Protein AF-A0A444YVS7-F1 (afdb_monomer_lite)

Radius of gyration: 37.08 Å; chains: 1; bounding box: 118×80×107 Å

Sequence (799 aa):
MESLLRITLLFFAFTTFVASASGRRDIVGGTLRLPSEAISRFFHEPENEGTKWAVLLAGSNGYWNYRHQADICHAYQLLRSGGVKEENIIVFMYDDIAYSEENPRPGVIINKPDGGDVYKGVPKDYTGKDVNVNNFFAALLGNKSALTGGSGKVVDSGPNDHIFVFYSDHGGPGILGMPVGPYLYANDLNEVLKKKHASGGYKSLVFYLEACESGSIFEGLLPEDINIYATTASNAVESSWGTYCPGEDPSPPPEYSTCLGDLYSISWMEDSDTHNLRTETLHQQYKLVKDRTLNGNAYYGSHVMQYGDVGISENLLFQYLGTNPANDNYTFVDENSLRTPSKAVNQRDADLIHFWEKFRKAPEGSSSKITAQKQVVEVMSHRMHIDNSVKLIGNLLFGTEKGPELLSAVRPAGKPLVDDWDCLKNMVRTFETHCGSLSQYGMKHMRTFANICNAGIHKDQMDEATAQACARFKYNLDLDIYSSLLNKVFKYRTGRKSITQLSSDAAILMRGHPDLIDQFNKWIPRTRQDSCTLLSHHLAATHLENRDLQDEGDDEVSTDTDTDIDTDSDAEDWDWLKRSTKLGGCTGPYKVWKIWKKIKDRFKCDMEICESLKDKVDKYKDGRNSDSDTIRSNQTPLKPQRQKSKTLITRPAPILLLPLLSEMASAASPRIPTETVKNAVEALLKWRDSNSESHKPKLFDADEEFVYLVVTLKTIPHKSRVNPYKVPLPHSLLSPFNETCLIIYDRSKSKLTKQEAQKKIKADNVAVSKVLRLSKLASDYRPFEAKRKLCDSYDLFFR

Secondary structure (DSSP, 8-state):
-HHHHHHHHHHHHHHSSSSS-----------PPPHHHHHTTT-PPPTTPPPEEEEEEE---SGGGHHHHHHHHHHHHHHHHTT--GGGEEEE----STT-TT-SSTT---SSTT---S-TT---SB-GGG-SHHHHHHHHTT-GGG--SSS-------TT-EEEEEEES-EETTEE--SSSSPEEHHHHHHHHHHHHHTT--SEEEEEEESTTGGGGTTTTS-SSSSEEEEESS-SSS--EEES-TTSSSPPPTT--S--EEHHHHHHHHHHHHS-TTS-BHHHHHHHHHHHHTTTSTTS----EEEE-GGGGGSBTHHHH---GGGTT----TT------S--EEGGGHHHHHHHHHHHHSPTT-HHHHHHHHHHHHHHHHHHHHHHHHHHHHHHHHHHHHHHHHHH--PPTTS-S-S-HHHHHHHHHHHHHHH---HHHHGGGHHHHHHHHHTT--HHHHHHHHHHHHHHHHSS-SSHHHHHHHHHHHHHHTTSS-HHHHHHHHHHHTTT-HHHHHHHHHHSPPPTTGGGTHHHHHHHHHHHTTTTTS----------------------S-HHHHHTT-S-SS---SSHHHHHHHHHHHH---THHHHHHHHHHHTTS-------------------------------------------------SS-HHHHHHHHHHHHHHHHHHHTT----SS-------------SS--SS--SSPP----SS-SS-TT--EEEEE--STT----HHHHHHHHHHTT---SEEEEHHHHHHHT-SHHHHHHHHTT-SEEE-

Structure (mmCIF, N/CA/C/O backbone):
data_AF-A0A444YVS7-F1
#
_entry.id   AF-A0A444YVS7-F1
#
loop_
_atom_site.group_PDB
_atom_site.id
_atom_site.type_symbol
_atom_site.label_atom_id
_atom_site.label_alt_id
_atom_site.label_comp_id
_atom_site.label_asym_id
_atom_site.label_entity_id
_atom_site.label_seq_id
_atom_site.pdbx_PDB_ins_code
_atom_site.Cartn_x
_atom_site.Cartn_y
_atom_site.Cartn_z
_atom_site.occupancy
_atom_site.B_iso_or_equiv
_atom_site.auth_seq_id
_atom_site.auth_comp_id
_atom_site.auth_asym_id
_atom_site.auth_atom_id
_atom_site.pdbx_PDB_model_num
ATOM 1 N N . MET A 1 1 ? 86.625 -1.438 -34.662 1.00 54.31 1 MET A N 1
ATOM 2 C CA . MET A 1 1 ? 85.624 -1.117 -35.706 1.00 54.31 1 MET A CA 1
ATOM 3 C C . MET A 1 1 ? 84.313 -1.889 -35.547 1.00 54.31 1 MET A C 1
ATOM 5 O O . MET A 1 1 ? 83.289 -1.339 -35.914 1.00 54.31 1 MET A O 1
ATOM 9 N N . GLU A 1 2 ? 84.278 -3.066 -34.910 1.00 52.06 2 GLU A N 1
ATOM 10 C CA . GLU A 1 2 ? 83.003 -3.761 -34.619 1.00 52.06 2 GLU A CA 1
ATOM 11 C C . GLU A 1 2 ? 82.191 -3.171 -33.448 1.00 52.06 2 GLU A C 1
ATOM 13 O O . GLU A 1 2 ? 80.967 -3.286 -33.430 1.00 52.06 2 GLU A O 1
ATOM 18 N N . SER A 1 3 ? 82.822 -2.460 -32.506 1.00 52.72 3 SER A N 1
ATOM 19 C CA . SER A 1 3 ? 82.102 -1.833 -31.382 1.00 52.72 3 SER A CA 1
ATOM 20 C C . SER A 1 3 ? 81.383 -0.527 -31.745 1.00 52.72 3 SER A C 1
ATOM 22 O O . SER A 1 3 ? 80.460 -0.134 -31.041 1.00 52.72 3 SER A O 1
ATOM 24 N N . LEU A 1 4 ? 81.755 0.132 -32.852 1.00 53.22 4 LEU A N 1
ATOM 25 C CA . LEU A 1 4 ? 81.064 1.339 -33.329 1.00 53.22 4 LEU A CA 1
ATOM 26 C C . LEU A 1 4 ? 79.823 0.971 -34.164 1.00 53.22 4 LEU A C 1
ATOM 28 O O . LEU A 1 4 ? 78.792 1.621 -34.049 1.00 53.22 4 LEU A O 1
ATOM 32 N N . LEU A 1 5 ? 79.879 -0.139 -34.912 1.00 54.16 5 LEU A N 1
ATOM 33 C CA . LEU A 1 5 ? 78.789 -0.606 -35.776 1.00 54.16 5 LEU A CA 1
ATOM 34 C C . LEU A 1 5 ? 77.572 -1.131 -34.983 1.00 54.16 5 LEU A C 1
ATOM 36 O O . LEU A 1 5 ? 76.434 -0.976 -35.423 1.00 54.16 5 LEU A O 1
ATOM 40 N N . ARG A 1 6 ? 77.782 -1.690 -33.779 1.00 55.78 6 ARG A N 1
ATOM 41 C CA . ARG A 1 6 ? 76.684 -2.134 -32.894 1.00 55.78 6 ARG A CA 1
ATOM 42 C C . ARG A 1 6 ? 75.959 -0.979 -32.195 1.00 55.78 6 ARG A C 1
ATOM 44 O O . ARG A 1 6 ? 74.770 -1.097 -31.922 1.00 55.78 6 ARG A O 1
ATOM 51 N N . ILE A 1 7 ? 76.636 0.147 -31.958 1.00 59.84 7 ILE A N 1
ATOM 52 C CA . ILE A 1 7 ? 76.029 1.330 -31.325 1.00 59.84 7 ILE A CA 1
ATOM 53 C C . ILE A 1 7 ? 75.200 2.126 -32.348 1.00 59.84 7 ILE A C 1
ATOM 55 O O . ILE A 1 7 ? 74.126 2.621 -32.011 1.00 59.84 7 ILE A O 1
ATOM 59 N N . THR A 1 8 ? 75.619 2.173 -33.619 1.00 56.78 8 THR A N 1
ATOM 60 C CA . THR A 1 8 ? 74.870 2.865 -34.685 1.00 56.78 8 THR A CA 1
ATOM 61 C C . THR A 1 8 ? 73.594 2.119 -35.107 1.00 56.78 8 THR A C 1
ATOM 63 O O . THR A 1 8 ? 72.586 2.764 -35.389 1.00 56.78 8 THR A O 1
ATOM 66 N N . LEU A 1 9 ? 73.582 0.778 -35.077 1.00 53.12 9 LEU A N 1
ATOM 67 C CA . LEU A 1 9 ? 72.382 -0.026 -35.370 1.00 53.12 9 LEU A CA 1
ATOM 68 C C . LEU A 1 9 ? 71.325 0.027 -34.250 1.00 53.12 9 LEU A C 1
ATOM 70 O O . LEU A 1 9 ? 70.131 0.029 -34.541 1.00 53.12 9 LEU A O 1
ATOM 74 N N . LEU A 1 10 ? 71.741 0.150 -32.983 1.00 53.78 10 LEU A N 1
ATOM 75 C CA . LEU A 1 10 ? 70.816 0.328 -31.853 1.00 53.78 10 LEU A CA 1
ATOM 76 C C . LEU A 1 10 ? 70.191 1.734 -31.813 1.00 53.78 10 LEU A C 1
ATOM 78 O O . LEU A 1 10 ? 69.037 1.871 -31.414 1.00 53.78 10 LEU A O 1
ATOM 82 N N . PHE A 1 11 ? 70.897 2.766 -32.290 1.00 50.38 11 PHE A N 1
ATOM 83 C CA . PHE A 1 11 ? 70.351 4.128 -32.377 1.00 50.38 11 PHE A CA 1
ATOM 84 C C . PHE A 1 11 ? 69.353 4.311 -33.536 1.00 50.38 11 PHE A C 1
ATOM 86 O O . PHE A 1 11 ? 68.369 5.030 -33.377 1.00 50.38 11 PHE A O 1
ATOM 93 N N . PHE A 1 12 ? 69.546 3.630 -34.673 1.00 47.53 12 PHE A N 1
ATOM 94 C CA . PHE A 1 12 ? 68.638 3.722 -35.831 1.00 47.53 12 PHE A CA 1
ATOM 95 C C . PHE A 1 12 ? 67.319 2.945 -35.650 1.00 47.53 12 PHE A C 1
ATOM 97 O O . PHE A 1 12 ? 66.287 3.343 -36.196 1.00 47.53 12 PHE A O 1
ATOM 104 N N . ALA A 1 13 ? 67.318 1.880 -34.840 1.00 48.03 13 ALA A N 1
ATOM 105 C CA . ALA A 1 13 ? 66.090 1.180 -34.448 1.00 48.03 13 ALA A CA 1
ATOM 106 C C . ALA A 1 13 ? 65.261 1.974 -33.418 1.00 48.03 13 ALA A C 1
ATOM 108 O O . ALA A 1 13 ? 64.047 1.804 -33.337 1.00 48.03 13 ALA A O 1
ATOM 109 N N . PHE A 1 14 ? 65.894 2.876 -32.656 1.00 47.12 14 PHE A N 1
ATOM 110 C CA . PHE A 1 14 ? 65.206 3.687 -31.647 1.00 47.12 14 PHE A CA 1
ATOM 111 C C . PHE A 1 14 ? 64.587 4.972 -32.228 1.00 47.12 14 PHE A C 1
ATOM 113 O O . PHE A 1 14 ? 63.562 5.437 -31.734 1.00 47.12 14 PHE A O 1
ATOM 120 N N . THR A 1 15 ? 65.137 5.532 -33.313 1.00 41.06 15 THR A N 1
ATOM 121 C CA . THR A 1 15 ? 64.592 6.750 -33.949 1.00 41.06 15 THR A CA 1
ATOM 122 C C . THR A 1 15 ? 63.454 6.491 -34.939 1.00 41.06 15 THR A C 1
ATOM 124 O O . THR A 1 15 ? 62.703 7.415 -35.245 1.00 41.06 15 THR A O 1
ATOM 127 N N . THR A 1 16 ? 63.245 5.251 -35.387 1.00 40.09 16 THR A N 1
ATOM 128 C CA . THR A 1 16 ? 62.123 4.893 -36.277 1.00 40.09 16 THR A CA 1
ATOM 129 C C . THR A 1 16 ? 60.839 4.491 -35.545 1.00 40.09 16 THR A C 1
ATOM 131 O O . THR A 1 16 ? 59.784 4.473 -36.171 1.00 40.09 16 THR A O 1
ATOM 134 N N . PHE A 1 17 ? 60.861 4.284 -34.222 1.00 36.56 17 PHE A N 1
ATOM 135 C CA . PHE A 1 17 ? 59.635 4.027 -33.443 1.00 36.56 17 PHE A CA 1
ATOM 136 C C . PHE A 1 17 ? 59.028 5.284 -32.786 1.00 36.56 17 PHE A C 1
ATOM 138 O O . PHE A 1 17 ? 57.975 5.205 -32.159 1.00 36.56 17 PHE A O 1
ATOM 145 N N . VAL A 1 18 ? 59.657 6.460 -32.939 1.00 42.06 18 VAL A N 1
ATOM 146 C CA . VAL A 1 18 ? 59.214 7.720 -32.294 1.00 42.06 18 VAL A CA 1
ATOM 147 C C . VAL A 1 18 ? 58.665 8.765 -33.288 1.00 42.06 18 VAL A C 1
ATOM 149 O O . VAL A 1 18 ? 58.206 9.825 -32.877 1.00 42.06 18 VAL A O 1
ATOM 152 N N . ALA A 1 19 ? 58.594 8.479 -34.592 1.00 37.16 19 ALA A N 1
ATOM 153 C CA . ALA A 1 19 ? 58.076 9.433 -35.581 1.00 37.16 19 ALA A CA 1
ATOM 154 C C . ALA A 1 19 ? 57.002 8.829 -36.501 1.00 37.16 19 ALA A C 1
ATOM 156 O O . ALA A 1 19 ? 57.224 8.678 -37.696 1.00 37.16 19 ALA A O 1
ATOM 157 N N . SER A 1 20 ? 55.830 8.490 -35.949 1.00 34.72 20 SER A N 1
ATOM 158 C CA . SER A 1 20 ? 54.556 8.348 -36.685 1.00 34.72 20 SER A CA 1
ATOM 159 C C . SER A 1 20 ? 53.368 8.300 -35.713 1.00 34.72 20 SER A C 1
ATOM 161 O O . SER A 1 20 ? 52.885 7.223 -35.391 1.00 34.72 20 SER A O 1
ATOM 163 N N . ALA A 1 21 ? 52.929 9.461 -35.214 1.00 31.14 21 ALA A N 1
ATOM 164 C CA . ALA A 1 21 ? 51.538 9.745 -34.813 1.00 31.14 21 ALA A CA 1
ATOM 165 C C . ALA A 1 21 ? 51.446 11.182 -34.266 1.00 31.14 21 ALA A C 1
ATOM 167 O O . ALA A 1 21 ? 51.370 11.424 -33.061 1.00 31.14 21 ALA A O 1
ATOM 168 N N . SER A 1 22 ? 51.492 12.164 -35.161 1.00 34.09 22 SER A N 1
ATOM 169 C CA . SER A 1 22 ? 51.111 13.543 -34.863 1.00 34.09 22 SER A CA 1
ATOM 170 C C . SER A 1 22 ? 49.583 13.664 -34.842 1.00 34.09 22 SER A C 1
ATOM 172 O O . SER A 1 22 ? 48.917 13.480 -35.855 1.00 34.09 22 SER A O 1
ATOM 174 N N . GLY A 1 23 ? 49.034 14.012 -33.675 1.00 29.09 23 GLY A N 1
ATOM 175 C CA . GLY A 1 23 ? 47.619 14.336 -33.483 1.00 29.09 23 GLY A CA 1
ATOM 176 C C . GLY A 1 23 ? 47.313 14.775 -32.048 1.00 29.09 23 GLY A C 1
ATOM 177 O O . GLY A 1 23 ? 46.759 13.996 -31.286 1.00 29.09 23 GLY A O 1
ATOM 178 N N . ARG A 1 24 ? 47.756 15.993 -31.689 1.00 27.02 24 ARG A N 1
ATOM 179 C CA . ARG A 1 24 ? 47.404 16.839 -30.517 1.00 27.02 24 ARG A CA 1
ATOM 180 C C . ARG A 1 24 ? 46.939 16.131 -29.222 1.00 27.02 24 ARG A C 1
ATOM 182 O O . ARG A 1 24 ? 45.787 15.736 -29.092 1.00 27.02 24 ARG A O 1
ATOM 189 N N . ARG A 1 25 ? 47.812 16.123 -28.204 1.00 27.81 25 ARG A N 1
ATOM 190 C CA . ARG A 1 25 ? 47.456 15.928 -26.786 1.00 27.81 25 ARG A CA 1
ATOM 191 C C . ARG A 1 25 ? 47.705 17.225 -26.018 1.00 27.81 25 ARG A C 1
ATOM 193 O O . ARG A 1 25 ? 48.859 17.623 -25.881 1.00 27.81 25 ARG A O 1
ATOM 200 N N . ASP A 1 26 ? 46.638 17.828 -25.504 1.00 28.64 26 ASP A N 1
ATOM 201 C CA . ASP A 1 26 ? 46.718 18.731 -24.357 1.00 28.64 26 ASP A CA 1
ATOM 202 C C . ASP A 1 26 ? 46.856 17.895 -23.077 1.00 28.64 26 ASP A C 1
ATOM 204 O O . ASP A 1 26 ? 46.229 16.847 -22.908 1.00 28.64 26 ASP A O 1
ATOM 208 N N . ILE A 1 27 ? 47.754 18.341 -22.205 1.00 36.81 27 ILE A N 1
ATOM 209 C CA . ILE A 1 27 ? 48.179 17.673 -20.976 1.00 36.81 27 ILE A CA 1
ATOM 210 C C . ILE A 1 27 ? 47.151 17.958 -19.873 1.00 36.81 27 ILE A C 1
ATOM 212 O O . ILE A 1 27 ? 46.992 19.105 -19.465 1.00 36.81 27 ILE A O 1
ATOM 216 N N . VAL A 1 28 ? 46.513 16.914 -19.333 1.00 30.44 28 VAL A N 1
ATOM 217 C CA . VAL A 1 28 ? 45.831 16.956 -18.028 1.00 30.44 28 VAL A CA 1
ATOM 218 C C . VAL A 1 28 ? 46.400 15.846 -17.147 1.00 30.44 28 VAL A C 1
ATOM 220 O O . VAL A 1 28 ? 46.588 14.714 -17.591 1.00 30.44 28 VAL A O 1
ATOM 223 N N . GLY A 1 29 ? 46.745 16.230 -15.917 1.00 30.59 29 GLY A N 1
ATOM 224 C CA . GLY A 1 29 ? 47.514 15.465 -14.943 1.00 30.59 29 GLY A CA 1
ATOM 225 C C . GLY A 1 29 ? 46.940 14.097 -14.575 1.00 30.59 29 GLY A C 1
ATOM 226 O O . GLY A 1 29 ? 45.735 13.857 -14.598 1.00 30.59 29 GLY A O 1
ATOM 227 N N . GLY A 1 30 ? 47.861 13.203 -14.218 1.00 33.16 30 GLY A N 1
ATOM 228 C CA . GLY A 1 30 ? 47.579 11.840 -13.801 1.00 33.16 30 GLY A CA 1
ATOM 229 C C . GLY A 1 30 ? 46.850 11.772 -12.463 1.00 33.16 30 GLY A C 1
ATOM 230 O O . GLY A 1 30 ? 47.299 12.307 -11.451 1.00 33.16 30 GLY A O 1
ATOM 231 N N . THR A 1 31 ? 45.751 11.032 -12.464 1.00 30.66 31 THR A N 1
ATOM 232 C CA . THR A 1 31 ? 45.128 10.454 -11.275 1.00 30.66 31 THR A CA 1
ATOM 233 C C . THR A 1 31 ? 44.951 8.969 -11.573 1.00 30.66 31 THR A C 1
ATOM 235 O O . THR A 1 31 ? 44.488 8.611 -12.655 1.00 30.66 31 THR A O 1
ATOM 238 N N . LEU A 1 32 ? 45.380 8.098 -10.658 1.00 32.31 32 LEU A N 1
ATOM 239 C CA . LEU A 1 32 ? 45.047 6.673 -10.701 1.00 32.31 32 LEU A CA 1
ATOM 240 C C . LEU A 1 32 ? 43.523 6.547 -10.596 1.00 32.31 32 LEU A C 1
ATOM 242 O O . LEU A 1 32 ? 42.943 6.971 -9.599 1.00 32.31 32 LEU A O 1
ATOM 246 N N . ARG A 1 33 ? 42.895 6.017 -11.646 1.00 30.69 33 ARG A N 1
ATOM 247 C CA . ARG A 1 33 ? 41.441 5.853 -11.759 1.00 30.69 33 ARG A CA 1
ATOM 248 C C . ARG A 1 33 ? 41.013 4.468 -11.285 1.00 30.69 33 ARG A C 1
ATOM 250 O O . ARG A 1 33 ? 41.725 3.490 -11.514 1.00 30.69 33 ARG A O 1
ATOM 257 N N . LEU A 1 34 ? 39.858 4.397 -10.627 1.00 32.91 34 LEU A N 1
ATOM 258 C CA . LEU A 1 34 ? 39.243 3.150 -10.169 1.00 32.91 34 LEU A CA 1
ATOM 259 C C . LEU A 1 34 ? 38.561 2.406 -11.339 1.00 32.91 34 LEU A C 1
ATOM 261 O O . LEU A 1 34 ? 38.158 3.047 -12.312 1.00 32.91 34 LEU A O 1
ATOM 265 N N . PRO A 1 35 ? 38.377 1.072 -11.250 1.00 36.28 35 PRO A N 1
ATOM 266 C CA . PRO A 1 35 ? 37.723 0.266 -12.291 1.00 36.28 35 PRO A CA 1
ATOM 267 C C . PRO A 1 35 ? 36.313 0.743 -12.687 1.00 36.28 35 PRO A C 1
ATOM 269 O O . PRO A 1 35 ? 35.885 0.502 -13.812 1.00 36.28 35 PRO A O 1
ATOM 272 N N . SER A 1 36 ? 35.613 1.463 -11.803 1.00 40.84 36 SER A N 1
ATOM 273 C CA . SER A 1 36 ? 34.280 2.030 -12.049 1.00 40.84 36 SER A CA 1
ATOM 274 C C . SER A 1 36 ? 34.260 3.124 -13.125 1.00 40.84 36 SER A C 1
ATOM 276 O O . SER A 1 36 ? 33.274 3.254 -13.845 1.00 40.84 36 SER A O 1
ATOM 278 N N . GLU A 1 37 ? 35.355 3.867 -13.317 1.00 39.31 37 GLU A N 1
ATOM 279 C CA . GLU A 1 37 ? 35.433 4.922 -14.342 1.00 39.31 37 GLU A CA 1
ATOM 280 C C . GLU A 1 37 ? 35.718 4.376 -15.749 1.00 39.31 37 GLU A C 1
ATOM 282 O O . GLU A 1 37 ? 35.483 5.065 -16.743 1.00 39.31 37 GLU A O 1
ATOM 287 N N . ALA A 1 38 ? 36.214 3.139 -15.859 1.00 38.88 38 ALA A N 1
ATOM 288 C CA . ALA A 1 38 ? 36.363 2.470 -17.149 1.00 38.88 38 ALA A CA 1
ATOM 289 C C . ALA A 1 38 ? 35.004 2.005 -17.696 1.00 38.88 38 ALA A C 1
ATOM 291 O O . ALA A 1 38 ? 34.811 1.998 -18.906 1.00 38.88 38 ALA A O 1
ATOM 292 N N . ILE A 1 39 ? 34.051 1.681 -16.818 1.00 44.34 39 ILE A N 1
ATOM 293 C CA . ILE A 1 39 ? 32.750 1.101 -17.172 1.00 44.34 39 ILE A CA 1
ATOM 294 C C . ILE A 1 39 ? 31.800 2.139 -17.806 1.00 44.34 39 ILE A C 1
ATOM 296 O O . ILE A 1 39 ? 31.052 1.793 -18.719 1.00 44.34 39 ILE A O 1
ATOM 300 N N . SER A 1 40 ? 31.872 3.425 -17.431 1.00 41.47 40 SER A N 1
ATOM 301 C CA . SER A 1 40 ? 30.911 4.432 -17.927 1.00 41.47 40 SER A CA 1
ATOM 302 C C . SER A 1 40 ? 31.036 4.771 -19.419 1.00 41.47 40 SER A C 1
ATOM 304 O O . SER A 1 40 ? 30.095 5.300 -20.002 1.00 41.47 40 SER A O 1
ATOM 306 N N . ARG A 1 41 ? 32.164 4.442 -20.069 1.00 37.09 41 ARG A N 1
ATOM 307 C CA . ARG A 1 41 ? 32.370 4.689 -21.511 1.00 37.09 41 ARG A CA 1
ATOM 308 C C . ARG A 1 41 ? 32.115 3.477 -22.410 1.00 37.09 41 ARG A C 1
ATOM 310 O O . ARG A 1 41 ? 32.129 3.644 -23.624 1.00 37.09 41 ARG A O 1
ATOM 317 N N . PHE A 1 42 ? 31.889 2.285 -21.850 1.00 41.16 42 PHE A N 1
ATOM 318 C CA . PHE A 1 42 ? 31.601 1.076 -22.639 1.00 41.16 42 PHE A CA 1
ATOM 319 C C . PHE A 1 42 ? 30.105 0.835 -22.884 1.00 41.16 42 PHE A C 1
ATOM 321 O O . PHE A 1 42 ? 29.767 -0.000 -23.717 1.00 41.16 42 PHE A O 1
ATOM 328 N N . PHE A 1 43 ? 29.212 1.593 -22.244 1.00 47.16 43 PHE A N 1
ATOM 329 C CA . PHE A 1 43 ? 27.777 1.549 -22.526 1.00 47.16 43 PHE A CA 1
ATOM 330 C C . PHE A 1 43 ? 27.403 2.533 -23.641 1.00 47.16 43 PHE A C 1
ATOM 332 O O . PHE A 1 43 ? 26.709 3.521 -23.419 1.00 47.16 43 PHE A O 1
ATOM 339 N N . HIS A 1 44 ? 27.868 2.257 -24.861 1.00 37.28 44 HIS A N 1
ATOM 340 C CA . HIS A 1 44 ? 27.040 2.595 -26.016 1.00 37.28 44 HIS A CA 1
ATOM 341 C C . HIS A 1 44 ? 25.864 1.615 -26.000 1.00 37.28 44 HIS A C 1
ATOM 343 O O . HIS A 1 44 ? 26.086 0.405 -25.995 1.00 37.28 44 HIS A O 1
ATOM 349 N N . GLU A 1 45 ? 24.643 2.146 -25.900 1.00 42.91 45 GLU A N 1
ATOM 350 C CA . GLU A 1 45 ? 23.401 1.373 -25.837 1.00 42.91 45 GLU A CA 1
ATOM 351 C C . GLU A 1 45 ? 23.350 0.349 -26.981 1.00 42.91 45 GLU A C 1
ATOM 353 O O . GLU A 1 45 ? 23.380 0.746 -28.149 1.00 42.91 45 GLU A O 1
ATOM 358 N N . PRO A 1 46 ? 23.279 -0.963 -26.696 1.00 38.88 46 PRO A N 1
ATOM 359 C CA . PRO A 1 46 ? 22.830 -1.888 -27.714 1.00 38.88 46 PRO A CA 1
ATOM 360 C C . PRO A 1 46 ? 21.362 -1.558 -28.007 1.00 38.88 46 PRO A C 1
ATOM 362 O O . PRO A 1 46 ? 20.531 -1.548 -27.104 1.00 38.88 46 PRO A O 1
ATOM 365 N N . GLU A 1 47 ? 21.058 -1.308 -29.280 1.00 41.62 47 GLU A N 1
ATOM 366 C CA . GLU A 1 47 ? 19.745 -1.015 -29.891 1.00 41.62 47 GLU A CA 1
ATOM 367 C C . GLU A 1 47 ? 18.649 -2.092 -29.655 1.00 41.62 47 GLU A C 1
ATOM 369 O O . GLU A 1 47 ? 17.677 -2.164 -30.400 1.00 41.62 47 GLU A O 1
ATOM 374 N N . ASN A 1 48 ? 18.786 -2.964 -28.649 1.00 49.03 48 ASN A N 1
ATOM 375 C CA . ASN A 1 48 ? 17.962 -4.161 -28.470 1.00 49.03 48 ASN A CA 1
ATOM 376 C C . ASN A 1 48 ? 17.678 -4.530 -26.992 1.00 49.03 48 ASN A C 1
ATOM 378 O O . ASN A 1 48 ? 17.572 -5.710 -26.656 1.00 49.03 48 ASN A O 1
ATOM 382 N N . GLU A 1 49 ? 17.559 -3.551 -26.088 1.00 72.50 49 GLU A N 1
ATOM 383 C CA . GLU A 1 49 ? 16.941 -3.773 -24.768 1.00 72.50 49 GLU A CA 1
ATOM 384 C C . GLU A 1 49 ? 15.432 -3.502 -24.867 1.00 72.50 49 GLU A C 1
ATOM 386 O O . GLU A 1 49 ? 15.020 -2.492 -25.437 1.00 72.50 49 GLU A O 1
ATOM 391 N N . GLY A 1 50 ? 14.597 -4.430 -24.384 1.00 88.38 50 GLY A N 1
ATOM 392 C CA . GLY A 1 50 ? 13.141 -4.301 -24.462 1.00 88.38 50 GLY A CA 1
ATOM 393 C C . GLY A 1 50 ? 12.594 -3.076 -23.725 1.00 88.38 50 GLY A C 1
ATOM 394 O O . GLY A 1 50 ? 13.293 -2.362 -23.003 1.00 88.38 50 GLY A O 1
ATOM 395 N N . THR A 1 51 ? 11.308 -2.819 -23.916 1.00 97.25 51 THR A N 1
ATOM 396 C CA . THR A 1 51 ? 10.630 -1.638 -23.384 1.00 97.25 51 THR A CA 1
ATOM 397 C C . THR A 1 51 ? 10.445 -1.744 -21.871 1.00 97.25 51 THR A C 1
ATOM 399 O O . THR A 1 51 ? 10.122 -2.807 -21.342 1.00 97.25 51 THR A O 1
ATOM 402 N N . LYS A 1 52 ? 10.615 -0.621 -21.167 1.00 98.50 52 LYS A N 1
ATOM 403 C CA . LYS A 1 52 ? 10.312 -0.494 -19.735 1.00 98.50 52 LYS A CA 1
ATOM 404 C C . LYS A 1 52 ? 8.871 -0.041 -19.568 1.00 98.50 52 LYS A C 1
ATOM 406 O O . LYS A 1 52 ? 8.498 1.014 -20.085 1.00 98.50 52 LYS A O 1
ATOM 411 N N . TRP A 1 53 ? 8.094 -0.834 -18.848 1.00 98.81 53 TRP A N 1
ATOM 412 C CA . TRP A 1 53 ? 6.700 -0.575 -18.515 1.00 98.81 53 TRP A CA 1
ATOM 413 C C . TRP A 1 53 ? 6.544 -0.397 -17.015 1.00 98.81 53 TRP A C 1
ATOM 415 O O . TRP A 1 53 ? 7.249 -1.040 -16.238 1.00 98.81 53 TRP A O 1
ATOM 425 N N . ALA A 1 54 ? 5.584 0.427 -16.606 1.00 98.94 54 ALA A N 1
ATOM 426 C CA . ALA A 1 54 ? 5.241 0.583 -15.205 1.00 98.94 54 ALA A CA 1
ATOM 427 C C . ALA A 1 54 ? 3.729 0.605 -14.964 1.00 98.94 54 ALA A C 1
ATOM 429 O O . ALA A 1 54 ? 2.979 1.190 -15.743 1.00 98.94 54 ALA A O 1
ATOM 430 N N . VAL A 1 55 ? 3.290 0.012 -13.855 1.00 98.94 55 VAL A N 1
ATOM 431 C CA . VAL A 1 55 ? 1.925 0.143 -13.329 1.00 98.94 55 VAL A CA 1
ATOM 432 C C . VAL A 1 55 ? 2.011 0.669 -11.904 1.00 98.94 55 VAL A C 1
ATOM 434 O O . VAL A 1 55 ? 2.580 0.012 -11.036 1.00 98.94 55 VAL A O 1
ATOM 437 N N . LEU A 1 56 ? 1.456 1.853 -11.668 1.00 98.94 56 LEU A N 1
ATOM 438 C CA . LEU A 1 56 ? 1.477 2.534 -10.376 1.00 98.94 56 LEU A CA 1
ATOM 439 C C . LEU A 1 56 ? 0.050 2.610 -9.825 1.00 98.94 56 LEU A C 1
ATOM 441 O O . LEU A 1 56 ? -0.827 3.127 -10.517 1.00 98.94 56 LEU A O 1
ATOM 445 N N . LEU A 1 57 ? -0.200 2.102 -8.616 1.00 98.88 57 LEU A N 1
ATOM 446 C CA . LEU A 1 57 ? -1.544 2.001 -8.038 1.00 98.88 57 LEU A CA 1
ATOM 447 C C . LEU A 1 57 ? -1.612 2.488 -6.587 1.00 98.88 57 LEU A C 1
ATOM 449 O O . LEU A 1 57 ? -1.026 1.885 -5.692 1.00 98.88 57 LEU A O 1
ATOM 453 N N . ALA A 1 58 ? -2.406 3.536 -6.358 1.00 98.88 58 ALA A N 1
ATOM 454 C CA . ALA A 1 58 ? -2.840 3.951 -5.030 1.00 98.88 58 ALA A CA 1
ATOM 455 C C . ALA A 1 58 ? -4.193 3.296 -4.716 1.00 98.88 58 ALA A C 1
ATOM 457 O O . ALA A 1 58 ? -5.203 3.617 -5.349 1.00 98.88 58 ALA A O 1
ATOM 458 N N . GLY A 1 59 ? -4.220 2.392 -3.736 1.00 98.25 59 GLY A N 1
ATOM 459 C CA . GLY A 1 59 ? -5.410 1.601 -3.377 1.00 98.25 59 GLY A CA 1
ATOM 460 C C . GLY A 1 59 ? -6.450 2.334 -2.513 1.00 98.25 59 GLY A C 1
ATOM 461 O O . GLY A 1 59 ? -7.515 1.789 -2.237 1.00 98.25 59 GLY A O 1
ATOM 462 N N . SER A 1 60 ? -6.201 3.586 -2.116 1.00 98.19 60 SER A N 1
ATOM 463 C CA . SER A 1 60 ? -7.123 4.385 -1.283 1.00 98.19 60 SER A CA 1
ATOM 464 C C . SER A 1 60 ? -7.622 5.672 -1.927 1.00 98.19 60 SER A C 1
ATOM 466 O O . SER A 1 60 ? -6.991 6.242 -2.816 1.00 98.19 60 SER A O 1
ATOM 468 N N . ASN A 1 61 ? -8.691 6.199 -1.333 1.00 97.50 61 ASN A N 1
ATOM 469 C CA . ASN A 1 61 ? -9.179 7.566 -1.475 1.00 97.50 61 ASN A CA 1
ATOM 470 C C . ASN A 1 61 ? -9.264 8.276 -0.109 1.00 97.50 61 ASN A C 1
ATOM 472 O O . ASN A 1 61 ? -8.949 7.697 0.936 1.00 97.50 61 ASN A O 1
ATOM 476 N N . GLY A 1 62 ? -9.726 9.522 -0.126 1.00 97.25 62 GLY A N 1
ATOM 477 C CA . GLY A 1 62 ? -9.917 10.374 1.036 1.00 97.25 62 GLY A CA 1
ATOM 478 C C . GLY A 1 62 ? -8.647 11.133 1.401 1.00 97.25 62 GLY A C 1
ATOM 479 O O . GLY A 1 62 ? -7.540 10.600 1.358 1.00 97.25 62 GLY A O 1
ATOM 480 N N . TYR A 1 63 ? -8.803 12.389 1.822 1.00 98.12 63 TYR A N 1
ATOM 481 C CA . TYR A 1 63 ? -7.656 13.246 2.129 1.00 98.12 63 TYR A CA 1
ATOM 482 C C . TYR A 1 63 ? -6.794 12.706 3.279 1.00 98.12 63 TYR A C 1
ATOM 484 O O . TYR A 1 63 ? -5.577 12.844 3.239 1.00 98.12 63 TYR A O 1
ATOM 492 N N . TRP A 1 64 ? -7.382 12.006 4.259 1.00 95.94 64 TRP A N 1
ATOM 493 C CA . TRP A 1 64 ? -6.625 11.323 5.320 1.00 95.94 64 TRP A CA 1
ATOM 494 C C . TRP A 1 64 ? -5.634 10.286 4.782 1.00 95.94 64 TRP A C 1
ATOM 496 O O . TRP A 1 64 ? -4.639 10.001 5.446 1.00 95.94 64 TRP A O 1
ATOM 506 N N . ASN A 1 65 ? -5.870 9.778 3.568 1.00 98.38 65 ASN A N 1
ATOM 507 C CA . ASN A 1 65 ? -4.994 8.841 2.890 1.00 98.38 65 ASN A CA 1
ATOM 508 C C . ASN A 1 65 ? -3.979 9.489 1.926 1.00 98.38 65 ASN A C 1
ATOM 510 O O . ASN A 1 65 ? -3.391 8.790 1.102 1.00 98.38 65 ASN A O 1
ATOM 514 N N . TYR A 1 66 ? -3.735 10.800 2.052 1.00 98.81 66 TYR A N 1
ATOM 515 C CA . TYR A 1 66 ? -2.820 11.604 1.226 1.00 98.81 66 TYR A CA 1
ATOM 516 C C . TYR A 1 66 ? -1.556 10.858 0.762 1.00 98.81 66 TYR A C 1
ATOM 518 O O . TYR A 1 66 ? -1.239 10.862 -0.430 1.00 98.81 66 TYR A O 1
ATOM 526 N N . ARG A 1 67 ? -0.864 10.205 1.708 1.00 98.62 67 ARG A N 1
ATOM 527 C CA . ARG A 1 67 ? 0.424 9.532 1.499 1.00 98.62 67 ARG A CA 1
ATOM 528 C C . ARG A 1 67 ? 0.448 8.547 0.327 1.00 98.62 67 ARG A C 1
ATOM 530 O O . ARG A 1 67 ? 1.371 8.607 -0.471 1.00 98.62 67 ARG A O 1
ATOM 537 N N . HIS A 1 68 ? -0.612 7.769 0.113 1.00 98.88 68 HIS A N 1
ATOM 538 C CA . HIS A 1 68 ? -0.611 6.725 -0.915 1.00 98.88 68 HIS A CA 1
ATOM 539 C C . HIS A 1 68 ? -0.614 7.308 -2.337 1.00 98.88 68 HIS A C 1
ATOM 541 O O . HIS A 1 68 ? 0.124 6.866 -3.212 1.00 98.88 68 HIS A O 1
ATOM 547 N N . GLN A 1 69 ? -1.411 8.354 -2.588 1.00 98.94 69 GLN A N 1
ATOM 548 C CA . GLN A 1 69 ? -1.397 9.031 -3.892 1.00 98.94 69 GLN A CA 1
ATOM 549 C C . GLN A 1 69 ? -0.139 9.891 -4.066 1.00 98.94 69 GLN A C 1
ATOM 551 O O . GLN A 1 69 ? 0.350 10.026 -5.187 1.00 98.94 69 GLN A O 1
ATOM 556 N N . ALA A 1 70 ? 0.413 10.437 -2.977 1.00 98.94 70 ALA A N 1
ATOM 557 C CA . ALA A 1 70 ? 1.700 11.125 -3.001 1.00 98.94 70 ALA A CA 1
ATOM 558 C C . ALA A 1 70 ? 2.852 10.178 -3.370 1.00 98.94 70 ALA A C 1
ATOM 560 O O . ALA A 1 70 ? 3.683 10.558 -4.196 1.00 98.94 70 ALA A O 1
ATOM 561 N N . ASP A 1 71 ? 2.852 8.948 -2.849 1.00 98.94 71 ASP A N 1
ATOM 562 C CA . ASP A 1 71 ? 3.828 7.916 -3.197 1.00 98.94 71 ASP A CA 1
ATOM 563 C C . ASP A 1 71 ? 3.773 7.580 -4.691 1.00 98.94 71 ASP A C 1
ATOM 565 O O . ASP A 1 71 ? 4.792 7.587 -5.378 1.00 98.94 71 ASP A O 1
ATOM 569 N N . ILE A 1 72 ? 2.571 7.352 -5.229 1.00 98.94 72 ILE A N 1
ATOM 570 C CA . ILE A 1 72 ? 2.376 7.070 -6.658 1.00 98.94 72 ILE A CA 1
ATOM 571 C C . ILE A 1 72 ? 2.809 8.242 -7.540 1.00 98.94 72 ILE A C 1
ATOM 573 O O . ILE A 1 72 ? 3.464 8.042 -8.566 1.00 98.94 72 ILE A O 1
ATOM 577 N N . CYS A 1 73 ? 2.486 9.472 -7.139 1.00 98.94 73 CYS A N 1
ATOM 578 C CA . CYS A 1 73 ? 2.931 10.667 -7.848 1.00 98.94 73 CYS A CA 1
ATOM 579 C C . CYS A 1 73 ? 4.462 10.779 -7.852 1.00 98.94 73 CYS A C 1
ATOM 581 O O . CYS A 1 73 ? 5.051 11.086 -8.886 1.00 98.94 73 CYS A O 1
ATOM 583 N N . HIS A 1 74 ? 5.118 10.501 -6.724 1.00 98.88 74 HIS A N 1
ATOM 584 C CA . HIS A 1 74 ? 6.572 10.546 -6.613 1.00 98.88 74 HIS A CA 1
ATOM 585 C C . HIS A 1 74 ? 7.242 9.456 -7.465 1.00 98.88 74 HIS A C 1
ATOM 587 O O . HIS A 1 74 ? 8.119 9.773 -8.272 1.00 98.88 74 HIS A O 1
ATOM 593 N N . ALA A 1 75 ? 6.747 8.216 -7.407 1.00 98.88 75 ALA A N 1
ATOM 594 C CA . ALA A 1 75 ? 7.214 7.122 -8.255 1.00 98.88 75 ALA A CA 1
ATOM 595 C C . ALA A 1 75 ? 7.086 7.457 -9.753 1.00 98.88 75 ALA A C 1
ATOM 597 O O . ALA A 1 75 ? 7.995 7.177 -10.535 1.00 98.88 75 ALA A O 1
ATOM 598 N N . TYR A 1 76 ? 5.998 8.122 -10.164 1.00 98.88 76 TYR A N 1
ATOM 599 C CA . TYR A 1 76 ? 5.854 8.607 -11.538 1.00 98.88 76 TYR A CA 1
ATOM 600 C C . TYR A 1 76 ? 6.946 9.617 -11.920 1.00 98.88 76 TYR A C 1
ATOM 602 O O . TYR A 1 76 ? 7.531 9.498 -12.999 1.00 98.88 76 TYR A O 1
ATOM 610 N N . GLN A 1 77 ? 7.244 10.603 -11.064 1.00 98.75 77 GLN A N 1
ATOM 611 C CA . GLN A 1 77 ? 8.293 11.587 -11.363 1.00 98.75 77 GLN A CA 1
ATOM 612 C C . GLN A 1 77 ? 9.669 10.925 -11.487 1.00 98.75 77 GLN A C 1
ATOM 614 O O . GLN A 1 77 ? 10.427 11.272 -12.396 1.00 98.75 77 GLN A O 1
ATOM 619 N N . LEU A 1 78 ? 9.960 9.941 -10.633 1.00 98.25 78 LEU A N 1
ATOM 620 C CA . LEU A 1 78 ? 11.185 9.148 -10.680 1.00 98.25 78 LEU A CA 1
ATOM 621 C C . LEU A 1 78 ? 11.311 8.434 -12.031 1.00 98.25 78 LEU A C 1
ATOM 623 O O . LEU A 1 78 ? 12.276 8.678 -12.754 1.00 98.25 78 LEU A O 1
ATOM 627 N N . LEU A 1 79 ? 10.301 7.656 -12.436 1.00 98.69 79 LEU A N 1
ATOM 628 C CA . LEU A 1 79 ? 10.285 6.939 -13.720 1.00 98.69 79 LEU A CA 1
ATOM 629 C C . LEU A 1 79 ? 10.407 7.882 -14.923 1.00 98.69 79 LEU A C 1
ATOM 631 O O . LEU A 1 79 ? 11.185 7.634 -15.848 1.00 98.69 79 LEU A O 1
ATOM 635 N N . ARG A 1 80 ? 9.670 8.997 -14.895 1.00 98.00 80 ARG A N 1
ATOM 636 C CA . ARG A 1 80 ? 9.713 10.018 -15.944 1.00 98.00 80 ARG A CA 1
ATOM 637 C C . ARG A 1 80 ? 11.104 10.640 -16.059 1.00 98.00 80 ARG A C 1
ATOM 639 O O . ARG A 1 80 ? 11.609 10.801 -17.168 1.00 98.00 80 ARG A O 1
ATOM 646 N N . SER A 1 81 ? 11.731 10.983 -14.934 1.00 97.06 81 SER A N 1
ATOM 647 C CA . SER A 1 81 ? 13.099 11.515 -14.912 1.00 97.06 81 SER A CA 1
ATOM 648 C C . SER A 1 81 ? 14.136 10.469 -15.335 1.00 97.06 81 SER A C 1
ATOM 650 O O . SER A 1 81 ? 15.146 10.820 -15.941 1.00 97.06 81 SER A O 1
ATOM 652 N N . GLY A 1 82 ? 13.841 9.187 -15.097 1.00 96.62 82 GLY A N 1
ATOM 653 C CA . GLY A 1 82 ? 14.624 8.036 -15.533 1.00 96.62 82 GLY A CA 1
ATOM 654 C C . GLY A 1 82 ? 14.548 7.733 -17.033 1.00 96.62 82 GLY A C 1
ATOM 655 O O . GLY A 1 82 ? 15.279 6.864 -17.515 1.00 96.62 82 GLY A O 1
ATOM 656 N N . GLY A 1 83 ? 13.685 8.434 -17.776 1.00 97.00 83 GLY A N 1
ATOM 657 C CA . GLY A 1 83 ? 13.490 8.252 -19.215 1.00 97.00 83 GLY A CA 1
ATOM 658 C C . GLY A 1 83 ? 12.464 7.177 -19.588 1.00 97.00 83 GLY A C 1
ATOM 659 O O . GLY A 1 83 ? 12.370 6.818 -20.763 1.00 97.00 83 GLY A O 1
ATOM 660 N N . VAL A 1 84 ? 11.685 6.661 -18.630 1.00 97.69 84 VAL A N 1
ATOM 661 C CA . VAL A 1 84 ? 10.543 5.788 -18.936 1.00 97.69 84 VAL A CA 1
ATOM 662 C C . VAL A 1 84 ? 9.443 6.639 -19.571 1.00 97.69 84 VAL A C 1
ATOM 664 O O . VAL A 1 84 ? 9.070 7.693 -19.055 1.00 97.69 84 VAL A O 1
ATOM 667 N N . LYS A 1 85 ? 8.953 6.206 -20.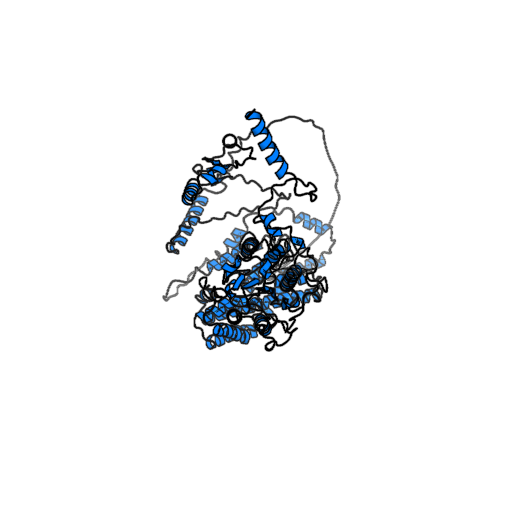734 1.00 97.69 85 LYS A N 1
ATOM 668 C CA . LYS A 1 85 ? 8.004 6.991 -21.527 1.00 97.69 85 LYS A CA 1
ATOM 669 C C . LYS A 1 85 ? 6.606 6.970 -20.906 1.00 97.69 85 LYS A C 1
ATOM 671 O O . LYS A 1 85 ? 6.165 5.933 -20.419 1.00 97.69 85 LYS A O 1
ATOM 676 N N . GLU A 1 86 ? 5.895 8.096 -20.964 1.00 98.00 86 GLU A N 1
ATOM 677 C CA . GLU A 1 86 ? 4.564 8.261 -20.357 1.00 98.00 86 GLU A CA 1
ATOM 678 C C . GLU A 1 86 ? 3.534 7.258 -20.904 1.00 98.00 86 GLU A C 1
ATOM 680 O O . GLU A 1 86 ? 2.690 6.758 -20.155 1.00 98.00 86 GLU A O 1
ATOM 685 N N . GLU A 1 87 ? 3.620 6.911 -22.194 1.00 97.94 87 GLU A N 1
ATOM 686 C CA . GLU A 1 87 ? 2.761 5.900 -22.819 1.00 97.94 87 GLU A CA 1
ATOM 687 C C . GLU A 1 87 ? 2.921 4.498 -22.211 1.00 97.94 87 GLU A C 1
ATOM 689 O O . GLU A 1 87 ? 1.995 3.694 -22.304 1.00 97.94 87 GLU A O 1
ATOM 694 N N . ASN A 1 88 ? 4.045 4.237 -21.536 1.00 98.69 88 ASN A N 1
ATOM 695 C CA . ASN A 1 88 ? 4.361 2.957 -20.908 1.00 98.69 88 ASN A CA 1
ATOM 696 C C . ASN A 1 88 ? 4.184 2.974 -19.381 1.00 98.69 88 ASN A C 1
ATOM 698 O O . ASN A 1 88 ? 4.438 1.960 -18.731 1.00 98.69 88 ASN A O 1
ATOM 702 N N . ILE A 1 89 ? 3.759 4.102 -18.799 1.00 98.88 89 ILE A N 1
ATOM 703 C CA . ILE A 1 89 ? 3.458 4.228 -17.368 1.00 98.88 89 ILE A CA 1
ATOM 704 C C . ILE A 1 89 ? 1.944 4.339 -17.203 1.00 98.88 89 ILE A C 1
ATOM 706 O O . ILE A 1 89 ? 1.336 5.326 -17.622 1.00 98.88 89 ILE A O 1
ATOM 710 N N . ILE A 1 90 ? 1.337 3.322 -16.598 1.00 98.94 90 ILE A N 1
ATOM 711 C CA . ILE A 1 90 ? -0.091 3.257 -16.305 1.00 98.94 90 ILE A CA 1
ATOM 712 C C . ILE A 1 90 ? -0.309 3.714 -14.862 1.00 98.94 90 ILE A C 1
ATOM 714 O O . ILE A 1 90 ? 0.224 3.095 -13.941 1.00 98.94 90 ILE A O 1
ATOM 718 N N . VAL A 1 91 ? -1.109 4.765 -14.657 1.00 98.94 91 VAL A N 1
ATOM 719 C CA . VAL A 1 91 ? -1.368 5.319 -13.316 1.00 98.94 91 VAL A CA 1
ATOM 720 C C . VAL A 1 91 ? -2.813 5.110 -12.868 1.00 98.94 91 VAL A C 1
ATOM 722 O O . VAL A 1 91 ? -3.760 5.597 -13.487 1.00 98.94 91 VAL A O 1
ATOM 725 N N . PHE A 1 92 ? -2.961 4.444 -11.728 1.00 98.88 92 PHE A N 1
ATOM 726 C CA . PHE A 1 92 ? -4.195 4.314 -10.973 1.00 98.88 92 PHE A CA 1
ATOM 727 C C . PHE A 1 92 ? -4.098 5.144 -9.692 1.00 98.88 92 PHE A C 1
ATOM 729 O O . PHE A 1 92 ? -3.348 4.814 -8.774 1.00 98.88 92 PHE A O 1
ATOM 736 N N . MET A 1 93 ? -4.880 6.213 -9.603 1.00 98.75 93 MET A N 1
ATOM 737 C CA . MET A 1 93 ? -5.027 6.978 -8.366 1.00 98.75 93 MET A CA 1
ATOM 738 C C . MET A 1 93 ? -6.392 7.638 -8.332 1.00 98.75 93 MET A C 1
ATOM 740 O O . MET A 1 93 ? -6.874 8.107 -9.358 1.00 98.75 93 MET A O 1
ATOM 744 N N . TYR A 1 94 ? -7.033 7.672 -7.167 1.00 98.81 94 TYR A N 1
ATOM 745 C CA . TYR A 1 94 ? -8.417 8.135 -7.089 1.00 98.81 94 TYR A CA 1
ATOM 746 C C . TYR A 1 94 ? -8.589 9.607 -7.509 1.00 98.81 94 TYR A C 1
ATOM 748 O O . TYR A 1 94 ? -9.638 9.959 -8.046 1.00 98.81 94 TYR A O 1
ATOM 756 N N . ASP A 1 95 ? -7.530 10.412 -7.367 1.00 98.69 95 ASP A N 1
ATOM 757 C CA . ASP A 1 95 ? -7.416 11.809 -7.801 1.00 98.69 95 ASP A CA 1
ATOM 758 C C . ASP A 1 95 ? -8.271 12.805 -7.002 1.00 98.69 95 ASP A C 1
ATOM 760 O O . ASP A 1 95 ? -8.800 13.787 -7.519 1.00 98.69 95 ASP A O 1
ATOM 764 N N . ASP A 1 96 ? -8.395 12.565 -5.697 1.00 98.69 96 ASP A N 1
ATOM 765 C CA . ASP A 1 96 ? -9.149 13.396 -4.752 1.00 98.69 96 ASP A CA 1
ATOM 766 C C . ASP A 1 96 ? -8.264 14.148 -3.744 1.00 98.69 96 ASP A C 1
ATOM 768 O O . ASP A 1 96 ? -8.767 14.691 -2.763 1.00 98.69 96 ASP A O 1
ATOM 772 N N . ILE A 1 97 ? -6.949 14.217 -3.982 1.00 98.81 97 ILE A N 1
ATOM 773 C CA . ILE A 1 97 ? -5.995 14.888 -3.084 1.00 98.81 97 ILE A CA 1
ATOM 774 C C . ILE A 1 97 ? -5.653 16.300 -3.558 1.00 98.81 97 ILE A C 1
ATOM 776 O O . ILE A 1 97 ? -5.786 17.262 -2.798 1.00 98.81 97 ILE A O 1
ATOM 780 N N . ALA A 1 98 ? -5.225 16.454 -4.815 1.00 98.56 98 ALA A N 1
ATOM 781 C CA . ALA A 1 98 ? -4.682 17.716 -5.319 1.00 98.56 98 ALA A CA 1
ATOM 782 C C . ALA A 1 98 ? -5.676 18.882 -5.188 1.00 98.56 98 ALA A C 1
ATOM 784 O O . ALA A 1 98 ? -5.279 19.979 -4.808 1.00 98.56 98 ALA A O 1
ATOM 785 N N . TYR A 1 99 ? -6.963 18.644 -5.445 1.00 98.50 99 TYR A N 1
ATOM 786 C CA . TYR A 1 99 ? -8.020 19.662 -5.385 1.00 98.50 99 TYR A CA 1
ATOM 787 C C . TYR A 1 99 ? -9.024 19.440 -4.246 1.00 98.50 99 TYR A C 1
ATOM 789 O O . TYR A 1 99 ? -10.124 19.987 -4.287 1.00 98.50 99 TYR A O 1
ATOM 797 N N . SER A 1 100 ? -8.658 18.656 -3.227 1.00 98.31 100 SER A N 1
ATOM 798 C CA . SER A 1 100 ? -9.453 18.557 -2.001 1.00 98.31 100 SER A CA 1
ATOM 799 C C . SER A 1 100 ? -9.603 19.931 -1.345 1.00 98.31 100 SER A C 1
ATOM 801 O O . SER A 1 100 ? -8.637 20.692 -1.274 1.00 98.31 100 SER A O 1
ATOM 803 N N . GLU A 1 101 ? -10.778 20.221 -0.783 1.00 96.75 101 GLU A N 1
ATOM 804 C CA . GLU A 1 101 ? -10.991 21.411 0.057 1.00 96.75 101 GLU A CA 1
ATOM 805 C C . GLU A 1 101 ? -10.081 21.417 1.298 1.00 96.75 101 GLU A C 1
ATOM 807 O O . GLU A 1 101 ? -9.815 22.467 1.880 1.00 96.75 101 GLU A O 1
ATOM 812 N N . GLU A 1 102 ? -9.588 20.242 1.698 1.00 95.44 102 GLU A N 1
ATOM 813 C CA . GLU A 1 102 ? -8.676 20.073 2.829 1.00 95.44 102 GLU A CA 1
ATOM 814 C C . GLU A 1 102 ? -7.200 20.248 2.437 1.00 95.44 102 GLU A C 1
ATOM 816 O O . GLU A 1 102 ? -6.339 20.311 3.319 1.00 95.44 102 GLU A O 1
ATOM 821 N N . ASN A 1 103 ? -6.891 20.353 1.136 1.00 98.06 103 ASN A N 1
ATOM 822 C CA . ASN A 1 103 ? -5.530 20.570 0.664 1.00 98.06 103 ASN A CA 1
ATOM 823 C C . ASN A 1 103 ? -5.134 22.048 0.812 1.00 98.06 103 ASN A C 1
ATOM 825 O O . ASN A 1 103 ? -5.693 22.908 0.126 1.00 98.06 103 ASN A O 1
ATOM 829 N N . PRO A 1 104 ? -4.131 22.379 1.648 1.00 96.81 104 PRO A N 1
ATOM 830 C CA . PRO A 1 104 ? -3.700 23.761 1.822 1.00 96.81 104 PRO A CA 1
ATOM 831 C C . PRO A 1 104 ? -2.989 24.334 0.587 1.00 96.81 104 PRO A C 1
ATOM 833 O O . PRO A 1 104 ? -2.766 25.544 0.520 1.00 96.81 104 PRO A O 1
ATOM 836 N N . ARG A 1 105 ? -2.613 23.491 -0.385 1.00 97.69 105 ARG A N 1
ATOM 837 C CA . ARG A 1 105 ? -1.964 23.883 -1.640 1.00 97.69 105 ARG A CA 1
ATOM 838 C C . ARG A 1 105 ? -2.708 23.252 -2.829 1.00 97.69 105 ARG A C 1
ATOM 840 O O . ARG A 1 105 ? -2.248 22.247 -3.368 1.00 97.69 105 ARG A O 1
ATOM 847 N N . PRO A 1 106 ? -3.852 23.821 -3.252 1.00 98.38 106 PRO A N 1
ATOM 848 C CA . PRO A 1 106 ? -4.634 23.266 -4.353 1.00 98.38 106 PRO A CA 1
ATOM 849 C C . PRO A 1 106 ? -3.806 23.084 -5.633 1.00 98.38 106 PRO A C 1
ATOM 851 O O . PRO A 1 106 ? -3.074 23.984 -6.046 1.00 98.38 106 PRO A O 1
ATOM 854 N N . GLY A 1 107 ? -3.939 21.921 -6.267 1.00 98.19 107 GLY A N 1
ATOM 855 C CA . GLY A 1 107 ? -3.184 21.516 -7.452 1.00 98.19 107 GLY A CA 1
ATOM 856 C C . GLY A 1 107 ? -1.766 21.006 -7.176 1.00 98.19 107 GLY A C 1
ATOM 857 O O . GLY A 1 107 ? -1.056 20.730 -8.138 1.00 98.19 107 GLY A O 1
ATOM 858 N N . VAL A 1 108 ? -1.352 20.881 -5.910 1.00 98.69 108 VAL A N 1
ATOM 859 C CA . VAL A 1 108 ? -0.014 20.419 -5.508 1.00 98.69 108 VAL A CA 1
ATOM 860 C C . VAL A 1 108 ? -0.117 19.202 -4.590 1.00 98.69 108 VAL A C 1
ATOM 862 O O . VAL A 1 108 ? -0.940 19.176 -3.670 1.00 98.69 108 VAL A O 1
ATOM 865 N N . ILE A 1 109 ? 0.765 18.221 -4.805 1.00 98.88 109 ILE A N 1
ATOM 866 C CA . ILE A 1 109 ? 1.005 17.106 -3.876 1.00 98.88 109 ILE A CA 1
ATOM 867 C C . ILE A 1 109 ? 2.504 17.034 -3.571 1.00 98.88 109 ILE A C 1
ATOM 869 O O . ILE A 1 109 ? 3.312 17.131 -4.486 1.00 98.88 109 ILE A O 1
ATOM 873 N N . ILE A 1 110 ? 2.896 16.866 -2.308 1.00 98.69 110 ILE A N 1
ATOM 874 C CA . ILE A 1 110 ? 4.297 16.718 -1.879 1.00 98.69 110 ILE A CA 1
ATOM 875 C C . ILE A 1 110 ? 4.478 15.385 -1.148 1.00 98.69 110 ILE A C 1
ATOM 877 O O . ILE A 1 110 ? 3.656 15.039 -0.314 1.00 98.69 110 ILE A O 1
ATOM 881 N N . ASN A 1 111 ? 5.557 14.645 -1.409 1.00 98.44 111 ASN A N 1
ATOM 882 C CA . ASN A 1 111 ? 5.816 13.349 -0.752 1.00 98.44 111 ASN A CA 1
ATOM 883 C C . ASN A 1 111 ? 6.961 13.403 0.283 1.00 98.44 111 ASN A C 1
ATOM 885 O O . ASN A 1 111 ? 7.296 12.404 0.906 1.00 98.44 111 ASN A O 1
ATOM 889 N N . LYS A 1 112 ? 7.534 14.592 0.518 1.00 95.19 112 LYS A N 1
ATOM 890 C CA . LYS A 1 112 ? 8.486 14.856 1.609 1.00 95.19 112 LYS A CA 1
ATOM 891 C C . LYS A 1 112 ? 8.364 16.300 2.121 1.00 95.19 112 LYS A C 1
ATOM 893 O O . LYS A 1 112 ? 7.922 17.163 1.355 1.00 95.19 112 LYS A O 1
ATOM 898 N N . PRO A 1 113 ? 8.739 16.597 3.381 1.00 94.88 113 PRO A N 1
ATOM 899 C CA . PRO A 1 113 ? 8.484 17.895 4.016 1.00 94.88 113 PRO A CA 1
ATOM 900 C C . PRO A 1 113 ? 9.029 19.125 3.282 1.00 94.88 113 PRO A C 1
ATOM 902 O O . PRO A 1 113 ? 8.374 20.167 3.251 1.00 94.88 113 PRO A O 1
ATOM 905 N N . ASP A 1 114 ? 10.215 19.006 2.691 1.00 90.62 114 ASP A N 1
ATOM 906 C CA . ASP A 1 114 ? 10.912 20.035 1.913 1.00 90.62 114 ASP A CA 1
ATOM 907 C C . ASP A 1 114 ? 10.883 19.753 0.397 1.00 90.62 114 ASP A C 1
ATOM 909 O O . ASP A 1 114 ? 11.621 20.362 -0.378 1.00 90.62 114 ASP A O 1
ATOM 913 N N . GLY A 1 115 ? 10.017 18.832 -0.033 1.00 92.88 115 GLY A N 1
ATOM 914 C CA . GLY A 1 115 ? 9.886 18.393 -1.416 1.00 92.88 115 GLY A CA 1
ATOM 915 C C . GLY A 1 115 ? 9.121 19.362 -2.310 1.00 92.88 115 GLY A C 1
ATOM 916 O O . GLY A 1 115 ? 8.296 20.160 -1.859 1.00 92.88 115 GLY A O 1
ATOM 917 N N . GLY A 1 116 ? 9.389 19.254 -3.612 1.00 95.88 116 GLY A N 1
ATOM 918 C CA . GLY A 1 116 ? 8.598 19.904 -4.653 1.00 95.88 116 GLY A CA 1
ATOM 919 C C . GLY A 1 116 ? 7.281 19.179 -4.936 1.00 95.88 116 GLY A C 1
ATOM 920 O O . GLY A 1 116 ? 6.998 18.120 -4.378 1.00 95.88 116 GLY A O 1
ATOM 921 N N . ASP A 1 117 ? 6.486 19.767 -5.830 1.00 98.56 117 ASP A N 1
ATOM 922 C CA . ASP A 1 117 ? 5.247 19.164 -6.320 1.00 98.56 117 ASP A CA 1
ATOM 923 C C . ASP A 1 117 ? 5.530 17.900 -7.146 1.00 98.56 117 ASP A C 1
ATOM 925 O O . ASP A 1 117 ? 6.219 17.966 -8.166 1.00 98.56 117 ASP A O 1
ATOM 929 N N . VAL A 1 118 ? 4.966 16.769 -6.724 1.00 98.75 118 VAL A N 1
ATOM 930 C CA . VAL A 1 118 ? 5.039 15.483 -7.426 1.00 98.75 118 VAL A CA 1
ATOM 931 C C . VAL A 1 118 ? 3.801 15.200 -8.283 1.00 98.75 118 VAL A C 1
ATOM 933 O O . VAL A 1 118 ? 3.828 14.284 -9.098 1.00 98.75 118 VAL A O 1
ATOM 936 N N . TYR A 1 119 ? 2.725 15.986 -8.169 1.00 98.88 119 TYR A N 1
ATOM 937 C CA . TYR A 1 119 ? 1.471 15.754 -8.901 1.00 98.88 119 TYR A CA 1
ATOM 938 C C . TYR A 1 119 ? 1.518 16.212 -10.364 1.00 98.88 119 TYR A C 1
ATOM 940 O O . TYR A 1 119 ? 0.843 15.658 -11.241 1.00 98.88 119 TYR A O 1
ATOM 948 N N . LYS A 1 120 ? 2.311 17.247 -10.653 1.00 98.50 120 LYS A N 1
ATOM 949 C CA . LYS A 1 120 ? 2.359 17.871 -11.975 1.00 98.50 120 LYS A CA 1
ATOM 950 C C . LYS A 1 120 ? 2.720 16.879 -13.083 1.00 98.50 120 LYS A C 1
ATOM 952 O O . LYS A 1 120 ? 3.822 16.334 -13.139 1.00 98.50 120 LYS A O 1
ATOM 957 N N . GLY A 1 121 ? 1.815 16.748 -14.050 1.00 98.00 121 GLY A N 1
ATOM 958 C CA . GLY A 1 121 ? 2.021 15.924 -15.242 1.00 98.00 121 GLY A CA 1
ATOM 959 C C . GLY A 1 121 ? 1.865 14.422 -15.011 1.00 98.00 121 GLY A C 1
ATOM 960 O O . GLY A 1 121 ? 2.182 13.671 -15.923 1.00 98.00 121 GLY A O 1
ATOM 961 N N . VAL A 1 122 ? 1.391 13.987 -13.837 1.00 98.81 122 VAL A N 1
ATOM 962 C CA . VAL A 1 122 ? 1.013 12.588 -13.593 1.00 98.81 122 VAL A CA 1
ATOM 963 C C . VAL A 1 122 ? -0.225 12.250 -14.445 1.00 98.81 122 VAL A C 1
ATOM 965 O O . VAL A 1 122 ? -1.245 12.945 -14.302 1.00 98.81 122 VAL A O 1
ATOM 968 N N . PRO A 1 123 ? -0.176 11.212 -15.305 1.00 98.50 123 PRO A N 1
ATOM 969 C CA . PRO A 1 123 ? -1.310 10.759 -16.100 1.00 98.50 123 PRO A CA 1
ATOM 970 C C . PRO A 1 123 ? -2.504 10.376 -15.232 1.00 98.50 123 PRO A C 1
ATOM 972 O O . PRO A 1 123 ? -2.364 9.928 -14.096 1.00 98.50 123 PRO A O 1
ATOM 975 N N . LYS A 1 124 ? -3.698 10.553 -15.787 1.00 98.50 124 LYS A N 1
ATOM 976 C CA . LYS A 1 124 ? -4.972 10.209 -15.149 1.00 98.50 124 LYS A CA 1
ATOM 977 C C . LYS A 1 124 ? -5.585 9.019 -15.878 1.00 98.50 124 LYS A C 1
ATOM 979 O O . LYS A 1 124 ? -6.665 9.137 -16.447 1.00 98.50 124 LYS A O 1
ATOM 984 N N . ASP A 1 125 ? -4.840 7.911 -15.949 1.00 98.81 125 ASP A N 1
ATOM 985 C CA . ASP A 1 125 ? -5.268 6.746 -16.731 1.00 98.81 125 ASP A CA 1
ATOM 986 C C . ASP A 1 125 ? -6.516 6.110 -16.126 1.00 98.81 125 ASP A C 1
ATOM 988 O O . ASP A 1 125 ? -7.495 5.886 -16.833 1.00 98.81 125 ASP A O 1
ATOM 992 N N . TYR A 1 126 ? -6.515 5.892 -14.814 1.00 98.88 126 TYR A N 1
ATOM 993 C CA . TYR A 1 126 ? -7.671 5.385 -14.088 1.00 98.88 126 TYR A CA 1
ATOM 994 C C . TYR A 1 126 ? -7.835 6.182 -12.797 1.00 98.88 126 TYR A C 1
ATOM 996 O O . TYR A 1 126 ? -6.963 6.149 -11.927 1.00 98.88 126 TYR A O 1
ATOM 1004 N N . THR A 1 127 ? -8.945 6.913 -12.682 1.00 98.81 127 THR A N 1
ATOM 1005 C CA . THR A 1 127 ? -9.256 7.760 -11.522 1.00 98.81 127 THR A CA 1
ATOM 1006 C C . THR A 1 127 ? -10.673 7.532 -11.014 1.00 98.81 127 THR A C 1
ATOM 1008 O O . THR A 1 127 ? -11.501 6.900 -11.679 1.00 98.81 127 THR A O 1
ATOM 1011 N N . GLY A 1 128 ? -10.964 7.997 -9.797 1.00 98.19 128 GLY A N 1
ATOM 1012 C CA . GLY A 1 128 ? -12.251 7.777 -9.148 1.00 98.19 128 GLY A CA 1
ATOM 1013 C C . GLY A 1 128 ? -12.668 6.301 -9.167 1.00 98.19 128 GLY A C 1
ATOM 1014 O O . GLY A 1 128 ? -11.928 5.412 -8.747 1.00 98.19 128 GLY A O 1
ATOM 1015 N N . LYS A 1 129 ? -13.857 6.028 -9.714 1.00 97.69 129 LYS A N 1
ATOM 1016 C CA . LYS A 1 129 ? -14.427 4.673 -9.802 1.00 97.69 129 LYS A CA 1
ATOM 1017 C C . LYS A 1 129 ? -13.686 3.709 -10.731 1.00 97.69 129 LYS A C 1
ATOM 1019 O O . LYS A 1 129 ? -13.893 2.497 -10.645 1.00 97.69 129 LYS A O 1
ATOM 1024 N N . ASP A 1 130 ? -12.846 4.233 -11.619 1.00 98.50 130 ASP A N 1
ATOM 1025 C CA . ASP A 1 130 ? -12.081 3.410 -12.549 1.00 98.50 130 ASP A CA 1
ATOM 1026 C C . ASP A 1 130 ? -10.851 2.784 -11.870 1.00 98.50 130 ASP A C 1
ATOM 1028 O O . ASP A 1 130 ? -10.255 1.861 -12.426 1.00 98.50 130 ASP A O 1
ATOM 1032 N N . VAL A 1 131 ? -10.532 3.202 -10.635 1.00 98.56 131 VAL A N 1
ATOM 1033 C CA . VAL A 1 131 ? -9.587 2.517 -9.745 1.00 98.56 131 VAL A CA 1
ATOM 1034 C C . VAL A 1 131 ? -10.283 1.336 -9.067 1.00 98.56 131 VAL A C 1
ATOM 1036 O O . VAL A 1 131 ? -10.745 1.414 -7.930 1.00 98.56 131 VAL A O 1
ATOM 1039 N N . ASN A 1 132 ? -10.389 0.233 -9.801 1.00 98.12 132 ASN A N 1
ATOM 1040 C CA . ASN A 1 132 ? -11.010 -1.008 -9.345 1.00 98.12 132 ASN A CA 1
ATOM 1041 C C . ASN A 1 132 ? -10.195 -2.233 -9.792 1.00 98.12 132 ASN A C 1
ATOM 1043 O O . ASN A 1 132 ? -9.371 -2.153 -10.707 1.00 98.12 132 ASN A O 1
ATOM 1047 N N . VAL A 1 133 ? -10.427 -3.374 -9.133 1.00 98.19 133 VAL A N 1
ATOM 1048 C CA . VAL A 1 133 ? -9.661 -4.619 -9.340 1.00 98.19 133 VAL A CA 1
ATOM 1049 C C . VAL A 1 133 ? -9.699 -5.079 -10.795 1.00 98.19 133 VAL A C 1
ATOM 1051 O O . VAL A 1 133 ? -8.679 -5.488 -11.344 1.00 98.19 133 VAL A O 1
ATOM 1054 N N . ASN A 1 134 ? -10.868 -4.987 -11.433 1.00 98.06 134 ASN A N 1
ATOM 1055 C CA . ASN A 1 134 ? -11.045 -5.435 -12.808 1.00 98.06 134 ASN A CA 1
ATOM 1056 C C . ASN A 1 134 ? -10.162 -4.637 -13.777 1.00 98.06 134 ASN A C 1
ATOM 1058 O O . ASN A 1 134 ? -9.432 -5.234 -14.564 1.00 98.06 134 ASN A O 1
ATOM 1062 N N . ASN A 1 135 ? -10.174 -3.304 -13.683 1.00 98.69 135 ASN A N 1
ATOM 1063 C CA . ASN A 1 135 ? -9.329 -2.457 -14.523 1.00 98.69 135 ASN A CA 1
ATOM 1064 C C . ASN A 1 135 ? -7.840 -2.676 -14.243 1.00 98.69 135 ASN A C 1
ATOM 1066 O O . ASN A 1 135 ? -7.061 -2.744 -15.189 1.00 98.69 135 ASN A O 1
ATOM 1070 N N . PHE A 1 136 ? -7.443 -2.841 -12.977 1.00 98.75 136 PHE A N 1
ATOM 1071 C CA . PHE A 1 136 ? -6.052 -3.135 -12.626 1.00 98.75 136 PHE A CA 1
ATOM 1072 C C . PHE A 1 136 ? -5.567 -4.447 -13.261 1.00 98.75 136 PHE A C 1
ATOM 1074 O O . PHE A 1 136 ? -4.538 -4.471 -13.938 1.00 98.75 136 PHE A O 1
ATOM 1081 N N . PHE A 1 137 ? -6.340 -5.529 -13.125 1.00 98.75 137 PHE A N 1
ATOM 1082 C CA . PHE A 1 137 ? -6.004 -6.819 -13.729 1.00 98.75 137 PHE A CA 1
ATOM 1083 C C . PHE A 1 137 ? -6.016 -6.772 -15.257 1.00 98.75 137 PHE A C 1
ATOM 1085 O O . PHE A 1 137 ? -5.104 -7.298 -15.895 1.00 98.75 137 PHE A O 1
ATOM 1092 N N . ALA A 1 138 ? -7.011 -6.119 -15.855 1.00 98.75 138 ALA A N 1
ATOM 1093 C CA . ALA A 1 138 ? -7.093 -5.939 -17.298 1.00 98.75 138 ALA A CA 1
ATOM 1094 C C . ALA A 1 138 ? -5.897 -5.140 -17.839 1.00 98.75 138 ALA A C 1
ATOM 109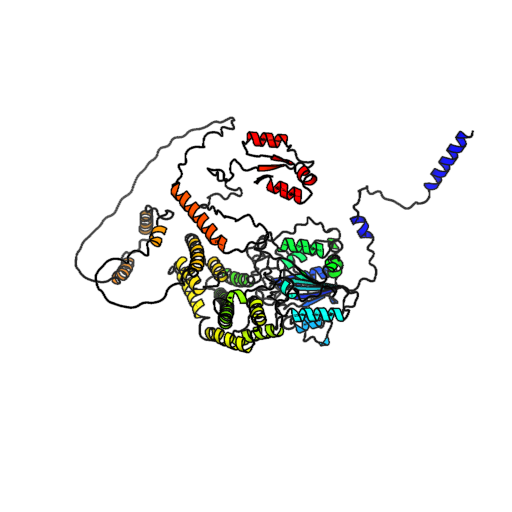6 O O . ALA A 1 138 ? -5.298 -5.543 -18.837 1.00 98.75 138 ALA A O 1
ATOM 1097 N N . ALA A 1 139 ? -5.498 -4.064 -17.156 1.00 98.81 139 ALA A N 1
ATOM 1098 C CA . ALA A 1 139 ? -4.335 -3.271 -17.530 1.00 98.81 139 ALA A CA 1
ATOM 1099 C C . ALA A 1 139 ? -3.034 -4.073 -17.435 1.00 98.81 139 ALA A C 1
ATOM 1101 O O . ALA A 1 139 ? -2.253 -4.058 -18.385 1.00 98.81 139 ALA A O 1
ATOM 1102 N N . LEU A 1 140 ? -2.824 -4.826 -16.350 1.00 98.69 140 LEU A N 1
ATOM 1103 C CA . LEU A 1 140 ? -1.629 -5.655 -16.174 1.00 98.69 140 LEU A CA 1
ATOM 1104 C C . LEU A 1 140 ? -1.531 -6.770 -17.232 1.00 98.69 140 LEU A C 1
ATOM 1106 O O . LEU A 1 140 ? -0.449 -7.057 -17.746 1.00 98.69 140 LEU A O 1
ATOM 1110 N N . LEU A 1 141 ? -2.670 -7.363 -17.605 1.00 98.75 141 LEU A N 1
ATOM 1111 C CA . LEU A 1 141 ? -2.761 -8.396 -18.642 1.00 98.75 141 LEU A CA 1
ATOM 1112 C C . LEU A 1 141 ? -2.702 -7.852 -20.079 1.00 98.75 141 LEU A C 1
ATOM 1114 O O . LEU A 1 141 ? -2.675 -8.652 -21.009 1.00 98.75 141 LEU A O 1
ATOM 1118 N N . GLY A 1 142 ? -2.704 -6.533 -20.289 1.00 98.31 142 GLY A N 1
ATOM 1119 C CA . GLY A 1 142 ? -2.772 -5.954 -21.636 1.00 98.31 142 GLY A CA 1
ATOM 1120 C C . GLY A 1 142 ? -4.159 -6.071 -22.294 1.00 98.31 142 GLY A C 1
ATOM 1121 O O . GLY A 1 142 ? -4.301 -5.888 -23.501 1.00 98.31 142 GLY A O 1
ATOM 1122 N N . ASN A 1 143 ? -5.211 -6.380 -21.530 1.00 98.12 143 ASN A N 1
ATOM 1123 C CA . ASN A 1 143 ? -6.544 -6.657 -22.060 1.00 98.12 143 ASN A CA 1
ATOM 1124 C C . ASN A 1 143 ? -7.434 -5.404 -22.094 1.00 98.12 143 ASN A C 1
ATOM 1126 O O . ASN A 1 143 ? -8.268 -5.189 -21.214 1.00 98.12 143 ASN A O 1
ATOM 1130 N N . LYS A 1 144 ? -7.322 -4.614 -23.168 1.00 97.75 144 LYS A N 1
ATOM 1131 C CA . LYS A 1 144 ? -8.143 -3.402 -23.376 1.00 97.75 144 LYS A CA 1
ATOM 1132 C C . LYS A 1 144 ? -9.652 -3.673 -23.378 1.00 97.75 144 LYS A C 1
ATOM 1134 O O . LYS A 1 144 ? -10.422 -2.822 -22.952 1.00 97.75 144 LYS A O 1
ATOM 1139 N N . SER A 1 145 ? -10.081 -4.848 -23.846 1.00 97.88 145 SER A N 1
ATOM 1140 C CA . SER A 1 145 ? -11.508 -5.186 -23.973 1.00 97.88 145 SER A CA 1
ATOM 1141 C C . SER A 1 145 ? -12.205 -5.466 -22.638 1.00 97.88 145 SER A C 1
ATOM 1143 O O . SER A 1 145 ? -13.428 -5.398 -22.569 1.00 97.88 145 SER A O 1
ATOM 1145 N N . ALA A 1 146 ? -11.438 -5.764 -21.584 1.00 97.62 146 ALA A N 1
ATOM 1146 C CA . ALA A 1 146 ? -11.960 -6.023 -20.243 1.00 97.62 146 ALA A CA 1
ATOM 1147 C C . ALA A 1 146 ? -12.061 -4.759 -19.371 1.00 97.62 146 ALA A C 1
ATOM 1149 O O . ALA A 1 146 ? -12.567 -4.835 -18.253 1.00 97.62 146 ALA A O 1
ATOM 1150 N N . LEU A 1 147 ? -11.587 -3.608 -19.858 1.00 97.94 147 LEU A N 1
ATOM 1151 C CA . LEU A 1 147 ? -11.665 -2.344 -19.133 1.00 97.94 147 LEU A CA 1
ATOM 1152 C C . LEU A 1 147 ? -13.104 -1.825 -19.078 1.00 97.94 147 LEU A C 1
ATOM 1154 O O . LEU A 1 147 ? -13.851 -1.904 -20.052 1.00 97.94 147 LEU A O 1
ATOM 1158 N N . THR A 1 148 ? -13.479 -1.233 -17.947 1.00 95.19 148 THR A N 1
ATOM 1159 C CA . THR A 1 148 ? -14.811 -0.645 -17.725 1.00 95.19 148 THR A CA 1
ATOM 1160 C C . THR A 1 148 ? -14.814 0.886 -17.759 1.00 95.19 148 THR A C 1
ATOM 1162 O O . THR A 1 148 ? -15.865 1.492 -17.552 1.00 95.19 148 THR A O 1
ATOM 1165 N N . GLY A 1 149 ? -13.657 1.514 -17.985 1.00 96.00 149 GLY A N 1
ATOM 1166 C CA . GLY A 1 149 ? -13.454 2.965 -17.958 1.00 96.00 149 GLY A CA 1
ATOM 1167 C C . GLY A 1 149 ? -11.971 3.337 -18.059 1.00 96.00 149 GLY A C 1
ATOM 1168 O O . GLY A 1 149 ? -11.145 2.484 -18.385 1.00 96.00 149 GLY A O 1
ATOM 1169 N N . GLY A 1 150 ? -11.634 4.593 -17.763 1.00 97.81 150 GLY A N 1
ATOM 1170 C CA . GLY A 1 150 ? -10.270 5.123 -17.859 1.00 97.81 150 GLY A CA 1
ATOM 1171 C C . GLY A 1 150 ? -9.783 5.441 -19.280 1.00 97.81 150 GLY A C 1
ATOM 1172 O O . GLY A 1 150 ? -10.548 5.466 -20.244 1.00 97.81 150 GLY A O 1
ATOM 1173 N N . SER A 1 151 ? -8.481 5.703 -19.411 1.00 98.06 151 SER A N 1
ATOM 1174 C CA . SER A 1 151 ? -7.819 6.116 -20.659 1.00 98.06 151 SER A CA 1
ATOM 1175 C C . SER A 1 151 ? -7.693 4.998 -21.697 1.00 98.06 151 SER A C 1
ATOM 1177 O O . SER A 1 151 ? -7.425 5.272 -22.867 1.00 98.06 151 SER A O 1
ATOM 1179 N N . GLY A 1 152 ? -7.849 3.736 -21.285 1.00 98.19 152 GLY A N 1
ATOM 1180 C CA . GLY A 1 152 ? -7.597 2.568 -22.131 1.00 98.19 152 GLY A CA 1
ATOM 1181 C C . GLY A 1 152 ? -6.128 2.131 -22.187 1.00 98.19 152 GLY A C 1
ATOM 1182 O O . GLY A 1 152 ? -5.802 1.190 -22.919 1.00 98.19 152 GLY A O 1
ATOM 1183 N N . LYS A 1 153 ? -5.229 2.799 -21.448 1.00 98.62 153 LYS A N 1
ATOM 1184 C CA . LYS A 1 153 ? -3.806 2.441 -21.387 1.00 98.62 153 LYS A CA 1
ATOM 1185 C C . LYS A 1 153 ? -3.617 1.134 -20.610 1.00 98.62 153 LYS A C 1
ATOM 1187 O O . LYS A 1 153 ? -4.121 0.982 -19.500 1.00 98.62 153 LYS A O 1
ATOM 1192 N N . VAL A 1 154 ? -2.886 0.190 -21.192 1.00 98.75 154 VAL A N 1
ATOM 1193 C CA . VAL A 1 154 ? -2.609 -1.138 -20.622 1.00 98.75 154 VAL A CA 1
ATOM 1194 C C . VAL A 1 154 ? -1.156 -1.519 -20.891 1.00 98.75 154 VAL A C 1
ATOM 1196 O O . VAL A 1 154 ? -0.513 -0.915 -21.748 1.00 98.75 154 VAL A O 1
ATOM 1199 N N . VAL A 1 155 ? -0.656 -2.540 -20.198 1.00 98.50 155 VAL A N 1
ATOM 1200 C CA . VAL A 1 155 ? 0.695 -3.078 -20.385 1.00 98.50 155 VAL A CA 1
ATOM 1201 C C . VAL A 1 155 ? 0.729 -3.997 -21.612 1.00 98.50 155 VAL A C 1
ATOM 1203 O O . VAL A 1 155 ? 0.569 -5.217 -21.504 1.00 98.50 155 VAL A O 1
ATOM 1206 N N . ASP A 1 156 ? 0.922 -3.397 -22.785 1.00 97.44 156 ASP A N 1
ATOM 1207 C CA . ASP A 1 156 ? 1.043 -4.076 -24.085 1.00 97.44 156 ASP A CA 1
ATOM 1208 C C . ASP A 1 156 ? 2.504 -4.478 -24.358 1.00 97.44 156 ASP A C 1
ATOM 1210 O O . ASP A 1 156 ? 3.158 -4.002 -25.284 1.00 97.44 156 ASP A O 1
ATOM 1214 N N . SER A 1 157 ? 3.043 -5.286 -23.446 1.00 97.88 157 SER A N 1
ATOM 1215 C CA . SER A 1 157 ? 4.463 -5.628 -23.365 1.00 97.88 157 SER A CA 1
ATOM 1216 C C . SER A 1 157 ? 4.806 -6.955 -24.050 1.00 97.88 157 SER A C 1
ATOM 1218 O O . SER A 1 157 ? 4.026 -7.910 -24.022 1.00 97.88 157 SER A O 1
ATOM 1220 N N . GLY A 1 158 ? 6.007 -7.024 -24.629 1.00 96.94 158 GLY A N 1
ATOM 1221 C CA . GLY A 1 158 ? 6.562 -8.214 -25.278 1.00 96.94 158 GLY A CA 1
ATOM 1222 C C . GLY A 1 158 ? 7.529 -9.031 -24.402 1.00 96.94 158 GLY A C 1
ATOM 1223 O O . GLY A 1 158 ? 7.880 -8.626 -23.296 1.00 96.94 158 GLY A O 1
ATOM 1224 N N . PRO A 1 159 ? 8.044 -10.167 -24.905 1.00 97.44 159 PRO A N 1
ATOM 1225 C CA . PRO A 1 159 ? 8.888 -11.096 -24.138 1.00 97.44 159 PRO A CA 1
ATOM 1226 C C . PRO A 1 159 ? 10.266 -10.548 -23.740 1.00 97.44 159 PRO A C 1
ATOM 1228 O O . PRO A 1 159 ? 10.933 -11.140 -22.898 1.00 97.44 159 PRO A O 1
ATOM 1231 N N . ASN A 1 160 ? 10.715 -9.442 -24.339 1.00 97.25 160 ASN A N 1
ATOM 1232 C CA . ASN A 1 160 ? 11.985 -8.794 -23.996 1.00 97.25 160 ASN A CA 1
ATOM 1233 C C . ASN A 1 160 ? 11.811 -7.621 -23.019 1.00 97.25 160 ASN A C 1
ATOM 1235 O O . ASN A 1 160 ? 12.811 -7.060 -22.575 1.00 97.25 160 ASN A O 1
ATOM 1239 N N . ASP A 1 161 ? 10.568 -7.249 -22.710 1.00 98.44 161 ASP A N 1
ATOM 1240 C CA . ASP A 1 161 ? 10.236 -6.053 -21.944 1.00 98.44 161 ASP A CA 1
ATOM 1241 C C . ASP A 1 161 ? 10.373 -6.279 -20.435 1.00 98.44 161 ASP A C 1
ATOM 1243 O O . ASP A 1 161 ? 10.213 -7.393 -19.930 1.00 98.44 161 ASP A O 1
ATOM 1247 N N . HIS A 1 162 ? 10.626 -5.198 -19.704 1.00 98.62 162 HIS A N 1
ATOM 1248 C CA . HIS A 1 162 ? 10.707 -5.189 -18.247 1.00 98.62 162 HIS A CA 1
ATOM 1249 C C . HIS A 1 162 ? 9.492 -4.465 -17.669 1.00 98.62 162 HIS A C 1
ATOM 1251 O O . HIS A 1 162 ? 9.154 -3.370 -18.118 1.00 98.62 162 HIS A O 1
ATOM 1257 N N . ILE A 1 163 ? 8.836 -5.062 -16.671 1.00 98.88 163 ILE A N 1
ATOM 1258 C CA . ILE A 1 163 ? 7.654 -4.475 -16.025 1.00 98.88 163 ILE A CA 1
ATOM 1259 C C . ILE A 1 163 ? 7.987 -4.133 -14.572 1.00 98.88 163 ILE A C 1
ATOM 1261 O O . ILE A 1 163 ? 8.463 -4.984 -13.826 1.00 98.88 163 ILE A O 1
ATOM 1265 N N . PHE A 1 164 ? 7.690 -2.906 -14.159 1.00 98.94 164 PHE A N 1
ATOM 1266 C CA . PHE A 1 164 ? 7.703 -2.476 -12.765 1.00 98.94 164 PHE A CA 1
ATOM 1267 C C . PHE A 1 164 ? 6.272 -2.251 -12.270 1.00 98.94 164 PHE A C 1
ATOM 1269 O O . PHE A 1 164 ? 5.506 -1.506 -12.871 1.00 98.94 164 PHE A O 1
ATOM 1276 N N . VAL A 1 165 ? 5.884 -2.882 -11.171 1.00 98.94 165 VAL A N 1
ATOM 1277 C CA . VAL A 1 165 ? 4.592 -2.648 -10.522 1.00 98.94 165 VAL A CA 1
ATOM 1278 C C . VAL A 1 165 ? 4.855 -2.060 -9.149 1.00 98.94 165 VAL A C 1
ATOM 1280 O O . VAL A 1 165 ? 5.614 -2.637 -8.377 1.00 98.94 165 VAL A O 1
ATOM 1283 N N . PHE A 1 166 ? 4.218 -0.935 -8.837 1.00 98.94 166 PHE A N 1
ATOM 1284 C CA . PHE A 1 166 ? 4.255 -0.348 -7.505 1.00 98.94 166 PHE A CA 1
ATOM 1285 C C . PHE A 1 166 ? 2.840 -0.096 -7.000 1.00 98.94 166 PHE A C 1
ATOM 1287 O O . PHE A 1 166 ? 2.053 0.615 -7.627 1.00 98.94 166 PHE A O 1
ATOM 1294 N N . TYR A 1 167 ? 2.535 -0.693 -5.856 1.00 98.94 167 TYR A N 1
ATOM 1295 C CA . TYR A 1 167 ? 1.290 -0.503 -5.132 1.00 98.94 167 TYR A CA 1
ATOM 1296 C C . TYR A 1 167 ? 1.583 0.189 -3.800 1.00 98.94 167 TYR A C 1
ATOM 1298 O O . TYR A 1 167 ? 2.482 -0.250 -3.083 1.00 98.94 167 TYR A O 1
ATOM 1306 N N . SER A 1 168 ? 0.798 1.215 -3.460 1.00 98.88 168 SER A N 1
ATOM 1307 C CA . SER A 1 168 ? 0.801 1.850 -2.136 1.00 98.88 168 SER A CA 1
ATOM 1308 C C . SER A 1 168 ? -0.627 2.002 -1.618 1.00 98.88 168 SER A C 1
ATOM 1310 O O . SER A 1 168 ? -1.449 2.694 -2.227 1.00 98.88 168 SER A O 1
ATOM 1312 N N . ASP A 1 169 ? -0.944 1.306 -0.522 1.00 98.00 169 ASP A N 1
ATOM 1313 C CA . ASP A 1 169 ? -2.176 1.501 0.240 1.00 98.00 169 ASP A CA 1
ATOM 1314 C C . ASP A 1 169 ? -2.141 0.821 1.627 1.00 98.00 169 ASP A C 1
ATOM 1316 O O . ASP A 1 169 ? -1.128 0.300 2.071 1.00 98.00 169 ASP A O 1
ATOM 1320 N N . HIS A 1 170 ? -3.303 0.743 2.275 1.00 97.94 170 HIS A N 1
ATOM 1321 C CA . HIS A 1 170 ? -3.648 -0.229 3.295 1.00 97.94 170 HIS A CA 1
ATOM 1322 C C . HIS A 1 170 ? -3.633 -1.675 2.785 1.00 97.94 170 HIS A C 1
ATOM 1324 O O . HIS A 1 170 ? -3.981 -1.985 1.639 1.00 97.94 170 HIS A O 1
ATOM 1330 N N . GLY A 1 171 ? -3.359 -2.579 3.721 1.00 98.06 171 GLY A N 1
ATOM 1331 C CA . GLY A 1 171 ? -3.520 -4.016 3.546 1.00 98.06 171 GLY A CA 1
ATOM 1332 C C . GLY A 1 171 ? -4.144 -4.687 4.762 1.00 98.06 171 GLY A C 1
ATOM 1333 O O . GLY A 1 171 ? -4.407 -4.078 5.807 1.00 98.06 171 GLY A O 1
ATOM 1334 N N . GLY A 1 172 ? -4.412 -5.968 4.593 1.00 97.81 172 GLY A N 1
ATOM 1335 C CA . GLY A 1 172 ? -4.742 -6.918 5.639 1.00 97.81 172 GLY A CA 1
ATOM 1336 C C . GLY A 1 172 ? -4.134 -8.271 5.282 1.00 97.81 172 GLY A C 1
ATOM 1337 O O . GLY A 1 172 ? -3.670 -8.456 4.153 1.00 97.81 172 GLY A O 1
ATOM 1338 N N . PRO A 1 173 ? -4.193 -9.263 6.181 1.00 98.56 173 PRO A N 1
ATOM 1339 C CA . PRO A 1 173 ? -3.794 -10.620 5.839 1.00 98.56 173 PRO A CA 1
ATOM 1340 C C . PRO A 1 173 ? -4.492 -11.100 4.548 1.00 98.56 173 PRO A C 1
ATOM 1342 O O . PRO A 1 173 ? -5.707 -11.271 4.521 1.00 98.56 173 PRO A O 1
ATOM 1345 N N . GLY A 1 174 ? -3.733 -11.330 3.475 1.00 98.56 174 GLY A N 1
ATOM 1346 C CA . GLY A 1 174 ? -4.215 -11.863 2.197 1.00 98.56 174 GLY A CA 1
ATOM 1347 C C . GLY A 1 174 ? -5.066 -10.902 1.357 1.00 98.56 174 GLY A C 1
ATOM 1348 O O . GLY A 1 174 ? -5.673 -11.347 0.378 1.00 98.56 174 GLY A O 1
ATOM 1349 N N . ILE A 1 175 ? -5.138 -9.613 1.711 1.00 98.56 175 ILE A N 1
ATOM 1350 C CA . ILE A 1 175 ? -5.982 -8.631 1.022 1.00 98.56 175 ILE A CA 1
ATOM 1351 C C . ILE A 1 175 ? -5.302 -7.262 0.896 1.00 98.56 175 ILE A C 1
ATOM 1353 O O . ILE A 1 175 ? -4.620 -6.800 1.809 1.00 98.56 175 ILE A O 1
ATOM 1357 N N . LEU A 1 176 ? -5.531 -6.593 -0.229 1.00 98.69 176 LEU A N 1
ATOM 1358 C CA . LEU A 1 176 ? -5.093 -5.230 -0.512 1.00 98.69 176 LEU A CA 1
ATOM 1359 C C . LEU A 1 176 ? -6.308 -4.327 -0.739 1.00 98.69 176 LEU A C 1
ATOM 1361 O O . LEU A 1 176 ? -7.297 -4.738 -1.359 1.00 98.69 176 LEU A O 1
ATOM 1365 N N . GLY A 1 177 ? -6.238 -3.104 -0.218 1.00 97.62 177 GLY A N 1
ATOM 1366 C CA . GLY A 1 177 ? -7.281 -2.103 -0.397 1.00 97.62 177 GLY A CA 1
ATOM 1367 C C . GLY A 1 177 ? -7.523 -1.722 -1.863 1.00 97.62 177 GLY A C 1
ATOM 1368 O O . GLY A 1 177 ? -6.692 -1.884 -2.748 1.00 97.62 177 GLY A O 1
ATOM 1369 N N . MET A 1 178 ? -8.732 -1.250 -2.140 1.00 97.19 178 MET A N 1
ATOM 1370 C CA . MET A 1 178 ? -9.093 -0.611 -3.402 1.00 97.19 178 MET A CA 1
ATOM 1371 C C . MET A 1 178 ? -10.081 0.510 -3.083 1.00 97.19 178 MET A C 1
ATOM 1373 O O . MET A 1 178 ? -10.949 0.309 -2.222 1.00 97.19 178 MET A O 1
ATOM 1377 N N . PRO A 1 179 ? -10.025 1.669 -3.767 1.00 93.31 179 PRO A N 1
ATOM 1378 C CA . PRO A 1 179 ? -10.910 2.785 -3.448 1.00 93.31 179 PRO A CA 1
ATOM 1379 C C . PRO A 1 179 ? -12.369 2.462 -3.768 1.00 93.31 179 PRO A C 1
ATOM 1381 O O . PRO A 1 179 ? -13.285 2.983 -3.132 1.00 93.31 179 PRO A O 1
ATOM 1384 N N . VAL A 1 180 ? -12.576 1.607 -4.774 1.00 90.12 180 VAL A N 1
ATOM 1385 C CA . VAL A 1 180 ? -13.879 1.096 -5.183 1.00 90.12 180 VAL A CA 1
ATOM 1386 C C . VAL A 1 180 ? -13.864 -0.421 -5.117 1.00 90.12 180 VAL A C 1
ATOM 1388 O O . VAL A 1 180 ? -13.042 -1.078 -5.756 1.00 90.12 180 VAL A O 1
ATOM 1391 N N . GLY A 1 181 ? -14.787 -0.954 -4.313 1.00 80.75 181 GLY A N 1
ATOM 1392 C CA . GLY A 1 181 ? -14.879 -2.378 -4.024 1.00 80.75 181 GLY A CA 1
ATOM 1393 C C . GLY A 1 181 ? -15.182 -3.247 -5.257 1.00 80.75 181 GLY A C 1
ATOM 1394 O O . GLY A 1 181 ? -15.740 -2.755 -6.243 1.00 80.75 181 GLY A O 1
ATOM 1395 N N . PRO A 1 182 ? -14.876 -4.556 -5.190 1.00 92.12 182 PRO A N 1
ATOM 1396 C CA . PRO A 1 182 ? -14.303 -5.259 -4.035 1.00 92.12 182 PRO A CA 1
ATOM 1397 C C . PRO A 1 182 ? -12.811 -4.952 -3.822 1.00 92.12 182 PRO A C 1
ATOM 1399 O O . PRO A 1 182 ? -12.146 -4.428 -4.711 1.00 92.12 182 PRO A O 1
ATOM 1402 N N . TYR A 1 183 ? -12.289 -5.296 -2.644 1.00 95.69 183 TYR A N 1
ATOM 1403 C CA . TYR A 1 183 ? -10.847 -5.322 -2.382 1.00 95.69 183 TYR A CA 1
ATOM 1404 C C . TYR A 1 183 ? -10.132 -6.410 -3.198 1.00 95.69 183 TYR A C 1
ATOM 1406 O O . TYR A 1 183 ? -10.759 -7.344 -3.709 1.00 95.69 183 TYR A O 1
ATOM 1414 N N . LEU A 1 184 ? -8.812 -6.286 -3.317 1.00 98.25 184 LEU A N 1
ATOM 1415 C CA . LEU A 1 184 ? -7.965 -7.171 -4.109 1.00 98.25 184 LEU A CA 1
ATOM 1416 C C . LEU A 1 184 ? -7.452 -8.325 -3.235 1.00 98.25 184 LEU A C 1
ATOM 1418 O O . LEU A 1 184 ? -6.708 -8.110 -2.284 1.00 98.25 184 LEU A O 1
ATOM 1422 N N . TYR A 1 185 ? -7.845 -9.558 -3.555 1.00 98.75 185 TYR A N 1
ATOM 1423 C CA . TYR A 1 185 ? -7.418 -10.753 -2.819 1.00 98.75 185 TYR A CA 1
ATOM 1424 C C . TYR A 1 185 ? -6.117 -11.326 -3.385 1.00 98.75 185 TYR A C 1
ATOM 1426 O O . TYR A 1 185 ? -5.916 -11.366 -4.603 1.00 98.75 185 TYR A O 1
ATOM 1434 N N . ALA A 1 186 ? -5.249 -11.818 -2.500 1.00 98.81 186 ALA A N 1
ATOM 1435 C CA . ALA A 1 186 ? -3.924 -12.312 -2.863 1.00 98.81 186 ALA A CA 1
ATOM 1436 C C . ALA A 1 186 ? -3.957 -13.448 -3.896 1.00 98.81 186 ALA A C 1
ATOM 1438 O O . ALA A 1 186 ? -3.165 -13.438 -4.840 1.00 98.81 186 ALA A O 1
ATOM 1439 N N . ASN A 1 187 ? -4.884 -14.405 -3.769 1.00 98.62 187 ASN A N 1
ATOM 1440 C CA . ASN A 1 187 ? -5.006 -15.495 -4.740 1.00 98.62 187 ASN A CA 1
ATOM 1441 C C . ASN A 1 187 ? -5.302 -14.968 -6.151 1.00 98.62 187 ASN A C 1
ATOM 1443 O O . ASN A 1 187 ? -4.669 -15.404 -7.107 1.00 98.62 187 ASN A O 1
ATOM 1447 N N . ASP A 1 188 ? -6.211 -13.999 -6.282 1.00 98.69 188 ASP A N 1
ATOM 1448 C CA . ASP A 1 188 ? -6.611 -13.466 -7.584 1.00 98.69 188 ASP A CA 1
ATOM 1449 C C . ASP A 1 188 ? -5.444 -12.719 -8.245 1.00 98.69 188 ASP A C 1
ATOM 1451 O O . ASP A 1 188 ? -5.194 -12.899 -9.438 1.00 98.69 188 ASP A O 1
ATOM 1455 N N . LEU A 1 189 ? -4.677 -11.944 -7.466 1.00 98.88 189 LEU A N 1
ATOM 1456 C CA . LEU A 1 189 ? -3.470 -11.277 -7.957 1.00 98.88 189 LEU A CA 1
ATOM 1457 C C . LEU A 1 189 ? -2.422 -12.280 -8.443 1.00 98.88 189 LEU A C 1
ATOM 1459 O O . LEU A 1 189 ? -1.914 -12.139 -9.555 1.00 98.88 189 LEU A O 1
ATOM 1463 N N . ASN A 1 190 ? -2.106 -13.300 -7.644 1.00 98.81 190 ASN A N 1
ATOM 1464 C CA . ASN A 1 190 ? -1.101 -14.294 -8.023 1.00 98.81 190 ASN A CA 1
ATOM 1465 C C . ASN A 1 190 ? -1.532 -15.092 -9.262 1.00 98.81 190 ASN A C 1
ATOM 1467 O O . ASN A 1 190 ? -0.701 -15.381 -10.120 1.00 98.81 190 ASN A O 1
ATOM 1471 N N . GLU A 1 191 ? -2.824 -15.384 -9.422 1.00 98.81 191 GLU A N 1
ATOM 1472 C CA . GLU A 1 191 ? -3.341 -15.996 -10.650 1.00 98.81 191 GLU A CA 1
ATOM 1473 C C . GLU A 1 191 ? -3.222 -15.068 -11.869 1.00 98.81 191 GLU A C 1
ATOM 1475 O O . GLU A 1 191 ? -2.902 -15.523 -12.968 1.00 98.81 191 GLU A O 1
ATOM 1480 N N . VAL A 1 192 ? -3.421 -13.759 -11.704 1.00 98.81 192 VAL A N 1
ATOM 1481 C CA . VAL A 1 192 ? -3.196 -12.776 -12.777 1.00 98.81 192 VAL A CA 1
ATOM 1482 C C . VAL A 1 192 ? -1.715 -12.687 -13.153 1.00 98.81 192 VAL A C 1
ATOM 1484 O O . VAL A 1 192 ? -1.395 -12.663 -14.343 1.00 98.81 192 VAL A O 1
ATOM 1487 N N . LEU A 1 193 ? -0.808 -12.711 -12.175 1.00 98.88 193 LEU A N 1
ATOM 1488 C CA . LEU A 1 193 ? 0.638 -12.728 -12.414 1.00 98.88 193 LEU A CA 1
ATOM 1489 C C . LEU A 1 193 ? 1.071 -13.995 -13.170 1.00 98.88 193 LEU A C 1
ATOM 1491 O O . LEU A 1 193 ? 1.769 -13.898 -14.180 1.00 98.88 193 LEU A O 1
ATOM 1495 N N . LYS A 1 194 ? 0.573 -15.173 -12.770 1.00 98.81 194 LYS A N 1
ATOM 1496 C CA . LYS A 1 194 ? 0.797 -16.437 -13.496 1.00 98.81 194 LYS A CA 1
ATOM 1497 C C . LYS A 1 194 ? 0.255 -16.383 -14.926 1.00 98.81 194 LYS A C 1
ATOM 1499 O O . LYS A 1 194 ? 0.921 -16.840 -15.851 1.00 98.81 194 LYS A O 1
ATOM 1504 N N . LYS A 1 195 ? -0.925 -15.791 -15.143 1.00 98.69 195 LYS A N 1
ATOM 1505 C CA . LYS A 1 195 ? -1.487 -15.592 -16.492 1.00 98.69 195 LYS A CA 1
ATOM 1506 C C . LYS A 1 195 ? -0.620 -14.667 -17.343 1.00 98.69 195 LYS A C 1
ATOM 1508 O O . LYS A 1 195 ? -0.379 -14.972 -18.511 1.00 98.69 195 LYS A O 1
ATOM 1513 N N . LYS A 1 196 ? -0.118 -13.567 -16.772 1.00 98.56 196 LYS A N 1
ATOM 1514 C CA . LYS A 1 196 ? 0.805 -12.664 -17.471 1.00 98.56 196 LYS A CA 1
ATOM 1515 C C . LYS A 1 196 ? 2.096 -13.396 -17.848 1.00 98.56 196 LYS A C 1
ATOM 1517 O O . LYS A 1 196 ? 2.523 -13.280 -18.995 1.00 98.56 196 LYS A O 1
ATOM 1522 N N . HIS A 1 197 ? 2.652 -14.211 -16.951 1.00 98.56 197 HIS A N 1
ATOM 1523 C CA . HIS A 1 197 ? 3.808 -15.061 -17.249 1.00 98.56 197 HIS A CA 1
ATOM 1524 C C . HIS A 1 197 ? 3.530 -16.041 -18.397 1.00 98.56 197 HIS A C 1
ATOM 1526 O O . HIS A 1 197 ? 4.264 -16.071 -19.380 1.00 98.56 197 HIS A O 1
ATOM 1532 N N . ALA A 1 198 ? 2.427 -16.793 -18.311 1.00 98.56 198 ALA A N 1
ATOM 1533 C CA . ALA A 1 198 ? 2.046 -17.794 -19.308 1.00 98.56 198 ALA A CA 1
ATOM 1534 C C . ALA A 1 198 ? 1.834 -17.200 -20.712 1.00 98.56 198 ALA A C 1
ATOM 1536 O O . ALA A 1 198 ? 1.997 -17.899 -21.709 1.00 98.56 198 ALA A O 1
ATOM 1537 N N . SER A 1 199 ? 1.497 -15.909 -20.801 1.00 97.75 199 SER A N 1
ATOM 1538 C CA . SER A 1 199 ? 1.393 -15.187 -22.075 1.00 97.75 199 SER A CA 1
ATOM 1539 C C . SER A 1 199 ? 2.743 -14.801 -22.700 1.00 97.75 199 SER A C 1
ATOM 1541 O O . SER A 1 199 ? 2.764 -14.305 -23.823 1.00 97.75 199 SER A O 1
ATOM 1543 N N . GLY A 1 200 ? 3.865 -15.003 -21.997 1.00 97.44 200 GLY A N 1
ATOM 1544 C CA . GLY A 1 200 ? 5.195 -14.582 -22.449 1.00 97.44 200 GLY A CA 1
ATOM 1545 C C . GLY A 1 200 ? 5.344 -13.060 -22.543 1.00 97.44 200 GLY A C 1
ATOM 1546 O O . GLY A 1 200 ? 6.119 -12.565 -23.355 1.00 97.44 200 GLY A O 1
ATOM 1547 N N . GLY A 1 201 ? 4.567 -12.311 -21.756 1.00 96.25 201 GLY A N 1
ATOM 1548 C CA . GLY A 1 201 ? 4.430 -10.861 -21.894 1.00 96.25 201 GLY A CA 1
ATOM 1549 C C . GLY A 1 201 ? 5.539 -10.029 -21.248 1.00 96.25 201 GLY A C 1
ATOM 1550 O O . GLY A 1 201 ? 5.340 -8.831 -21.092 1.00 96.25 201 GLY A O 1
ATOM 1551 N N . TYR A 1 202 ? 6.637 -10.623 -20.781 1.00 98.38 202 TYR A N 1
ATOM 1552 C CA . TYR A 1 202 ? 7.781 -9.906 -20.208 1.00 98.38 202 TYR A CA 1
ATOM 1553 C C . TYR A 1 202 ? 9.016 -10.806 -20.120 1.00 98.38 202 TYR A C 1
ATOM 1555 O O . TYR A 1 202 ? 8.904 -12.031 -20.064 1.00 98.38 202 TYR A O 1
ATOM 1563 N N . LYS A 1 203 ? 10.186 -10.173 -20.029 1.00 98.25 203 LYS A N 1
ATOM 1564 C CA . LYS A 1 203 ? 11.461 -10.810 -19.687 1.00 98.25 203 LYS A CA 1
ATOM 1565 C C . LYS A 1 203 ? 11.592 -11.012 -18.183 1.00 98.25 203 LYS A C 1
ATOM 1567 O O . LYS A 1 203 ? 11.902 -12.107 -17.728 1.00 98.25 203 LYS A O 1
ATOM 1572 N N . SER A 1 204 ? 11.327 -9.955 -17.418 1.00 98.56 204 SER A N 1
ATOM 1573 C CA . SER A 1 204 ? 11.231 -9.994 -15.956 1.00 98.56 204 SER A CA 1
ATOM 1574 C C . SER A 1 204 ? 10.280 -8.916 -15.425 1.00 98.56 204 SER A C 1
ATOM 1576 O O . SER A 1 204 ? 10.129 -7.853 -16.035 1.00 98.56 204 SER A O 1
ATOM 1578 N N . LEU A 1 205 ? 9.642 -9.189 -14.283 1.00 98.88 205 LEU A N 1
ATOM 1579 C CA . LEU A 1 205 ? 8.742 -8.262 -13.593 1.00 98.88 205 LEU A CA 1
ATOM 1580 C C . LEU A 1 205 ? 9.214 -8.025 -12.155 1.00 98.88 205 LEU A C 1
ATOM 1582 O O . LEU A 1 205 ? 9.544 -8.971 -11.443 1.00 98.88 205 LEU A O 1
ATOM 1586 N N . VAL A 1 206 ? 9.207 -6.766 -11.722 1.00 98.94 206 VAL A N 1
ATOM 1587 C CA . VAL A 1 206 ? 9.481 -6.359 -10.338 1.00 98.94 206 VAL A CA 1
ATOM 1588 C C . VAL A 1 206 ? 8.215 -5.785 -9.719 1.00 98.94 206 VAL A C 1
ATOM 1590 O O . VAL A 1 206 ? 7.587 -4.917 -10.319 1.00 98.94 206 VAL A O 1
ATOM 1593 N N . PHE A 1 207 ? 7.845 -6.250 -8.526 1.00 98.94 207 PHE A N 1
ATOM 1594 C CA . PHE A 1 207 ? 6.658 -5.804 -7.796 1.00 98.94 207 PHE A CA 1
ATOM 1595 C C . PHE A 1 207 ? 7.052 -5.226 -6.433 1.00 98.94 207 PHE A C 1
ATOM 1597 O O . PHE A 1 207 ? 7.524 -5.950 -5.561 1.00 98.94 207 PHE A O 1
ATOM 1604 N N . TYR A 1 208 ? 6.845 -3.929 -6.225 1.00 98.94 208 TYR A N 1
ATOM 1605 C CA . TYR A 1 208 ? 7.011 -3.262 -4.932 1.00 98.94 208 TYR A CA 1
ATOM 1606 C C . TYR A 1 208 ? 5.642 -3.052 -4.287 1.00 98.94 208 TYR A C 1
ATOM 1608 O O . TYR A 1 208 ? 4.719 -2.538 -4.926 1.00 98.94 208 TYR A O 1
ATOM 1616 N N . LEU A 1 209 ? 5.497 -3.482 -3.035 1.00 98.94 209 LEU A N 1
ATOM 1617 C CA . LEU A 1 209 ? 4.211 -3.510 -2.346 1.00 98.94 209 LEU A CA 1
ATOM 1618 C C . LEU A 1 209 ? 4.286 -2.820 -0.979 1.00 98.94 209 LEU A C 1
ATOM 1620 O O . LEU A 1 209 ? 4.723 -3.418 0.005 1.00 98.94 209 LEU A O 1
ATOM 1624 N N . GLU A 1 210 ? 3.810 -1.577 -0.922 1.00 98.88 210 GLU A N 1
ATOM 1625 C CA . GLU A 1 210 ? 3.549 -0.839 0.315 1.00 98.88 210 GLU A CA 1
ATOM 1626 C C . GLU A 1 210 ? 2.137 -1.149 0.819 1.00 98.88 210 GLU A C 1
ATOM 1628 O O . GLU A 1 210 ? 1.151 -0.724 0.216 1.00 98.88 210 GLU A O 1
ATOM 1633 N N . ALA A 1 211 ? 2.065 -1.933 1.897 1.00 98.75 211 ALA A N 1
ATOM 1634 C CA . ALA A 1 211 ? 0.848 -2.203 2.653 1.00 98.75 211 ALA A CA 1
ATOM 1635 C C . ALA A 1 211 ? 1.138 -2.937 3.971 1.00 98.75 211 ALA A C 1
ATOM 1637 O O . ALA A 1 211 ? 2.157 -3.630 4.122 1.00 98.75 211 ALA A O 1
ATOM 1638 N N . CYS A 1 212 ? 0.181 -2.843 4.900 1.00 98.25 212 CYS A N 1
ATOM 1639 C CA . CYS A 1 212 ? 0.102 -3.700 6.084 1.00 98.25 212 CYS A CA 1
ATOM 1640 C C . CYS A 1 212 ? -0.005 -5.178 5.690 1.00 98.25 212 CYS A C 1
ATOM 1642 O O . CYS A 1 212 ? -0.736 -5.522 4.762 1.00 98.25 212 CYS A O 1
ATOM 1644 N N . GLU A 1 213 ? 0.712 -6.041 6.409 1.00 98.56 213 GLU A N 1
ATOM 1645 C CA . GLU A 1 213 ? 0.778 -7.488 6.197 1.00 98.56 213 GLU A CA 1
ATOM 1646 C C . GLU A 1 213 ? 1.069 -7.898 4.740 1.00 98.56 213 GLU A C 1
ATOM 1648 O O . GLU A 1 213 ? 0.656 -8.969 4.286 1.00 98.56 213 GLU A O 1
ATOM 1653 N N . SER A 1 214 ? 1.792 -7.063 3.988 1.00 98.81 214 SER A N 1
ATOM 1654 C CA . SER A 1 214 ? 1.996 -7.217 2.540 1.00 98.81 214 SER A CA 1
ATOM 1655 C C . SER A 1 214 ? 2.718 -8.512 2.167 1.00 98.81 214 SER A C 1
ATOM 1657 O O . SER A 1 214 ? 2.477 -9.059 1.091 1.00 98.81 214 SER A O 1
ATOM 1659 N N . GLY A 1 215 ? 3.524 -9.079 3.068 1.00 98.69 215 GLY A N 1
ATOM 1660 C CA . GLY A 1 215 ? 4.116 -10.403 2.876 1.00 98.69 215 GLY A CA 1
ATOM 1661 C C . GLY A 1 215 ? 3.083 -11.511 2.633 1.00 98.69 215 GLY A C 1
ATOM 1662 O O . GLY A 1 215 ? 3.306 -12.398 1.812 1.00 98.69 215 GLY A O 1
ATOM 1663 N N . SER A 1 216 ? 1.905 -11.408 3.257 1.00 98.81 216 SER A N 1
ATOM 1664 C CA . SER A 1 216 ? 0.822 -12.396 3.126 1.00 98.81 216 SER A CA 1
ATOM 1665 C C . SER A 1 216 ? 0.179 -12.432 1.734 1.00 98.81 216 SER A C 1
ATOM 1667 O O . SER A 1 216 ? -0.596 -13.341 1.437 1.00 98.81 216 SER A O 1
ATOM 1669 N N . ILE A 1 217 ? 0.495 -11.456 0.877 1.00 98.88 217 ILE A N 1
ATOM 1670 C CA . ILE A 1 217 ? 0.031 -11.412 -0.510 1.00 98.88 217 ILE A CA 1
ATOM 1671 C C . ILE A 1 217 ? 0.802 -12.395 -1.394 1.00 98.88 217 ILE A C 1
ATOM 1673 O O . ILE A 1 217 ? 0.244 -12.908 -2.360 1.00 98.88 217 ILE A O 1
ATOM 1677 N N . PHE A 1 218 ? 2.062 -12.690 -1.071 1.00 98.81 218 PHE A N 1
ATOM 1678 C CA . PHE A 1 218 ? 2.921 -13.551 -1.890 1.00 98.81 218 PHE A CA 1
ATOM 1679 C C . PHE A 1 218 ? 3.332 -14.844 -1.180 1.00 98.81 218 PHE A C 1
ATOM 1681 O O . PHE A 1 218 ? 3.577 -15.851 -1.846 1.00 98.81 218 PHE A O 1
ATOM 1688 N N . GLU A 1 219 ? 3.387 -14.843 0.154 1.00 98.44 219 GLU A N 1
ATOM 1689 C CA . GLU A 1 219 ? 3.820 -15.989 0.951 1.00 98.44 219 GLU A CA 1
ATOM 1690 C C . GLU A 1 219 ? 2.968 -17.241 0.673 1.00 98.44 219 GLU A C 1
ATOM 1692 O O . GLU A 1 219 ? 1.749 -17.252 0.842 1.00 98.44 219 GLU A O 1
ATOM 1697 N N . GLY A 1 220 ? 3.623 -18.309 0.204 1.00 98.06 220 GLY A N 1
ATOM 1698 C CA . GLY A 1 220 ? 2.969 -19.565 -0.171 1.00 98.06 220 GLY A CA 1
ATOM 1699 C C . GLY A 1 220 ? 2.109 -19.508 -1.443 1.00 98.06 220 GLY A C 1
ATOM 1700 O O . GLY A 1 220 ? 1.406 -20.479 -1.722 1.00 98.06 220 GLY A O 1
ATOM 1701 N N . LEU A 1 221 ? 2.145 -18.406 -2.206 1.00 98.69 221 LEU A N 1
ATOM 1702 C CA . LEU A 1 221 ? 1.329 -18.198 -3.411 1.00 98.69 221 LEU A CA 1
ATOM 1703 C C . LEU A 1 221 ? 2.145 -17.879 -4.669 1.00 98.69 221 LEU A C 1
ATOM 1705 O O . LEU A 1 221 ? 1.805 -18.389 -5.741 1.00 98.69 221 LEU A O 1
ATOM 1709 N N . LEU A 1 222 ? 3.174 -17.030 -4.551 1.00 98.62 222 LEU A N 1
ATOM 1710 C CA . LEU A 1 222 ? 3.982 -16.573 -5.682 1.00 98.62 222 LEU A CA 1
ATOM 1711 C C . LEU A 1 222 ? 5.052 -17.623 -6.032 1.00 98.62 222 LEU A C 1
ATOM 1713 O O . LEU A 1 222 ? 5.917 -17.885 -5.196 1.00 98.62 222 LEU A O 1
ATOM 1717 N N . PRO A 1 223 ? 5.026 -18.221 -7.238 1.00 98.06 223 PRO A N 1
ATOM 1718 C CA . PRO A 1 223 ? 6.055 -19.167 -7.666 1.00 98.06 223 PRO A CA 1
ATOM 1719 C C . PRO A 1 223 ? 7.420 -18.498 -7.869 1.00 98.06 223 PRO A C 1
ATOM 1721 O O . PRO A 1 223 ? 7.502 -17.325 -8.235 1.00 98.06 223 PRO A O 1
ATOM 1724 N N . GLU A 1 224 ? 8.491 -19.266 -7.690 1.00 97.81 224 GLU A N 1
ATOM 1725 C CA . GLU A 1 224 ? 9.877 -18.798 -7.853 1.00 97.81 224 GLU A CA 1
ATOM 1726 C C . GLU A 1 224 ? 10.389 -18.900 -9.302 1.00 97.81 224 GLU A C 1
ATOM 1728 O O . GLU A 1 224 ? 11.458 -18.393 -9.609 1.00 97.81 224 GLU A O 1
ATOM 1733 N N . ASP A 1 225 ? 9.640 -19.534 -10.210 1.00 97.06 225 ASP A N 1
ATOM 1734 C CA . ASP A 1 225 ? 10.069 -19.888 -11.572 1.00 97.06 225 ASP A CA 1
ATOM 1735 C C . ASP A 1 225 ? 9.340 -19.112 -12.684 1.00 97.06 225 ASP A C 1
ATOM 1737 O O . ASP A 1 225 ? 9.372 -19.500 -13.851 1.00 97.06 225 ASP A O 1
ATOM 1741 N N . ILE A 1 226 ? 8.697 -17.991 -12.338 1.00 98.38 226 ILE A N 1
ATOM 1742 C CA . ILE A 1 226 ? 7.904 -17.179 -13.280 1.00 98.38 226 ILE A CA 1
ATOM 1743 C C . ILE A 1 226 ? 8.531 -15.816 -13.617 1.00 98.38 226 ILE A C 1
ATOM 1745 O O . ILE A 1 226 ? 7.858 -14.926 -14.141 1.00 98.38 226 ILE A O 1
ATOM 1749 N N . ASN A 1 227 ? 9.825 -15.636 -13.346 1.00 98.62 227 ASN A N 1
ATOM 1750 C CA . ASN A 1 227 ? 10.575 -14.397 -13.585 1.00 98.62 227 ASN A CA 1
ATOM 1751 C C . ASN A 1 227 ? 9.938 -13.144 -12.936 1.00 98.62 227 ASN A C 1
ATOM 1753 O O . ASN A 1 227 ? 9.932 -12.057 -13.526 1.00 98.62 227 ASN A O 1
ATOM 1757 N N . ILE A 1 228 ? 9.367 -13.300 -11.738 1.00 98.88 228 ILE A N 1
ATOM 1758 C CA . ILE A 1 228 ? 8.795 -12.203 -10.948 1.00 98.88 228 ILE A CA 1
ATOM 1759 C C . ILE A 1 228 ? 9.559 -12.082 -9.640 1.00 98.88 228 ILE A C 1
ATOM 1761 O O . ILE A 1 228 ? 9.613 -13.045 -8.885 1.00 98.88 228 ILE A O 1
ATOM 1765 N N . TYR A 1 229 ? 10.063 -10.890 -9.345 1.00 98.94 229 TYR A N 1
ATOM 1766 C CA . TYR A 1 229 ? 10.643 -10.542 -8.053 1.00 98.94 229 TYR A CA 1
ATOM 1767 C C . TYR A 1 229 ? 9.737 -9.558 -7.326 1.00 98.94 229 TYR A C 1
ATOM 1769 O O . TYR A 1 229 ? 9.422 -8.495 -7.860 1.00 98.94 229 TYR A O 1
ATOM 1777 N N . ALA A 1 230 ? 9.327 -9.889 -6.106 1.00 98.88 230 ALA A N 1
ATOM 1778 C CA . ALA A 1 230 ? 8.503 -9.012 -5.288 1.00 98.88 230 ALA A CA 1
ATOM 1779 C C . ALA A 1 230 ? 9.239 -8.586 -4.017 1.00 98.88 230 ALA A C 1
ATOM 1781 O O . ALA A 1 230 ? 9.892 -9.409 -3.377 1.00 98.88 230 ALA A O 1
ATOM 1782 N N . THR A 1 231 ? 9.085 -7.320 -3.623 1.00 98.88 231 THR A N 1
ATOM 1783 C CA . THR A 1 231 ? 9.459 -6.835 -2.289 1.00 98.88 231 THR A CA 1
ATOM 1784 C C . THR A 1 231 ? 8.263 -6.203 -1.600 1.00 98.88 231 THR A C 1
ATOM 1786 O O . THR A 1 231 ? 7.414 -5.587 -2.246 1.00 98.88 231 THR A O 1
ATOM 1789 N N . THR A 1 232 ? 8.175 -6.383 -0.287 1.00 98.88 232 THR A N 1
ATOM 1790 C CA . THR A 1 232 ? 7.029 -5.931 0.508 1.00 98.88 232 THR A CA 1
ATOM 1791 C C . THR A 1 232 ? 7.483 -5.042 1.652 1.00 98.88 232 THR A C 1
ATOM 1793 O O . THR A 1 232 ? 8.541 -5.282 2.230 1.00 98.88 232 THR A O 1
ATOM 1796 N N . ALA A 1 233 ? 6.679 -4.040 2.005 1.00 98.62 233 ALA A N 1
ATOM 1797 C CA . ALA A 1 233 ? 6.957 -3.130 3.117 1.00 98.62 233 ALA A CA 1
ATOM 1798 C C . ALA A 1 233 ? 6.972 -3.831 4.480 1.00 98.62 233 ALA A C 1
ATOM 1800 O O . ALA A 1 233 ? 7.634 -3.372 5.410 1.00 98.62 233 ALA A O 1
ATOM 1801 N N . SER A 1 234 ? 6.235 -4.933 4.601 1.00 98.06 234 SER A N 1
ATOM 1802 C CA . SER A 1 234 ? 6.101 -5.720 5.820 1.00 98.06 234 SER A CA 1
ATOM 1803 C C . SER A 1 234 ? 6.078 -7.221 5.528 1.00 98.06 234 SER A C 1
ATOM 1805 O O . SER A 1 234 ? 5.799 -7.664 4.407 1.00 98.06 234 SER A O 1
ATOM 1807 N N . ASN A 1 235 ? 6.359 -8.030 6.545 1.00 97.56 235 ASN A N 1
ATOM 1808 C CA . ASN A 1 235 ? 6.099 -9.465 6.537 1.00 97.56 235 ASN A CA 1
ATOM 1809 C C . ASN A 1 235 ? 4.586 -9.766 6.597 1.00 97.56 235 ASN A C 1
ATOM 1811 O O . ASN A 1 235 ? 3.746 -8.875 6.544 1.00 97.56 235 ASN A O 1
ATOM 1815 N N . ALA A 1 236 ? 4.207 -11.041 6.681 1.00 97.38 236 ALA A N 1
ATOM 1816 C CA . ALA A 1 236 ? 2.802 -11.448 6.650 1.00 97.38 236 ALA A CA 1
ATOM 1817 C C . ALA A 1 236 ? 2.000 -11.141 7.930 1.00 97.38 236 ALA A C 1
ATOM 1819 O O . ALA A 1 236 ? 0.804 -11.433 7.975 1.00 97.38 236 ALA A O 1
ATOM 1820 N N . VAL A 1 237 ? 2.623 -10.626 8.997 1.00 95.75 237 VAL A N 1
ATOM 1821 C CA . VAL A 1 237 ? 2.014 -10.512 10.336 1.00 95.75 237 VAL A CA 1
ATOM 1822 C C . VAL A 1 237 ? 2.126 -9.134 10.976 1.00 95.75 237 VAL A C 1
ATOM 1824 O O . VAL A 1 237 ? 1.563 -8.935 12.049 1.00 95.75 237 VAL A O 1
ATOM 1827 N N . GLU A 1 238 ? 2.842 -8.209 10.352 1.00 94.38 238 GLU A N 1
ATOM 1828 C CA . GLU A 1 238 ? 3.071 -6.868 10.875 1.00 94.38 238 GLU A CA 1
ATOM 1829 C C . GLU A 1 238 ? 2.456 -5.798 9.969 1.00 94.38 238 GLU A C 1
ATOM 1831 O O . GLU A 1 238 ? 2.257 -5.988 8.771 1.00 94.38 238 GLU A O 1
ATOM 1836 N N . SER A 1 239 ? 2.205 -4.634 10.554 1.00 95.38 239 SER A N 1
ATOM 1837 C CA . SER A 1 239 ? 1.778 -3.457 9.807 1.00 95.38 239 SER A CA 1
ATOM 1838 C C . SER A 1 239 ? 2.955 -2.827 9.064 1.00 95.38 239 SER A C 1
ATOM 1840 O O . SER A 1 239 ? 4.102 -2.937 9.499 1.00 95.38 239 SER A O 1
ATOM 1842 N N . SER A 1 240 ? 2.660 -2.075 8.004 1.00 96.38 240 SER A N 1
ATOM 1843 C CA . SER A 1 240 ? 3.573 -1.049 7.505 1.00 96.38 240 SER A CA 1
ATOM 1844 C C . SER A 1 240 ? 3.300 0.298 8.187 1.00 96.38 240 SER A C 1
ATOM 1846 O O . SER A 1 240 ? 2.434 0.409 9.072 1.00 96.38 240 SER A O 1
ATOM 1848 N N . TRP A 1 241 ? 4.085 1.315 7.836 1.00 96.00 241 TRP A N 1
ATOM 1849 C CA . TRP A 1 241 ? 4.196 2.543 8.615 1.00 96.00 241 TRP A CA 1
ATOM 1850 C C . TRP A 1 241 ? 4.166 3.780 7.723 1.00 96.00 241 TRP A C 1
ATOM 1852 O O . TRP A 1 241 ? 4.952 3.885 6.792 1.00 96.00 241 TRP A O 1
ATOM 1862 N N . GLY A 1 242 ? 3.312 4.744 8.056 1.00 95.44 242 GLY A N 1
ATOM 1863 C CA . GLY A 1 242 ? 3.349 6.097 7.513 1.00 95.44 242 GLY A CA 1
ATOM 1864 C C . GLY A 1 242 ? 4.469 6.921 8.153 1.00 95.44 242 GLY A C 1
ATOM 1865 O O . GLY A 1 242 ? 4.844 6.697 9.303 1.00 95.44 242 GLY A O 1
ATOM 1866 N N . THR A 1 243 ? 4.992 7.902 7.428 1.00 94.75 243 THR A N 1
ATOM 1867 C CA . THR A 1 243 ? 6.023 8.822 7.922 1.00 94.75 243 THR A CA 1
ATOM 1868 C C . THR A 1 243 ? 5.782 10.237 7.408 1.00 94.75 243 THR A C 1
ATOM 1870 O O . THR A 1 243 ? 4.853 10.503 6.638 1.00 94.75 243 THR A O 1
ATOM 1873 N N . TYR A 1 244 ? 6.603 11.180 7.866 1.00 95.25 244 TYR A N 1
ATOM 1874 C CA . TYR A 1 244 ? 6.405 12.603 7.617 1.00 95.25 244 TYR A CA 1
ATOM 1875 C C . TYR A 1 244 ? 5.007 13.029 8.074 1.00 95.25 244 TYR A C 1
ATOM 1877 O O . TYR A 1 244 ? 4.268 13.705 7.352 1.00 95.25 244 TYR A O 1
ATOM 1885 N N . CYS A 1 245 ? 4.638 12.604 9.283 1.00 94.38 245 CYS A N 1
ATOM 1886 C CA . CYS A 1 245 ? 3.361 12.898 9.914 1.00 94.38 245 CYS A CA 1
ATOM 1887 C C . CYS A 1 245 ? 3.440 14.141 10.820 1.00 94.38 245 CYS A C 1
ATOM 1889 O O . CYS A 1 245 ? 4.507 14.473 11.353 1.00 94.38 245 CYS A O 1
ATOM 1891 N N . PRO A 1 246 ? 2.318 14.853 11.048 1.00 91.88 246 PRO A N 1
ATOM 1892 C CA . PRO A 1 246 ? 2.274 15.967 11.988 1.00 91.88 246 PRO A CA 1
ATOM 1893 C C . PRO A 1 246 ? 2.811 15.577 13.374 1.00 91.88 246 PRO A C 1
ATOM 1895 O O . PRO A 1 246 ? 2.302 14.662 14.017 1.00 91.88 246 PRO A O 1
ATOM 1898 N N . GLY A 1 247 ? 3.823 16.304 13.852 1.00 84.81 247 GLY A N 1
ATOM 1899 C CA . GLY A 1 247 ? 4.453 16.051 15.155 1.00 84.81 247 GLY A CA 1
ATOM 1900 C C . GLY A 1 247 ? 5.672 15.119 15.131 1.00 84.81 247 GLY A C 1
ATOM 1901 O O . GLY A 1 247 ? 6.252 14.882 16.194 1.00 84.81 247 GLY A O 1
ATOM 1902 N N . GLU A 1 248 ? 6.085 14.628 13.961 1.00 87.50 248 GLU A N 1
ATOM 1903 C CA . GLU A 1 248 ? 7.336 13.878 13.770 1.00 87.50 248 GLU A CA 1
ATOM 1904 C C . GLU A 1 248 ? 8.540 14.792 13.469 1.00 87.50 248 GLU A C 1
ATOM 1906 O O . GLU A 1 248 ? 8.401 16.003 13.316 1.00 87.50 248 GLU A O 1
ATOM 1911 N N . ASP A 1 249 ? 9.748 14.225 13.405 1.00 81.75 249 ASP A N 1
ATOM 1912 C CA . ASP A 1 249 ? 10.929 14.897 12.842 1.00 81.75 249 ASP A CA 1
ATOM 1913 C C . ASP A 1 249 ? 11.558 14.000 11.757 1.00 81.75 249 ASP A C 1
ATOM 1915 O O . ASP A 1 249 ? 12.058 12.917 12.103 1.00 81.75 249 ASP A O 1
ATOM 1919 N N . PRO A 1 250 ? 11.544 14.428 10.479 1.00 89.69 250 PRO A N 1
ATOM 1920 C CA . PRO A 1 250 ? 11.000 15.706 9.997 1.00 89.69 250 PRO A CA 1
ATOM 1921 C C . PRO A 1 250 ? 9.455 15.707 9.896 1.00 89.69 250 PRO A C 1
ATOM 1923 O O . PRO A 1 250 ? 8.852 14.761 9.402 1.00 89.69 250 PRO A O 1
ATOM 1926 N N . SER A 1 251 ? 8.818 16.793 10.354 1.00 91.44 251 SER A N 1
ATOM 1927 C CA . SER A 1 251 ? 7.360 17.021 10.266 1.00 91.44 251 SER A CA 1
ATOM 1928 C C . SER A 1 251 ? 6.993 17.622 8.907 1.00 91.44 251 SER A C 1
ATOM 1930 O O . SER A 1 251 ? 7.770 18.426 8.387 1.00 91.44 251 SER A O 1
ATOM 1932 N N . PRO A 1 252 ? 5.781 17.370 8.381 1.00 95.31 252 PRO A N 1
ATOM 1933 C CA . PRO A 1 252 ? 5.261 18.106 7.238 1.00 95.31 252 PRO A CA 1
ATOM 1934 C C . PRO A 1 252 ? 5.069 19.594 7.576 1.00 95.31 252 PRO A C 1
ATOM 1936 O O . PRO A 1 252 ? 5.017 19.952 8.765 1.00 95.31 252 PRO A O 1
ATOM 1939 N N . PRO A 1 253 ? 4.919 20.468 6.559 1.00 95.81 253 PRO A N 1
ATOM 1940 C CA . PRO A 1 253 ? 4.557 21.863 6.778 1.00 95.81 253 PRO A CA 1
ATOM 1941 C C . PRO A 1 253 ? 3.291 21.983 7.654 1.00 95.81 253 PRO A C 1
ATOM 1943 O O . PRO A 1 253 ? 2.359 21.194 7.468 1.00 95.81 253 PRO A O 1
ATOM 1946 N N . PRO A 1 254 ? 3.222 22.932 8.613 1.00 93.44 254 PRO A N 1
ATOM 1947 C CA . PRO A 1 254 ? 2.169 22.973 9.637 1.00 93.44 254 PRO A CA 1
ATOM 1948 C C . PRO A 1 254 ? 0.730 23.061 9.113 1.00 93.44 254 PRO A C 1
ATOM 1950 O O . PRO A 1 254 ? -0.215 22.757 9.850 1.00 93.44 254 PRO A O 1
ATOM 1953 N N . GLU A 1 255 ? 0.546 23.506 7.872 1.00 94.62 255 GLU A N 1
ATOM 1954 C CA . GLU A 1 255 ? -0.739 23.547 7.182 1.00 94.62 255 GLU A CA 1
ATOM 1955 C C . GLU A 1 255 ? -1.298 22.154 6.851 1.00 94.62 255 GLU A C 1
ATOM 1957 O O . GLU A 1 255 ? -2.515 21.994 6.797 1.00 94.62 255 GLU A O 1
ATOM 1962 N N . TYR A 1 256 ? -0.451 21.129 6.717 1.00 96.19 256 TYR A N 1
ATOM 1963 C CA . TYR A 1 256 ? -0.898 19.756 6.500 1.00 96.19 256 TYR A CA 1
ATOM 1964 C C . TYR A 1 256 ? -1.366 19.109 7.808 1.00 96.19 256 TYR A C 1
ATOM 1966 O O . TYR A 1 256 ? -0.859 19.364 8.906 1.00 96.19 256 TYR A O 1
ATOM 1974 N N . SER A 1 257 ? -2.391 18.271 7.691 1.00 94.25 257 SER A N 1
ATOM 1975 C CA . SER A 1 257 ? -2.965 17.483 8.791 1.00 94.25 257 SER A CA 1
ATOM 1976 C C . SER A 1 257 ? -2.749 15.980 8.621 1.00 94.25 257 SER A C 1
ATOM 1978 O O . SER A 1 257 ? -3.280 15.208 9.399 1.00 94.25 257 SER A O 1
ATOM 1980 N N . THR A 1 258 ? -2.020 15.557 7.597 1.00 96.69 258 THR A N 1
ATOM 1981 C CA . THR A 1 258 ? -1.867 14.158 7.179 1.00 96.69 258 THR A CA 1
ATOM 1982 C C . THR A 1 258 ? -0.385 13.820 7.079 1.00 96.69 258 THR A C 1
ATOM 1984 O O . THR A 1 258 ? 0.446 14.723 6.962 1.00 96.69 258 THR A O 1
ATOM 1987 N N . CYS A 1 259 ? -0.050 12.532 7.113 1.00 97.00 259 CYS A N 1
ATOM 1988 C CA . CYS A 1 259 ? 1.275 12.062 6.707 1.00 97.00 259 CYS A CA 1
ATOM 1989 C C . CYS A 1 259 ? 1.485 12.297 5.201 1.00 97.00 259 CYS A C 1
ATOM 1991 O O . CYS A 1 259 ? 0.512 12.262 4.439 1.00 97.00 259 CYS A O 1
ATOM 1993 N N . LEU A 1 260 ? 2.728 12.552 4.777 1.00 98.19 260 LEU A N 1
ATOM 1994 C CA . LEU A 1 260 ? 3.049 12.849 3.369 1.00 98.19 260 LEU A CA 1
ATOM 1995 C C . LEU A 1 260 ? 3.487 11.629 2.555 1.00 98.19 260 LEU A C 1
ATOM 1997 O O . LEU A 1 260 ? 3.364 11.668 1.333 1.00 98.19 260 LEU A O 1
ATOM 2001 N N . GLY A 1 261 ? 3.987 10.580 3.205 1.00 97.62 261 GLY A N 1
ATOM 2002 C CA . GLY A 1 261 ? 4.469 9.372 2.538 1.00 97.62 261 GLY A CA 1
ATOM 2003 C C . GLY A 1 261 ? 4.496 8.173 3.479 1.00 97.62 261 GLY A C 1
ATOM 2004 O O . GLY A 1 261 ? 4.287 8.318 4.688 1.00 97.62 261 GLY A O 1
ATOM 2005 N N . ASP A 1 262 ? 4.768 7.001 2.924 1.00 98.12 262 ASP A N 1
ATOM 2006 C CA . ASP A 1 262 ? 4.922 5.758 3.678 1.00 98.12 262 ASP A CA 1
ATOM 2007 C C . ASP A 1 262 ? 6.396 5.357 3.802 1.00 98.12 262 ASP A C 1
ATOM 2009 O O . ASP A 1 262 ? 7.213 5.637 2.929 1.00 98.12 262 ASP A O 1
ATOM 2013 N N . LEU A 1 263 ? 6.779 4.766 4.935 1.00 96.38 263 LEU A N 1
ATOM 2014 C CA . LEU A 1 263 ? 8.172 4.581 5.338 1.00 96.38 263 LEU A CA 1
ATOM 2015 C C . LEU A 1 263 ? 8.952 3.694 4.366 1.00 96.38 263 LEU A C 1
ATOM 2017 O O . LEU A 1 263 ? 10.099 4.020 4.063 1.00 96.38 263 LEU A O 1
ATOM 2021 N N . TYR A 1 264 ? 8.371 2.602 3.870 1.00 98.12 264 TYR A N 1
ATOM 2022 C CA . TYR A 1 264 ? 9.043 1.781 2.863 1.00 98.12 264 TYR A CA 1
ATOM 2023 C C . TYR A 1 264 ? 9.066 2.512 1.516 1.00 98.12 264 TYR A C 1
ATOM 2025 O O . TYR A 1 264 ? 10.129 2.606 0.896 1.00 98.12 264 TYR A O 1
ATOM 2033 N N . SER A 1 265 ? 7.942 3.115 1.118 1.00 98.62 265 SER A N 1
ATOM 2034 C CA . SER A 1 265 ? 7.813 3.907 -0.111 1.00 98.62 265 SER A CA 1
ATOM 2035 C C . SER A 1 265 ? 8.866 5.010 -0.238 1.00 98.62 265 SER A C 1
ATOM 2037 O O . SER A 1 265 ? 9.654 5.033 -1.184 1.00 98.62 265 SER A O 1
ATOM 2039 N N . ILE A 1 266 ? 8.937 5.912 0.741 1.00 96.56 266 ILE A N 1
ATOM 2040 C CA . ILE A 1 266 ? 9.925 6.997 0.759 1.00 96.56 266 ILE A CA 1
ATOM 2041 C C . ILE A 1 266 ? 11.352 6.459 0.883 1.00 96.56 266 ILE A C 1
ATOM 2043 O O . ILE A 1 266 ? 12.280 7.092 0.387 1.00 96.56 266 ILE A O 1
ATOM 2047 N N . SER A 1 267 ? 11.552 5.291 1.506 1.00 96.12 267 SER A N 1
ATOM 2048 C CA . SER A 1 267 ? 12.882 4.697 1.636 1.00 96.12 267 SER A CA 1
ATOM 2049 C C . SER A 1 267 ? 13.465 4.317 0.282 1.00 96.12 267 SER A C 1
ATOM 2051 O O . SER A 1 267 ? 14.611 4.676 0.026 1.00 96.12 267 SER A O 1
ATOM 2053 N N . TRP A 1 268 ? 12.699 3.639 -0.581 1.00 98.19 268 TRP A N 1
ATOM 2054 C CA . TRP A 1 268 ? 13.192 3.224 -1.900 1.00 98.19 268 TRP A CA 1
ATOM 2055 C C . TRP A 1 268 ? 13.178 4.371 -2.919 1.00 98.19 268 TRP A C 1
ATOM 2057 O O . TRP A 1 268 ? 14.067 4.450 -3.769 1.00 98.19 268 TRP A O 1
ATOM 2067 N N . MET A 1 269 ? 12.203 5.285 -2.833 1.00 98.25 269 MET A N 1
ATOM 2068 C CA . MET A 1 269 ? 12.122 6.420 -3.758 1.00 98.25 269 MET A CA 1
ATOM 2069 C C . MET A 1 269 ? 13.215 7.450 -3.501 1.00 98.25 269 MET A C 1
ATOM 2071 O O . MET A 1 269 ? 13.868 7.874 -4.446 1.00 98.25 269 MET A O 1
ATOM 2075 N N . GLU A 1 270 ? 13.461 7.835 -2.243 1.00 95.94 270 GLU A N 1
ATOM 2076 C CA . GLU A 1 270 ? 14.517 8.809 -1.934 1.00 95.94 270 GLU A CA 1
ATOM 2077 C C . GLU A 1 270 ? 15.919 8.249 -2.185 1.00 95.94 270 GLU A C 1
ATOM 2079 O O . GLU A 1 270 ? 16.830 9.002 -2.513 1.00 95.94 270 GLU A O 1
ATOM 2084 N N . ASP A 1 271 ? 16.093 6.936 -2.045 1.00 95.38 271 ASP A N 1
ATOM 2085 C CA . ASP A 1 271 ? 17.296 6.242 -2.491 1.00 95.38 271 ASP A CA 1
ATOM 2086 C C . ASP A 1 271 ? 17.481 6.410 -4.007 1.00 95.38 271 ASP A C 1
ATOM 2088 O O . ASP A 1 271 ? 18.460 7.003 -4.475 1.00 95.38 271 ASP A O 1
ATOM 2092 N N . SER A 1 272 ? 16.460 6.017 -4.767 1.00 96.50 272 SER A N 1
ATOM 2093 C CA . SER A 1 272 ? 16.471 6.069 -6.229 1.00 96.50 272 SER A CA 1
ATOM 2094 C C . SER A 1 272 ? 16.590 7.491 -6.802 1.00 96.50 272 SER A C 1
ATOM 2096 O O . SER A 1 272 ? 17.166 7.688 -7.871 1.00 96.50 272 SER A O 1
ATOM 2098 N N . ASP A 1 273 ? 16.071 8.494 -6.091 1.00 94.38 273 ASP A N 1
ATOM 2099 C CA . ASP A 1 273 ? 16.180 9.922 -6.418 1.00 94.38 273 ASP A CA 1
ATOM 2100 C C . ASP A 1 273 ? 17.630 10.415 -6.419 1.00 94.38 273 ASP A C 1
ATOM 2102 O O . ASP A 1 273 ? 17.950 11.403 -7.084 1.00 94.38 273 ASP A O 1
ATOM 2106 N N . THR A 1 274 ? 18.500 9.774 -5.636 1.00 91.00 274 THR A N 1
ATOM 2107 C CA . THR A 1 274 ? 19.856 10.266 -5.367 1.00 91.00 274 THR A CA 1
ATOM 2108 C C . THR A 1 274 ? 20.934 9.547 -6.162 1.00 91.00 274 THR A C 1
ATOM 2110 O O . THR A 1 274 ? 21.963 10.155 -6.463 1.00 91.00 274 THR A O 1
ATOM 2113 N N . HIS A 1 275 ? 20.714 8.285 -6.529 1.00 90.50 275 HIS A N 1
ATOM 2114 C CA . HIS A 1 275 ? 21.748 7.444 -7.122 1.00 90.50 275 HIS A CA 1
ATOM 2115 C C . HIS A 1 275 ? 21.658 7.334 -8.645 1.00 90.50 275 HIS A C 1
ATOM 2117 O O . HIS A 1 275 ? 20.609 7.489 -9.273 1.00 90.50 275 HIS A O 1
ATOM 2123 N N . ASN A 1 276 ? 22.801 7.020 -9.254 1.00 92.81 276 ASN A N 1
ATOM 2124 C CA . ASN A 1 276 ? 22.863 6.496 -10.607 1.00 92.81 276 ASN A CA 1
ATOM 2125 C C . ASN A 1 276 ? 22.402 5.033 -10.601 1.00 92.81 276 ASN A C 1
ATOM 2127 O O . ASN A 1 276 ? 23.160 4.128 -10.234 1.00 92.81 276 ASN A O 1
ATOM 2131 N N . LEU A 1 277 ? 21.192 4.788 -11.097 1.00 95.31 277 LEU A N 1
ATOM 2132 C CA . LEU A 1 277 ? 20.541 3.473 -11.066 1.00 95.31 277 LEU A CA 1
ATOM 2133 C C . LEU A 1 277 ? 21.186 2.440 -12.006 1.00 95.31 277 LEU A C 1
ATOM 2135 O O . LEU A 1 277 ? 20.809 1.269 -12.006 1.00 95.31 277 LEU A O 1
ATOM 2139 N N . ARG A 1 278 ? 22.191 2.841 -12.801 1.00 95.06 278 ARG A N 1
ATOM 2140 C CA . ARG A 1 278 ? 23.071 1.919 -13.546 1.00 95.06 278 ARG A CA 1
ATOM 2141 C C . ARG A 1 278 ? 24.163 1.297 -12.671 1.00 95.06 278 ARG A C 1
ATOM 2143 O O . ARG A 1 278 ? 24.898 0.438 -13.147 1.00 95.06 278 ARG A O 1
ATOM 2150 N N . THR A 1 279 ? 24.305 1.757 -11.431 1.00 94.19 279 THR A N 1
ATOM 2151 C CA . THR A 1 279 ? 25.348 1.310 -10.492 1.00 94.19 279 THR A CA 1
ATOM 2152 C C . THR A 1 279 ? 24.795 0.593 -9.266 1.00 94.19 279 THR A C 1
ATOM 2154 O O . THR A 1 279 ? 25.574 0.062 -8.481 1.00 94.19 279 THR A O 1
ATOM 2157 N N . GLU A 1 280 ? 23.471 0.551 -9.134 1.00 95.19 280 GLU A N 1
ATOM 2158 C CA . GLU A 1 280 ? 22.762 -0.051 -8.014 1.00 95.19 280 GLU A CA 1
ATOM 2159 C C . GLU A 1 280 ? 21.846 -1.179 -8.495 1.00 95.19 280 GLU A C 1
ATOM 2161 O O . GLU A 1 280 ? 21.107 -1.044 -9.477 1.00 95.19 280 GLU A O 1
ATOM 2166 N N . THR A 1 281 ? 21.918 -2.309 -7.803 1.00 97.62 281 THR A N 1
ATOM 2167 C CA . THR A 1 281 ? 21.060 -3.479 -8.015 1.00 97.62 281 THR A CA 1
ATOM 2168 C C . THR A 1 281 ? 19.795 -3.400 -7.166 1.00 97.62 281 THR A C 1
ATOM 2170 O O . THR A 1 281 ? 19.771 -2.763 -6.113 1.00 97.62 281 THR A O 1
ATOM 2173 N N . LEU A 1 282 ? 18.750 -4.118 -7.579 1.00 98.50 282 LEU A N 1
ATOM 2174 C CA . LEU A 1 282 ? 17.535 -4.297 -6.775 1.00 98.50 282 LEU A CA 1
ATOM 2175 C C . LEU A 1 282 ? 17.842 -4.864 -5.376 1.00 98.50 282 LEU A C 1
ATOM 2177 O O . LEU A 1 282 ? 17.179 -4.508 -4.406 1.00 98.50 282 LEU A O 1
ATOM 2181 N N . HIS A 1 283 ? 18.845 -5.740 -5.254 1.00 98.19 283 HIS A N 1
ATOM 2182 C CA . HIS A 1 283 ? 19.271 -6.325 -3.982 1.00 98.19 283 HIS A CA 1
ATOM 2183 C C . HIS A 1 283 ? 19.941 -5.311 -3.054 1.00 98.19 283 HIS A C 1
ATOM 2185 O O . HIS A 1 283 ? 19.695 -5.315 -1.847 1.00 98.19 283 HIS A O 1
ATOM 2191 N N . GLN A 1 284 ? 20.794 -4.441 -3.602 1.00 96.31 284 GLN A N 1
ATOM 2192 C CA . GLN A 1 284 ? 21.430 -3.365 -2.837 1.00 96.31 284 GLN A CA 1
ATOM 2193 C C . GLN A 1 284 ? 20.382 -2.406 -2.276 1.00 96.31 284 GLN A C 1
ATOM 2195 O O . GLN A 1 284 ? 20.359 -2.192 -1.060 1.00 96.31 284 GLN A O 1
ATOM 2200 N N . GLN A 1 285 ? 19.448 -1.962 -3.120 1.00 97.44 285 GLN A N 1
ATOM 2201 C CA . GLN A 1 285 ? 18.324 -1.150 -2.673 1.00 97.44 285 GLN A CA 1
ATOM 2202 C C . GLN A 1 285 ? 17.475 -1.889 -1.639 1.00 97.44 285 GLN A C 1
ATOM 2204 O O . GLN A 1 285 ? 17.151 -1.322 -0.601 1.00 97.44 285 GLN A O 1
ATOM 2209 N N . TYR A 1 286 ? 17.149 -3.169 -1.857 1.00 97.75 286 TYR A N 1
ATOM 2210 C CA . TYR A 1 286 ? 16.395 -3.958 -0.880 1.00 97.75 286 TYR A CA 1
ATOM 2211 C C . TYR A 1 286 ? 17.061 -3.952 0.501 1.00 97.75 286 TYR A C 1
ATOM 2213 O O . TYR A 1 286 ? 16.371 -3.749 1.496 1.00 97.75 286 TYR A O 1
ATOM 2221 N N . LYS A 1 287 ? 18.386 -4.129 0.590 1.00 95.88 287 LYS A N 1
ATOM 2222 C CA . LYS A 1 287 ? 19.099 -4.076 1.878 1.00 95.88 287 LYS A CA 1
ATOM 2223 C C . LYS A 1 287 ? 19.009 -2.699 2.525 1.00 95.88 287 LYS A C 1
ATOM 2225 O O . LYS A 1 287 ? 18.693 -2.614 3.709 1.00 95.88 287 LYS A O 1
ATOM 2230 N N . LEU A 1 288 ? 19.238 -1.639 1.752 1.00 93.56 288 LEU A N 1
ATOM 2231 C CA . LEU A 1 288 ? 19.169 -0.265 2.246 1.00 93.56 288 LEU A CA 1
ATOM 2232 C C . LEU A 1 288 ? 17.762 0.066 2.758 1.00 93.56 288 LEU A C 1
ATOM 2234 O O . LEU A 1 288 ? 17.589 0.567 3.870 1.00 93.56 288 LEU A O 1
ATOM 2238 N N . VAL A 1 289 ? 16.747 -0.272 1.967 1.00 95.50 289 VAL A N 1
ATOM 2239 C CA . VAL A 1 289 ? 15.335 -0.060 2.290 1.00 95.50 289 VAL A CA 1
ATOM 2240 C C . VAL A 1 289 ? 14.925 -0.900 3.492 1.00 95.50 289 VAL A C 1
ATOM 2242 O O . VAL A 1 289 ? 14.226 -0.393 4.365 1.00 95.50 289 VAL A O 1
ATOM 2245 N N . LYS A 1 290 ? 15.394 -2.146 3.594 1.00 94.69 290 LYS A N 1
ATOM 2246 C CA . LYS A 1 290 ? 15.163 -3.012 4.754 1.00 94.69 290 LYS A CA 1
ATOM 2247 C C . LYS A 1 290 ? 15.717 -2.405 6.036 1.00 94.69 290 LYS A C 1
ATOM 2249 O O . LYS A 1 290 ? 14.988 -2.320 7.022 1.00 94.69 290 LYS A O 1
ATOM 2254 N N . ASP A 1 291 ? 16.960 -1.939 6.014 1.00 91.69 291 ASP A N 1
ATOM 2255 C CA . ASP A 1 291 ? 17.598 -1.339 7.185 1.00 91.69 291 ASP A CA 1
ATOM 2256 C C . ASP A 1 291 ? 16.925 -0.014 7.581 1.00 91.69 291 ASP A C 1
ATOM 2258 O O . ASP A 1 291 ? 16.703 0.247 8.768 1.00 91.69 291 ASP A O 1
ATOM 2262 N N . ARG A 1 292 ? 16.534 0.810 6.598 1.00 91.00 292 ARG A N 1
ATOM 2263 C CA . ARG A 1 292 ? 15.834 2.082 6.840 1.00 91.00 292 ARG A CA 1
ATOM 2264 C C . ARG A 1 292 ? 14.411 1.876 7.361 1.00 91.00 292 ARG A C 1
ATOM 2266 O O . ARG A 1 292 ? 14.018 2.549 8.313 1.00 91.00 292 ARG A O 1
ATOM 2273 N N . THR A 1 293 ? 13.669 0.930 6.789 1.00 92.94 293 THR A N 1
ATOM 2274 C CA . THR A 1 293 ? 12.278 0.616 7.166 1.00 92.94 293 THR A CA 1
ATOM 2275 C C . THR A 1 293 ? 12.196 -0.061 8.532 1.00 92.94 293 THR A C 1
ATOM 2277 O O . THR A 1 293 ? 11.231 0.151 9.263 1.00 92.94 293 THR A O 1
ATOM 2280 N N . LEU A 1 294 ? 13.240 -0.791 8.942 1.00 90.00 294 LEU A N 1
ATOM 2281 C CA . LEU A 1 294 ? 13.347 -1.326 10.301 1.00 90.00 294 LEU A CA 1
ATOM 2282 C C . LEU A 1 294 ? 13.445 -0.215 11.366 1.00 90.00 294 LEU A C 1
ATOM 2284 O O . LEU A 1 294 ? 13.201 -0.479 12.537 1.00 90.00 294 LEU A O 1
ATOM 2288 N N . ASN A 1 295 ? 13.801 1.019 10.981 1.00 79.12 295 ASN A N 1
ATOM 2289 C CA . ASN A 1 295 ? 13.771 2.221 11.822 1.00 79.12 295 ASN A CA 1
ATOM 2290 C C . ASN A 1 295 ? 14.521 2.105 13.171 1.00 79.12 295 ASN A C 1
ATOM 2292 O O . ASN A 1 295 ? 14.070 2.573 14.216 1.00 79.12 295 ASN A O 1
ATOM 2296 N N . GLY A 1 296 ? 15.676 1.432 13.183 1.00 65.00 296 GLY A N 1
ATOM 2297 C CA . GLY A 1 296 ? 16.513 1.260 14.381 1.00 65.00 296 GLY A CA 1
ATOM 2298 C C . GLY A 1 296 ? 15.977 0.276 15.437 1.00 65.00 296 GLY A C 1
ATOM 2299 O O . GLY A 1 296 ? 16.750 -0.133 16.305 1.00 65.00 296 GLY A O 1
ATOM 2300 N N . ASN A 1 297 ? 14.702 -0.128 15.365 1.00 63.25 297 ASN A N 1
ATOM 2301 C CA . ASN A 1 297 ? 14.115 -1.342 15.944 1.00 63.25 297 ASN A CA 1
ATOM 2302 C C . ASN A 1 297 ? 12.693 -1.573 15.384 1.00 63.25 297 ASN A C 1
ATOM 2304 O O . ASN A 1 297 ? 11.983 -0.627 15.057 1.00 63.25 297 ASN A O 1
ATOM 2308 N N . ALA A 1 298 ? 12.233 -2.829 15.363 1.00 59.66 298 ALA A N 1
ATOM 2309 C CA . ALA A 1 298 ? 10.912 -3.210 14.842 1.00 59.66 298 ALA A CA 1
ATOM 2310 C C . ALA A 1 298 ? 9.701 -2.619 15.609 1.00 59.66 298 ALA A C 1
ATOM 2312 O O . ALA A 1 298 ? 8.564 -2.962 15.311 1.00 59.66 298 ALA A O 1
ATOM 2313 N N . TYR A 1 299 ? 9.906 -1.754 16.612 1.00 68.06 299 TYR A N 1
ATOM 2314 C CA . TYR A 1 299 ? 8.802 -1.133 17.349 1.00 68.06 299 TYR A CA 1
ATOM 2315 C C . TYR A 1 299 ? 8.133 0.004 16.555 1.00 68.06 299 TYR A C 1
ATOM 2317 O O . TYR A 1 299 ? 6.943 0.243 16.729 1.00 68.06 299 TYR A O 1
ATOM 2325 N N . TYR A 1 300 ? 8.882 0.703 15.692 1.00 77.25 300 TYR A N 1
ATOM 2326 C CA . TYR A 1 300 ? 8.382 1.799 14.841 1.00 77.25 300 TYR A CA 1
ATOM 2327 C C . TYR A 1 300 ? 8.745 1.588 13.362 1.00 77.25 300 TYR A C 1
ATOM 2329 O O . TYR A 1 300 ? 9.049 2.546 12.648 1.00 77.25 300 TYR A O 1
ATOM 2337 N N . GLY A 1 301 ? 8.784 0.331 12.931 1.00 89.06 301 GLY A N 1
ATOM 2338 C CA . GLY A 1 301 ? 9.221 -0.081 11.604 1.00 89.06 301 GLY A CA 1
ATOM 2339 C C . GLY A 1 301 ? 8.766 -1.501 11.285 1.00 89.06 301 GLY A C 1
ATOM 2340 O O . GLY A 1 301 ? 8.080 -2.138 12.087 1.00 89.06 301 GLY A O 1
ATOM 2341 N N . SER A 1 302 ? 9.138 -1.995 10.111 1.00 95.06 302 SER A N 1
ATOM 2342 C CA . SER A 1 302 ? 8.722 -3.311 9.617 1.00 95.06 302 SER A CA 1
ATOM 2343 C C . SER A 1 302 ? 9.853 -4.035 8.889 1.00 95.06 302 SER A C 1
ATOM 2345 O O . SER A 1 302 ? 10.852 -3.443 8.472 1.00 95.06 302 SER A O 1
ATOM 2347 N N . HIS A 1 303 ? 9.712 -5.350 8.770 1.00 96.94 303 HIS A N 1
ATOM 2348 C CA . HIS A 1 303 ? 10.606 -6.227 8.039 1.00 96.94 303 HIS A CA 1
ATOM 2349 C C . HIS A 1 303 ? 10.238 -6.227 6.559 1.00 96.94 303 HIS A C 1
ATOM 2351 O O . HIS A 1 303 ? 9.263 -6.841 6.130 1.00 96.94 303 HIS A O 1
ATOM 2357 N N . VAL A 1 304 ? 11.090 -5.592 5.762 1.00 98.19 304 VAL A N 1
ATOM 2358 C CA . VAL A 1 304 ? 11.005 -5.694 4.305 1.00 98.19 304 VAL A CA 1
ATOM 2359 C C . VAL A 1 304 ? 11.366 -7.118 3.887 1.00 98.19 304 VAL A C 1
ATOM 2361 O O . VAL A 1 304 ? 12.404 -7.652 4.304 1.00 98.19 304 VAL A O 1
ATOM 2364 N N . MET A 1 305 ? 10.512 -7.728 3.065 1.00 98.31 305 MET A N 1
ATOM 2365 C CA . MET A 1 305 ? 10.648 -9.120 2.617 1.00 98.31 305 MET A CA 1
ATOM 2366 C C . MET A 1 305 ? 10.835 -9.210 1.099 1.00 98.31 305 MET A C 1
ATOM 2368 O O . MET A 1 305 ? 10.572 -8.247 0.381 1.00 98.31 305 MET A O 1
ATOM 2372 N N . GLN A 1 306 ? 11.285 -10.375 0.623 1.00 98.62 306 GLN A N 1
ATOM 2373 C CA . GLN A 1 306 ? 11.438 -10.715 -0.796 1.00 98.62 306 GLN A CA 1
ATOM 2374 C C . GLN A 1 306 ? 10.681 -12.012 -1.104 1.00 98.62 306 GLN A C 1
ATOM 2376 O O . GLN A 1 306 ? 10.699 -12.929 -0.283 1.00 98.62 306 GLN A O 1
ATOM 2381 N N . TYR A 1 307 ? 10.065 -12.102 -2.285 1.00 98.75 307 TYR A N 1
ATOM 2382 C CA . TYR A 1 307 ? 9.350 -13.290 -2.769 1.00 98.75 307 TYR A CA 1
ATOM 2383 C C . TYR A 1 307 ? 9.545 -13.486 -4.279 1.00 98.75 307 TYR A C 1
ATOM 2385 O O . TYR A 1 307 ? 9.918 -12.550 -4.992 1.00 98.75 307 TYR A O 1
ATOM 2393 N N . GLY A 1 308 ? 9.226 -14.688 -4.765 1.00 98.50 308 GLY A N 1
ATOM 2394 C CA . GLY A 1 308 ? 9.343 -15.060 -6.175 1.00 98.50 308 GLY A CA 1
ATOM 2395 C C . GLY A 1 308 ? 10.782 -15.392 -6.570 1.00 98.50 308 GLY A C 1
ATOM 2396 O O . GLY A 1 308 ? 11.552 -15.912 -5.764 1.00 98.50 308 GLY A O 1
ATOM 2397 N N . ASP A 1 309 ? 11.153 -15.091 -7.809 1.00 98.19 309 ASP A N 1
ATOM 2398 C CA . ASP A 1 309 ? 12.504 -15.300 -8.328 1.00 98.19 309 ASP A CA 1
ATOM 2399 C C . ASP A 1 309 ? 13.471 -14.245 -7.763 1.00 98.19 309 ASP A C 1
ATOM 2401 O O . ASP A 1 309 ? 13.717 -13.188 -8.351 1.00 98.19 309 ASP A O 1
ATOM 2405 N N . VAL A 1 310 ? 14.032 -14.525 -6.586 1.00 97.62 310 VAL A N 1
ATOM 2406 C CA . VAL A 1 310 ? 14.995 -13.639 -5.908 1.00 97.62 310 VAL A CA 1
ATOM 2407 C C . VAL A 1 310 ? 16.283 -13.455 -6.723 1.00 97.62 310 VAL A C 1
ATOM 2409 O O . VAL A 1 310 ? 16.979 -12.454 -6.540 1.00 97.62 310 VAL A O 1
ATOM 2412 N N . GLY A 1 311 ? 16.587 -14.351 -7.671 1.00 97.62 311 GLY A N 1
ATOM 2413 C CA . GLY A 1 311 ? 17.730 -14.220 -8.578 1.00 97.62 311 GLY A CA 1
ATOM 2414 C C . GLY A 1 311 ? 17.679 -12.942 -9.421 1.00 97.62 311 GLY A C 1
ATOM 2415 O O . GLY A 1 311 ? 18.718 -12.348 -9.708 1.00 97.62 311 GLY A O 1
ATOM 2416 N N . ILE A 1 312 ? 16.475 -12.448 -9.730 1.00 98.19 312 ILE A N 1
ATOM 2417 C CA . ILE A 1 312 ? 16.268 -11.177 -10.442 1.00 98.19 312 ILE A CA 1
ATOM 2418 C C . ILE A 1 312 ? 16.781 -9.972 -9.649 1.00 98.19 312 ILE A C 1
ATOM 2420 O O . ILE A 1 312 ? 17.097 -8.945 -10.249 1.00 98.19 312 ILE A O 1
ATOM 2424 N N . SER A 1 313 ? 16.904 -10.069 -8.322 1.00 97.75 313 SER A N 1
ATOM 2425 C CA . SER A 1 313 ? 17.375 -8.958 -7.490 1.00 97.75 313 SER A CA 1
ATOM 2426 C C . SER A 1 313 ? 18.821 -8.523 -7.801 1.00 97.75 313 SER A C 1
ATOM 2428 O O . SER A 1 313 ? 19.219 -7.406 -7.478 1.00 97.75 313 SER A O 1
ATOM 2430 N N . GLU A 1 314 ? 19.598 -9.353 -8.499 1.00 97.81 314 GLU A N 1
ATOM 2431 C CA . GLU A 1 314 ? 20.940 -9.001 -8.982 1.00 97.81 314 GLU A CA 1
ATOM 2432 C C . GLU A 1 314 ? 20.908 -8.068 -10.210 1.00 97.81 314 GLU A C 1
ATOM 2434 O O . GLU A 1 314 ? 21.930 -7.496 -10.597 1.00 97.81 314 GLU A O 1
ATOM 2439 N N . ASN A 1 315 ? 19.739 -7.872 -10.831 1.00 97.62 315 ASN A N 1
ATOM 2440 C CA . ASN A 1 315 ? 19.580 -6.923 -11.926 1.00 97.62 315 ASN A CA 1
ATOM 2441 C C . ASN A 1 315 ? 19.699 -5.476 -11.428 1.00 97.62 315 ASN A C 1
ATOM 2443 O O . ASN A 1 315 ? 19.285 -5.122 -10.321 1.00 97.62 315 ASN A O 1
ATOM 2447 N N . LEU A 1 316 ? 20.222 -4.613 -12.300 1.00 97.50 316 LEU A N 1
ATOM 2448 C CA . LEU A 1 316 ? 20.320 -3.175 -12.052 1.00 97.50 316 LEU A CA 1
ATOM 2449 C C . LEU A 1 316 ? 18.934 -2.525 -12.023 1.00 97.50 316 LEU A C 1
ATOM 2451 O O . LEU A 1 316 ? 18.106 -2.797 -12.899 1.00 97.50 316 LEU A O 1
ATOM 2455 N N . LEU A 1 317 ? 18.725 -1.586 -11.096 1.00 98.00 317 LEU A N 1
ATOM 2456 C CA . LEU A 1 317 ? 17.501 -0.777 -11.011 1.00 98.00 317 LEU A CA 1
ATOM 2457 C C . LEU A 1 317 ? 17.179 -0.087 -12.341 1.00 98.00 317 LEU A C 1
ATOM 2459 O O . LEU A 1 317 ? 16.014 -0.011 -12.736 1.00 98.00 317 LEU A O 1
ATOM 2463 N N . PHE A 1 318 ? 18.212 0.329 -13.084 1.00 97.56 318 PHE A N 1
ATOM 2464 C CA . PHE A 1 318 ? 18.089 0.938 -14.409 1.00 97.56 318 PHE A CA 1
ATOM 2465 C C . PHE A 1 318 ? 17.201 0.155 -15.386 1.00 97.56 318 PHE A C 1
ATOM 2467 O O . PHE A 1 318 ? 16.523 0.775 -16.213 1.00 97.56 318 PHE A O 1
ATOM 2474 N N . GLN A 1 319 ? 17.198 -1.181 -15.317 1.00 97.56 319 GLN A N 1
ATOM 2475 C CA . GLN A 1 319 ? 16.408 -2.025 -16.220 1.00 97.56 319 GLN A CA 1
ATOM 2476 C C . GLN A 1 319 ? 14.900 -1.815 -16.046 1.00 97.56 319 GLN A C 1
ATOM 2478 O O . GLN A 1 319 ? 14.159 -2.002 -17.003 1.00 97.56 319 GLN A O 1
ATOM 2483 N N . TYR A 1 320 ? 14.462 -1.369 -14.868 1.00 98.38 320 TYR A N 1
ATOM 2484 C CA . TYR A 1 320 ? 13.050 -1.191 -14.526 1.00 98.38 320 TYR A CA 1
ATOM 2485 C C . TYR A 1 320 ? 12.681 0.285 -14.382 1.00 98.38 320 TYR A C 1
ATOM 2487 O O . TYR A 1 320 ? 11.663 0.720 -14.912 1.00 98.38 320 TYR A O 1
ATOM 2495 N N . LEU A 1 321 ? 13.532 1.068 -13.712 1.00 98.00 321 LEU A N 1
ATOM 2496 C CA . LEU A 1 321 ? 13.230 2.451 -13.334 1.00 98.00 321 LEU A CA 1
ATOM 2497 C C . LEU A 1 321 ? 13.822 3.500 -14.289 1.00 98.00 321 LEU A C 1
ATOM 2499 O O . LEU A 1 321 ? 13.445 4.669 -14.242 1.00 98.00 321 LEU A O 1
ATOM 2503 N N . GLY A 1 322 ? 14.753 3.100 -15.163 1.00 96.69 322 GLY A N 1
ATOM 2504 C CA . GLY A 1 322 ? 15.592 4.052 -15.893 1.00 96.69 322 GLY A CA 1
ATOM 2505 C C . GLY A 1 322 ? 16.658 4.682 -14.991 1.00 96.69 322 GLY A C 1
ATOM 2506 O O . GLY A 1 322 ? 16.989 4.129 -13.951 1.00 96.69 322 GLY A O 1
ATOM 2507 N N . THR A 1 323 ? 17.271 5.791 -15.401 1.00 95.00 323 THR A N 1
ATOM 2508 C CA . THR A 1 323 ? 18.181 6.557 -14.526 1.00 95.00 323 THR A CA 1
ATOM 2509 C C . THR A 1 323 ? 18.122 8.028 -14.894 1.00 95.00 323 THR A C 1
ATOM 2511 O O . THR A 1 323 ? 18.100 8.360 -16.081 1.00 95.00 323 THR A O 1
ATOM 2514 N N . ASN A 1 324 ? 18.066 8.908 -13.897 1.00 94.62 324 ASN A N 1
ATOM 2515 C CA . ASN A 1 324 ? 18.079 10.342 -14.138 1.00 94.62 324 ASN A CA 1
ATOM 2516 C C . ASN A 1 324 ? 19.500 10.769 -14.552 1.00 94.62 324 ASN A C 1
ATOM 2518 O O . ASN A 1 324 ? 20.418 10.615 -13.743 1.00 94.62 324 ASN A O 1
ATOM 2522 N N . PRO A 1 325 ? 19.713 11.351 -15.749 1.00 92.88 325 PRO A N 1
ATOM 2523 C CA . PRO A 1 325 ? 21.044 11.784 -16.185 1.00 92.88 325 PRO A CA 1
ATOM 2524 C C . PRO A 1 325 ? 21.699 12.816 -15.253 1.00 92.88 325 PRO A C 1
ATOM 2526 O O . PRO A 1 325 ? 22.922 12.936 -15.209 1.00 92.88 325 PRO A O 1
ATOM 2529 N N . ALA A 1 326 ? 20.908 13.560 -14.468 1.00 92.88 326 ALA A N 1
ATOM 2530 C CA . ALA A 1 326 ? 21.440 14.468 -13.450 1.00 92.88 326 ALA A CA 1
ATOM 2531 C C . ALA A 1 326 ? 22.222 13.732 -12.343 1.00 92.88 326 ALA A C 1
ATOM 2533 O O . ALA A 1 326 ? 23.101 14.328 -11.715 1.00 92.88 326 ALA A O 1
ATOM 2534 N N . ASN A 1 327 ? 21.945 12.440 -12.146 1.00 91.06 327 ASN A N 1
ATOM 2535 C CA . ASN A 1 327 ? 22.552 11.609 -11.115 1.00 91.06 327 ASN A CA 1
ATOM 2536 C C . ASN A 1 327 ? 23.775 10.826 -11.612 1.00 91.06 327 ASN A C 1
ATOM 2538 O O . ASN A 1 327 ? 24.342 10.063 -10.838 1.00 91.06 327 ASN A O 1
ATOM 2542 N N . ASP A 1 328 ? 24.236 11.010 -12.856 1.00 88.69 328 ASP A N 1
ATOM 2543 C CA . ASP A 1 328 ? 25.304 10.190 -13.457 1.00 88.69 328 ASP A CA 1
ATOM 2544 C C . ASP A 1 328 ? 26.590 10.113 -12.609 1.00 88.69 328 ASP A C 1
ATOM 2546 O O . ASP A 1 328 ? 27.267 9.082 -12.598 1.00 88.69 328 ASP A O 1
ATOM 2550 N N . ASN A 1 329 ? 26.898 11.177 -11.857 1.00 86.56 329 ASN A N 1
ATOM 2551 C CA . ASN A 1 329 ? 28.067 11.272 -10.975 1.00 86.56 329 ASN A CA 1
ATOM 2552 C C . ASN A 1 329 ? 27.852 10.699 -9.559 1.00 86.56 329 ASN A C 1
ATOM 2554 O O . ASN A 1 329 ? 28.805 10.634 -8.783 1.00 86.56 329 ASN A O 1
ATOM 2558 N N . TYR A 1 330 ? 26.629 10.310 -9.200 1.00 84.81 330 TYR A N 1
ATOM 2559 C CA . TYR A 1 330 ? 26.257 9.826 -7.870 1.00 84.81 330 TYR A CA 1
ATOM 2560 C C . TYR A 1 330 ? 26.192 8.297 -7.866 1.00 84.81 330 TYR A C 1
ATOM 2562 O O . TYR A 1 330 ? 25.127 7.689 -7.819 1.00 84.81 330 TYR A O 1
ATOM 2570 N N . THR A 1 331 ? 27.356 7.656 -7.970 1.00 82.69 331 THR A N 1
ATOM 2571 C CA . THR A 1 331 ? 27.455 6.192 -7.906 1.00 82.69 331 THR A CA 1
ATOM 2572 C C . THR A 1 331 ? 27.025 5.684 -6.535 1.00 82.69 331 THR A C 1
ATOM 2574 O O . THR A 1 331 ? 27.410 6.273 -5.523 1.00 82.69 331 THR A O 1
ATOM 2577 N N . PHE A 1 332 ? 26.300 4.570 -6.498 1.00 80.56 332 PHE A N 1
ATOM 2578 C CA . PHE A 1 332 ? 25.912 3.928 -5.248 1.00 80.56 332 PHE A CA 1
ATOM 2579 C C . PHE A 1 332 ? 27.134 3.517 -4.405 1.00 80.56 332 PHE A C 1
ATOM 2581 O O . PHE A 1 332 ? 28.143 3.038 -4.935 1.00 80.56 332 PHE A O 1
ATOM 2588 N N . VAL A 1 333 ? 27.046 3.711 -3.084 1.00 74.19 333 VAL A N 1
ATOM 2589 C CA . VAL A 1 333 ? 28.063 3.312 -2.100 1.00 74.19 333 VAL A CA 1
ATOM 2590 C C . VAL A 1 333 ? 27.357 2.700 -0.888 1.00 74.19 333 VAL A C 1
ATOM 2592 O O . VAL A 1 333 ? 26.479 3.328 -0.310 1.00 74.19 333 VAL A O 1
ATOM 2595 N N . ASP A 1 334 ? 27.783 1.509 -0.453 1.00 61.66 334 ASP A N 1
ATOM 2596 C CA . ASP A 1 334 ? 27.136 0.751 0.640 1.00 61.66 334 ASP A CA 1
ATOM 2597 C C . ASP A 1 334 ? 27.028 1.518 1.985 1.00 61.66 334 ASP A C 1
ATOM 2599 O O . ASP A 1 334 ? 26.204 1.172 2.825 1.00 61.66 334 ASP A O 1
ATOM 2603 N N . GLU A 1 335 ? 27.847 2.554 2.227 1.00 55.84 335 GLU A N 1
ATOM 2604 C CA . GLU A 1 335 ? 27.818 3.374 3.459 1.00 55.84 335 GLU A CA 1
ATOM 2605 C C . GLU A 1 335 ? 26.814 4.552 3.405 1.00 55.84 335 GLU A C 1
ATOM 2607 O O . GLU A 1 335 ? 26.900 5.491 4.206 1.00 55.84 335 GLU A O 1
ATOM 2612 N N . ASN A 1 336 ? 25.856 4.534 2.476 1.00 55.97 336 ASN A N 1
ATOM 2613 C CA . ASN A 1 336 ? 24.872 5.604 2.339 1.00 55.97 336 ASN A CA 1
ATOM 2614 C C . ASN A 1 336 ? 23.824 5.552 3.458 1.00 55.97 336 ASN A C 1
ATOM 2616 O O . ASN A 1 336 ? 23.055 4.607 3.595 1.00 55.97 336 ASN A O 1
ATOM 2620 N N . SER A 1 337 ? 23.783 6.609 4.271 1.00 55.97 337 SER A N 1
ATOM 2621 C CA . SER A 1 337 ? 22.773 6.781 5.317 1.00 55.97 337 SER A CA 1
ATOM 2622 C C . SER A 1 337 ? 21.776 7.850 4.892 1.00 55.97 337 SER A C 1
ATOM 2624 O O . SER A 1 337 ? 21.929 9.034 5.200 1.00 55.97 337 SER A O 1
ATOM 2626 N N . LEU A 1 338 ? 20.725 7.429 4.186 1.00 67.38 338 LEU A N 1
ATOM 2627 C CA . LEU A 1 338 ? 19.513 8.239 4.124 1.00 67.38 338 LEU A CA 1
ATOM 2628 C C . LEU A 1 338 ? 19.023 8.474 5.553 1.00 67.38 338 LEU A C 1
ATOM 2630 O O . LEU A 1 338 ? 19.072 7.583 6.405 1.00 67.38 338 LEU A O 1
ATOM 2634 N N . ARG A 1 339 ? 18.576 9.699 5.840 1.00 68.06 339 ARG A N 1
ATOM 2635 C CA . ARG A 1 339 ? 18.144 10.061 7.190 1.00 68.06 339 ARG A CA 1
ATOM 2636 C C . ARG A 1 339 ? 16.916 9.230 7.561 1.00 68.06 339 ARG A C 1
ATOM 2638 O O . ARG A 1 339 ? 15.849 9.379 6.964 1.00 68.06 339 ARG A O 1
ATOM 2645 N N . THR A 1 340 ? 17.061 8.379 8.569 1.00 69.75 340 THR A N 1
ATOM 2646 C CA . THR A 1 340 ? 15.934 7.654 9.150 1.00 69.75 340 THR A CA 1
ATOM 2647 C C . THR A 1 340 ? 15.016 8.646 9.876 1.00 69.75 340 THR A C 1
ATOM 2649 O O . THR A 1 340 ? 15.516 9.466 10.660 1.00 69.75 340 THR A O 1
ATOM 2652 N N . PRO A 1 341 ? 13.697 8.626 9.618 1.00 67.75 341 PRO A N 1
ATOM 2653 C CA . PRO A 1 341 ? 12.737 9.399 10.397 1.00 67.75 341 PRO A CA 1
ATOM 2654 C C . PRO A 1 341 ? 12.850 9.062 11.886 1.00 67.75 341 PRO A C 1
ATOM 2656 O O . PRO A 1 341 ? 13.098 7.923 12.259 1.00 67.75 341 PRO A O 1
ATOM 2659 N N . SER A 1 342 ? 12.672 10.050 12.762 1.00 66.56 342 SER A N 1
ATOM 2660 C CA . SER A 1 342 ? 12.783 9.819 14.213 1.00 66.56 342 SER A CA 1
ATOM 2661 C C . SER A 1 342 ? 11.643 8.972 14.793 1.00 66.56 342 SER A C 1
ATOM 2663 O O . SER A 1 342 ? 11.790 8.412 15.882 1.00 66.56 342 SER A O 1
ATOM 2665 N N . LYS A 1 343 ? 10.501 8.933 14.096 1.00 76.81 343 LYS A N 1
ATOM 2666 C CA . LYS A 1 343 ? 9.273 8.197 14.414 1.00 76.81 343 LYS A CA 1
ATOM 2667 C C . LYS A 1 343 ? 8.539 7.877 13.113 1.00 76.81 343 LYS A C 1
ATOM 2669 O O . LYS A 1 343 ? 8.766 8.560 12.118 1.00 76.81 343 LYS A O 1
ATOM 2674 N N . ALA A 1 344 ? 7.706 6.846 13.165 1.00 86.12 344 ALA A N 1
ATOM 2675 C CA . ALA A 1 344 ? 6.744 6.509 12.130 1.00 86.12 344 ALA A CA 1
ATOM 2676 C C . ALA A 1 344 ? 5.398 6.176 12.798 1.00 86.12 344 ALA A C 1
ATOM 2678 O O . ALA A 1 344 ? 5.357 5.770 13.969 1.00 86.12 344 ALA A O 1
ATOM 2679 N N . VAL A 1 345 ? 4.300 6.333 12.063 1.00 90.44 345 VAL A N 1
ATOM 2680 C CA . VAL A 1 345 ? 2.933 6.053 12.521 1.00 90.44 345 VAL A CA 1
ATOM 2681 C C . VAL A 1 345 ? 2.446 4.760 11.887 1.00 90.44 345 VAL A C 1
ATOM 2683 O O . VAL A 1 345 ? 2.554 4.582 10.681 1.00 90.44 345 VAL A O 1
ATOM 2686 N N . ASN A 1 346 ? 1.885 3.853 12.684 1.00 91.81 346 ASN A N 1
ATOM 2687 C CA . ASN A 1 346 ? 1.277 2.634 12.157 1.00 91.81 346 ASN A CA 1
ATOM 2688 C C . ASN A 1 346 ? 0.200 3.006 11.121 1.00 91.81 346 ASN A C 1
ATOM 2690 O O . ASN A 1 346 ? -0.647 3.858 11.403 1.00 91.81 346 ASN A O 1
ATOM 2694 N N . GLN A 1 347 ? 0.217 2.394 9.934 1.00 90.81 347 GLN A N 1
ATOM 2695 C CA . GLN A 1 347 ? -0.716 2.751 8.857 1.00 90.81 347 GLN A CA 1
ATOM 2696 C C . GLN A 1 347 ? -2.192 2.700 9.288 1.00 90.81 347 GLN A C 1
ATOM 2698 O O . GLN A 1 347 ? -2.982 3.541 8.847 1.00 90.81 347 GLN A O 1
ATOM 2703 N N . ARG A 1 348 ? -2.553 1.781 10.196 1.00 90.00 348 ARG A N 1
ATOM 2704 C CA . ARG A 1 348 ? -3.917 1.632 10.729 1.00 90.00 348 ARG A CA 1
ATOM 2705 C C . ARG A 1 348 ? -4.348 2.783 11.637 1.00 90.00 348 ARG A C 1
ATOM 2707 O O . ARG A 1 348 ? -5.532 2.888 11.927 1.00 90.00 348 ARG A O 1
ATOM 2714 N N . ASP A 1 349 ? -3.429 3.635 12.079 1.00 89.56 349 ASP A N 1
ATOM 2715 C CA . ASP A 1 349 ? -3.705 4.808 12.919 1.00 89.56 349 ASP A CA 1
ATOM 2716 C C . ASP A 1 349 ? -3.440 6.142 12.200 1.00 89.56 349 ASP A C 1
ATOM 2718 O O . ASP A 1 349 ? -3.701 7.215 12.751 1.00 89.56 349 ASP A O 1
ATOM 2722 N N . ALA A 1 350 ? -2.928 6.110 10.966 1.00 90.94 350 ALA A N 1
ATOM 2723 C CA . ALA A 1 350 ? -2.577 7.314 10.213 1.00 90.94 350 ALA A CA 1
ATOM 2724 C C . ALA A 1 350 ? -3.798 8.201 9.889 1.00 90.94 350 ALA A C 1
ATOM 2726 O O . ALA A 1 350 ? -3.698 9.429 9.885 1.00 90.94 350 ALA A O 1
ATOM 2727 N N . ASP A 1 351 ? -4.967 7.599 9.675 1.00 89.25 351 ASP A N 1
ATOM 2728 C CA . ASP A 1 351 ? -6.245 8.300 9.503 1.00 89.25 351 ASP A CA 1
ATOM 2729 C C . ASP A 1 351 ? -6.667 9.057 10.775 1.00 89.25 351 ASP A C 1
ATOM 2731 O O . ASP A 1 351 ? -7.120 10.203 10.709 1.00 89.25 351 ASP A O 1
ATOM 2735 N N . LEU A 1 352 ? -6.458 8.461 11.954 1.00 87.50 352 LEU A N 1
ATOM 2736 C CA . LEU A 1 352 ? -6.768 9.087 13.237 1.00 87.50 352 LEU A CA 1
ATOM 2737 C C . LEU A 1 352 ? -5.926 10.337 13.476 1.00 87.50 352 LEU A C 1
ATOM 2739 O O . LEU A 1 352 ? -6.445 11.302 14.039 1.00 87.50 352 LEU A O 1
ATOM 2743 N N . ILE A 1 353 ? -4.675 10.369 13.002 1.00 88.88 353 ILE A N 1
ATOM 2744 C CA . ILE A 1 353 ? -3.847 11.585 13.037 1.00 88.88 353 ILE A CA 1
ATOM 2745 C C . ILE A 1 353 ? -4.548 12.729 12.303 1.00 88.88 353 ILE A C 1
ATOM 2747 O O . ILE A 1 353 ? -4.638 13.832 12.843 1.00 88.88 353 ILE A O 1
ATOM 2751 N N . HIS A 1 354 ? -5.112 12.465 11.123 1.00 91.81 354 HIS A N 1
ATOM 2752 C CA . HIS A 1 354 ? -5.829 13.474 10.351 1.00 91.81 354 HIS A CA 1
ATOM 2753 C C . HIS A 1 354 ? -7.066 14.008 11.069 1.00 91.81 354 HIS A C 1
ATOM 2755 O O . HIS A 1 354 ? -7.183 15.220 11.289 1.00 91.81 354 HIS A O 1
ATOM 2761 N N . PHE A 1 355 ? -7.974 13.118 11.474 1.00 86.00 355 PHE A N 1
ATOM 2762 C CA . PHE A 1 355 ? -9.206 13.535 12.144 1.00 86.00 355 PHE A CA 1
ATOM 2763 C C . PHE A 1 355 ? -8.913 14.249 13.467 1.00 86.00 355 PHE A C 1
ATOM 2765 O O . PHE A 1 355 ? -9.569 15.239 13.814 1.00 86.00 355 PHE A O 1
ATOM 2772 N N . TRP A 1 356 ? -7.882 13.802 14.186 1.00 84.06 356 TRP A N 1
ATOM 2773 C CA . TRP A 1 356 ? -7.457 14.430 15.426 1.00 84.06 356 TRP A CA 1
ATOM 2774 C C . TRP A 1 356 ? -6.854 15.813 15.211 1.00 84.06 356 TRP A C 1
ATOM 2776 O O . TRP A 1 356 ? -7.243 16.762 15.896 1.00 84.06 356 TRP A O 1
ATOM 2786 N N . GLU A 1 357 ? -5.950 15.969 14.246 1.00 87.44 357 GLU A N 1
ATOM 2787 C CA . GLU A 1 357 ? -5.362 17.266 13.921 1.00 87.44 357 GLU A CA 1
ATOM 2788 C C . GLU A 1 357 ? -6.429 18.262 13.463 1.00 87.44 357 GLU A C 1
ATOM 2790 O O . GLU A 1 357 ? -6.416 19.417 13.899 1.00 87.44 357 GLU A O 1
ATOM 2795 N N . LYS A 1 358 ? -7.415 17.811 12.680 1.00 87.06 358 LYS A N 1
ATOM 2796 C CA . LYS A 1 358 ? -8.569 18.623 12.273 1.00 87.06 358 LYS A CA 1
ATOM 2797 C C . LYS A 1 358 ? -9.367 19.119 13.480 1.00 87.06 358 LYS A C 1
ATOM 2799 O O . LYS A 1 358 ? -9.630 20.316 13.599 1.00 87.06 358 LYS A O 1
ATOM 2804 N N . PHE A 1 359 ? -9.686 18.238 14.429 1.00 84.88 359 PHE A N 1
ATOM 2805 C CA . PHE A 1 359 ? -10.372 18.621 15.668 1.00 84.88 359 PHE A CA 1
ATOM 2806 C C . PHE A 1 359 ? -9.530 19.557 16.549 1.00 84.88 359 PHE A C 1
ATOM 2808 O O . PHE A 1 359 ? -10.041 20.540 17.099 1.00 84.88 359 PHE A O 1
ATOM 2815 N N . ARG A 1 360 ? -8.234 19.266 16.694 1.00 86.19 360 ARG A N 1
ATOM 2816 C CA . ARG A 1 360 ? -7.311 20.013 17.553 1.00 86.19 360 ARG A CA 1
ATOM 2817 C C . ARG A 1 360 ? -7.083 21.430 17.035 1.00 86.19 360 ARG A C 1
ATOM 2819 O O . ARG A 1 360 ? -7.082 22.364 17.838 1.00 86.19 360 ARG A O 1
ATOM 2826 N N . LYS A 1 361 ? -6.898 21.590 15.720 1.00 86.12 361 LYS A N 1
ATOM 2827 C CA . LYS A 1 361 ? -6.675 22.885 15.059 1.00 86.12 361 LYS A CA 1
ATOM 2828 C C . LYS A 1 361 ? -7.960 23.718 14.943 1.00 86.12 361 LYS A C 1
ATOM 2830 O O . LYS A 1 361 ? -7.871 24.941 14.862 1.00 86.12 361 LYS A O 1
ATOM 2835 N N . ALA A 1 362 ? -9.142 23.097 14.973 1.00 86.44 362 ALA A N 1
ATOM 2836 C CA . ALA A 1 362 ? -10.408 23.819 14.871 1.00 86.44 362 ALA A CA 1
ATOM 2837 C C . ALA A 1 362 ? -10.671 24.746 16.090 1.00 86.44 362 ALA A C 1
ATOM 2839 O O . ALA A 1 362 ? -10.482 24.324 17.245 1.00 86.44 362 ALA A O 1
ATOM 2840 N N . PRO A 1 363 ? -11.150 25.993 15.874 1.00 88.25 363 PRO A N 1
ATOM 2841 C CA . PRO A 1 363 ? -11.433 26.945 16.952 1.00 88.25 363 PRO A CA 1
ATOM 2842 C C . PRO A 1 363 ? -12.491 26.435 17.937 1.00 88.25 363 PRO A C 1
ATOM 2844 O O . PRO A 1 363 ? -13.496 25.848 17.532 1.00 88.25 363 PRO A O 1
ATOM 2847 N N . GLU A 1 364 ? -12.301 26.679 19.236 1.00 84.44 364 GLU A N 1
ATOM 2848 C CA . GLU A 1 364 ? -13.282 26.291 20.261 1.00 84.44 364 GLU A CA 1
ATOM 2849 C C . GLU A 1 364 ? -14.657 26.928 20.010 1.00 84.44 364 GLU A C 1
ATOM 2851 O O . GLU A 1 364 ? -14.758 28.109 19.684 1.00 84.44 364 GLU A O 1
ATOM 2856 N N . GLY A 1 365 ? -15.721 26.131 20.152 1.00 79.69 365 GLY A N 1
ATOM 2857 C CA . GLY A 1 365 ? -17.106 26.559 19.918 1.00 79.69 365 GLY A CA 1
ATOM 2858 C C . GLY A 1 365 ? -17.520 26.710 18.446 1.00 79.69 365 GLY A C 1
ATOM 2859 O O . GLY A 1 365 ? -18.678 27.024 18.185 1.00 79.69 365 GLY A O 1
ATOM 2860 N N . SER A 1 366 ? -16.620 26.479 17.483 1.00 87.06 366 SER A N 1
ATOM 2861 C CA . SER A 1 366 ? -16.945 26.557 16.051 1.00 87.06 366 SER A CA 1
ATOM 2862 C C . SER A 1 366 ? -17.713 25.331 15.539 1.00 87.06 366 SER A C 1
ATOM 2864 O O . SER A 1 366 ? -17.562 24.218 16.049 1.00 87.06 366 SER A O 1
ATOM 2866 N N . SER A 1 367 ? -18.494 25.517 14.469 1.00 88.94 367 SER A N 1
ATOM 2867 C CA . SER A 1 367 ? -19.169 24.419 13.761 1.00 88.94 367 SER A CA 1
ATOM 2868 C C . SER A 1 367 ? -18.180 23.399 13.186 1.00 88.94 367 SER A C 1
ATOM 2870 O O . SER A 1 367 ? -18.454 22.198 13.209 1.00 88.94 367 SER A O 1
ATOM 2872 N N . SER A 1 368 ? -17.005 23.848 12.732 1.00 86.75 368 SER A N 1
ATOM 2873 C CA . SER A 1 368 ? -15.946 22.967 12.232 1.00 86.75 368 SER A CA 1
ATOM 2874 C C . SER A 1 368 ? -15.369 22.083 13.335 1.00 86.75 368 SER A C 1
ATOM 2876 O O . SER A 1 368 ? -15.141 20.901 13.093 1.00 86.75 368 SER A O 1
ATOM 2878 N N . LYS A 1 369 ? -15.219 22.593 14.566 1.00 85.38 369 LYS A N 1
ATOM 2879 C CA . LYS A 1 369 ? -14.779 21.772 15.704 1.00 85.38 369 LYS A CA 1
ATOM 2880 C C . LYS A 1 369 ? -15.806 20.714 16.089 1.00 85.38 369 LYS A C 1
ATOM 2882 O O . LYS A 1 369 ? -15.423 19.579 16.347 1.00 85.38 369 LYS A O 1
ATOM 2887 N N . ILE A 1 370 ? -17.095 21.061 16.084 1.00 76.25 370 ILE A N 1
ATOM 2888 C CA . ILE A 1 370 ? -18.187 20.105 16.338 1.00 76.25 370 ILE A CA 1
ATOM 2889 C C . ILE A 1 370 ? -18.206 19.018 15.255 1.00 76.25 370 ILE A C 1
ATOM 2891 O O . ILE A 1 370 ? -18.321 17.836 15.567 1.00 76.25 370 ILE A O 1
ATOM 2895 N N . THR A 1 371 ? -18.036 19.408 13.991 1.00 82.88 371 THR A N 1
ATOM 2896 C CA . THR A 1 371 ? -17.987 18.474 12.856 1.00 82.88 371 THR A CA 1
ATOM 2897 C C . THR A 1 371 ? -16.778 17.544 12.951 1.00 82.88 371 THR A C 1
ATOM 2899 O O . THR A 1 371 ? -16.934 16.331 12.868 1.00 82.88 371 THR A O 1
ATOM 2902 N N . ALA A 1 372 ? -15.583 18.080 13.209 1.00 79.94 372 ALA A N 1
ATOM 2903 C CA . ALA A 1 372 ? -14.371 17.280 13.376 1.00 79.94 372 ALA A CA 1
ATOM 2904 C C . ALA A 1 372 ? -14.455 16.350 14.597 1.00 79.94 372 ALA A C 1
ATOM 2906 O O . ALA A 1 372 ? -14.020 15.204 14.539 1.00 79.94 372 ALA A O 1
ATOM 2907 N N . GLN A 1 373 ? -15.070 16.813 15.692 1.00 79.00 373 GLN A N 1
ATOM 2908 C CA . GLN A 1 373 ? -15.345 15.975 16.855 1.00 79.00 373 GLN A CA 1
ATOM 2909 C C . GLN A 1 373 ? -16.238 14.796 16.471 1.00 79.00 373 GLN A C 1
ATOM 2911 O O . GLN A 1 373 ? -15.902 13.667 16.806 1.00 79.00 373 GLN A O 1
ATOM 2916 N N . LYS A 1 374 ? -17.336 15.056 15.745 1.00 77.19 374 LYS A N 1
ATOM 2917 C CA . LYS A 1 374 ? -18.246 14.028 15.226 1.00 77.19 374 LYS A CA 1
ATOM 2918 C C . LYS A 1 374 ? -17.513 13.001 14.353 1.00 77.19 374 LYS A C 1
ATOM 2920 O O . LYS A 1 374 ? -17.705 11.814 14.561 1.00 77.19 374 LYS A O 1
ATOM 2925 N N . GLN A 1 375 ? -16.621 13.433 13.463 1.00 79.12 375 GLN A N 1
ATOM 2926 C CA . GLN A 1 375 ? -15.836 12.513 12.627 1.00 79.12 375 GLN A CA 1
ATOM 2927 C C . GLN A 1 375 ? -14.941 11.584 13.464 1.00 79.12 375 GLN A C 1
ATOM 2929 O O . GLN A 1 375 ? -14.934 10.377 13.243 1.00 79.12 375 GLN A O 1
ATOM 2934 N N . VAL A 1 376 ? -14.244 12.116 14.478 1.00 78.56 376 VAL A N 1
ATOM 2935 C CA . VAL A 1 376 ? -13.451 11.290 15.410 1.00 78.56 376 VAL A CA 1
ATOM 2936 C C . VAL A 1 376 ? -14.342 10.284 16.150 1.00 78.56 376 VAL A C 1
ATOM 2938 O O . VAL A 1 376 ? -13.945 9.135 16.332 1.00 78.56 376 VAL A O 1
ATOM 2941 N N . VAL A 1 377 ? -15.547 10.696 16.566 1.00 73.69 377 VAL A N 1
ATOM 2942 C CA . VAL A 1 377 ? -16.529 9.803 17.206 1.00 73.69 377 VAL A CA 1
ATOM 2943 C C . VAL A 1 377 ? -16.887 8.632 16.305 1.00 73.69 377 VAL A C 1
ATOM 2945 O O . VAL A 1 377 ? -16.837 7.485 16.741 1.00 73.69 377 VAL A O 1
ATOM 2948 N N . GLU A 1 378 ? -17.276 8.932 15.070 1.00 76.50 378 GLU A N 1
ATOM 2949 C CA . GLU A 1 378 ? -17.791 7.951 14.120 1.00 76.50 378 GLU A CA 1
ATOM 2950 C C . GLU A 1 378 ? -16.720 6.917 13.770 1.00 76.50 378 GLU A C 1
ATOM 2952 O O . GLU A 1 378 ? -16.986 5.720 13.851 1.00 76.50 378 GLU A O 1
ATOM 2957 N N . VAL A 1 379 ? -15.487 7.361 13.495 1.00 78.50 379 VAL A N 1
ATOM 2958 C CA . VAL A 1 379 ? -14.368 6.452 13.199 1.00 78.50 379 VAL A CA 1
ATOM 2959 C C . VAL A 1 379 ? -14.072 5.542 14.392 1.00 78.50 379 VAL A C 1
ATOM 2961 O O . VAL A 1 379 ? -13.978 4.329 14.231 1.00 78.50 379 VAL A O 1
ATOM 2964 N N . MET A 1 380 ? -13.976 6.091 15.605 1.00 79.56 380 MET A N 1
ATOM 2965 C CA . MET A 1 380 ? -13.676 5.294 16.802 1.00 79.56 380 MET A CA 1
ATOM 2966 C C . MET A 1 380 ? -14.796 4.306 17.150 1.00 79.56 380 MET A C 1
ATOM 2968 O O . MET A 1 380 ? -14.516 3.180 17.560 1.00 79.56 380 MET A O 1
ATOM 2972 N N . SER A 1 381 ? -16.056 4.709 16.976 1.00 75.81 381 SER A N 1
ATOM 2973 C CA . SER A 1 381 ? -17.213 3.849 17.264 1.00 75.81 381 SER A CA 1
ATOM 2974 C C . SER A 1 381 ? -17.295 2.702 16.259 1.00 75.81 381 SER A C 1
ATOM 2976 O O . SER A 1 381 ? -17.428 1.550 16.663 1.00 75.81 381 SER A O 1
ATOM 2978 N N . HIS A 1 382 ? -17.056 2.980 14.973 1.00 81.25 382 HIS A N 1
ATOM 2979 C CA . HIS A 1 382 ? -16.946 1.941 13.951 1.00 81.25 382 HIS A CA 1
ATOM 2980 C C . HIS A 1 382 ? -15.817 0.947 14.265 1.00 81.25 382 HIS A C 1
ATOM 2982 O O . HIS A 1 382 ? -16.012 -0.261 14.139 1.00 81.25 382 HIS A O 1
ATOM 2988 N N . ARG A 1 383 ? -14.632 1.416 14.681 1.00 85.88 383 ARG A N 1
ATOM 2989 C CA . ARG A 1 383 ? -13.518 0.528 15.070 1.00 85.88 383 ARG A CA 1
ATOM 2990 C C . ARG A 1 383 ? -13.921 -0.419 16.199 1.00 85.88 383 ARG A C 1
ATOM 2992 O O . ARG A 1 383 ? -13.750 -1.631 16.085 1.00 85.88 383 ARG A O 1
ATOM 2999 N N . MET A 1 384 ? -14.533 0.138 17.244 1.00 81.25 384 MET A N 1
ATOM 3000 C CA . MET A 1 384 ? -15.025 -0.619 18.393 1.00 81.25 384 MET A CA 1
ATOM 3001 C C . MET A 1 384 ? -16.110 -1.632 17.995 1.00 81.25 384 MET A C 1
ATOM 3003 O O . MET A 1 384 ? -16.081 -2.769 18.465 1.00 81.25 384 MET A O 1
ATOM 3007 N N . HIS A 1 385 ? -17.049 -1.244 17.127 1.00 82.88 385 HIS A N 1
ATOM 3008 C CA . HIS A 1 385 ? -18.092 -2.126 16.596 1.00 82.88 385 HIS A CA 1
ATOM 3009 C C . HIS A 1 385 ? -17.497 -3.339 15.878 1.00 82.88 385 HIS A C 1
ATOM 3011 O O . HIS A 1 385 ? -17.855 -4.474 16.195 1.00 82.88 385 HIS A O 1
ATOM 3017 N N . ILE A 1 386 ? -16.552 -3.116 14.960 1.00 87.81 386 ILE A N 1
ATOM 3018 C CA . ILE A 1 386 ? -15.913 -4.195 14.200 1.00 87.81 386 ILE A CA 1
ATOM 3019 C C . ILE A 1 386 ? -15.158 -5.143 15.130 1.00 87.81 386 ILE A C 1
ATOM 3021 O O . ILE A 1 386 ? -15.390 -6.350 15.085 1.00 87.81 386 ILE A O 1
ATOM 3025 N N . ASP A 1 387 ? -14.308 -4.616 16.009 1.00 86.94 387 ASP A N 1
ATOM 3026 C CA . ASP A 1 387 ? -13.500 -5.452 16.897 1.00 86.94 387 ASP A CA 1
ATOM 3027 C C . ASP A 1 387 ? -14.364 -6.258 17.877 1.00 86.94 387 ASP A C 1
ATOM 3029 O O . ASP A 1 387 ? -14.138 -7.455 18.068 1.00 86.94 387 ASP A O 1
ATOM 3033 N N . ASN A 1 388 ? -15.393 -5.636 18.462 1.00 85.19 388 ASN A N 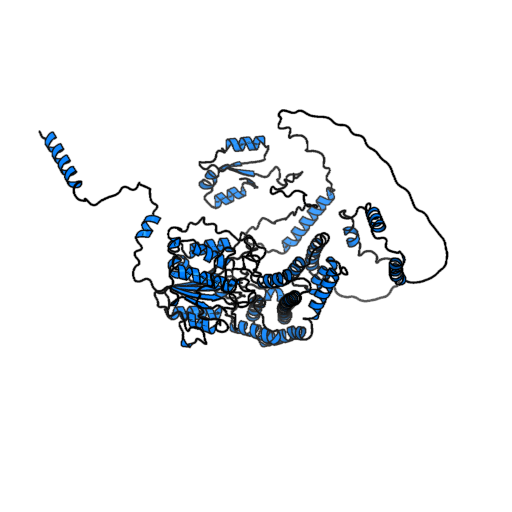1
ATOM 3034 C CA . ASN A 1 388 ? -16.312 -6.335 19.359 1.00 85.19 388 ASN A CA 1
ATOM 3035 C C . ASN A 1 388 ? -17.134 -7.398 18.626 1.00 85.19 388 ASN A C 1
ATOM 3037 O O . ASN A 1 388 ? -17.338 -8.485 19.167 1.00 85.19 388 ASN A O 1
ATOM 3041 N N . SER A 1 389 ? -17.597 -7.096 17.411 1.00 88.69 389 SER A N 1
ATOM 3042 C CA . SER A 1 389 ? -18.364 -8.034 16.591 1.00 88.69 389 SER A CA 1
ATOM 3043 C C . SER A 1 389 ? -17.523 -9.257 16.243 1.00 88.69 389 SER A C 1
ATOM 3045 O O . SER A 1 389 ? -17.948 -10.382 16.491 1.00 88.69 389 SER A O 1
ATOM 3047 N N . VAL A 1 390 ? -16.298 -9.052 15.749 1.00 92.88 390 VAL A N 1
ATOM 3048 C CA . VAL A 1 390 ? -15.380 -10.143 15.391 1.00 92.88 390 VAL A CA 1
ATOM 3049 C C . VAL A 1 390 ? -15.013 -10.989 16.613 1.00 92.88 390 VAL A C 1
ATOM 3051 O O . VAL A 1 390 ? -15.059 -12.218 16.545 1.00 92.88 390 VAL A O 1
ATOM 3054 N N . LYS A 1 391 ? -14.728 -10.354 17.757 1.00 88.75 391 LYS A N 1
ATOM 3055 C CA . LYS A 1 391 ? -14.467 -11.063 19.018 1.00 88.75 391 LYS A CA 1
ATOM 3056 C C . LYS A 1 391 ? -15.664 -11.913 19.453 1.00 88.75 391 LYS A C 1
ATOM 3058 O O . LYS A 1 391 ? -15.491 -13.066 19.842 1.00 88.75 391 LYS A O 1
ATOM 3063 N N . LEU A 1 392 ? -16.877 -11.362 19.383 1.00 89.12 392 LEU A N 1
ATOM 3064 C CA . LEU A 1 392 ? -18.092 -12.077 19.767 1.00 89.12 392 LEU A CA 1
ATOM 3065 C C . LEU A 1 392 ? -18.379 -13.255 18.829 1.00 89.12 392 LEU A C 1
ATOM 3067 O O . LEU A 1 392 ? -18.716 -14.327 19.317 1.00 89.12 392 LEU A O 1
ATOM 3071 N N . ILE A 1 393 ? -18.190 -13.089 17.518 1.00 93.19 393 ILE A N 1
ATOM 3072 C CA . ILE A 1 393 ? -18.307 -14.181 16.540 1.00 93.19 393 ILE A CA 1
ATOM 3073 C C . ILE A 1 393 ? -17.333 -15.310 16.884 1.00 93.19 393 ILE A C 1
ATOM 3075 O O . ILE A 1 393 ? -17.734 -16.468 16.937 1.00 93.19 393 ILE A O 1
ATOM 3079 N N . GLY A 1 394 ? -16.080 -14.975 17.198 1.00 92.00 394 GLY A N 1
ATOM 3080 C CA . GLY A 1 394 ? -15.093 -15.944 17.672 1.00 92.00 394 GLY A CA 1
ATOM 3081 C C . GLY A 1 394 ? -15.558 -16.753 18.874 1.00 92.00 394 GLY A C 1
ATOM 3082 O O . GLY A 1 394 ? -15.483 -17.979 18.867 1.00 92.00 394 GLY A O 1
ATOM 3083 N N . ASN A 1 395 ? -16.086 -16.061 19.882 1.00 89.88 395 ASN A N 1
ATOM 3084 C CA . ASN A 1 395 ? -16.602 -16.697 21.091 1.00 89.88 395 ASN A CA 1
ATOM 3085 C C . ASN A 1 395 ? -17.825 -17.582 20.809 1.00 89.88 395 ASN A C 1
ATOM 3087 O O . ASN A 1 395 ? -17.965 -18.628 21.434 1.00 89.88 395 ASN A O 1
ATOM 3091 N N . LEU A 1 396 ? -18.705 -17.178 19.887 1.00 92.88 396 LEU A N 1
ATOM 3092 C CA . LEU A 1 396 ? -19.877 -17.967 19.495 1.00 92.88 396 LEU A CA 1
ATOM 3093 C C . LEU A 1 396 ? -19.483 -19.235 18.726 1.00 92.88 396 LEU A C 1
ATOM 3095 O O . LEU A 1 396 ? -20.098 -20.276 18.927 1.00 92.88 396 LEU A O 1
ATOM 3099 N N . LEU A 1 397 ? -18.456 -19.159 17.876 1.00 94.38 397 LEU A N 1
ATOM 3100 C CA . LEU A 1 397 ? -18.011 -20.288 17.056 1.00 94.38 397 LEU A CA 1
ATOM 3101 C C . LEU A 1 397 ? -17.129 -21.283 17.823 1.00 94.38 397 LEU A C 1
ATOM 3103 O O . LEU A 1 397 ? -17.219 -22.484 17.582 1.00 94.38 397 LEU A O 1
ATOM 3107 N N . PHE A 1 398 ? -16.271 -20.803 18.728 1.00 93.62 398 PHE A N 1
ATOM 3108 C CA . PHE A 1 398 ? -15.203 -21.618 19.327 1.00 93.62 398 PHE A CA 1
ATOM 3109 C C . PHE A 1 398 ? -15.168 -21.605 20.862 1.00 93.62 398 PHE A C 1
ATOM 3111 O O . PHE A 1 398 ? -14.309 -22.258 21.459 1.00 93.62 398 PHE A O 1
ATOM 3118 N N . GLY A 1 399 ? -16.079 -20.880 21.515 1.00 90.56 399 GLY A N 1
ATOM 3119 C CA . GLY A 1 399 ? -16.055 -20.662 22.962 1.00 90.56 399 GLY A CA 1
ATOM 3120 C C . GLY A 1 399 ? -15.036 -19.602 23.398 1.00 90.56 399 GLY A C 1
ATOM 3121 O O . GLY A 1 399 ? -14.173 -19.172 22.632 1.00 90.56 399 GLY A O 1
ATOM 3122 N N . THR A 1 400 ? -15.140 -19.156 24.651 1.00 85.38 400 THR A N 1
ATOM 3123 C CA . THR A 1 400 ? -14.331 -18.055 25.208 1.00 85.38 400 THR A CA 1
ATOM 3124 C C . THR A 1 400 ? -12.880 -18.427 25.493 1.00 85.38 400 THR A C 1
ATOM 3126 O O . THR A 1 400 ? -12.023 -17.551 25.443 1.00 85.38 400 THR A O 1
ATOM 3129 N N . GLU A 1 401 ? -12.596 -19.701 25.771 1.00 83.38 401 GLU A N 1
ATOM 3130 C CA . GLU A 1 401 ? -11.240 -20.170 26.084 1.00 83.38 401 GLU A CA 1
ATOM 3131 C C . GLU A 1 401 ? -10.389 -20.344 24.821 1.00 83.38 401 GLU A C 1
ATOM 3133 O O . GLU A 1 401 ? -9.308 -19.774 24.709 1.00 83.38 401 GLU A O 1
ATOM 3138 N N . LYS A 1 402 ? -10.891 -21.103 23.838 1.00 80.75 402 LYS A N 1
ATOM 3139 C CA . LYS A 1 402 ? -10.140 -21.449 22.617 1.00 80.75 402 LYS A CA 1
ATOM 3140 C C . LYS A 1 402 ? -10.275 -20.422 21.498 1.00 80.75 402 LYS A C 1
ATOM 3142 O O . LYS A 1 402 ? -9.420 -20.372 20.615 1.00 80.75 402 LYS A O 1
ATOM 3147 N N . GLY A 1 403 ? -11.333 -19.610 21.517 1.00 82.31 403 GLY A N 1
ATOM 3148 C CA . GLY A 1 403 ? -11.607 -18.614 20.482 1.00 82.31 403 GLY A CA 1
ATOM 3149 C C . GLY A 1 403 ? -10.442 -17.650 20.243 1.00 82.31 403 GLY A C 1
ATOM 3150 O O . GLY A 1 403 ? -9.960 -17.585 19.113 1.00 82.31 403 GLY A O 1
ATOM 3151 N N . PRO A 1 404 ? -9.934 -16.931 21.261 1.00 83.75 404 PRO A N 1
ATOM 3152 C CA . PRO A 1 404 ? -8.858 -15.955 21.071 1.00 83.75 404 PRO A CA 1
ATOM 3153 C C . PRO A 1 404 ? -7.576 -16.548 20.468 1.00 83.75 404 PRO A C 1
ATOM 3155 O O . PRO A 1 404 ? -6.995 -15.955 19.555 1.00 83.75 404 PRO A O 1
ATOM 3158 N N . GLU A 1 405 ? -7.154 -17.723 20.939 1.00 86.75 405 GLU A N 1
ATOM 3159 C CA . GLU A 1 405 ? -5.962 -18.417 20.438 1.00 86.75 405 GLU A CA 1
ATOM 3160 C C . GLU A 1 405 ? -6.143 -18.839 18.974 1.00 86.75 405 GLU A C 1
ATOM 3162 O O . GLU A 1 405 ? -5.319 -18.508 18.122 1.00 86.75 405 GLU A O 1
ATOM 3167 N N . LEU A 1 406 ? -7.261 -19.498 18.654 1.00 88.25 406 LEU A N 1
ATOM 3168 C CA . LEU A 1 406 ? -7.536 -19.990 17.304 1.00 88.25 406 LEU A CA 1
ATOM 3169 C C . LEU A 1 406 ? -7.671 -18.839 16.302 1.00 88.25 406 LEU A C 1
ATOM 3171 O O . LEU A 1 406 ? -7.135 -18.902 15.198 1.00 88.25 406 LEU A O 1
ATOM 3175 N N . LEU A 1 407 ? -8.355 -17.761 16.686 1.00 88.94 407 LEU A N 1
ATOM 3176 C CA . LEU A 1 407 ? -8.586 -16.621 15.807 1.00 88.94 407 LEU A CA 1
ATOM 3177 C C . LEU A 1 407 ? -7.315 -15.820 15.508 1.00 88.94 407 LEU A C 1
ATOM 3179 O O . LEU A 1 407 ? -7.168 -15.312 14.396 1.00 88.94 407 LEU A O 1
ATOM 3183 N N . SER A 1 408 ? -6.393 -15.729 16.465 1.00 89.88 408 SER A N 1
ATOM 3184 C CA . SER A 1 408 ? -5.126 -15.002 16.305 1.00 89.88 408 SER A CA 1
ATOM 3185 C C . SER A 1 408 ? -3.985 -15.860 15.748 1.00 89.88 408 SER A C 1
ATOM 3187 O O . SER A 1 408 ? -2.935 -15.314 15.394 1.00 89.88 408 SER A O 1
ATOM 3189 N N . ALA A 1 409 ? -4.195 -17.175 15.617 1.00 93.81 409 ALA A N 1
ATOM 3190 C CA . ALA A 1 409 ? -3.192 -18.129 15.168 1.00 93.81 409 ALA A CA 1
ATOM 3191 C C . ALA A 1 409 ? -2.533 -17.713 13.845 1.00 93.81 409 ALA A C 1
ATOM 3193 O O . ALA A 1 409 ? -3.188 -17.308 12.879 1.00 93.81 409 ALA A O 1
ATOM 3194 N N . VAL A 1 410 ? -1.209 -17.840 13.805 1.00 96.06 410 VAL A N 1
ATOM 3195 C CA . VAL A 1 410 ? -0.382 -17.513 12.645 1.00 96.06 410 VAL A CA 1
ATOM 3196 C C . VAL A 1 410 ? 0.102 -18.809 12.018 1.00 96.06 410 VAL A C 1
ATOM 3198 O O . VAL A 1 410 ? 0.663 -19.665 12.704 1.00 96.06 410 VAL A O 1
ATOM 3201 N N . ARG A 1 411 ? -0.103 -18.963 10.709 1.00 94.69 411 ARG A N 1
ATOM 3202 C CA . ARG A 1 411 ? 0.434 -20.111 9.975 1.00 94.69 411 ARG A CA 1
ATOM 3203 C C . ARG A 1 411 ? 1.969 -20.054 9.913 1.00 94.69 411 ARG A C 1
ATOM 3205 O O . ARG A 1 411 ? 2.535 -18.962 9.934 1.00 94.69 411 ARG A O 1
ATOM 3212 N N . PRO A 1 412 ? 2.657 -21.207 9.821 1.00 95.19 412 PRO A N 1
ATOM 3213 C CA . PRO A 1 412 ? 4.102 -21.234 9.610 1.00 95.19 412 PRO A CA 1
ATOM 3214 C C . PRO A 1 412 ? 4.517 -20.469 8.347 1.00 95.19 412 PRO A C 1
ATOM 3216 O O . PRO A 1 412 ? 3.786 -20.480 7.355 1.00 95.19 412 PRO A O 1
ATOM 3219 N N . ALA A 1 413 ? 5.712 -19.872 8.372 1.00 92.62 413 ALA A N 1
ATOM 3220 C CA . ALA A 1 413 ? 6.270 -19.151 7.230 1.00 92.62 413 ALA A CA 1
ATOM 3221 C C . ALA A 1 413 ? 6.307 -20.022 5.960 1.00 92.62 413 ALA A C 1
ATOM 3223 O O . ALA A 1 413 ? 6.536 -21.235 6.019 1.00 92.62 413 ALA A O 1
ATOM 3224 N N . GLY A 1 414 ? 6.074 -19.395 4.809 1.00 93.31 414 GLY A N 1
ATOM 3225 C CA . GLY A 1 414 ? 5.984 -20.052 3.502 1.00 93.31 414 GLY A CA 1
ATOM 3226 C C . GLY A 1 414 ? 4.655 -20.764 3.215 1.00 93.31 414 GLY A C 1
ATOM 3227 O O . GLY A 1 414 ? 4.514 -21.374 2.154 1.00 93.31 414 GLY A O 1
ATOM 3228 N N . LYS A 1 415 ? 3.669 -20.717 4.121 1.00 97.00 415 LYS A N 1
ATOM 3229 C CA . LYS A 1 415 ? 2.311 -21.226 3.870 1.00 97.00 415 LYS A CA 1
ATOM 3230 C C . LYS A 1 415 ? 1.359 -20.091 3.485 1.00 97.00 415 LYS A C 1
ATOM 3232 O O . LYS A 1 415 ? 1.452 -19.016 4.069 1.00 97.00 415 LYS A O 1
ATOM 3237 N N . PRO A 1 416 ? 0.395 -20.340 2.577 1.00 97.75 416 PRO A N 1
ATOM 3238 C CA . PRO A 1 416 ? -0.645 -19.362 2.295 1.00 97.75 416 PRO A CA 1
ATOM 3239 C C . PRO A 1 416 ? -1.515 -19.143 3.538 1.00 97.75 416 PRO A C 1
ATOM 3241 O O . PRO A 1 416 ? -1.727 -20.066 4.333 1.00 97.75 416 PRO A O 1
ATOM 3244 N N . LEU A 1 417 ? -2.060 -17.932 3.677 1.00 98.19 417 LEU A N 1
ATOM 3245 C CA . LEU A 1 417 ? -2.923 -17.532 4.796 1.00 98.19 417 LEU A CA 1
ATOM 3246 C C . LEU A 1 417 ? -4.126 -18.468 5.004 1.00 98.19 417 LEU A C 1
ATOM 3248 O O . LEU A 1 417 ? -4.495 -18.788 6.135 1.00 98.19 417 LEU A O 1
ATOM 3252 N N . VAL A 1 418 ? -4.751 -18.880 3.905 1.00 98.44 418 VAL A N 1
ATOM 3253 C CA . VAL A 1 418 ? -5.944 -19.725 3.878 1.00 98.44 418 VAL A CA 1
ATOM 3254 C C . VAL A 1 418 ? -5.790 -20.754 2.765 1.00 98.44 418 VAL A C 1
ATOM 3256 O O . VAL A 1 418 ? -5.181 -20.462 1.733 1.00 98.44 418 VAL A O 1
ATOM 3259 N N . ASP A 1 419 ? -6.323 -21.955 2.979 1.00 97.75 419 ASP A N 1
ATOM 3260 C CA . ASP A 1 419 ? -6.327 -22.993 1.940 1.00 97.75 419 ASP A CA 1
ATOM 3261 C C . ASP A 1 419 ? -7.471 -22.779 0.936 1.00 97.75 419 ASP A C 1
ATOM 3263 O O . ASP A 1 419 ? -7.285 -22.956 -0.267 1.00 97.75 419 ASP A O 1
ATOM 3267 N N . ASP A 1 420 ? -8.636 -22.338 1.421 1.00 98.19 420 ASP A N 1
ATOM 3268 C CA . ASP A 1 420 ? -9.820 -22.031 0.616 1.00 98.19 420 ASP A CA 1
ATOM 3269 C C . ASP A 1 420 ? -10.100 -20.516 0.591 1.00 98.19 420 ASP A C 1
ATOM 3271 O O . ASP A 1 420 ? -10.646 -19.924 1.529 1.00 98.19 420 ASP A O 1
ATOM 3275 N N . TRP A 1 421 ? -9.721 -19.877 -0.516 1.00 98.31 421 TRP A N 1
ATOM 3276 C CA . TRP A 1 421 ? -9.919 -18.442 -0.737 1.00 98.31 421 TRP A CA 1
ATOM 3277 C C . TRP A 1 421 ? -11.378 -18.064 -1.008 1.00 98.31 421 TRP A C 1
ATOM 3279 O O . TRP A 1 421 ? -11.777 -16.937 -0.705 1.00 98.31 421 TRP A O 1
ATOM 3289 N N . ASP A 1 422 ? -12.188 -18.983 -1.534 1.00 97.88 422 ASP A N 1
ATOM 3290 C CA . ASP A 1 422 ? -13.617 -18.747 -1.737 1.00 97.88 422 ASP A CA 1
ATOM 3291 C C . ASP A 1 422 ? -14.362 -18.804 -0.403 1.00 97.88 422 ASP A C 1
ATOM 3293 O O . ASP A 1 422 ? -15.247 -17.978 -0.158 1.00 97.88 422 ASP A O 1
ATOM 3297 N N . CYS A 1 423 ? -13.949 -19.695 0.507 1.00 98.31 423 CYS A N 1
ATOM 3298 C CA . CYS A 1 423 ? -14.383 -19.649 1.898 1.00 98.31 423 CYS A CA 1
ATOM 3299 C C . CYS A 1 423 ? -14.078 -18.281 2.516 1.00 98.31 423 CYS A C 1
ATOM 3301 O O . CYS A 1 423 ? -14.999 -17.638 3.020 1.00 98.31 423 CYS A O 1
ATOM 3303 N N . LEU A 1 424 ? -12.834 -17.787 2.422 1.00 98.31 424 LEU A N 1
ATOM 3304 C CA . LEU A 1 424 ? -12.457 -16.494 3.008 1.00 98.31 424 LEU A CA 1
ATOM 3305 C C . LEU A 1 424 ? -13.341 -15.357 2.475 1.00 98.31 424 LEU A C 1
ATOM 3307 O O . LEU A 1 424 ? -13.932 -14.610 3.258 1.00 98.31 424 LEU A O 1
ATOM 3311 N N . LYS A 1 425 ? -13.506 -15.269 1.148 1.00 97.62 425 LYS A N 1
ATOM 3312 C CA . LYS A 1 425 ? -14.390 -14.281 0.504 1.00 97.62 425 LYS A CA 1
ATOM 3313 C C . LYS A 1 425 ? -15.833 -14.399 1.004 1.00 97.62 425 LYS A C 1
ATOM 3315 O O . LYS A 1 425 ? -16.497 -13.383 1.210 1.00 97.62 425 LYS A O 1
ATOM 3320 N N . ASN A 1 426 ? -16.330 -15.616 1.217 1.00 97.06 426 ASN A N 1
ATOM 3321 C CA . ASN A 1 426 ? -17.674 -15.850 1.741 1.00 97.06 426 ASN A CA 1
ATOM 3322 C C . ASN A 1 426 ? -17.812 -15.462 3.219 1.00 97.06 426 ASN A C 1
ATOM 3324 O O . ASN A 1 426 ? -18.830 -14.866 3.569 1.00 97.06 426 ASN A O 1
ATOM 3328 N N . MET A 1 427 ? -16.817 -15.731 4.068 1.00 97.38 427 MET A N 1
ATOM 3329 C CA . MET A 1 427 ? -16.832 -15.314 5.478 1.00 97.38 427 MET A CA 1
ATOM 3330 C C . MET A 1 427 ? -16.873 -13.792 5.601 1.00 97.38 427 MET A C 1
ATOM 3332 O O . MET A 1 427 ? -17.690 -13.256 6.349 1.00 97.38 427 MET A O 1
ATOM 3336 N N . VAL A 1 428 ? -16.068 -13.097 4.793 1.00 96.75 428 VAL A N 1
ATOM 3337 C CA . VAL A 1 428 ? -16.057 -11.630 4.725 1.00 96.75 428 VAL A CA 1
ATOM 3338 C C . VAL A 1 428 ? -17.407 -11.086 4.264 1.00 96.75 428 VAL A C 1
ATOM 3340 O O . VAL A 1 428 ? -17.991 -10.247 4.943 1.00 96.75 428 VAL A O 1
ATOM 3343 N N . ARG A 1 429 ? -17.960 -11.598 3.156 1.00 95.31 429 ARG A N 1
ATOM 3344 C CA . ARG A 1 429 ? -19.281 -11.167 2.658 1.00 95.31 429 ARG A CA 1
ATOM 3345 C C . ARG A 1 429 ? -20.399 -11.419 3.667 1.00 95.31 429 ARG A C 1
ATOM 3347 O O . ARG A 1 429 ? -21.302 -10.596 3.794 1.00 95.31 429 ARG A O 1
ATOM 3354 N N . THR A 1 430 ? -20.349 -12.550 4.368 1.00 96.19 430 THR A N 1
ATOM 3355 C CA . THR A 1 430 ? -21.338 -12.910 5.394 1.00 96.19 430 THR A CA 1
ATOM 3356 C C . THR A 1 430 ? -21.253 -11.937 6.567 1.00 96.19 430 THR A C 1
ATOM 3358 O O . THR A 1 430 ? -22.269 -11.368 6.958 1.00 96.19 430 THR A O 1
ATOM 3361 N N . PHE A 1 431 ? -20.040 -11.639 7.045 1.00 95.81 431 PHE A N 1
ATOM 3362 C CA . PHE A 1 431 ? -19.826 -10.598 8.047 1.00 95.81 431 PHE A CA 1
ATOM 3363 C C . PHE A 1 431 ? -20.376 -9.244 7.582 1.00 95.81 431 PHE A C 1
ATOM 3365 O O . PHE A 1 431 ? -21.187 -8.648 8.285 1.00 95.81 431 PHE A O 1
ATOM 3372 N N . GLU A 1 432 ? -20.000 -8.769 6.391 1.00 93.25 432 GLU A N 1
ATOM 3373 C CA . GLU A 1 432 ? -20.413 -7.440 5.921 1.00 93.25 432 GLU A CA 1
ATOM 3374 C C . GLU A 1 432 ? -21.928 -7.316 5.704 1.00 93.25 432 GLU A C 1
ATOM 3376 O O . GLU A 1 432 ? -22.495 -6.237 5.886 1.00 93.25 432 GLU A O 1
ATOM 3381 N N . THR A 1 433 ? -22.600 -8.424 5.381 1.00 91.75 433 THR A N 1
ATOM 3382 C CA . THR A 1 433 ? -24.062 -8.478 5.231 1.00 91.75 433 THR A CA 1
ATOM 3383 C C . THR A 1 433 ? -24.784 -8.204 6.553 1.00 91.75 433 THR A C 1
ATOM 3385 O O . THR A 1 433 ? -25.784 -7.483 6.569 1.00 91.75 433 THR A O 1
ATOM 3388 N N . HIS A 1 434 ? -24.282 -8.746 7.666 1.00 91.19 434 HIS A N 1
ATOM 3389 C CA . HIS A 1 434 ? -24.932 -8.631 8.980 1.00 91.19 434 HIS A CA 1
ATOM 3390 C C . HIS A 1 434 ? -24.400 -7.476 9.825 1.00 91.19 434 HIS A C 1
ATOM 3392 O O . HIS A 1 434 ? -25.158 -6.834 10.553 1.00 91.19 434 HIS A O 1
ATOM 3398 N N . CYS A 1 435 ? -23.102 -7.208 9.724 1.00 88.88 435 CYS A N 1
ATOM 3399 C CA . CYS A 1 435 ? -22.365 -6.307 10.603 1.00 88.88 435 CYS A CA 1
ATOM 3400 C C . CYS A 1 435 ? -22.000 -4.975 9.937 1.00 88.88 435 CYS A C 1
ATOM 3402 O O . CYS A 1 435 ? -21.526 -4.074 10.623 1.00 88.88 435 CYS A O 1
ATOM 3404 N N . GLY A 1 436 ? -22.244 -4.813 8.633 1.00 88.44 436 GLY A N 1
ATOM 3405 C CA . GLY A 1 436 ? -21.795 -3.650 7.869 1.00 88.44 436 GLY A CA 1
ATOM 3406 C C . GLY A 1 436 ? -20.341 -3.771 7.406 1.00 88.44 436 GLY A C 1
ATOM 3407 O O . GLY A 1 436 ? -19.653 -4.743 7.710 1.00 88.44 436 GLY A O 1
ATOM 3408 N N . SER A 1 437 ? -19.881 -2.791 6.624 1.00 88.94 437 SER A N 1
ATOM 3409 C CA . SER A 1 437 ? -18.571 -2.868 5.966 1.00 88.94 437 SER A CA 1
ATOM 3410 C C . SER A 1 437 ? -17.420 -2.974 6.963 1.00 88.94 437 SER A C 1
ATOM 3412 O O . SER A 1 437 ? -17.410 -2.310 7.998 1.00 88.94 437 SER A O 1
ATOM 3414 N N . LEU A 1 438 ? -16.398 -3.751 6.607 1.00 89.62 438 LEU A N 1
ATOM 3415 C CA . LEU A 1 438 ? -15.159 -3.804 7.377 1.00 89.62 438 LEU A CA 1
ATOM 3416 C C . LEU A 1 438 ? -14.393 -2.479 7.343 1.00 89.62 438 LEU A C 1
ATOM 3418 O O . LEU A 1 438 ? -13.677 -2.171 8.299 1.00 89.62 438 LEU A O 1
ATOM 3422 N N . SER A 1 439 ? -14.558 -1.682 6.280 1.00 88.38 439 SER A N 1
ATOM 3423 C CA . SER A 1 439 ? -13.704 -0.533 5.951 1.00 88.38 439 SER A CA 1
ATOM 3424 C C . SER A 1 439 ? -12.209 -0.905 5.884 1.00 88.38 439 SER A C 1
ATOM 3426 O O . SER A 1 439 ? -11.823 -2.067 6.027 1.00 88.38 439 SER A O 1
ATOM 3428 N N . GLN A 1 440 ? -11.337 0.092 5.712 1.00 89.25 440 GLN A N 1
ATOM 3429 C CA . GLN A 1 440 ? -9.885 -0.121 5.724 1.00 89.25 440 GLN A CA 1
ATOM 3430 C C . GLN A 1 440 ? -9.388 -0.682 7.070 1.00 89.25 440 GLN A C 1
ATOM 3432 O O . GLN A 1 440 ? -8.478 -1.509 7.110 1.00 89.25 440 GLN A O 1
ATOM 3437 N N . TYR A 1 441 ? -10.022 -0.287 8.180 1.00 89.50 441 TYR A N 1
ATOM 3438 C CA . TYR A 1 441 ? -9.637 -0.733 9.518 1.00 89.50 441 TYR A CA 1
ATOM 3439 C C . TYR A 1 441 ? -9.880 -2.232 9.737 1.00 89.50 441 TYR A C 1
ATOM 3441 O O . TYR A 1 441 ? -9.003 -2.942 10.233 1.00 89.50 441 TYR A O 1
ATOM 3449 N N . GLY A 1 442 ? -11.059 -2.724 9.348 1.00 93.62 442 GLY A N 1
ATOM 3450 C CA . GLY A 1 442 ? -11.484 -4.100 9.592 1.00 93.62 442 GLY A CA 1
ATOM 3451 C C . GLY A 1 442 ? -10.714 -5.140 8.783 1.00 93.62 442 GLY A C 1
ATOM 3452 O O . GLY A 1 442 ? -10.755 -6.316 9.137 1.00 93.62 442 GLY A O 1
ATOM 3453 N N . MET A 1 443 ? -9.947 -4.732 7.763 1.00 95.44 443 MET A N 1
ATOM 3454 C CA . MET A 1 443 ? -9.070 -5.637 7.009 1.00 95.44 443 MET A CA 1
ATOM 3455 C C . MET A 1 443 ? -8.057 -6.373 7.904 1.00 95.44 443 MET A C 1
ATOM 3457 O O . MET A 1 443 ? -7.652 -7.484 7.569 1.00 95.44 443 MET A O 1
ATOM 3461 N N . LYS A 1 444 ? -7.707 -5.837 9.087 1.00 94.00 444 LYS A N 1
ATOM 3462 C CA . LYS A 1 444 ? -6.858 -6.550 10.064 1.00 94.00 444 LYS A CA 1
ATOM 3463 C C . LYS A 1 444 ? -7.436 -7.906 10.489 1.00 94.00 444 LYS A C 1
ATOM 3465 O O . LYS A 1 444 ? -6.691 -8.826 10.815 1.00 94.00 444 LYS A O 1
ATOM 3470 N N . HIS A 1 445 ? -8.762 -8.052 10.440 1.00 97.12 445 HIS A N 1
ATOM 3471 C CA . HIS A 1 445 ? -9.471 -9.270 10.835 1.00 97.12 445 HIS A CA 1
ATOM 3472 C C . HIS A 1 445 ? -9.483 -10.351 9.753 1.00 97.12 445 HIS A C 1
ATOM 3474 O O . HIS A 1 445 ? -10.071 -11.408 9.965 1.00 97.12 445 HIS A O 1
ATOM 3480 N N . MET A 1 446 ? -8.817 -10.153 8.608 1.00 98.00 446 MET A N 1
ATOM 3481 C CA . MET A 1 446 ? -8.771 -11.196 7.574 1.00 98.00 446 MET A CA 1
ATOM 3482 C C . MET A 1 446 ? -8.118 -12.481 8.070 1.00 98.00 446 MET A C 1
ATOM 3484 O O . MET A 1 446 ? -8.536 -13.565 7.673 1.00 98.00 446 MET A O 1
ATOM 3488 N N . ARG A 1 447 ? -7.157 -12.388 8.998 1.00 97.75 447 ARG A N 1
ATOM 3489 C CA . ARG A 1 447 ? -6.591 -13.573 9.658 1.00 97.75 447 ARG A CA 1
ATOM 3490 C C . ARG A 1 447 ? -7.642 -14.342 10.443 1.00 97.75 447 ARG A C 1
ATOM 3492 O O . ARG A 1 447 ? -7.709 -15.557 10.321 1.00 97.75 447 ARG A O 1
ATOM 3499 N N . THR A 1 448 ? -8.492 -13.636 11.179 1.00 97.19 448 THR A N 1
ATOM 3500 C CA . THR A 1 448 ? -9.605 -14.232 11.916 1.00 97.19 448 THR A CA 1
ATOM 3501 C C . THR A 1 448 ? -10.522 -15.015 10.980 1.00 97.19 448 THR A C 1
ATOM 3503 O O . THR A 1 448 ? -10.803 -16.184 11.228 1.00 97.19 448 THR A O 1
ATOM 3506 N N . PHE A 1 449 ? -10.947 -14.408 9.868 1.00 98.06 449 PHE A N 1
ATOM 3507 C CA . PHE A 1 449 ? -11.818 -15.081 8.898 1.00 98.06 449 PHE A CA 1
ATOM 3508 C C . PHE A 1 449 ? -11.119 -16.236 8.174 1.00 98.06 449 PHE A C 1
ATOM 3510 O O . PHE A 1 449 ? -11.737 -17.272 7.934 1.00 98.06 449 PHE A O 1
ATOM 3517 N N . ALA A 1 450 ? -9.824 -16.106 7.884 1.00 98.31 450 ALA A N 1
ATOM 3518 C CA . ALA A 1 450 ? -9.028 -17.197 7.338 1.00 98.31 450 ALA A CA 1
ATOM 3519 C C . ALA A 1 450 ? -8.936 -18.366 8.325 1.00 98.31 450 ALA A C 1
ATOM 3521 O O . ALA A 1 450 ? -9.117 -19.512 7.931 1.00 98.31 450 ALA A O 1
ATOM 3522 N N . ASN A 1 451 ? -8.723 -18.096 9.612 1.00 97.88 451 ASN A N 1
ATOM 3523 C CA . ASN A 1 451 ? -8.666 -19.123 10.648 1.00 97.88 451 ASN A CA 1
ATOM 3524 C C . ASN A 1 451 ? -10.020 -19.809 10.861 1.00 97.88 451 ASN A C 1
ATOM 3526 O O . ASN A 1 451 ? -10.052 -21.026 11.025 1.00 97.88 451 ASN A O 1
ATOM 3530 N N . ILE A 1 452 ? -11.131 -19.072 10.751 1.00 97.25 452 ILE A N 1
ATOM 3531 C CA . ILE A 1 452 ? -12.487 -19.644 10.711 1.00 97.25 452 ILE A CA 1
ATOM 3532 C C . ILE A 1 452 ? -12.618 -20.643 9.550 1.00 97.25 452 ILE A C 1
ATOM 3534 O O . ILE A 1 452 ? -13.054 -21.775 9.761 1.00 97.25 452 ILE A O 1
ATOM 3538 N N . CYS A 1 453 ? -12.173 -20.267 8.348 1.00 97.31 453 CYS A N 1
ATOM 3539 C CA . CYS A 1 453 ? -12.157 -21.166 7.190 1.00 97.31 453 CYS A CA 1
ATOM 3540 C C . CYS A 1 453 ? -11.264 -22.390 7.401 1.00 97.31 453 CYS A C 1
ATOM 3542 O O . CYS A 1 453 ? -11.676 -23.521 7.156 1.00 97.31 453 CYS A O 1
ATOM 3544 N N . ASN A 1 454 ? -10.051 -22.175 7.901 1.00 97.12 454 ASN A N 1
ATOM 3545 C CA . ASN A 1 454 ? -9.071 -23.230 8.142 1.00 97.12 454 ASN A CA 1
ATOM 3546 C C . ASN A 1 454 ? -9.528 -24.221 9.226 1.00 97.12 454 ASN A C 1
ATOM 3548 O O . ASN A 1 454 ? -9.104 -25.373 9.220 1.00 97.12 454 ASN A O 1
ATOM 3552 N N . ALA A 1 455 ? -10.398 -23.786 10.141 1.00 96.12 455 ALA A N 1
ATOM 3553 C CA . ALA A 1 455 ? -11.029 -24.628 11.153 1.00 96.12 455 ALA A CA 1
ATOM 3554 C C . ALA A 1 455 ? -12.239 -25.425 10.626 1.00 96.12 455 ALA A C 1
ATOM 3556 O O . ALA A 1 455 ? -12.855 -26.165 11.389 1.00 96.12 455 ALA A O 1
ATOM 3557 N N . GLY A 1 456 ? -12.588 -25.292 9.340 1.00 95.94 456 GLY A N 1
ATOM 3558 C CA . GLY A 1 456 ? -13.688 -26.029 8.716 1.00 95.94 456 GLY A CA 1
ATOM 3559 C C . GLY A 1 456 ? -15.078 -25.485 9.046 1.00 95.94 456 GLY A C 1
ATOM 3560 O O . GLY A 1 456 ? -16.059 -26.210 8.901 1.00 95.94 456 GLY A O 1
ATOM 3561 N N . ILE A 1 457 ? -15.186 -24.230 9.495 1.00 96.31 457 ILE A N 1
ATOM 3562 C CA . ILE A 1 457 ? -16.487 -23.599 9.737 1.00 96.31 457 ILE A CA 1
ATOM 3563 C C . ILE A 1 457 ? -17.176 -23.313 8.406 1.00 96.31 457 ILE A C 1
ATOM 3565 O O . ILE A 1 457 ? -16.607 -22.697 7.504 1.00 96.31 457 ILE A O 1
ATOM 3569 N N . HIS A 1 458 ? -18.433 -23.735 8.298 1.00 93.12 458 HIS A N 1
ATOM 3570 C CA . HIS A 1 458 ? -19.245 -23.505 7.112 1.00 93.12 458 HIS A CA 1
ATOM 3571 C C . HIS A 1 458 ? -19.953 -22.148 7.153 1.00 93.12 458 HIS A C 1
ATOM 3573 O O . HIS A 1 458 ? -20.182 -21.561 8.211 1.00 93.12 458 HIS A O 1
ATOM 3579 N N . LYS A 1 459 ? -20.349 -21.666 5.969 1.00 92.88 459 LYS A N 1
ATOM 3580 C CA . LYS A 1 459 ? -21.040 -20.382 5.801 1.00 92.88 459 LYS A CA 1
ATOM 3581 C C . LYS A 1 459 ? -22.266 -20.251 6.711 1.00 92.88 459 LYS A C 1
ATOM 3583 O O . LYS A 1 459 ? -22.450 -19.190 7.288 1.00 92.88 459 LYS A O 1
ATOM 3588 N N . ASP A 1 460 ? -23.059 -21.308 6.870 1.00 94.81 460 ASP A N 1
ATOM 3589 C CA . ASP A 1 460 ? -24.299 -21.260 7.656 1.00 94.81 460 ASP A CA 1
ATOM 3590 C C . ASP A 1 460 ? -24.028 -21.020 9.151 1.00 94.81 460 ASP A C 1
ATOM 3592 O O . ASP A 1 460 ? -24.722 -20.237 9.793 1.00 94.81 460 ASP A O 1
ATOM 3596 N N . GLN A 1 461 ? -22.957 -21.612 9.691 1.00 96.19 461 GLN A N 1
ATOM 3597 C CA . GLN A 1 461 ? -22.524 -21.377 11.074 1.00 96.19 461 GLN A CA 1
ATOM 3598 C C . GLN 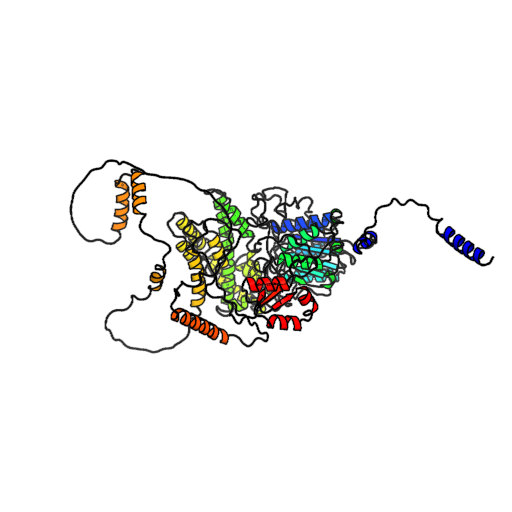A 1 461 ? -22.016 -19.941 11.260 1.00 96.19 461 GLN A C 1
ATOM 3600 O O . GLN A 1 461 ? -22.300 -19.298 12.270 1.00 96.19 461 GLN A O 1
ATOM 3605 N N . MET A 1 462 ? -21.275 -19.423 10.274 1.00 96.50 462 MET A N 1
ATOM 3606 C CA . MET A 1 462 ? -20.839 -18.027 10.272 1.00 96.50 462 MET A CA 1
ATOM 3607 C C . MET A 1 462 ? -22.031 -17.066 10.170 1.00 96.50 462 MET A C 1
ATOM 3609 O O . MET A 1 462 ? -22.039 -16.039 10.844 1.00 96.50 462 MET A O 1
ATOM 3613 N N . ASP A 1 463 ? -23.038 -17.386 9.357 1.00 95.56 463 ASP A N 1
ATOM 3614 C CA . ASP A 1 463 ? -24.261 -16.593 9.189 1.00 95.56 463 ASP A CA 1
ATOM 3615 C C . ASP A 1 463 ? -25.038 -16.488 10.508 1.00 95.56 463 ASP A C 1
ATOM 3617 O O . ASP A 1 463 ? -25.351 -15.386 10.952 1.00 95.56 463 ASP A O 1
ATOM 3621 N N . GLU A 1 464 ? -25.236 -17.609 11.209 1.00 94.81 464 GLU A N 1
ATOM 3622 C CA . GLU A 1 464 ? -25.884 -17.627 12.525 1.00 94.81 464 GLU A CA 1
ATOM 3623 C C . GLU A 1 464 ? -25.095 -16.811 13.565 1.00 94.81 464 GLU A C 1
ATOM 3625 O O . GLU A 1 464 ? -25.653 -15.932 14.234 1.00 94.81 464 GLU A O 1
ATOM 3630 N N . ALA A 1 465 ? -23.780 -17.037 13.661 1.00 95.31 465 ALA A N 1
ATOM 3631 C CA . ALA A 1 465 ? -22.926 -16.336 14.617 1.00 95.31 465 ALA A CA 1
ATOM 3632 C C . ALA A 1 465 ? -22.860 -14.823 14.345 1.00 95.31 465 ALA A C 1
ATOM 3634 O O . ALA A 1 465 ? -22.935 -14.016 15.276 1.00 95.31 465 ALA A O 1
ATOM 3635 N N . THR A 1 466 ? -22.745 -14.415 13.077 1.00 94.50 466 THR A N 1
ATOM 3636 C CA . THR A 1 466 ? -22.716 -12.997 12.677 1.00 94.50 466 THR A CA 1
ATOM 3637 C C . THR A 1 466 ? -24.062 -12.316 12.894 1.00 94.50 466 THR A C 1
ATOM 3639 O O . THR A 1 466 ? -24.095 -11.217 13.453 1.00 94.50 466 THR A O 1
ATOM 3642 N N . ALA A 1 467 ? -25.176 -12.969 12.549 1.00 91.94 467 ALA A N 1
ATOM 3643 C CA . ALA A 1 467 ? -26.516 -12.454 12.808 1.00 91.94 467 ALA A CA 1
ATOM 3644 C C . ALA A 1 467 ? -26.744 -12.231 14.311 1.00 91.94 467 ALA A C 1
ATOM 3646 O O . ALA A 1 467 ? -27.205 -11.161 14.718 1.00 91.94 467 ALA A O 1
ATOM 3647 N N . GLN A 1 468 ? -26.357 -13.191 15.156 1.00 90.75 468 GLN A N 1
ATOM 3648 C CA . GLN A 1 468 ? -26.476 -13.065 16.609 1.00 90.75 468 GLN A CA 1
ATOM 3649 C C . GLN A 1 468 ? -25.568 -11.966 17.176 1.00 90.75 468 GLN A C 1
ATOM 3651 O O . GLN A 1 468 ? -26.005 -11.179 18.024 1.00 90.75 468 GLN A O 1
ATOM 3656 N N . ALA A 1 469 ? -24.314 -11.898 16.723 1.00 89.81 469 ALA A N 1
ATOM 3657 C CA . ALA A 1 469 ? -23.362 -10.904 17.199 1.00 89.81 469 ALA A CA 1
ATOM 3658 C C . ALA A 1 469 ? -23.804 -9.479 16.840 1.00 89.81 469 ALA A C 1
ATOM 3660 O O . ALA A 1 469 ? -23.801 -8.597 17.698 1.00 89.81 469 ALA A O 1
ATOM 3661 N N . CYS A 1 470 ? -24.254 -9.266 15.604 1.00 85.88 470 CYS A N 1
ATOM 3662 C CA . CYS A 1 470 ? -24.510 -7.935 15.058 1.00 85.88 470 CYS A CA 1
ATOM 3663 C C . CYS A 1 470 ? -25.962 -7.459 15.234 1.00 85.88 470 CYS A C 1
ATOM 3665 O O . CYS A 1 470 ? -26.213 -6.251 15.254 1.00 85.88 470 CYS A O 1
ATOM 3667 N N . ALA A 1 471 ? -26.916 -8.356 15.522 1.00 76.56 471 ALA A N 1
ATOM 3668 C CA . ALA A 1 471 ? -28.244 -7.967 16.012 1.00 76.56 471 ALA A CA 1
ATOM 3669 C C . ALA A 1 471 ? -28.178 -7.228 17.361 1.00 76.56 471 ALA A C 1
ATOM 3671 O O . ALA A 1 471 ? -28.979 -6.324 17.607 1.00 76.56 471 ALA A O 1
ATOM 3672 N N . ARG A 1 472 ? -27.198 -7.559 18.217 1.00 57.38 472 ARG A N 1
ATOM 3673 C CA . ARG A 1 472 ? -26.973 -6.858 19.493 1.00 57.38 472 ARG A CA 1
ATOM 3674 C C . ARG A 1 472 ? -26.520 -5.409 19.302 1.00 57.38 472 ARG A C 1
ATOM 3676 O O . ARG A 1 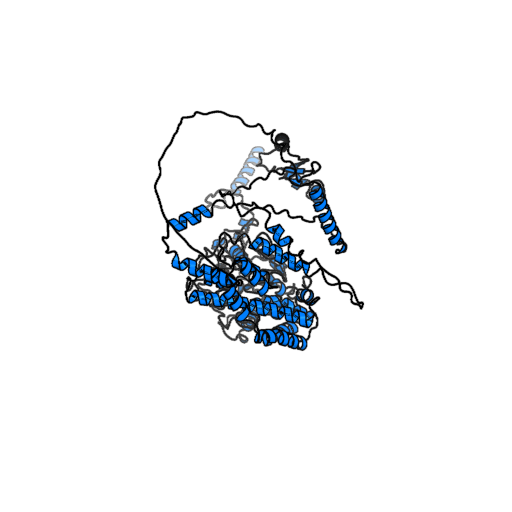472 ? -26.886 -4.574 20.121 1.00 57.38 472 ARG A O 1
ATOM 3683 N N . PHE A 1 473 ? -25.812 -5.105 18.214 1.00 54.22 473 PHE A N 1
ATOM 3684 C CA . PHE A 1 473 ? -25.343 -3.752 17.891 1.00 54.22 473 PHE A CA 1
ATOM 3685 C C . PHE A 1 473 ? -26.396 -2.908 17.161 1.00 54.22 473 PHE A C 1
ATOM 3687 O O . PHE A 1 473 ? -26.476 -1.700 17.363 1.00 54.22 473 PHE A O 1
ATOM 3694 N N . LYS A 1 474 ? -27.299 -3.538 16.396 1.00 48.41 474 LYS A N 1
ATOM 3695 C CA . LYS A 1 474 ? -28.406 -2.842 15.711 1.00 48.41 474 LYS A CA 1
ATOM 3696 C C . LYS A 1 474 ? -29.423 -2.200 16.670 1.00 48.41 474 LYS A C 1
ATOM 3698 O O . LYS A 1 474 ? -30.124 -1.271 16.278 1.00 48.41 474 LYS A O 1
ATOM 3703 N N . TYR A 1 475 ? -29.500 -2.693 17.910 1.00 41.12 475 TYR A N 1
ATOM 3704 C CA . TYR A 1 475 ? -30.445 -2.231 18.936 1.00 41.12 475 TYR A CA 1
ATOM 3705 C C . TYR A 1 475 ? -29.781 -1.689 20.206 1.00 41.12 475 TYR A C 1
ATOM 3707 O O . TYR A 1 475 ? -30.484 -1.252 21.114 1.00 41.12 475 TYR A O 1
ATOM 3715 N N . ASN A 1 476 ? -28.451 -1.696 20.287 1.00 42.25 476 ASN A N 1
ATOM 3716 C CA . ASN A 1 476 ? -27.733 -1.253 21.470 1.00 42.25 476 ASN A CA 1
ATOM 3717 C C . ASN A 1 476 ? -26.331 -0.767 21.074 1.00 42.25 476 ASN A C 1
ATOM 3719 O O . ASN A 1 476 ? -25.517 -1.553 20.607 1.00 42.25 476 ASN A O 1
ATOM 3723 N N . LEU A 1 477 ? -26.069 0.515 21.361 1.00 47.25 477 LEU A N 1
ATOM 3724 C CA . LEU A 1 477 ? -24.764 1.192 21.370 1.00 47.25 477 LEU A CA 1
ATOM 3725 C C . LEU A 1 477 ? -24.176 1.631 20.018 1.00 47.25 477 LEU A C 1
ATOM 3727 O O . LEU A 1 477 ? -23.321 0.964 19.459 1.00 47.25 477 LEU A O 1
ATOM 3731 N N . ASP A 1 478 ? -24.477 2.870 19.630 1.00 45.75 478 ASP A N 1
ATOM 3732 C CA . ASP A 1 478 ? -23.489 3.711 18.921 1.00 45.75 478 ASP A CA 1
ATOM 3733 C C . ASP A 1 478 ? -23.566 5.180 19.368 1.00 45.75 478 ASP A C 1
ATOM 3735 O O . ASP A 1 478 ? -22.558 5.871 19.503 1.00 45.75 478 ASP A O 1
ATOM 3739 N N . LEU A 1 479 ? -24.752 5.651 19.767 1.00 44.16 479 LEU A N 1
ATOM 3740 C CA . LEU A 1 479 ? -24.902 6.970 20.386 1.00 44.16 479 LEU A CA 1
ATOM 3741 C C . LEU A 1 479 ? -24.665 6.961 21.901 1.00 44.16 479 LEU A C 1
ATOM 3743 O O . LEU A 1 479 ? -24.112 7.931 22.411 1.00 44.16 479 LEU A O 1
ATOM 3747 N N . ASP A 1 480 ? -25.010 5.899 22.634 1.00 47.84 480 ASP A N 1
ATOM 3748 C CA . ASP A 1 480 ? -25.045 5.950 24.104 1.00 47.84 480 ASP A CA 1
ATOM 3749 C C . ASP A 1 480 ? -23.684 5.768 24.783 1.00 47.84 480 ASP A C 1
ATOM 3751 O O . ASP A 1 480 ? -23.389 6.503 25.726 1.00 47.84 480 ASP A O 1
ATOM 3755 N N . ILE A 1 481 ? -22.809 4.869 24.307 1.00 50.06 481 ILE A N 1
ATOM 3756 C CA . ILE A 1 481 ? -21.447 4.747 24.868 1.00 50.06 481 ILE A CA 1
ATOM 3757 C C . ILE A 1 481 ? -20.655 6.022 24.618 1.00 50.06 481 ILE A C 1
ATOM 3759 O O . ILE A 1 481 ? -20.026 6.542 25.541 1.00 50.06 481 ILE A O 1
ATOM 3763 N N . TYR A 1 482 ? -20.699 6.554 23.397 1.00 49.47 482 TYR A N 1
ATOM 3764 C CA . TYR A 1 482 ? -19.900 7.719 23.056 1.00 49.47 482 TYR A CA 1
ATOM 3765 C C . TYR A 1 482 ? -20.529 9.017 23.571 1.00 49.47 482 TYR A C 1
ATOM 3767 O O . TYR A 1 482 ? -19.807 9.870 24.077 1.00 49.47 482 TYR A O 1
ATOM 3775 N N . SER A 1 483 ? -21.861 9.162 23.583 1.00 47.62 483 SER A N 1
ATOM 3776 C CA . SER A 1 483 ? -22.514 10.265 24.309 1.00 47.62 483 SER A CA 1
ATOM 3777 C C . SER A 1 483 ? -22.241 10.176 25.807 1.00 47.62 483 SER A C 1
ATOM 3779 O O . SER A 1 483 ? -22.030 11.205 26.446 1.00 47.62 483 SER A O 1
ATOM 3781 N N . SER A 1 484 ? -22.164 8.971 26.381 1.00 52.34 484 SER A N 1
ATOM 3782 C CA . SER A 1 484 ? -21.734 8.765 27.766 1.00 52.34 484 SER A CA 1
ATOM 3783 C C . SER A 1 484 ? -20.278 9.190 27.956 1.00 52.34 484 SER A C 1
ATOM 3785 O O . SER A 1 484 ? -19.999 9.971 28.867 1.00 52.34 484 SER A O 1
ATOM 3787 N N . LEU A 1 485 ? -19.359 8.787 27.072 1.00 55.22 485 LEU A N 1
ATOM 3788 C CA . LEU A 1 485 ? -17.947 9.177 27.106 1.00 55.22 485 LEU A CA 1
ATOM 3789 C C . LEU A 1 485 ? -17.770 10.694 26.927 1.00 55.22 485 LEU A C 1
ATOM 3791 O O . LEU A 1 485 ? -17.083 11.324 27.723 1.00 55.22 485 LEU A O 1
ATOM 3795 N N . LEU A 1 486 ? -18.449 11.317 25.964 1.00 55.84 486 LEU A N 1
ATOM 3796 C CA . LEU A 1 486 ? -18.447 12.766 25.750 1.00 55.84 486 LEU A CA 1
ATOM 3797 C C . LEU A 1 486 ? -19.052 13.523 26.921 1.00 55.84 486 LEU A C 1
ATOM 3799 O O . LEU A 1 486 ? -18.501 14.539 27.330 1.00 55.84 486 LEU A O 1
ATOM 3803 N N . ASN A 1 487 ? -20.144 13.032 27.502 1.00 57.75 487 ASN A N 1
ATOM 3804 C CA . ASN A 1 487 ? -20.725 13.602 28.712 1.00 57.75 487 ASN A CA 1
ATOM 3805 C C . ASN A 1 487 ? -19.737 13.485 29.886 1.00 57.75 487 ASN A C 1
ATOM 3807 O O . ASN A 1 487 ? -19.577 14.423 30.665 1.00 57.75 487 ASN A O 1
ATOM 3811 N N . LYS A 1 488 ? -18.996 12.377 29.987 1.00 66.25 488 LYS A N 1
ATOM 3812 C CA . LYS A 1 488 ? -17.929 12.184 30.980 1.00 66.25 488 LYS A CA 1
ATOM 3813 C C . LYS A 1 488 ? -16.743 13.136 30.740 1.00 66.25 488 LYS A C 1
ATOM 3815 O O . LYS A 1 488 ? -16.303 13.779 31.693 1.00 66.25 488 LYS A O 1
ATOM 3820 N N . VAL A 1 489 ? -16.294 13.324 29.495 1.00 56.75 489 VAL A N 1
ATOM 3821 C CA . VAL A 1 489 ? -15.246 14.294 29.106 1.00 56.75 489 VAL A CA 1
ATOM 3822 C C . VAL A 1 489 ? -15.709 15.737 29.343 1.00 56.75 489 VAL A C 1
ATOM 3824 O O . VAL A 1 489 ? -14.952 16.560 29.854 1.00 56.75 489 VAL A O 1
ATOM 3827 N N . PHE A 1 490 ? -16.963 16.057 29.031 1.00 56.25 490 PHE A N 1
ATOM 3828 C CA . PHE A 1 490 ? -17.573 17.359 29.294 1.00 56.25 490 PHE A CA 1
ATOM 3829 C C . PHE A 1 490 ? -17.666 17.634 30.798 1.00 56.25 490 PHE A C 1
ATOM 3831 O O . PHE A 1 490 ? -17.328 18.727 31.256 1.00 56.25 490 PHE A O 1
ATOM 3838 N N . LYS A 1 491 ? -18.049 16.631 31.599 1.00 60.81 491 LYS A N 1
ATOM 3839 C CA . LYS A 1 491 ? -18.016 16.705 33.066 1.00 60.81 491 LYS A CA 1
ATOM 3840 C C . LYS A 1 491 ? -16.594 16.936 33.582 1.00 60.81 491 LYS A C 1
ATOM 3842 O O . LYS A 1 491 ? -16.430 17.747 34.485 1.00 60.81 491 LYS A O 1
ATOM 3847 N N . TYR A 1 492 ? -15.573 16.319 32.987 1.00 64.38 492 TYR A N 1
ATOM 3848 C CA . TYR A 1 492 ? -14.173 16.612 33.317 1.00 64.38 492 TYR A CA 1
ATOM 3849 C C . TYR A 1 492 ? -13.787 18.060 32.974 1.00 64.38 492 TYR A C 1
ATOM 3851 O O . TYR A 1 492 ? -13.340 18.803 33.846 1.00 64.38 492 TYR A O 1
ATOM 3859 N N . ARG A 1 493 ? -14.054 18.519 31.743 1.00 52.56 493 ARG A N 1
ATOM 3860 C CA . ARG A 1 493 ? -13.750 19.896 31.302 1.00 52.56 493 ARG A CA 1
ATOM 3861 C C . ARG A 1 493 ? -14.494 20.977 32.092 1.00 52.56 493 ARG A C 1
ATOM 3863 O O . ARG A 1 493 ? -13.986 22.083 32.233 1.00 52.56 493 ARG A O 1
ATOM 3870 N N . THR A 1 494 ? -15.677 20.666 32.619 1.00 57.91 494 THR A N 1
ATOM 3871 C CA . THR A 1 494 ? -16.463 21.571 33.479 1.00 57.91 494 THR A CA 1
ATOM 3872 C C . THR A 1 494 ? -16.129 21.443 34.969 1.00 57.91 494 THR A C 1
ATOM 3874 O O . THR A 1 494 ? -16.806 22.052 35.796 1.00 57.91 494 THR A O 1
ATOM 3877 N N . GLY A 1 495 ? -15.103 20.662 35.332 1.00 60.97 495 GLY A N 1
ATOM 3878 C CA . GLY A 1 495 ? -14.644 20.481 36.713 1.00 60.97 495 GLY A CA 1
ATOM 3879 C C . GLY A 1 495 ? -15.555 19.609 37.586 1.00 60.97 495 GLY A C 1
ATOM 3880 O O . GLY A 1 495 ? -15.388 19.575 38.801 1.00 60.97 495 GLY A O 1
ATOM 3881 N N . ARG A 1 496 ? -16.524 18.906 36.986 1.00 54.88 496 ARG A N 1
ATOM 3882 C CA . ARG A 1 496 ? -17.491 18.015 37.658 1.00 54.88 496 ARG A CA 1
ATOM 3883 C C . ARG A 1 496 ? -17.028 16.556 37.748 1.00 54.88 496 ARG A C 1
ATOM 3885 O O . ARG A 1 496 ? -17.709 15.753 38.377 1.00 54.88 496 ARG A O 1
ATOM 3892 N N . LYS A 1 497 ? -15.914 16.201 37.102 1.00 60.38 497 LYS A N 1
ATOM 3893 C CA . LYS A 1 497 ? -15.221 14.908 37.230 1.00 60.38 497 LYS A CA 1
ATOM 3894 C C . LYS A 1 497 ? -13.710 15.121 37.269 1.00 60.38 497 LYS A C 1
ATOM 3896 O O . LYS A 1 497 ? -13.212 16.023 36.601 1.00 60.38 497 LYS A O 1
ATOM 3901 N N . SER A 1 498 ? -12.986 14.297 38.025 1.00 63.78 498 SER A N 1
ATOM 3902 C CA . SER A 1 498 ? -11.516 14.266 37.985 1.00 63.78 498 SER A CA 1
ATOM 3903 C C . SER A 1 498 ? -11.006 13.487 36.767 1.00 63.78 498 SER A C 1
ATOM 3905 O O . SER A 1 498 ? -11.736 12.678 36.189 1.00 63.78 498 SER A O 1
ATOM 3907 N N . ILE A 1 499 ? -9.735 13.681 36.396 1.00 60.09 499 ILE A N 1
ATOM 3908 C CA . ILE A 1 499 ? -9.097 12.890 35.330 1.00 60.09 499 ILE A CA 1
ATOM 3909 C C . ILE A 1 499 ? -9.107 11.388 35.656 1.00 60.09 499 ILE A C 1
ATOM 3911 O O . ILE A 1 499 ? -9.309 10.563 34.776 1.00 60.09 499 ILE A O 1
ATOM 3915 N N . THR A 1 500 ? -8.977 11.025 36.934 1.00 53.12 500 THR A N 1
ATOM 3916 C CA . THR A 1 500 ? -9.040 9.636 37.403 1.00 53.12 500 THR A CA 1
ATOM 3917 C C . THR A 1 500 ? -10.409 9.013 37.198 1.00 53.12 500 THR A C 1
ATOM 3919 O O . THR A 1 500 ? -10.504 7.874 36.751 1.00 53.12 500 THR A O 1
ATOM 3922 N N . GLN A 1 501 ? -11.472 9.767 37.477 1.00 59.41 501 GLN A N 1
ATOM 3923 C CA . GLN A 1 501 ? -12.837 9.318 37.218 1.00 59.41 501 GLN A CA 1
ATOM 3924 C C . GLN A 1 501 ? -13.079 9.168 35.715 1.00 59.41 501 GLN A C 1
ATOM 3926 O O . GLN A 1 501 ? -13.671 8.181 35.301 1.00 59.41 501 GLN A O 1
ATOM 3931 N N . LEU A 1 502 ? -12.569 10.098 34.899 1.00 62.16 502 LEU A N 1
ATOM 3932 C CA . LEU A 1 502 ? -12.685 10.031 33.444 1.00 62.16 502 LEU A CA 1
ATOM 3933 C C . LEU A 1 502 ? -11.935 8.832 32.844 1.00 62.16 502 LEU A C 1
ATOM 3935 O O . LEU A 1 502 ? -12.494 8.132 32.006 1.00 62.16 502 LEU A O 1
ATOM 3939 N N . SER A 1 503 ? -10.699 8.572 33.271 1.00 55.66 503 SER A N 1
ATOM 3940 C CA . SER A 1 503 ? -9.918 7.435 32.772 1.00 55.66 503 SER A CA 1
ATOM 3941 C C . SER A 1 503 ? -10.438 6.093 33.277 1.00 55.66 503 SER A C 1
ATOM 3943 O O . SER A 1 503 ? -10.439 5.139 32.510 1.00 55.66 503 SER A O 1
ATOM 3945 N N . SER A 1 504 ? -10.933 6.002 34.516 1.00 58.88 504 SER A N 1
ATOM 3946 C CA . SER A 1 504 ? -11.599 4.786 35.006 1.00 58.88 504 SER A CA 1
ATOM 3947 C C . SER A 1 504 ? -12.890 4.514 34.233 1.00 58.88 504 SER A C 1
ATOM 3949 O O . SER A 1 504 ? -13.116 3.402 33.769 1.00 58.88 504 SER A O 1
ATOM 3951 N N . ASP A 1 505 ? -13.693 5.550 34.004 1.00 56.34 505 ASP A N 1
ATOM 3952 C CA . ASP A 1 505 ? -14.886 5.460 33.175 1.00 56.34 505 ASP A CA 1
ATOM 3953 C C . ASP A 1 505 ? -14.592 5.032 31.731 1.00 56.34 505 ASP A C 1
ATOM 3955 O O . ASP A 1 505 ? -15.379 4.289 31.147 1.00 56.34 505 ASP A O 1
ATOM 3959 N N . ALA A 1 506 ? -13.510 5.546 31.144 1.00 55.84 506 ALA A N 1
ATOM 3960 C CA . ALA A 1 506 ? -13.091 5.213 29.789 1.00 55.84 506 ALA A CA 1
ATOM 3961 C C . ALA A 1 506 ? -12.532 3.792 29.706 1.00 55.84 506 ALA A C 1
ATOM 3963 O O . ALA A 1 506 ? -12.883 3.071 28.784 1.00 55.84 506 ALA A O 1
ATOM 3964 N N . ALA A 1 507 ? -11.754 3.354 30.699 1.00 54.62 507 ALA A N 1
ATOM 3965 C CA . ALA A 1 507 ? -11.269 1.980 30.793 1.00 54.62 507 ALA A CA 1
ATOM 3966 C C . ALA A 1 507 ? -12.415 0.967 30.955 1.00 54.62 507 ALA A C 1
ATOM 3968 O O . ALA A 1 507 ? -12.355 -0.126 30.403 1.00 54.62 507 ALA A O 1
ATOM 3969 N N . ILE A 1 508 ? -13.486 1.334 31.669 1.00 52.56 508 ILE A N 1
ATOM 3970 C CA . ILE A 1 508 ? -14.701 0.512 31.767 1.00 52.56 508 ILE A CA 1
ATOM 3971 C C . ILE A 1 508 ? -15.443 0.477 30.425 1.00 52.56 508 ILE A C 1
ATOM 3973 O O . ILE A 1 508 ? -15.886 -0.588 30.007 1.00 52.56 508 ILE A O 1
ATOM 3977 N N . LEU A 1 509 ? -15.573 1.622 29.746 1.00 51.09 509 LEU A N 1
ATOM 3978 C CA . LEU A 1 509 ? -16.282 1.721 28.464 1.00 51.09 509 LEU A CA 1
ATOM 3979 C C . LEU A 1 509 ? -15.522 1.078 27.291 1.00 51.09 509 LEU A C 1
ATOM 3981 O O . LEU A 1 509 ? -16.160 0.608 26.359 1.00 51.09 509 LEU A O 1
ATOM 3985 N N . MET A 1 510 ? -14.188 1.053 27.338 1.00 52.81 510 MET A N 1
ATOM 3986 C CA . MET A 1 510 ? -13.299 0.541 26.282 1.00 52.81 510 MET A CA 1
ATOM 3987 C C . MET A 1 510 ? -12.595 -0.763 26.692 1.00 52.81 510 MET A C 1
ATOM 3989 O O . MET A 1 510 ? -11.512 -1.078 26.198 1.00 52.81 510 MET A O 1
ATOM 3993 N N . ARG A 1 511 ? -13.173 -1.517 27.635 1.00 48.19 511 ARG A N 1
ATOM 3994 C CA . ARG A 1 511 ? -12.588 -2.763 28.150 1.00 48.19 511 ARG A CA 1
ATOM 3995 C C . ARG A 1 511 ? -12.292 -3.736 26.996 1.00 48.19 511 ARG A C 1
ATOM 3997 O O . ARG A 1 511 ? -13.190 -4.063 26.227 1.00 48.19 511 ARG A O 1
ATOM 4004 N N . GLY A 1 512 ? -11.048 -4.213 26.902 1.00 42.41 512 GLY A N 1
ATOM 4005 C CA . GLY A 1 512 ? -10.583 -5.106 25.829 1.00 42.41 512 GLY A CA 1
ATOM 4006 C C . GLY A 1 512 ? -9.973 -4.412 24.604 1.00 42.41 512 GLY A C 1
ATOM 4007 O O . GLY A 1 512 ? -9.582 -5.116 23.680 1.00 42.41 512 GLY A O 1
ATOM 4008 N N . HIS A 1 513 ? -9.859 -3.077 24.614 1.00 46.69 513 HIS A N 1
ATOM 4009 C CA . HIS A 1 513 ? -9.240 -2.263 23.554 1.00 46.69 513 HIS A CA 1
ATOM 4010 C C . HIS A 1 513 ? -8.098 -1.398 24.123 1.00 46.69 513 HIS A C 1
ATOM 4012 O O . HIS A 1 513 ? -8.271 -0.192 24.343 1.00 46.69 513 HIS A O 1
ATOM 4018 N N . PRO A 1 514 ? -6.944 -2.000 24.469 1.00 48.88 514 PRO A N 1
ATOM 4019 C CA . PRO A 1 514 ? -5.845 -1.298 25.138 1.00 48.88 514 PRO A CA 1
ATOM 4020 C C . PRO A 1 514 ? -5.231 -0.184 24.275 1.00 48.88 514 PRO A C 1
ATOM 4022 O O . PRO A 1 514 ? -4.793 0.835 24.809 1.00 48.88 514 PRO A O 1
ATOM 4025 N N . ASP A 1 515 ? -5.266 -0.338 22.954 1.00 44.16 515 ASP A N 1
ATOM 4026 C CA . ASP A 1 515 ? -4.895 0.662 21.953 1.00 44.16 515 ASP A CA 1
ATOM 4027 C C . ASP A 1 515 ? -5.809 1.895 22.014 1.00 44.16 515 ASP A C 1
ATOM 4029 O O . ASP A 1 515 ? -5.321 3.021 22.126 1.00 44.16 515 ASP A O 1
ATOM 4033 N N . LEU A 1 516 ? -7.132 1.707 22.043 1.00 48.16 516 LEU A N 1
ATOM 4034 C CA . LEU A 1 516 ? -8.095 2.811 22.140 1.00 48.16 516 LEU A CA 1
ATOM 4035 C C . LEU A 1 516 ? -8.007 3.520 23.501 1.00 48.16 516 LEU A C 1
ATOM 4037 O O . LEU A 1 516 ? -8.129 4.746 23.566 1.00 48.16 516 LEU A O 1
ATOM 4041 N N . ILE A 1 517 ? -7.735 2.780 24.582 1.00 54.16 517 ILE A N 1
ATOM 4042 C CA . ILE A 1 517 ? -7.500 3.343 25.922 1.00 54.16 517 ILE A CA 1
ATOM 4043 C C . ILE A 1 517 ? -6.214 4.178 25.948 1.00 54.16 517 ILE A C 1
ATOM 4045 O O . ILE A 1 517 ? -6.203 5.278 26.511 1.00 54.16 517 ILE A O 1
ATOM 4049 N N . ASP A 1 518 ? -5.125 3.680 25.362 1.00 49.91 518 ASP A N 1
ATOM 4050 C CA . ASP A 1 518 ? -3.854 4.405 25.285 1.00 49.91 518 ASP A CA 1
ATOM 4051 C C . ASP A 1 518 ? -4.001 5.681 24.444 1.00 49.91 518 ASP A C 1
ATOM 4053 O O . ASP A 1 518 ? -3.614 6.773 24.876 1.00 49.91 518 ASP A O 1
ATOM 4057 N N . GLN A 1 519 ? -4.678 5.583 23.298 1.00 50.84 519 GLN A N 1
ATOM 4058 C CA . GLN A 1 519 ? -5.020 6.737 22.472 1.00 50.84 519 GLN A CA 1
ATOM 4059 C C . GLN A 1 519 ? -5.890 7.745 23.237 1.00 50.84 519 GLN A C 1
ATOM 4061 O O . GLN A 1 519 ? -5.535 8.922 23.299 1.00 50.84 519 GLN A O 1
ATOM 4066 N N . PHE A 1 520 ? -6.955 7.310 23.918 1.00 55.16 520 PHE A N 1
ATOM 4067 C CA . PHE A 1 520 ? -7.807 8.182 24.734 1.00 55.16 520 PHE A CA 1
ATOM 4068 C C . PHE A 1 520 ? -7.036 8.869 25.877 1.00 55.16 520 PHE A C 1
ATOM 4070 O O . PHE A 1 520 ? -7.217 10.059 26.142 1.00 55.16 520 PHE A O 1
ATOM 4077 N N . ASN A 1 521 ? -6.112 8.172 26.540 1.00 54.53 521 ASN A N 1
ATOM 4078 C CA . ASN A 1 521 ? -5.299 8.760 27.611 1.00 54.53 521 ASN A CA 1
ATOM 4079 C C . ASN A 1 521 ? -4.239 9.752 27.091 1.00 54.53 521 ASN A C 1
ATOM 4081 O O . ASN A 1 521 ? -3.860 10.694 27.803 1.00 54.53 521 ASN A O 1
ATOM 4085 N N . LYS A 1 522 ? -3.769 9.599 25.847 1.00 51.59 522 LYS A N 1
ATOM 4086 C CA . LYS A 1 522 ? -2.942 10.606 25.151 1.00 51.59 522 LYS A CA 1
ATOM 4087 C C . LYS A 1 522 ? -3.745 11.867 24.776 1.00 51.59 522 LYS A C 1
ATOM 4089 O O . LYS A 1 522 ? -3.156 12.937 24.639 1.00 51.59 522 LYS A O 1
ATOM 4094 N N . TRP A 1 523 ? -5.072 11.755 24.687 1.00 46.75 523 TRP A N 1
ATOM 4095 C CA . TRP A 1 523 ? -6.017 12.711 24.082 1.00 46.75 523 TRP A CA 1
ATOM 4096 C C . TRP A 1 523 ? -6.638 13.738 25.051 1.00 46.75 523 TRP A C 1
ATOM 4098 O O . TRP A 1 523 ? -7.094 14.805 24.630 1.00 46.75 523 TRP A O 1
ATOM 4108 N N . ILE A 1 524 ? -6.663 13.458 26.361 1.00 49.56 524 ILE A N 1
ATOM 4109 C CA . ILE A 1 524 ? -7.286 14.359 27.350 1.00 49.56 524 ILE A CA 1
ATOM 4110 C C . ILE A 1 524 ? -6.380 15.584 27.626 1.00 49.56 524 ILE A C 1
ATOM 4112 O O . ILE A 1 524 ? -5.217 15.401 27.997 1.00 49.56 524 ILE A O 1
ATOM 4116 N N . PRO A 1 525 ? -6.883 16.838 27.520 1.00 42.81 525 PRO A N 1
ATOM 4117 C CA . PRO A 1 525 ? -6.123 18.040 27.873 1.00 42.81 525 PRO A CA 1
ATOM 4118 C C . PRO A 1 525 ? -5.732 18.013 29.352 1.00 42.81 525 PRO A C 1
ATOM 4120 O O . PRO A 1 525 ? -6.605 17.963 30.213 1.00 42.81 525 PRO A O 1
ATOM 4123 N N . ARG A 1 526 ? -4.430 18.048 29.655 1.00 54.06 526 ARG A N 1
ATOM 4124 C CA . ARG A 1 526 ? -3.915 17.824 31.015 1.00 54.06 526 ARG A CA 1
ATOM 4125 C C . ARG A 1 526 ? -3.683 19.134 31.755 1.00 54.06 526 ARG A C 1
ATOM 4127 O O . ARG A 1 526 ? -3.033 20.042 31.232 1.00 54.06 526 ARG A O 1
ATOM 4134 N N . THR A 1 527 ? -4.098 19.209 33.016 1.00 48.50 527 THR A N 1
ATOM 4135 C CA . THR A 1 527 ? -3.519 20.182 33.950 1.00 48.50 527 THR A CA 1
ATOM 4136 C C . THR A 1 527 ? -2.205 19.630 34.523 1.00 48.50 527 THR A C 1
ATOM 4138 O O . THR A 1 527 ? -1.965 18.424 34.522 1.00 48.50 527 THR A O 1
ATOM 4141 N N . ARG A 1 528 ? -1.324 20.492 35.058 1.00 38.00 528 ARG A N 1
ATOM 4142 C CA . ARG A 1 528 ? -0.043 20.072 35.680 1.00 38.00 528 ARG A CA 1
ATOM 4143 C C . ARG A 1 528 ? -0.202 19.058 36.828 1.00 38.00 528 ARG A C 1
ATOM 4145 O O . ARG A 1 528 ? 0.789 18.459 37.231 1.00 38.00 528 ARG A O 1
ATOM 4152 N N . GLN A 1 529 ? -1.412 18.908 37.363 1.00 41.81 529 GLN A N 1
ATOM 4153 C CA . GLN A 1 529 ? -1.750 18.041 38.489 1.00 41.81 529 GLN A CA 1
ATOM 4154 C C . GLN A 1 529 ? -2.211 16.641 38.041 1.00 41.81 529 GLN A C 1
ATOM 4156 O O . GLN A 1 529 ? -2.094 15.694 38.812 1.00 41.81 529 GLN A O 1
ATOM 4161 N N . ASP A 1 530 ? -2.649 16.502 36.786 1.00 41.00 530 ASP A N 1
ATOM 4162 C CA . ASP A 1 530 ? -3.255 15.283 36.236 1.00 41.00 530 ASP A CA 1
ATOM 4163 C C . ASP A 1 530 ? -2.226 14.239 35.763 1.00 41.00 530 ASP A C 1
ATOM 4165 O O . ASP A 1 530 ? -2.490 13.038 35.771 1.00 41.00 530 ASP A O 1
ATOM 4169 N N . SER A 1 531 ? -1.017 14.674 35.388 1.00 38.81 531 SER A N 1
ATOM 4170 C CA . SER A 1 531 ? 0.029 13.794 34.840 1.00 38.81 531 SER A CA 1
ATOM 4171 C C . SER A 1 531 ? 0.567 12.751 35.831 1.00 38.81 531 SER A C 1
ATOM 4173 O O . SER A 1 531 ? 1.141 11.756 35.399 1.00 38.81 531 SER A O 1
ATOM 4175 N N . CYS A 1 532 ? 0.393 12.953 37.142 1.00 35.50 532 CYS A N 1
ATOM 4176 C CA . CYS A 1 532 ? 0.899 12.035 38.170 1.00 35.50 532 CYS A CA 1
ATOM 4177 C C . CYS A 1 532 ? -0.075 10.899 38.525 1.00 35.50 532 CYS A C 1
ATOM 4179 O O . CYS A 1 532 ? 0.358 9.899 39.083 1.00 35.50 532 CYS A O 1
ATOM 4181 N N . THR A 1 533 ? -1.372 11.035 38.231 1.00 41.56 533 THR A N 1
ATOM 4182 C CA . THR A 1 533 ? -2.417 10.102 38.705 1.00 41.56 533 THR A CA 1
ATOM 4183 C C . THR A 1 533 ? -2.722 8.979 37.706 1.00 41.56 533 THR A C 1
ATOM 4185 O O . THR A 1 533 ? -3.281 7.948 38.065 1.00 41.56 533 THR A O 1
ATOM 4188 N N . LEU A 1 534 ? -2.344 9.160 36.442 1.00 41.28 534 LEU A N 1
ATOM 4189 C CA . LEU A 1 534 ? -2.608 8.211 35.357 1.00 41.28 534 LEU A CA 1
ATOM 4190 C C . LEU A 1 534 ? -1.573 7.078 35.275 1.00 41.28 534 LEU A C 1
ATOM 4192 O O . LEU A 1 534 ? -1.932 5.945 34.966 1.00 41.28 534 LEU A O 1
ATOM 4196 N N . LEU A 1 535 ? -0.315 7.358 35.636 1.00 38.59 535 LEU A N 1
ATOM 4197 C CA . LEU A 1 535 ? 0.761 6.360 35.658 1.00 38.59 535 LEU A CA 1
ATOM 4198 C C . LEU A 1 535 ? 0.466 5.223 36.656 1.00 38.59 535 LEU A C 1
ATOM 4200 O O . LEU A 1 535 ? 0.757 4.064 36.387 1.00 38.59 535 LEU A O 1
ATOM 4204 N N . SER A 1 536 ? -0.181 5.543 37.780 1.00 37.44 536 SER A N 1
ATOM 4205 C CA . SER A 1 536 ? -0.603 4.572 38.795 1.00 37.44 536 SER A CA 1
ATOM 4206 C C . SER A 1 536 ? -1.800 3.715 38.375 1.00 37.44 536 SER A C 1
ATOM 4208 O O . SER A 1 536 ? -1.930 2.595 38.850 1.00 37.44 536 SER A O 1
ATOM 4210 N N . HIS A 1 537 ? -2.666 4.207 37.483 1.00 43.06 537 HIS A N 1
ATOM 4211 C CA . HIS A 1 537 ? -3.824 3.447 36.996 1.00 43.06 537 HIS A CA 1
ATOM 4212 C C . HIS A 1 537 ? -3.490 2.554 35.800 1.00 43.06 537 HIS A C 1
ATOM 4214 O O . HIS A 1 537 ? -4.062 1.475 35.690 1.00 43.06 537 HIS A O 1
ATOM 4220 N N . HIS A 1 538 ? -2.540 2.951 34.948 1.00 37.72 538 HIS A N 1
ATOM 4221 C CA . HIS A 1 538 ? -2.023 2.084 33.884 1.00 37.72 538 HIS A CA 1
ATOM 4222 C C . HIS A 1 538 ? -1.393 0.804 34.463 1.00 37.72 538 HIS A C 1
ATOM 4224 O O . HIS A 1 538 ? -1.640 -0.281 33.951 1.00 37.72 538 HIS A O 1
ATOM 4230 N N . LEU A 1 539 ? -0.691 0.932 35.598 1.00 35.91 539 LEU A N 1
ATOM 4231 C CA . LEU A 1 539 ? -0.148 -0.184 36.386 1.00 35.91 539 LEU A CA 1
ATOM 4232 C C . LEU A 1 539 ? -1.221 -0.998 37.135 1.00 35.91 539 LEU A C 1
ATOM 4234 O O . LEU A 1 539 ? -1.005 -2.166 37.425 1.00 35.91 539 LEU A O 1
ATOM 4238 N N . ALA A 1 540 ? -2.372 -0.400 37.460 1.00 36.56 540 ALA A N 1
ATOM 4239 C CA . ALA A 1 540 ? -3.478 -1.097 38.123 1.00 36.56 540 ALA A CA 1
ATOM 4240 C C . ALA A 1 540 ? -4.363 -1.874 37.130 1.00 36.56 540 ALA A C 1
ATOM 4242 O O . ALA A 1 540 ? -4.847 -2.952 37.458 1.00 36.56 540 ALA A O 1
ATOM 4243 N N . ALA A 1 541 ? -4.554 -1.355 35.913 1.00 37.09 541 ALA A N 1
ATOM 4244 C CA . ALA A 1 541 ? -5.311 -2.023 34.852 1.00 37.09 541 ALA A CA 1
ATOM 4245 C C . ALA A 1 541 ? -4.587 -3.277 34.332 1.00 37.09 541 ALA A C 1
ATOM 4247 O O . ALA A 1 541 ? -5.211 -4.321 34.195 1.00 37.09 541 ALA A O 1
ATOM 4248 N N . THR A 1 542 ? -3.262 -3.199 34.169 1.00 36.16 542 THR A N 1
ATOM 4249 C CA . THR A 1 542 ? -2.400 -4.362 33.871 1.00 36.16 542 THR A CA 1
ATOM 4250 C C . THR A 1 542 ? -2.331 -5.372 35.023 1.00 36.16 542 THR A C 1
ATOM 4252 O O . THR A 1 542 ? -2.009 -6.534 34.806 1.00 36.16 542 THR A O 1
ATOM 4255 N N . HIS A 1 543 ? -2.655 -4.966 36.257 1.00 34.16 543 HIS A N 1
ATOM 4256 C CA . HIS A 1 543 ? -2.724 -5.873 37.407 1.00 34.16 543 HIS A CA 1
ATOM 4257 C C . HIS A 1 543 ? -4.068 -6.608 37.535 1.00 34.16 543 HIS A C 1
ATOM 4259 O O . HIS A 1 543 ? -4.089 -7.706 38.084 1.00 34.16 543 HIS A O 1
ATOM 4265 N N . LEU A 1 544 ? -5.171 -6.025 37.049 1.00 34.25 544 LEU A N 1
ATOM 4266 C CA . LEU A 1 544 ? -6.503 -6.645 37.069 1.00 34.25 544 LEU A CA 1
ATOM 4267 C C . LEU A 1 544 ? -6.654 -7.727 35.989 1.00 34.25 544 LEU A C 1
ATOM 4269 O O . LEU A 1 544 ? -7.232 -8.767 36.274 1.00 34.25 544 LEU A O 1
ATOM 4273 N N . GLU A 1 545 ? -6.040 -7.549 34.814 1.00 35.41 545 GLU A N 1
ATOM 4274 C CA . GLU A 1 545 ? -5.934 -8.605 33.785 1.00 35.41 545 GLU A CA 1
ATOM 4275 C C . GLU A 1 545 ? -5.233 -9.877 34.293 1.00 35.41 545 GLU A C 1
ATOM 4277 O O . GLU A 1 545 ? -5.521 -10.967 33.815 1.00 35.41 545 GLU A O 1
ATOM 4282 N N . ASN A 1 546 ? -4.356 -9.753 35.294 1.00 33.78 546 ASN A N 1
ATOM 4283 C CA . ASN A 1 546 ? -3.632 -10.883 35.880 1.00 33.78 546 ASN A CA 1
ATOM 4284 C C . ASN A 1 546 ? -4.349 -11.533 37.077 1.00 33.78 546 ASN A C 1
ATOM 4286 O O . ASN A 1 546 ? -3.892 -12.570 37.549 1.00 33.78 546 ASN A O 1
ATOM 4290 N N . ARG A 1 547 ? -5.429 -10.933 37.602 1.00 32.62 547 ARG A N 1
ATOM 4291 C CA . ARG A 1 547 ? -6.142 -11.440 38.791 1.00 32.62 547 ARG A CA 1
ATOM 4292 C C . ARG A 1 547 ? -7.359 -12.301 38.450 1.00 32.62 547 ARG A C 1
ATOM 4294 O O . ARG A 1 547 ? -7.631 -13.238 39.186 1.00 32.62 547 ARG A O 1
ATOM 4301 N N . ASP A 1 548 ? -8.004 -12.058 37.310 1.00 34.31 548 ASP A N 1
ATOM 4302 C CA . ASP A 1 548 ? -9.123 -12.884 36.819 1.00 34.31 548 ASP A CA 1
ATOM 4303 C C . ASP A 1 548 ? -8.657 -14.240 36.225 1.00 34.31 548 ASP A C 1
ATOM 4305 O O . ASP A 1 548 ? -9.468 -15.017 35.736 1.00 34.31 548 ASP A O 1
ATOM 4309 N N . LEU A 1 549 ? -7.349 -14.538 36.270 1.00 35.41 549 LEU A N 1
ATOM 4310 C CA . LEU A 1 549 ? -6.737 -15.805 35.836 1.00 35.41 549 LEU A CA 1
ATOM 4311 C C . LEU A 1 549 ? -6.341 -16.733 37.005 1.00 35.41 549 LEU A C 1
ATOM 4313 O O . LEU A 1 549 ? -5.683 -17.743 36.763 1.00 35.41 549 LEU A O 1
ATOM 4317 N N . GLN A 1 550 ? -6.673 -16.396 38.260 1.00 33.06 550 GLN A N 1
ATOM 4318 C CA . GLN A 1 550 ? -6.227 -17.165 39.438 1.00 33.06 550 GLN A CA 1
ATOM 4319 C C . GLN A 1 550 ? -7.318 -17.650 40.402 1.00 33.06 550 GLN A C 1
ATOM 4321 O O . GLN A 1 550 ? -6.970 -18.375 41.325 1.00 33.06 550 GLN A O 1
ATOM 4326 N N . ASP A 1 551 ? -8.596 -17.338 40.189 1.00 34.19 551 ASP A N 1
ATOM 4327 C CA . ASP A 1 551 ? -9.684 -17.840 41.042 1.00 34.19 551 ASP A CA 1
ATOM 4328 C C . ASP A 1 551 ? -10.785 -18.466 40.175 1.00 34.19 551 ASP A C 1
ATOM 4330 O O . ASP A 1 551 ? -11.750 -17.782 39.873 1.00 34.19 551 ASP A O 1
ATOM 4334 N N . GLU A 1 552 ? -10.630 -19.731 39.756 1.00 36.94 552 GLU A N 1
ATOM 4335 C CA . GLU A 1 552 ? -11.724 -20.725 39.655 1.00 36.94 552 GLU A CA 1
ATOM 4336 C C . GLU A 1 552 ? -11.140 -22.162 39.640 1.00 36.94 552 GLU A C 1
ATOM 4338 O O . GLU A 1 552 ? -10.421 -22.543 38.715 1.00 36.94 552 GLU A O 1
ATOM 4343 N N . GLY A 1 553 ? -11.471 -22.940 40.684 1.00 27.84 553 GLY A N 1
ATOM 4344 C CA . GLY A 1 553 ? -11.100 -24.346 40.959 1.00 27.84 553 GLY A CA 1
ATOM 4345 C C . GLY A 1 553 ? -10.454 -24.451 42.350 1.00 27.84 553 GLY A C 1
ATOM 4346 O O . GLY A 1 553 ? -9.416 -23.838 42.567 1.00 27.84 553 GLY A O 1
ATOM 4347 N N . ASP A 1 554 ? -10.998 -25.078 43.396 1.00 28.08 554 ASP A N 1
ATOM 4348 C CA . ASP A 1 554 ? -11.951 -26.187 43.580 1.00 28.08 554 ASP A CA 1
ATOM 4349 C C . ASP A 1 554 ? -12.780 -25.893 44.877 1.00 28.08 554 ASP A C 1
ATOM 4351 O O . ASP A 1 554 ? -12.350 -25.081 45.695 1.00 28.08 554 ASP A O 1
ATOM 4355 N N . ASP A 1 555 ? -14.019 -26.336 45.133 1.00 29.61 555 ASP A N 1
ATOM 4356 C CA . ASP A 1 555 ? -14.430 -27.701 45.503 1.00 29.61 555 ASP A CA 1
ATOM 4357 C C . ASP A 1 555 ? -15.967 -27.791 45.733 1.00 29.61 555 ASP A C 1
ATOM 4359 O O . ASP A 1 555 ? -16.648 -26.815 46.064 1.00 29.61 555 ASP A O 1
ATOM 4363 N N . GLU A 1 556 ? -16.493 -29.011 45.597 1.00 28.05 556 GLU A N 1
ATOM 4364 C CA . GLU A 1 556 ? -17.883 -29.457 45.778 1.00 28.05 556 GLU A CA 1
ATOM 4365 C C . GLU A 1 556 ? -18.401 -29.503 47.244 1.00 28.05 556 GLU A C 1
ATOM 4367 O O . GLU A 1 556 ? -17.711 -29.934 48.158 1.00 28.05 556 GLU A O 1
ATOM 4372 N N . VAL A 1 557 ? -19.698 -29.177 47.404 1.00 27.22 557 VAL A N 1
ATOM 4373 C CA . VAL A 1 557 ? -20.755 -29.827 48.233 1.00 27.22 557 VAL A CA 1
ATOM 4374 C C . VAL A 1 557 ? -20.475 -30.195 49.713 1.00 27.22 557 VAL A C 1
ATOM 4376 O O . VAL A 1 557 ? -19.771 -31.152 50.002 1.00 27.22 557 VAL A O 1
ATOM 4379 N N . SER A 1 558 ? -21.247 -29.622 50.659 1.00 23.75 558 SER A N 1
ATOM 4380 C CA . SER A 1 558 ? -22.231 -30.366 51.493 1.00 23.75 558 SER A CA 1
ATOM 4381 C C . SER A 1 558 ? -23.036 -29.465 52.453 1.00 23.75 558 SER A C 1
ATOM 4383 O O . SER A 1 558 ? -22.737 -28.294 52.656 1.00 23.75 558 SER A O 1
ATOM 4385 N N . THR A 1 559 ? -24.121 -30.044 52.960 1.00 26.08 559 THR A N 1
ATOM 4386 C CA . THR A 1 559 ? -25.317 -29.483 53.597 1.00 26.08 559 THR A CA 1
ATOM 4387 C C . THR A 1 559 ? -25.233 -29.242 55.113 1.00 26.08 559 THR A C 1
ATOM 4389 O O . THR A 1 559 ? -24.633 -30.034 55.832 1.00 26.08 559 THR A O 1
ATOM 4392 N N . ASP A 1 560 ? -26.064 -28.289 55.551 1.00 24.58 560 ASP A N 1
ATOM 4393 C CA . ASP A 1 560 ? -26.926 -28.295 56.751 1.00 24.58 560 ASP A CA 1
ATOM 4394 C C . ASP A 1 560 ? -26.488 -27.679 58.104 1.00 24.58 560 ASP A C 1
ATOM 4396 O O . ASP A 1 560 ? -25.474 -28.017 58.707 1.00 24.58 560 ASP A O 1
ATOM 4400 N N . THR A 1 561 ? -27.458 -26.912 58.628 1.00 26.98 561 THR A N 1
ATOM 4401 C CA . THR A 1 561 ? -27.834 -26.574 60.020 1.00 26.98 561 THR A CA 1
ATOM 4402 C C . THR A 1 561 ? -27.337 -25.299 60.721 1.00 26.98 561 THR A C 1
ATOM 4404 O O . THR A 1 561 ? -26.152 -25.009 60.841 1.00 26.98 561 THR A O 1
ATOM 4407 N N . ASP A 1 562 ? -28.355 -24.588 61.229 1.00 30.02 562 ASP A N 1
ATOM 4408 C CA . ASP A 1 562 ? -28.397 -23.427 62.119 1.00 30.02 562 ASP A CA 1
ATOM 4409 C C . ASP A 1 562 ? -27.484 -23.499 63.352 1.00 30.02 562 ASP A C 1
ATOM 4411 O O . ASP A 1 562 ? -27.528 -24.478 64.094 1.00 30.02 562 ASP A O 1
ATOM 4415 N N . THR A 1 563 ? -26.841 -22.369 63.670 1.00 29.34 563 THR A N 1
ATOM 4416 C CA . THR A 1 563 ? -26.774 -21.805 65.034 1.00 29.34 563 THR A CA 1
ATOM 4417 C C . THR A 1 563 ? -26.467 -20.304 64.971 1.00 29.34 563 THR A C 1
ATOM 4419 O O . THR A 1 563 ? -25.443 -19.907 64.419 1.00 29.34 563 THR A O 1
ATOM 4422 N N . ASP A 1 564 ? -27.330 -19.490 65.582 1.00 30.11 564 ASP A N 1
ATOM 4423 C CA . ASP A 1 564 ? -27.059 -18.099 65.966 1.00 30.11 564 ASP A CA 1
ATOM 4424 C C . ASP A 1 564 ? -25.960 -18.023 67.048 1.00 30.11 564 ASP A C 1
ATOM 4426 O O . ASP A 1 564 ? -25.958 -18.855 67.958 1.00 30.11 564 ASP A O 1
ATOM 4430 N N . ILE A 1 565 ? -25.080 -17.007 66.981 1.00 24.70 565 ILE A N 1
ATOM 4431 C CA . ILE A 1 565 ? -24.655 -16.097 68.079 1.00 24.70 565 ILE A CA 1
ATOM 4432 C C . ILE A 1 565 ? -23.542 -15.131 67.590 1.00 24.70 565 ILE A C 1
ATOM 4434 O O . ILE A 1 565 ? -22.457 -15.546 67.201 1.00 24.70 565 ILE A O 1
ATOM 4438 N N . ASP A 1 566 ? -23.883 -13.840 67.663 1.00 24.98 566 ASP A N 1
ATOM 4439 C CA . ASP A 1 566 ? -23.127 -12.604 67.953 1.00 24.98 566 ASP A CA 1
ATOM 4440 C C . ASP A 1 566 ? -21.732 -12.248 67.375 1.00 24.98 566 ASP A C 1
ATOM 4442 O O . ASP A 1 566 ? -20.701 -12.821 67.708 1.00 24.98 566 ASP A O 1
ATOM 4446 N N . THR A 1 567 ? -21.748 -11.053 66.758 1.00 31.25 567 THR A N 1
ATOM 4447 C CA . THR A 1 567 ? -20.814 -9.904 66.865 1.00 31.25 567 THR A CA 1
ATOM 4448 C C . THR A 1 567 ? -19.376 -9.981 66.331 1.00 31.25 567 THR A C 1
ATOM 4450 O O . THR A 1 567 ? -18.588 -10.842 66.688 1.00 31.25 567 THR A O 1
ATOM 4453 N N . ASP A 1 568 ? -19.038 -8.909 65.597 1.00 31.25 568 ASP A N 1
ATOM 4454 C CA . ASP A 1 568 ? -17.703 -8.401 65.250 1.00 31.25 568 ASP A CA 1
ATOM 4455 C C . ASP A 1 568 ? -16.826 -9.223 64.292 1.00 31.25 568 ASP A C 1
ATOM 4457 O O . ASP A 1 568 ? -15.902 -9.908 64.711 1.00 31.25 568 ASP A O 1
ATOM 4461 N N . SER A 1 569 ? -16.988 -8.981 62.986 1.00 32.88 569 SER A N 1
ATOM 4462 C CA . SER A 1 569 ? -15.866 -8.668 62.079 1.00 32.88 569 SER A CA 1
ATOM 4463 C C . SER A 1 569 ? -16.384 -8.396 60.666 1.00 32.88 569 SER A C 1
ATOM 4465 O O . SER A 1 569 ? -16.826 -9.326 60.016 1.00 32.88 569 SER A O 1
ATOM 4467 N N . ASP A 1 570 ? -16.326 -7.145 60.197 1.00 31.81 570 ASP A N 1
ATOM 4468 C CA . ASP A 1 570 ? -16.271 -6.802 58.758 1.00 31.81 570 ASP A CA 1
ATOM 4469 C C . ASP A 1 570 ? -15.806 -5.345 58.574 1.00 31.81 570 ASP A C 1
ATOM 4471 O O . ASP A 1 570 ? -16.411 -4.498 57.914 1.00 31.81 570 ASP A O 1
ATOM 4475 N N . ALA A 1 571 ? -14.681 -5.029 59.215 1.00 31.84 571 ALA A N 1
ATOM 4476 C CA . ALA A 1 571 ? -13.968 -3.769 59.037 1.00 31.84 571 ALA A CA 1
ATOM 4477 C C . ALA A 1 571 ? -12.502 -4.004 58.648 1.00 31.84 571 ALA A C 1
ATOM 4479 O O . ALA A 1 571 ? -11.631 -3.243 59.058 1.00 31.84 571 ALA A O 1
ATOM 4480 N N . GLU A 1 572 ? -12.215 -5.022 57.836 1.00 36.03 572 GLU A N 1
ATOM 4481 C CA . GLU A 1 572 ? -10.873 -5.264 57.297 1.00 36.03 572 GLU A CA 1
ATOM 4482 C C . GLU A 1 572 ? -10.906 -5.642 55.810 1.00 36.03 572 GLU A C 1
ATOM 4484 O O . GLU A 1 572 ? -10.468 -6.716 55.436 1.00 36.03 572 GLU A O 1
ATOM 4489 N N . ASP A 1 573 ? -11.371 -4.744 54.928 1.00 34.50 573 ASP A N 1
ATOM 4490 C CA . ASP A 1 573 ? -11.030 -4.877 53.495 1.00 34.50 573 ASP A CA 1
ATOM 4491 C C . ASP A 1 573 ? -10.892 -3.554 52.713 1.00 34.50 573 ASP A C 1
ATOM 4493 O O . ASP A 1 573 ? -11.165 -3.437 51.522 1.00 34.50 573 ASP A O 1
ATOM 4497 N N . TRP A 1 574 ? -10.425 -2.498 53.391 1.00 33.50 574 TRP A N 1
ATOM 4498 C CA . TRP A 1 574 ? -10.028 -1.235 52.737 1.00 33.50 574 TRP A CA 1
ATOM 4499 C C . TRP A 1 574 ? -8.649 -0.723 53.178 1.00 33.50 574 TRP A C 1
ATOM 4501 O O . TRP A 1 574 ? -8.290 0.436 52.935 1.00 33.50 574 TRP A O 1
ATOM 4511 N N . ASP A 1 575 ? -7.839 -1.565 53.825 1.00 32.06 575 ASP A N 1
ATOM 4512 C CA . ASP A 1 575 ? -6.583 -1.116 54.435 1.00 32.06 575 ASP A CA 1
ATOM 4513 C C . ASP A 1 575 ? -5.461 -0.851 53.409 1.00 32.06 575 ASP A C 1
ATOM 4515 O O . ASP A 1 575 ? -4.552 -0.052 53.652 1.00 32.06 575 ASP A O 1
ATOM 4519 N N . TRP A 1 576 ? -5.562 -1.390 52.189 1.00 34.56 576 TRP A N 1
ATOM 4520 C CA . TRP A 1 576 ? -4.598 -1.080 51.125 1.00 34.56 576 TRP A CA 1
ATOM 4521 C C . TRP A 1 576 ? -4.787 0.338 50.544 1.00 34.56 576 TRP A C 1
ATOM 4523 O O . TRP A 1 576 ? -3.806 1.012 50.211 1.00 34.56 576 TRP A O 1
ATOM 4533 N N . LEU A 1 577 ? -6.025 0.856 50.522 1.00 30.28 577 LEU A N 1
ATOM 4534 C CA . LEU A 1 577 ? -6.331 2.223 50.073 1.00 30.28 577 LEU A CA 1
ATOM 4535 C C . LEU A 1 577 ? -5.891 3.281 51.100 1.00 30.28 577 LEU A C 1
ATOM 4537 O O . LEU A 1 577 ? -5.526 4.400 50.734 1.00 30.28 577 LEU A O 1
ATOM 4541 N N . LYS A 1 578 ? -5.849 2.921 52.391 1.00 30.36 578 LYS A N 1
ATOM 4542 C CA . LYS A 1 578 ? -5.283 3.773 53.451 1.00 30.36 578 LYS A CA 1
ATOM 4543 C C . LYS A 1 578 ? -3.752 3.751 53.465 1.00 30.36 578 LYS A C 1
ATOM 4545 O O . LYS A 1 578 ? -3.140 4.782 53.748 1.00 30.36 578 LYS A O 1
ATOM 4550 N N . ARG A 1 579 ? -3.105 2.641 53.090 1.00 31.45 579 ARG A N 1
ATOM 4551 C CA . ARG A 1 579 ? -1.631 2.554 53.029 1.00 31.45 579 ARG A CA 1
ATOM 4552 C C . ARG A 1 579 ? -1.010 3.287 51.830 1.00 31.45 579 ARG A C 1
ATOM 4554 O O . ARG A 1 579 ? 0.123 3.751 51.947 1.00 31.45 579 ARG A O 1
ATOM 4561 N N . SER A 1 580 ? -1.745 3.524 50.739 1.00 30.45 580 SER A N 1
ATOM 4562 C CA . SER A 1 580 ? -1.239 4.299 49.586 1.00 30.45 580 SER A CA 1
ATOM 4563 C C . SER A 1 580 ? -1.201 5.823 49.808 1.00 30.45 580 SER A C 1
ATOM 4565 O O . SER A 1 580 ? -0.492 6.540 49.102 1.00 30.45 580 SER A O 1
ATOM 4567 N N . THR A 1 581 ? -1.879 6.338 50.842 1.00 31.53 581 THR A N 1
ATOM 4568 C CA . THR A 1 581 ? -1.873 7.777 51.188 1.00 31.53 581 THR A CA 1
ATOM 4569 C C . THR A 1 581 ? -0.792 8.168 52.207 1.00 31.53 581 THR A C 1
ATOM 4571 O O . THR A 1 581 ? -0.681 9.338 52.578 1.00 31.53 581 THR A O 1
ATOM 4574 N N . LYS A 1 582 ? 0.072 7.226 52.617 1.00 31.19 582 LYS A N 1
ATOM 4575 C CA . LYS A 1 582 ? 1.117 7.431 53.637 1.00 31.19 582 LYS A CA 1
ATOM 4576 C C . LYS A 1 582 ? 2.556 7.236 53.134 1.00 31.19 582 LYS A C 1
ATOM 4578 O O . LYS A 1 582 ? 3.412 6.785 53.881 1.00 31.19 582 LYS A O 1
ATOM 4583 N N . LEU A 1 583 ? 2.876 7.668 51.911 1.00 26.89 583 LEU A N 1
ATOM 4584 C CA . LEU A 1 583 ? 4.265 7.916 51.486 1.00 26.89 583 LEU A CA 1
ATOM 4585 C C . LEU A 1 583 ? 4.376 9.293 50.818 1.00 26.89 583 LEU A C 1
ATOM 4587 O O . LEU A 1 583 ? 3.982 9.524 49.679 1.00 26.89 583 LEU A O 1
ATOM 4591 N N . GLY A 1 584 ? 4.884 10.240 51.608 1.00 27.72 584 GLY A N 1
ATOM 4592 C CA . GLY A 1 584 ? 4.837 11.676 51.370 1.00 27.72 584 GLY A CA 1
ATOM 4593 C C . GLY A 1 584 ? 5.385 12.141 50.019 1.00 27.72 584 GLY A C 1
ATOM 4594 O O . GLY A 1 584 ? 6.521 11.873 49.614 1.00 27.72 584 GLY A O 1
ATOM 4595 N N . GLY A 1 585 ? 4.566 12.947 49.356 1.00 28.75 585 GLY A N 1
ATOM 4596 C CA . GLY A 1 585 ? 4.924 13.689 48.156 1.00 28.75 585 GLY A CA 1
ATOM 4597 C C . GLY A 1 585 ? 3.916 14.756 47.743 1.00 28.75 585 GLY A C 1
ATOM 4598 O O . GLY A 1 585 ? 4.180 15.438 46.769 1.00 28.75 585 GLY A O 1
ATOM 4599 N N . CYS A 1 586 ? 2.803 14.926 48.458 1.00 30.31 586 CYS A N 1
ATOM 4600 C CA . CYS A 1 586 ? 1.866 16.037 48.319 1.00 30.31 586 CYS A CA 1
ATOM 4601 C C . CYS A 1 586 ? 1.116 16.188 49.646 1.00 30.31 586 CYS A C 1
ATOM 4603 O O . CYS A 1 586 ? 0.127 15.509 49.850 1.00 30.31 586 CYS A O 1
ATOM 4605 N N . THR A 1 587 ? 1.642 17.010 50.558 1.00 32.69 587 THR A N 1
ATOM 4606 C CA . THR A 1 587 ? 0.909 17.998 51.378 1.00 32.69 587 THR A CA 1
ATOM 4607 C C . THR A 1 587 ? 1.777 18.426 52.558 1.00 32.69 587 THR A C 1
ATOM 4609 O O . THR A 1 587 ? 2.145 17.615 53.402 1.00 32.69 587 THR A O 1
ATOM 4612 N N . GLY A 1 588 ? 2.071 19.723 52.632 1.00 29.27 588 GLY A N 1
ATOM 4613 C CA . GLY A 1 588 ? 2.503 20.402 53.851 1.00 29.27 588 GLY A CA 1
ATOM 4614 C C . GLY A 1 588 ? 1.532 21.562 54.135 1.00 29.27 588 GLY A C 1
ATOM 4615 O O . GLY A 1 588 ? 1.374 22.407 53.249 1.00 29.27 588 GLY A O 1
ATOM 4616 N N . PRO A 1 589 ? 0.880 21.663 55.310 1.00 38.34 589 PRO A N 1
ATOM 4617 C CA . PRO A 1 589 ? -0.335 22.463 55.523 1.00 38.34 589 PRO A CA 1
ATOM 4618 C C . PRO A 1 589 ? -0.116 23.949 55.883 1.00 38.34 589 PRO A C 1
ATOM 4620 O O . PRO A 1 589 ? -0.975 24.574 56.493 1.00 38.34 589 PRO A O 1
ATOM 4623 N N . TYR A 1 590 ? 0.992 24.582 55.483 1.00 30.33 590 TYR A N 1
ATOM 4624 C CA . TYR A 1 590 ? 1.351 25.926 55.987 1.00 30.33 590 TYR A CA 1
ATOM 4625 C C . TYR A 1 590 ? 1.166 27.112 55.024 1.00 30.33 590 TYR A C 1
ATOM 4627 O O . TYR A 1 590 ? 1.712 28.195 55.254 1.00 30.33 590 TYR A O 1
ATOM 4635 N N . LYS A 1 591 ? 0.379 26.970 53.947 1.00 34.16 591 LYS A N 1
ATOM 4636 C CA . LYS A 1 591 ? 0.132 28.083 52.999 1.00 34.16 591 LYS A CA 1
ATOM 4637 C C . LYS A 1 591 ? -1.301 28.256 52.484 1.00 34.16 591 LYS A C 1
ATOM 4639 O O . LYS A 1 591 ? -1.520 29.158 51.683 1.00 34.16 591 LYS A O 1
ATOM 4644 N N . VAL A 1 592 ? -2.288 27.512 52.983 1.00 32.81 592 VAL A N 1
ATOM 4645 C CA . VAL A 1 592 ? -3.699 27.731 52.595 1.00 32.81 592 VAL A CA 1
ATOM 4646 C C . VAL A 1 592 ? -4.285 28.957 53.306 1.00 32.81 592 VAL A C 1
ATOM 4648 O O . VAL A 1 592 ? -4.921 29.793 52.671 1.00 32.81 592 VAL A O 1
ATOM 4651 N N . TRP A 1 593 ? -3.942 29.184 54.578 1.00 32.28 593 TRP A N 1
ATOM 4652 C CA . TRP A 1 593 ? -4.466 30.323 55.346 1.00 32.28 593 TRP A CA 1
ATOM 4653 C C . TRP A 1 593 ? -3.990 31.698 54.824 1.00 32.28 593 TRP A C 1
ATOM 4655 O O . TRP A 1 593 ? -4.744 32.669 54.819 1.00 32.28 593 TRP A O 1
ATOM 4665 N N . LYS A 1 594 ? -2.760 31.791 54.290 1.00 30.88 594 LYS A N 1
ATOM 4666 C CA . LYS A 1 594 ? -2.215 33.033 53.691 1.00 30.88 594 LYS A CA 1
ATOM 4667 C C . LYS A 1 594 ? -2.784 33.349 52.303 1.00 30.88 594 LYS A C 1
ATOM 4669 O O . LYS A 1 594 ? -2.774 34.514 51.908 1.00 30.88 594 LYS A O 1
ATOM 4674 N N . ILE A 1 595 ? -3.258 32.341 51.571 1.00 32.28 595 ILE A N 1
ATOM 4675 C CA . ILE A 1 595 ? -3.892 32.510 50.256 1.00 32.28 595 ILE A CA 1
ATOM 4676 C C . ILE A 1 595 ? -5.370 32.862 50.438 1.00 32.28 595 ILE A C 1
ATOM 4678 O O . ILE A 1 595 ? -5.830 33.820 49.826 1.00 32.28 595 ILE A O 1
ATOM 4682 N N . TRP A 1 596 ? -6.065 32.215 51.378 1.00 32.50 596 TRP A N 1
ATOM 4683 C CA . TRP A 1 596 ? -7.430 32.589 51.764 1.00 32.50 596 TRP A CA 1
ATOM 4684 C C . TRP A 1 596 ? -7.512 34.037 52.273 1.00 32.50 596 TRP A C 1
ATOM 4686 O O . TRP A 1 596 ? -8.387 34.794 51.863 1.00 32.50 596 TRP A O 1
ATOM 4696 N N . LYS A 1 597 ? -6.524 34.479 53.068 1.00 31.84 597 LYS A N 1
ATOM 4697 C CA . LYS A 1 597 ? -6.413 35.874 53.531 1.00 31.84 597 LYS A CA 1
ATOM 4698 C C . LYS A 1 597 ? -6.153 36.872 52.388 1.00 31.84 597 LYS A C 1
ATOM 4700 O O . LYS A 1 597 ? -6.686 37.971 52.408 1.00 31.84 597 LYS A O 1
ATOM 4705 N N . LYS A 1 598 ? -5.403 36.475 51.352 1.00 33.59 598 LYS A N 1
ATOM 4706 C CA . LYS A 1 598 ? -5.156 37.303 50.153 1.00 33.59 598 LYS A CA 1
ATOM 4707 C C . LYS A 1 598 ? -6.334 37.349 49.176 1.00 33.59 598 LYS A C 1
ATOM 4709 O O . LYS A 1 598 ? -6.454 38.323 48.440 1.00 33.59 598 LYS A O 1
ATOM 4714 N N . ILE A 1 599 ? -7.175 36.317 49.156 1.00 33.53 599 ILE A N 1
ATOM 4715 C CA . ILE A 1 599 ? -8.414 36.282 48.365 1.00 33.53 599 ILE A CA 1
ATOM 4716 C C . ILE A 1 599 ? -9.492 37.134 49.054 1.00 33.53 599 ILE A C 1
ATOM 4718 O O . ILE A 1 599 ? -10.141 37.941 48.390 1.00 33.53 599 ILE A O 1
ATOM 4722 N N . LYS A 1 600 ? -9.580 37.061 50.390 1.00 33.72 600 LYS A N 1
ATOM 4723 C CA . LYS A 1 600 ? -10.435 37.911 51.235 1.00 33.72 600 LYS A CA 1
ATOM 4724 C C . LYS A 1 600 ? -10.172 39.412 51.041 1.00 33.72 600 LYS A C 1
ATOM 4726 O O . LYS A 1 600 ? -11.117 40.184 50.923 1.00 33.72 600 LYS A O 1
ATOM 4731 N N . ASP A 1 601 ? -8.906 39.818 50.941 1.00 35.06 601 ASP A N 1
ATOM 4732 C CA . ASP A 1 601 ? -8.537 41.239 50.828 1.00 35.06 601 ASP A CA 1
ATOM 4733 C C . ASP A 1 601 ? -8.681 41.812 49.404 1.00 35.06 601 ASP A C 1
ATOM 4735 O O . ASP A 1 601 ? -8.666 43.031 49.230 1.00 35.06 601 ASP A O 1
ATOM 4739 N N . ARG A 1 602 ? -8.815 40.962 48.372 1.00 32.78 602 ARG A N 1
ATOM 4740 C CA . ARG A 1 602 ? -8.790 41.398 46.964 1.00 32.78 602 ARG A CA 1
ATOM 4741 C C . ARG A 1 602 ? -10.162 41.509 46.299 1.00 32.78 602 ARG A C 1
ATOM 4743 O O . ARG A 1 602 ? -10.271 42.261 45.339 1.00 32.78 602 ARG A O 1
ATOM 4750 N N . PHE A 1 603 ? -11.187 40.809 46.787 1.00 32.25 603 PHE A N 1
ATOM 4751 C CA . PHE A 1 603 ? -12.449 40.677 46.043 1.00 32.25 603 PHE A CA 1
ATOM 4752 C C . PHE A 1 603 ? -13.693 41.300 46.676 1.00 32.25 603 PHE A C 1
ATOM 4754 O O . PHE A 1 603 ? -14.729 41.221 46.031 1.00 32.25 603 PHE A O 1
ATOM 4761 N N . LYS A 1 604 ? -13.608 41.931 47.865 1.00 36.62 604 LYS A N 1
ATOM 4762 C CA . LYS A 1 604 ? -14.724 42.645 48.543 1.00 36.62 604 LYS A CA 1
ATOM 4763 C C . LYS A 1 604 ? -16.121 42.069 48.210 1.00 36.62 604 LYS A C 1
ATOM 4765 O O . LYS A 1 604 ? -17.010 42.801 47.795 1.00 36.62 604 LYS A O 1
ATOM 4770 N N . CYS A 1 605 ? -16.282 40.752 48.319 1.00 30.36 605 CYS A N 1
ATOM 4771 C CA . CYS A 1 605 ? -17.554 40.098 48.042 1.00 30.36 605 CYS A CA 1
ATOM 4772 C C . CYS A 1 605 ? -18.386 40.100 49.320 1.00 30.36 605 CYS A C 1
ATOM 4774 O O . CYS A 1 605 ? -17.897 39.686 50.374 1.00 30.36 605 CYS A O 1
ATOM 4776 N N . ASP A 1 606 ? -19.612 40.600 49.192 1.00 36.69 606 ASP A N 1
ATOM 4777 C CA . ASP A 1 606 ? -20.625 40.656 50.240 1.00 36.69 606 ASP A CA 1
ATOM 4778 C C . ASP A 1 606 ? -20.987 39.249 50.733 1.00 36.69 606 ASP A C 1
ATOM 4780 O O . ASP A 1 606 ? -21.172 38.320 49.942 1.00 36.69 606 ASP A O 1
ATOM 4784 N N . MET A 1 607 ? -21.048 39.086 52.057 1.00 36.81 607 MET A N 1
ATOM 4785 C CA . MET A 1 607 ? -21.165 37.782 52.726 1.00 36.81 607 MET A CA 1
ATOM 4786 C C . MET A 1 607 ? -22.530 37.096 52.570 1.00 36.81 607 MET A C 1
ATOM 4788 O O . MET A 1 607 ? -22.638 35.919 52.894 1.00 36.81 607 MET A O 1
ATOM 4792 N N . GLU A 1 608 ? -23.551 37.756 52.030 1.00 37.84 608 GLU A N 1
ATOM 4793 C CA . GLU A 1 608 ? -24.908 37.189 51.981 1.00 37.84 608 GLU A CA 1
ATOM 4794 C C . GLU A 1 608 ? -25.097 36.082 50.926 1.00 37.84 608 GLU A C 1
ATOM 4796 O O . GLU A 1 608 ? -25.939 35.200 51.088 1.00 37.84 608 GLU A O 1
ATOM 4801 N N . ILE A 1 609 ? -24.290 36.056 49.858 1.00 37.03 609 ILE A N 1
ATOM 4802 C CA . ILE A 1 609 ? -24.494 35.103 48.748 1.00 37.03 609 ILE A CA 1
ATOM 4803 C C . ILE A 1 609 ? -23.709 33.793 48.944 1.00 37.03 609 ILE A C 1
ATOM 4805 O O . ILE A 1 609 ? -24.155 32.730 48.510 1.00 37.03 609 ILE A O 1
ATOM 4809 N N . CYS A 1 610 ? -22.576 33.822 49.651 1.00 35.34 610 CYS A N 1
ATOM 4810 C CA . CYS A 1 610 ? -21.767 32.621 49.893 1.00 35.34 610 CYS A CA 1
ATOM 4811 C C . CYS A 1 610 ? -22.268 31.767 51.072 1.00 35.34 610 CYS A C 1
ATOM 4813 O O . CYS A 1 610 ? -22.011 30.563 51.087 1.00 35.34 610 CYS A O 1
ATOM 4815 N N . GLU A 1 611 ? -23.015 32.338 52.023 1.00 38.19 611 GLU A N 1
ATOM 4816 C CA . GLU A 1 611 ? -23.617 31.565 53.122 1.00 38.19 611 GLU A CA 1
ATOM 4817 C C . GLU A 1 611 ? -24.886 30.806 52.687 1.00 38.19 611 GLU A C 1
ATOM 4819 O O . GLU A 1 611 ? -25.110 29.685 53.140 1.00 38.19 611 GLU A O 1
ATOM 4824 N N . SER A 1 612 ? -25.619 31.303 51.682 1.00 36.94 612 SER A N 1
ATOM 4825 C CA . SER A 1 612 ? -26.770 30.616 51.056 1.00 36.94 612 SER A CA 1
ATOM 4826 C C . SER A 1 612 ? -26.415 29.269 50.393 1.00 36.94 612 SER A C 1
ATOM 4828 O O . SER A 1 612 ? -27.247 28.362 50.303 1.00 36.94 612 SER A O 1
ATOM 4830 N N . LEU A 1 613 ? -25.164 29.102 49.949 1.00 34.44 613 LEU A N 1
ATOM 4831 C CA . LEU A 1 613 ? -24.686 27.880 49.286 1.00 34.44 613 LEU A CA 1
ATOM 4832 C C . LEU A 1 613 ? -24.071 26.856 50.244 1.00 34.44 613 LEU A C 1
ATOM 4834 O O . LEU A 1 613 ? -24.008 25.678 49.901 1.00 34.44 613 LEU A O 1
ATOM 4838 N N . LYS A 1 614 ? -23.666 27.274 51.445 1.00 36.41 614 LYS A N 1
ATOM 4839 C CA . LYS A 1 614 ? -23.220 26.358 52.499 1.00 36.41 614 LYS A CA 1
ATOM 4840 C C . LYS A 1 614 ? -24.421 25.729 53.213 1.00 36.41 614 LYS A C 1
ATOM 4842 O O . LYS A 1 614 ? -24.470 24.518 53.397 1.00 36.41 614 LYS A O 1
ATOM 4847 N N . ASP A 1 615 ? -25.458 26.529 53.452 1.00 35.31 615 ASP A N 1
ATOM 4848 C CA . ASP A 1 615 ? -26.673 26.111 54.160 1.00 35.31 615 ASP A CA 1
ATOM 4849 C C . ASP A 1 615 ? -27.548 25.114 53.366 1.00 35.31 615 ASP A C 1
ATOM 4851 O O . ASP A 1 615 ? -28.329 24.355 53.936 1.00 35.31 615 ASP A O 1
ATOM 4855 N N . LYS A 1 616 ? -27.389 25.060 52.034 1.00 38.06 616 LYS A N 1
ATOM 4856 C CA . LYS A 1 616 ? -28.043 24.063 51.161 1.00 38.06 616 LYS A CA 1
ATOM 4857 C C . LYS A 1 616 ? -27.291 22.735 51.054 1.00 38.06 616 LYS A C 1
ATOM 4859 O O . LYS A 1 616 ? -27.908 21.733 50.708 1.00 38.06 616 LYS A O 1
ATOM 4864 N N . VAL A 1 617 ? -25.987 22.721 51.333 1.00 35.72 617 VAL A N 1
ATOM 4865 C CA . VAL A 1 617 ? -25.161 21.501 51.305 1.00 35.72 617 VAL A CA 1
ATOM 4866 C C . VAL A 1 617 ? -25.245 20.760 52.640 1.00 35.72 617 VAL A C 1
ATOM 4868 O O . VAL A 1 617 ? -25.261 19.532 52.655 1.00 35.72 617 VAL A O 1
ATOM 4871 N N . ASP A 1 618 ? -25.407 21.491 53.742 1.00 35.53 618 ASP A N 1
ATOM 4872 C CA . ASP A 1 618 ? -25.442 20.900 55.082 1.00 35.53 618 ASP A CA 1
ATOM 4873 C C . ASP A 1 618 ? -26.864 20.464 55.521 1.00 35.53 618 ASP A C 1
ATOM 4875 O O . ASP A 1 618 ? -27.002 19.584 56.366 1.00 35.53 618 ASP A O 1
ATOM 4879 N N . LYS A 1 619 ? -27.938 20.956 54.873 1.00 34.78 619 LYS A N 1
ATOM 4880 C CA . LYS A 1 619 ? -29.339 20.512 55.092 1.00 34.78 619 LYS A CA 1
ATOM 4881 C C . LYS A 1 619 ? -29.721 19.174 54.440 1.00 34.78 619 LYS A C 1
ATOM 4883 O O . LYS A 1 619 ? -30.853 18.729 54.604 1.00 34.78 619 LYS A O 1
ATOM 4888 N N . TYR A 1 620 ? -28.804 18.522 53.727 1.00 33.81 620 TYR A N 1
ATOM 4889 C CA . TYR A 1 620 ? -29.044 17.219 53.086 1.00 33.81 620 TYR A CA 1
ATOM 4890 C C . TYR A 1 620 ? -28.348 16.043 53.799 1.00 33.81 620 TYR A C 1
ATOM 4892 O O . TYR A 1 620 ? -28.310 14.941 53.259 1.00 33.81 620 TYR A O 1
ATOM 4900 N N . LYS A 1 621 ? -27.797 16.264 55.004 1.00 32.56 621 LYS A N 1
ATOM 4901 C CA . LYS A 1 621 ? -27.130 15.238 55.833 1.00 32.56 621 LYS A CA 1
ATOM 4902 C C . LYS A 1 621 ? -27.786 15.025 57.206 1.00 32.56 621 LYS A C 1
ATOM 4904 O O . LYS A 1 621 ? -27.105 14.794 58.193 1.00 32.56 621 LYS A O 1
ATOM 4909 N N . ASP A 1 622 ? -29.115 15.025 57.204 1.00 31.69 622 ASP A N 1
ATOM 4910 C CA . ASP A 1 622 ? -29.989 14.563 58.288 1.00 31.69 622 ASP A CA 1
ATOM 4911 C C . ASP A 1 622 ? -30.204 15.502 59.480 1.00 31.69 622 ASP A C 1
ATOM 4913 O O . ASP A 1 622 ? -29.296 16.017 60.128 1.00 31.69 622 ASP A O 1
ATOM 4917 N N . GLY A 1 623 ? -31.488 15.719 59.766 1.00 28.05 623 GLY A N 1
ATOM 4918 C CA . GLY A 1 623 ? -31.957 16.521 60.880 1.00 28.05 623 GLY A CA 1
ATOM 4919 C C . GLY A 1 623 ? -32.000 15.764 62.204 1.00 28.05 623 GLY A C 1
ATOM 4920 O O . GLY A 1 623 ? -32.409 14.606 62.266 1.00 28.05 623 GLY A O 1
ATOM 4921 N N . ARG A 1 624 ? -31.716 16.487 63.288 1.00 29.23 624 ARG A N 1
ATOM 4922 C CA . ARG A 1 624 ? -32.681 16.788 64.362 1.00 29.23 624 ARG A CA 1
ATOM 4923 C C . ARG A 1 624 ? -32.043 17.714 65.404 1.00 29.23 624 ARG A C 1
ATOM 4925 O O . ARG A 1 624 ? -30.965 17.392 65.875 1.00 29.23 624 ARG A O 1
ATOM 4932 N N . ASN A 1 625 ? -32.791 18.773 65.751 1.00 26.75 625 ASN A N 1
ATOM 493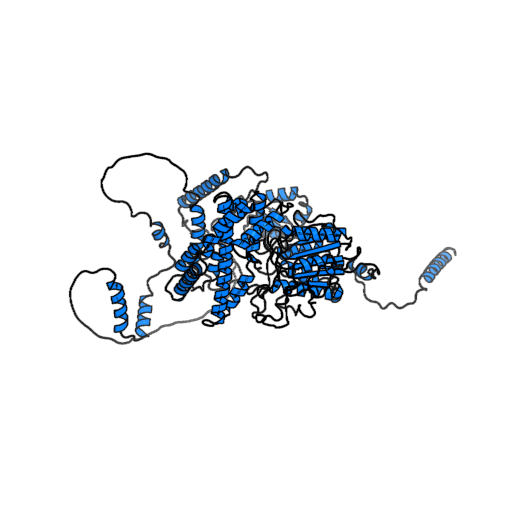3 C CA . ASN A 1 625 ? -32.844 19.549 67.010 1.00 26.75 625 ASN A CA 1
ATOM 4934 C C . ASN A 1 625 ? -31.527 20.071 67.630 1.00 26.75 625 ASN A C 1
ATOM 4936 O O . ASN A 1 625 ? -30.542 19.362 67.718 1.00 26.75 625 ASN A O 1
ATOM 4940 N N . SER A 1 626 ? -31.430 21.266 68.207 1.00 26.75 626 SER A N 1
ATOM 4941 C CA . SER A 1 626 ? -32.353 22.379 68.452 1.00 26.75 626 SER A CA 1
ATOM 4942 C C . SER A 1 626 ? -31.531 23.522 69.079 1.00 26.75 626 SER A C 1
ATOM 4944 O O . SER A 1 626 ? -30.567 23.259 69.791 1.00 26.75 626 SER A O 1
ATOM 4946 N N . ASP A 1 627 ? -31.997 24.747 68.838 1.00 26.73 627 ASP A N 1
ATOM 4947 C CA . ASP A 1 627 ? -31.938 25.947 69.691 1.00 26.73 627 ASP A CA 1
ATOM 4948 C C . ASP A 1 627 ? -30.638 26.728 69.976 1.00 26.73 627 ASP A C 1
ATOM 4950 O O . ASP A 1 627 ? -29.775 26.296 70.731 1.00 26.73 627 ASP A O 1
ATOM 4954 N N . SER A 1 628 ? -30.700 28.004 69.538 1.00 26.48 628 SER A N 1
ATOM 4955 C CA . SER A 1 628 ? -30.339 29.247 70.270 1.00 26.48 628 SER A CA 1
ATOM 4956 C C . SER A 1 628 ? -28.847 29.461 70.632 1.00 26.48 628 SER A C 1
ATOM 4958 O O . SER A 1 628 ? -28.134 28.532 70.963 1.00 26.48 628 SER A O 1
ATOM 4960 N N . ASP A 1 629 ? -28.231 30.643 70.647 1.00 27.27 629 ASP A N 1
ATOM 4961 C CA . ASP A 1 629 ? -28.670 32.019 70.472 1.00 27.27 629 ASP A CA 1
ATOM 4962 C C . ASP A 1 629 ? -27.412 32.938 70.380 1.00 27.27 629 ASP A C 1
ATOM 4964 O O . ASP A 1 629 ? -26.399 32.691 71.030 1.00 27.27 629 ASP A O 1
ATOM 4968 N N . THR A 1 630 ? -27.513 33.988 69.556 1.00 27.53 630 THR A N 1
ATOM 4969 C CA . THR A 1 630 ? -27.017 35.383 69.713 1.00 27.53 630 THR A CA 1
ATOM 4970 C C . THR A 1 630 ? -25.531 35.847 69.939 1.00 27.53 630 THR A C 1
ATOM 4972 O O . THR A 1 630 ? -24.855 35.509 70.901 1.00 27.53 630 THR A O 1
ATOM 4975 N N . ILE A 1 631 ? -25.160 36.871 69.118 1.00 27.53 631 ILE A N 1
ATOM 4976 C CA . ILE A 1 631 ? -24.516 38.198 69.427 1.00 27.53 631 ILE A CA 1
ATOM 4977 C C . ILE A 1 631 ? -23.009 38.491 69.116 1.00 27.53 631 ILE A C 1
ATOM 4979 O O . ILE A 1 631 ? -22.113 38.003 69.787 1.00 27.53 631 ILE A O 1
ATOM 4983 N N . ARG A 1 632 ? -22.819 39.446 68.156 1.00 25.78 632 ARG A N 1
ATOM 4984 C CA . ARG A 1 632 ? -21.917 40.654 68.034 1.00 25.78 632 ARG A CA 1
ATOM 4985 C C . ARG A 1 632 ? -20.418 40.576 68.419 1.00 25.78 632 ARG A C 1
ATOM 4987 O O . ARG A 1 632 ? -20.043 39.885 69.339 1.00 25.78 632 ARG A O 1
ATOM 4994 N N . SER A 1 633 ? -19.475 41.393 67.924 1.00 25.75 633 SER A N 1
ATOM 4995 C CA . SER A 1 633 ? -19.371 42.461 66.907 1.00 25.75 633 SER A CA 1
ATOM 4996 C C . SER A 1 633 ? -17.911 42.972 66.857 1.00 25.75 633 SER A C 1
ATOM 4998 O O . SER A 1 633 ? -17.264 43.023 67.895 1.00 25.75 633 SER A O 1
ATOM 5000 N N . ASN A 1 634 ? -17.510 43.519 65.701 1.00 25.86 634 ASN A N 1
ATOM 5001 C CA . ASN A 1 634 ? -16.707 44.744 65.503 1.00 25.86 634 ASN A CA 1
ATOM 5002 C C . ASN A 1 634 ? -15.169 44.843 65.715 1.00 25.86 634 ASN A C 1
ATOM 5004 O O . ASN A 1 634 ? -14.613 44.533 66.758 1.00 25.86 634 ASN A O 1
ATOM 5008 N N . GLN A 1 635 ? -14.585 45.523 64.706 1.00 27.83 635 GLN A N 1
ATOM 5009 C CA . GLN A 1 635 ? -13.472 46.500 64.694 1.00 27.83 635 GLN A CA 1
ATOM 5010 C C . GLN A 1 635 ? -12.038 46.103 64.247 1.00 27.83 635 GLN A C 1
ATOM 5012 O O . GLN A 1 635 ? -11.274 45.406 64.901 1.00 27.83 635 GLN A O 1
ATOM 5017 N N . THR A 1 636 ? -11.685 46.674 63.088 1.00 22.34 636 THR A N 1
ATOM 5018 C CA . THR A 1 636 ? -10.378 47.031 62.480 1.00 22.34 636 THR A CA 1
ATOM 5019 C C . THR A 1 636 ? -9.720 48.269 63.150 1.00 22.34 636 THR A C 1
ATOM 5021 O O . THR A 1 636 ? -10.398 48.895 63.960 1.00 22.34 636 THR A O 1
ATOM 5024 N N . PRO A 1 637 ? -8.604 48.865 62.640 1.00 42.75 637 PRO A N 1
ATOM 5025 C CA . PRO A 1 637 ? -7.282 48.368 62.171 1.00 42.75 637 PRO A CA 1
ATOM 5026 C C . PRO A 1 637 ? -6.091 49.273 62.652 1.00 42.75 637 PRO A C 1
ATOM 5028 O O . PRO A 1 637 ? -6.340 50.305 63.255 1.00 42.75 637 PRO A O 1
ATOM 5031 N N . LEU A 1 638 ? -4.814 48.972 62.305 1.00 23.45 638 LEU A N 1
ATOM 5032 C CA . LEU A 1 638 ? -3.793 49.923 61.751 1.00 23.45 638 LEU A CA 1
ATOM 5033 C C . LEU A 1 638 ? -2.321 49.407 61.766 1.00 23.45 638 LEU A C 1
ATOM 5035 O O . LEU A 1 638 ? -1.774 49.061 62.800 1.00 23.45 638 LEU A O 1
ATOM 5039 N N . LYS A 1 639 ? -1.731 49.412 60.555 1.00 24.66 639 LYS A N 1
ATOM 5040 C CA . LYS A 1 639 ? -0.376 49.755 60.019 1.00 24.66 639 LYS A CA 1
ATOM 5041 C C . LYS A 1 639 ? 0.989 49.658 60.794 1.00 24.66 639 LYS A C 1
ATOM 5043 O O . LYS A 1 639 ? 1.024 49.635 62.012 1.00 24.66 639 LYS A O 1
ATOM 5048 N N . PRO A 1 640 ? 2.136 49.634 60.041 1.00 38.38 640 PRO A N 1
ATOM 5049 C CA . PRO A 1 640 ? 3.445 49.034 60.408 1.00 38.38 640 PRO A CA 1
ATOM 5050 C C . PRO A 1 640 ? 4.681 49.987 60.355 1.00 38.38 640 PRO A C 1
ATOM 5052 O O . PRO A 1 640 ? 4.560 51.091 59.836 1.00 38.38 640 PRO A O 1
ATOM 5055 N N . GLN A 1 641 ? 5.896 49.528 60.735 1.00 21.88 641 GLN A N 1
ATOM 5056 C CA . GLN A 1 641 ? 7.222 50.114 60.364 1.00 21.88 641 GLN A CA 1
ATOM 5057 C C . GLN A 1 641 ? 8.405 49.109 60.562 1.00 21.88 641 GLN A C 1
ATOM 5059 O O . GLN A 1 641 ? 8.361 48.348 61.518 1.00 21.88 641 GLN A O 1
ATOM 5064 N N . ARG A 1 642 ? 9.310 48.915 59.561 1.00 23.53 642 ARG A N 1
ATOM 5065 C CA . ARG A 1 642 ? 10.775 49.292 59.444 1.00 23.53 642 ARG A CA 1
ATOM 5066 C C . ARG A 1 642 ? 11.750 48.509 60.377 1.00 23.53 642 ARG A C 1
ATOM 5068 O O . ARG A 1 642 ? 11.330 48.142 61.451 1.00 23.53 642 ARG A O 1
ATOM 5075 N N . GLN A 1 643 ? 13.043 48.204 60.132 1.00 23.61 643 GLN A N 1
ATOM 5076 C CA . GLN A 1 643 ? 14.127 48.493 59.151 1.00 23.61 643 GLN A CA 1
ATOM 5077 C C . GLN A 1 643 ? 15.343 47.542 59.461 1.00 23.61 643 GLN A C 1
ATOM 5079 O O . GLN A 1 643 ? 15.511 47.178 60.614 1.00 23.61 643 GLN A O 1
ATOM 5084 N N . LYS A 1 644 ? 16.074 46.977 58.472 1.00 25.20 644 LYS A N 1
ATOM 5085 C CA . LYS A 1 644 ? 17.482 47.233 57.995 1.00 25.20 644 LYS A CA 1
ATOM 5086 C C . LYS A 1 644 ? 18.712 46.919 58.897 1.00 25.20 644 LYS A C 1
ATOM 5088 O O . LYS A 1 644 ? 18.813 47.476 59.976 1.00 25.20 644 LYS A O 1
ATOM 5093 N N . SER A 1 645 ? 19.722 46.231 58.308 1.00 23.86 645 SER A N 1
ATOM 5094 C CA . SER A 1 645 ? 21.208 46.486 58.315 1.00 23.86 645 SER A CA 1
ATOM 5095 C C . SER A 1 645 ? 21.964 45.236 57.756 1.00 23.86 645 SER A C 1
ATOM 5097 O O . SER A 1 645 ? 21.681 44.154 58.252 1.00 23.86 645 SER A O 1
ATOM 5099 N N . LYS A 1 646 ? 22.645 45.168 56.581 1.00 26.30 646 LYS A N 1
ATOM 5100 C CA . LYS A 1 646 ? 23.991 45.615 56.070 1.00 26.30 646 LYS A CA 1
ATOM 5101 C C . LYS A 1 646 ? 25.225 45.093 56.857 1.00 26.30 646 LYS A C 1
ATOM 5103 O O . LYS A 1 646 ? 25.242 45.194 58.072 1.00 26.30 646 LYS A O 1
ATOM 5108 N N . THR A 1 647 ? 26.261 44.490 56.229 1.00 24.38 647 THR A N 1
ATOM 5109 C CA . THR A 1 647 ? 27.466 45.158 55.635 1.00 24.38 647 THR A CA 1
ATOM 5110 C C . THR A 1 647 ? 28.324 44.207 54.734 1.00 24.38 647 THR A C 1
ATOM 5112 O O . THR A 1 647 ? 28.124 42.999 54.746 1.00 24.38 647 THR A O 1
ATOM 5115 N N . LEU A 1 648 ? 29.230 44.797 53.930 1.00 24.06 648 LEU A N 1
ATOM 5116 C CA . LEU A 1 648 ? 30.019 44.368 52.739 1.00 24.06 648 LEU A CA 1
ATOM 5117 C C . LEU A 1 648 ? 31.536 44.152 53.120 1.00 24.06 648 LEU A C 1
ATOM 5119 O O . LEU A 1 648 ? 31.910 44.663 54.168 1.00 24.06 648 LEU A O 1
ATOM 5123 N N . ILE A 1 649 ? 32.450 43.429 52.418 1.00 26.56 649 ILE A N 1
ATOM 5124 C CA . ILE A 1 649 ? 33.410 43.910 51.364 1.00 26.56 649 ILE A CA 1
ATOM 5125 C C . ILE A 1 649 ? 34.496 42.821 50.977 1.00 26.56 649 ILE A C 1
ATOM 5127 O O . ILE A 1 649 ? 35.154 42.286 51.858 1.00 26.56 649 ILE A O 1
ATOM 5131 N N . THR A 1 650 ? 34.661 42.570 49.653 1.00 25.05 650 THR A N 1
ATOM 5132 C CA . THR A 1 650 ? 35.811 42.235 48.717 1.00 25.05 650 THR A CA 1
ATOM 5133 C C . THR A 1 650 ? 36.872 41.089 48.836 1.00 25.05 650 THR A C 1
ATOM 5135 O O . THR A 1 650 ? 37.256 40.652 49.908 1.00 25.05 650 THR A O 1
ATOM 5138 N N . ARG A 1 651 ? 37.355 40.661 47.633 1.00 27.88 651 ARG A N 1
ATOM 5139 C CA . ARG A 1 651 ? 38.284 39.562 47.189 1.00 27.88 651 ARG A CA 1
ATOM 5140 C C . ARG A 1 651 ? 39.798 39.943 47.144 1.00 27.88 651 ARG A C 1
ATOM 5142 O O . ARG A 1 651 ? 40.059 41.140 47.246 1.00 27.88 651 ARG A O 1
ATOM 5149 N N . PRO A 1 652 ? 40.777 39.010 46.917 1.00 30.48 652 PRO A N 1
ATOM 5150 C CA . PRO A 1 652 ? 41.203 38.501 45.572 1.00 30.48 652 PRO A CA 1
ATOM 5151 C C . PRO A 1 652 ? 41.628 36.988 45.499 1.00 30.48 652 PRO A C 1
ATOM 5153 O O . PRO A 1 652 ? 41.691 36.308 46.514 1.00 30.48 652 PRO A O 1
ATOM 5156 N N . ALA A 1 653 ? 41.874 36.453 44.285 1.00 25.25 653 ALA A N 1
ATOM 5157 C CA . ALA A 1 653 ? 42.421 35.102 43.939 1.00 25.25 653 ALA A CA 1
ATOM 5158 C C . ALA A 1 653 ? 43.988 35.126 43.866 1.00 25.25 653 ALA A C 1
ATOM 5160 O O . ALA A 1 653 ? 44.478 36.247 44.020 1.00 25.25 653 ALA A O 1
ATOM 5161 N N . PRO A 1 654 ? 44.805 34.061 43.558 1.00 37.69 654 PRO A N 1
ATOM 5162 C CA . PRO A 1 654 ? 44.542 32.780 42.840 1.00 37.69 654 PRO A CA 1
ATOM 5163 C C . PRO A 1 654 ? 45.356 31.508 43.302 1.00 37.69 654 PRO A C 1
ATOM 5165 O O . PRO A 1 654 ? 46.084 31.564 44.282 1.00 37.69 654 PRO A O 1
ATOM 5168 N N . ILE A 1 655 ? 45.281 30.404 42.516 1.00 24.72 655 ILE A N 1
ATOM 5169 C CA . ILE A 1 655 ? 46.270 29.292 42.299 1.00 24.72 655 ILE A CA 1
ATOM 5170 C C . ILE A 1 655 ? 45.952 27.860 42.836 1.00 24.72 655 ILE A C 1
ATOM 5172 O O . ILE A 1 655 ? 45.879 27.617 44.031 1.00 24.72 655 ILE A O 1
ATOM 5176 N N . LEU A 1 656 ? 45.822 26.940 41.853 1.00 26.38 656 LEU A N 1
ATOM 5177 C CA . LEU A 1 656 ? 46.064 25.476 41.742 1.00 26.38 656 LEU A CA 1
ATOM 5178 C C . LEU A 1 656 ? 45.908 24.509 42.941 1.00 26.38 656 LEU A C 1
ATOM 5180 O O . LEU A 1 656 ? 46.695 24.574 43.872 1.00 26.38 656 LEU A O 1
ATOM 5184 N N . LEU A 1 657 ? 45.061 23.469 42.773 1.00 26.89 657 LEU A N 1
ATOM 5185 C CA . LEU A 1 657 ? 45.355 22.046 43.082 1.00 26.89 657 LEU A CA 1
ATOM 5186 C C . LEU A 1 657 ? 44.186 21.103 42.677 1.00 26.89 657 LEU A C 1
ATOM 5188 O O . LEU A 1 657 ? 43.042 21.297 43.074 1.00 26.89 657 LEU A O 1
ATOM 5192 N N . LEU A 1 658 ? 44.497 20.061 41.900 1.00 24.27 658 LEU A N 1
ATOM 5193 C CA . LEU A 1 658 ? 43.814 18.752 41.839 1.00 24.27 658 LEU A CA 1
ATOM 5194 C C . LEU A 1 658 ? 44.806 17.729 42.438 1.00 24.27 658 LEU A C 1
ATOM 5196 O O . LEU A 1 658 ? 46.008 17.972 42.306 1.00 24.27 658 LEU A O 1
ATOM 5200 N N . PRO A 1 659 ? 44.402 16.531 42.906 1.00 38.00 659 PRO A N 1
ATOM 5201 C CA . PRO A 1 659 ? 43.121 16.112 43.480 1.00 38.00 659 PRO A CA 1
ATOM 5202 C C . PRO A 1 659 ? 43.297 15.402 44.850 1.00 38.00 659 PRO A C 1
ATOM 5204 O O . PRO A 1 659 ? 44.267 14.687 45.077 1.00 38.00 659 PRO A O 1
ATOM 5207 N N . LEU A 1 660 ? 42.308 15.508 45.739 1.00 26.19 660 LEU A N 1
ATOM 5208 C CA . LEU A 1 660 ? 42.115 14.583 46.866 1.00 26.19 660 LEU A CA 1
ATOM 5209 C C . LEU A 1 660 ? 40.765 13.888 46.648 1.00 26.19 660 LEU A C 1
ATOM 5211 O O . LEU A 1 660 ? 39.715 14.391 47.032 1.00 26.19 660 LEU A O 1
ATOM 5215 N N . LEU A 1 661 ? 40.797 12.756 45.943 1.00 30.55 661 LEU A N 1
ATOM 5216 C CA . LEU A 1 661 ? 39.712 11.774 45.893 1.00 30.55 661 LEU A CA 1
ATOM 5217 C C . LEU A 1 661 ? 40.151 10.585 46.746 1.00 30.55 661 LEU A C 1
ATOM 5219 O O . LEU A 1 661 ? 40.713 9.630 46.228 1.00 30.55 661 LEU A O 1
ATOM 5223 N N . SER A 1 662 ? 39.945 10.677 48.056 1.00 31.44 662 SER A N 1
ATOM 5224 C CA . SER A 1 662 ? 39.909 9.515 48.949 1.00 31.44 662 SER A CA 1
ATOM 5225 C C . SER A 1 662 ? 39.402 9.949 50.322 1.00 31.44 662 SER A C 1
ATOM 5227 O O . SER A 1 662 ? 40.164 9.944 51.275 1.00 31.44 662 SER A O 1
ATOM 5229 N N . GLU A 1 663 ? 38.142 10.376 50.416 1.00 30.88 663 GLU A N 1
ATOM 5230 C CA . GLU A 1 663 ? 37.414 10.450 51.695 1.00 30.88 663 GLU A CA 1
ATOM 5231 C C . GLU A 1 663 ? 35.953 10.848 51.446 1.00 30.88 663 GLU A C 1
ATOM 5233 O O . GLU A 1 663 ? 35.571 11.979 51.681 1.00 30.88 663 GLU A O 1
ATOM 5238 N N . MET A 1 664 ? 35.131 9.942 50.905 1.00 29.12 664 MET A N 1
ATOM 5239 C CA . MET A 1 664 ? 33.667 9.917 51.119 1.00 29.12 664 MET A CA 1
ATOM 5240 C C . MET A 1 664 ? 33.130 8.518 50.767 1.00 29.12 664 MET A C 1
ATOM 5242 O O . MET A 1 664 ? 32.229 8.359 49.950 1.00 29.12 664 MET A O 1
ATOM 5246 N N . ALA A 1 665 ? 33.714 7.481 51.365 1.00 33.66 665 ALA A N 1
ATOM 5247 C CA . ALA A 1 665 ? 33.178 6.121 51.339 1.00 33.66 665 ALA A CA 1
ATOM 5248 C C . ALA A 1 665 ? 32.939 5.653 52.778 1.00 33.66 665 ALA A C 1
ATOM 5250 O O . ALA A 1 665 ? 33.597 4.743 53.257 1.00 33.66 665 ALA A O 1
ATOM 5251 N N . SER A 1 666 ? 32.056 6.343 53.501 1.00 38.91 666 SER A N 1
ATOM 5252 C CA . SER A 1 666 ? 31.390 5.824 54.702 1.00 38.91 666 SER A CA 1
ATOM 5253 C C . SER A 1 666 ? 30.415 6.879 55.218 1.00 38.91 666 SER A C 1
ATOM 5255 O O . SER A 1 666 ? 30.852 7.896 55.749 1.00 38.91 666 SER A O 1
ATOM 5257 N N . ALA A 1 667 ? 29.115 6.663 54.990 1.00 37.69 667 ALA A N 1
ATOM 5258 C CA . ALA A 1 667 ? 27.996 7.098 55.842 1.00 37.69 667 ALA A CA 1
ATOM 5259 C C . ALA A 1 667 ? 26.677 7.068 55.049 1.00 37.69 667 ALA A C 1
ATOM 5261 O O . ALA A 1 667 ? 26.080 8.097 54.737 1.00 37.69 667 ALA A O 1
ATOM 5262 N N . ALA A 1 668 ? 26.187 5.873 54.736 1.00 40.38 668 ALA A N 1
ATOM 5263 C CA . ALA A 1 668 ? 24.758 5.683 54.533 1.00 40.38 668 ALA A CA 1
ATOM 5264 C C . ALA A 1 668 ? 24.394 4.317 55.105 1.00 40.38 668 ALA A C 1
ATOM 5266 O O . ALA A 1 668 ? 24.577 3.296 54.451 1.00 40.38 668 ALA A O 1
ATOM 5267 N N . SER A 1 669 ? 23.921 4.301 56.354 1.00 45.59 669 SER A N 1
ATOM 5268 C CA . SER A 1 669 ? 23.270 3.122 56.925 1.00 45.59 669 SER A CA 1
ATOM 5269 C C . SER A 1 669 ? 22.173 2.638 55.965 1.00 45.59 669 SER A C 1
ATOM 5271 O O . SER A 1 669 ? 21.470 3.488 55.398 1.00 45.59 669 SER A O 1
ATOM 5273 N N . PRO A 1 670 ? 21.998 1.319 55.764 1.00 48.59 670 PRO A N 1
ATOM 5274 C CA . PRO A 1 670 ? 20.973 0.811 54.865 1.00 48.59 670 PRO A CA 1
ATOM 5275 C C . PRO A 1 670 ? 19.611 1.320 55.340 1.00 48.59 670 PRO A C 1
ATOM 5277 O O . PRO A 1 670 ? 19.185 1.043 56.457 1.00 48.59 670 PRO A O 1
ATOM 5280 N N . ARG A 1 671 ? 18.916 2.094 54.500 1.00 59.88 671 ARG A N 1
ATOM 5281 C CA . ARG A 1 671 ? 17.545 2.559 54.785 1.00 59.88 671 ARG A CA 1
ATOM 5282 C C . ARG A 1 671 ? 16.514 1.424 54.744 1.00 59.88 671 ARG A C 1
ATOM 5284 O O . ARG A 1 671 ? 15.336 1.680 54.964 1.00 59.88 671 ARG A O 1
ATOM 5291 N N . ILE A 1 672 ? 16.950 0.205 54.432 1.00 62.19 672 ILE A N 1
ATOM 5292 C CA . ILE A 1 672 ? 16.120 -0.982 54.270 1.00 62.19 672 ILE A CA 1
ATOM 5293 C C . ILE A 1 672 ? 16.713 -2.077 55.166 1.00 62.19 672 ILE A C 1
ATOM 5295 O O . ILE A 1 672 ? 17.904 -2.367 55.026 1.00 62.19 672 ILE A O 1
ATOM 5299 N N . PRO A 1 673 ? 15.931 -2.660 56.092 1.00 81.94 673 PRO A N 1
ATOM 5300 C CA . PRO A 1 673 ? 16.378 -3.784 56.906 1.00 81.94 673 PRO A CA 1
ATOM 5301 C C . PRO A 1 673 ? 16.839 -4.952 56.029 1.00 81.94 673 PRO A C 1
ATOM 5303 O O . PRO A 1 673 ? 16.183 -5.277 55.039 1.00 81.94 673 PRO A O 1
ATOM 5306 N N . THR A 1 674 ? 17.936 -5.612 56.407 1.00 74.19 674 THR A N 1
ATOM 5307 C CA . THR A 1 674 ? 18.476 -6.784 55.691 1.00 74.19 674 THR A CA 1
ATOM 5308 C C . THR A 1 674 ? 17.419 -7.872 55.487 1.00 74.19 674 THR A C 1
ATOM 5310 O O . THR A 1 674 ? 17.364 -8.481 54.424 1.00 74.19 674 THR A O 1
ATOM 5313 N N . GLU A 1 675 ? 16.521 -8.040 56.459 1.00 78.00 675 GLU A N 1
ATOM 5314 C CA . GLU A 1 675 ? 15.407 -8.990 56.393 1.00 78.00 675 GLU A CA 1
ATOM 5315 C C . GLU A 1 675 ? 14.444 -8.692 55.236 1.00 78.00 675 GLU A C 1
ATOM 5317 O O . GLU A 1 675 ? 13.993 -9.590 54.538 1.00 78.00 675 GLU A O 1
ATOM 5322 N N . THR A 1 676 ? 14.174 -7.413 54.964 1.00 72.25 676 THR A N 1
ATOM 5323 C CA . THR A 1 676 ? 13.304 -7.002 53.854 1.00 72.25 676 THR A CA 1
ATOM 5324 C C . THR A 1 676 ? 13.938 -7.315 52.502 1.00 72.25 676 THR A C 1
ATOM 5326 O O . THR A 1 676 ? 13.238 -7.717 51.577 1.00 72.25 676 THR A O 1
ATOM 5329 N N . VAL A 1 677 ? 15.260 -7.160 52.384 1.00 72.69 677 VAL A N 1
ATOM 5330 C CA . VAL A 1 677 ? 15.995 -7.523 51.164 1.00 72.69 677 VAL A CA 1
ATOM 5331 C C . VAL A 1 677 ? 15.984 -9.037 50.975 1.00 72.69 677 VAL A C 1
ATOM 5333 O O . VAL A 1 677 ? 15.725 -9.505 49.872 1.00 72.69 677 VAL A O 1
ATOM 5336 N N . LYS A 1 678 ? 16.199 -9.799 52.051 1.00 76.38 678 LYS A N 1
ATOM 5337 C CA . LYS A 1 678 ? 16.181 -11.262 52.020 1.00 76.38 678 LYS A CA 1
ATOM 5338 C C . LYS A 1 678 ? 14.814 -11.803 51.595 1.00 76.38 678 LYS A C 1
ATOM 5340 O O . LYS A 1 678 ? 14.747 -12.561 50.636 1.00 76.38 678 LYS A O 1
ATOM 5345 N N . ASN A 1 679 ? 13.736 -11.306 52.201 1.00 79.44 679 ASN A N 1
ATOM 5346 C CA . ASN A 1 679 ? 12.370 -11.695 51.845 1.00 79.44 679 ASN A CA 1
ATOM 5347 C C . ASN A 1 679 ? 12.022 -11.331 50.393 1.00 79.44 679 ASN A C 1
ATOM 5349 O O . ASN A 1 679 ? 11.336 -12.090 49.716 1.00 79.44 679 ASN A O 1
ATOM 5353 N N . ALA A 1 680 ? 12.500 -10.186 49.892 1.00 70.00 680 ALA A N 1
ATOM 5354 C CA . ALA A 1 680 ? 12.283 -9.787 48.502 1.00 70.00 680 ALA A CA 1
ATOM 5355 C C . ALA A 1 680 ? 13.029 -10.695 47.509 1.00 70.00 680 ALA A C 1
ATOM 5357 O O . ALA A 1 680 ? 12.477 -11.043 46.468 1.00 70.00 680 ALA A O 1
ATOM 5358 N N . VAL A 1 681 ? 14.261 -11.101 47.835 1.00 75.25 681 VAL A N 1
ATOM 5359 C CA . VAL A 1 681 ? 15.040 -12.045 47.018 1.00 75.25 681 VAL A CA 1
ATOM 5360 C C . VAL A 1 681 ? 14.411 -13.438 47.050 1.00 75.25 681 VAL A C 1
ATOM 5362 O O . VAL A 1 681 ? 14.262 -14.051 45.999 1.00 75.25 681 VAL A O 1
ATOM 5365 N N . GLU A 1 682 ? 13.982 -13.920 48.216 1.00 81.38 682 GLU A N 1
ATOM 5366 C CA . GLU A 1 682 ? 13.291 -15.210 48.349 1.00 81.38 682 GLU A CA 1
ATOM 5367 C C . GLU A 1 682 ? 11.962 -15.230 47.581 1.00 81.38 682 GLU A C 1
ATOM 5369 O O . GLU A 1 682 ? 11.677 -16.197 46.878 1.00 81.38 682 GLU A O 1
ATOM 5374 N N . ALA A 1 683 ? 11.178 -14.149 47.638 1.00 74.56 683 ALA A N 1
ATOM 5375 C CA . ALA A 1 683 ? 9.950 -14.019 46.856 1.00 74.56 683 ALA A CA 1
ATOM 5376 C C . ALA A 1 683 ? 10.217 -14.021 45.341 1.00 74.56 683 ALA A C 1
ATOM 5378 O O . ALA A 1 683 ? 9.473 -14.649 44.590 1.00 74.56 683 ALA A O 1
ATOM 5379 N N . LEU A 1 684 ? 11.291 -13.360 44.894 1.00 69.50 684 LEU A N 1
ATOM 5380 C CA . LEU A 1 684 ? 11.686 -13.329 43.485 1.00 69.50 684 LEU A CA 1
ATOM 5381 C C . LEU A 1 684 ? 12.157 -14.704 42.991 1.00 69.50 684 LEU A C 1
ATOM 5383 O O . LEU A 1 684 ? 11.761 -15.130 41.909 1.00 69.50 684 LEU A O 1
ATOM 5387 N N . LEU A 1 685 ? 12.960 -15.410 43.791 1.00 75.56 685 LEU A N 1
ATOM 5388 C CA . LEU A 1 685 ? 13.397 -16.774 43.486 1.00 75.56 685 LEU A CA 1
ATOM 5389 C C . LEU A 1 685 ? 12.204 -17.735 43.435 1.00 75.56 685 LEU A C 1
ATOM 5391 O O . LEU A 1 685 ? 12.093 -18.505 42.489 1.00 75.56 685 LEU A O 1
ATOM 5395 N N . LYS A 1 686 ? 11.259 -17.625 44.379 1.00 79.19 686 LYS A N 1
ATOM 5396 C CA . LYS A 1 686 ? 10.037 -18.440 44.392 1.00 79.19 686 LYS A CA 1
ATOM 5397 C C . LYS A 1 686 ? 9.162 -18.201 43.156 1.00 79.19 686 LYS A C 1
ATOM 5399 O O . LYS A 1 686 ? 8.648 -19.162 42.596 1.00 79.19 686 LYS A O 1
ATOM 5404 N N . TRP A 1 687 ? 9.017 -16.946 42.723 1.00 75.25 687 TRP A N 1
ATOM 5405 C CA . TRP A 1 687 ? 8.302 -16.594 41.489 1.00 75.25 687 TRP A CA 1
ATOM 5406 C C . TRP A 1 687 ? 8.991 -17.148 40.233 1.00 75.25 687 TRP A C 1
ATOM 5408 O O . TRP A 1 687 ? 8.323 -17.669 39.339 1.00 75.25 687 TRP A O 1
ATOM 5418 N N . ARG A 1 688 ? 10.329 -17.076 40.171 1.00 68.62 688 ARG A N 1
ATOM 5419 C CA . ARG A 1 688 ? 11.110 -17.670 39.076 1.00 68.62 688 ARG A CA 1
ATOM 5420 C C . ARG A 1 688 ? 10.884 -19.180 39.013 1.00 68.62 688 ARG A C 1
ATOM 5422 O O . ARG A 1 688 ? 10.559 -19.711 37.955 1.00 68.62 688 ARG A O 1
ATOM 5429 N N . ASP A 1 689 ? 11.012 -19.855 40.151 1.00 70.50 689 ASP A N 1
ATOM 5430 C CA . ASP A 1 689 ? 10.909 -21.311 40.225 1.00 70.50 689 ASP A CA 1
ATOM 5431 C C . ASP A 1 689 ? 9.495 -21.784 39.832 1.00 70.50 689 ASP A C 1
ATOM 5433 O O . ASP A 1 689 ? 9.372 -22.733 39.059 1.00 70.50 689 ASP A O 1
ATOM 5437 N N . SER A 1 690 ? 8.438 -21.057 40.225 1.00 67.44 690 SER A N 1
ATOM 5438 C CA . SER A 1 690 ? 7.052 -21.349 39.816 1.00 67.44 690 SER A CA 1
ATOM 5439 C C . SER A 1 690 ? 6.763 -21.115 38.327 1.00 67.44 690 SER A C 1
ATOM 5441 O O . SER A 1 690 ? 5.872 -21.750 37.773 1.00 67.44 690 SER A O 1
ATOM 5443 N N . ASN A 1 691 ? 7.511 -20.232 37.657 1.00 59.41 691 ASN A N 1
ATOM 5444 C CA . ASN A 1 691 ? 7.383 -20.016 36.210 1.00 59.41 691 ASN A CA 1
ATOM 5445 C C . ASN A 1 691 ? 8.140 -21.070 35.381 1.00 59.41 691 ASN A C 1
ATOM 5447 O O . ASN A 1 691 ? 7.782 -21.314 34.225 1.00 59.41 691 ASN A O 1
ATOM 5451 N N . SER A 1 692 ? 9.155 -21.719 35.962 1.00 54.41 692 SER A N 1
ATOM 5452 C CA . SER A 1 692 ? 10.013 -22.688 35.266 1.00 54.41 692 SER A CA 1
ATOM 5453 C C . SER A 1 692 ? 9.338 -24.037 34.958 1.00 54.41 692 SER A C 1
ATOM 5455 O O . SER A 1 692 ? 9.721 -24.698 33.994 1.00 54.41 692 SER A O 1
ATOM 5457 N N . GLU A 1 693 ? 8.280 -24.424 35.687 1.00 48.78 693 GLU A N 1
ATOM 5458 C CA . GLU A 1 693 ? 7.560 -25.694 35.458 1.00 48.78 693 GLU A CA 1
ATOM 5459 C C . GLU A 1 693 ? 6.692 -25.697 34.179 1.00 48.78 693 GLU A C 1
ATOM 5461 O O . GLU A 1 693 ? 6.258 -26.753 33.719 1.00 48.78 693 GLU A O 1
ATOM 5466 N N . SER A 1 694 ? 6.484 -24.538 33.541 1.00 49.84 694 SER A N 1
ATOM 5467 C CA . SER A 1 694 ? 5.645 -24.393 32.338 1.00 49.84 694 SER A CA 1
ATOM 5468 C C . SER A 1 694 ? 6.394 -24.551 31.001 1.00 49.84 694 SER A C 1
ATOM 5470 O O . SER A 1 694 ? 5.794 -24.432 29.925 1.00 49.84 694 SER A O 1
ATOM 5472 N N . HIS A 1 695 ? 7.704 -24.822 31.013 1.00 46.06 695 HIS A N 1
ATOM 5473 C CA . HIS A 1 695 ? 8.521 -24.854 29.796 1.00 46.06 695 HIS A CA 1
ATOM 5474 C C . HIS A 1 695 ? 9.222 -26.204 29.584 1.00 46.06 695 HIS A C 1
ATOM 5476 O O . HIS A 1 695 ? 10.164 -26.570 30.279 1.00 46.06 695 HIS A O 1
ATOM 5482 N N . LYS A 1 696 ? 8.785 -26.944 28.550 1.00 43.31 696 LYS A N 1
ATOM 5483 C CA . LYS A 1 696 ? 9.537 -28.086 27.998 1.00 43.31 696 LYS A CA 1
ATOM 5484 C C . LYS A 1 696 ? 10.946 -27.631 27.577 1.00 43.31 696 LYS A C 1
ATOM 5486 O O . LYS A 1 696 ? 11.071 -26.525 27.043 1.00 43.31 696 LYS A O 1
ATOM 5491 N N . PRO A 1 697 ? 11.979 -28.485 27.717 1.00 44.00 697 PRO A N 1
ATOM 5492 C CA . PRO A 1 697 ? 13.348 -28.125 27.367 1.00 44.00 697 PRO A CA 1
ATOM 5493 C C . PRO A 1 697 ? 13.438 -27.818 25.867 1.00 44.00 697 PRO A C 1
ATOM 5495 O O . PRO A 1 697 ? 13.195 -28.682 25.022 1.00 44.00 697 PRO A O 1
ATOM 5498 N N . LYS A 1 698 ? 13.743 -26.561 25.535 1.00 46.31 698 LYS A N 1
ATOM 5499 C CA . LYS A 1 698 ? 14.038 -26.120 24.168 1.00 46.31 698 LYS A CA 1
ATOM 5500 C C . LYS A 1 698 ? 15.524 -26.352 23.885 1.00 46.31 698 LYS A C 1
ATOM 5502 O O . LYS A 1 698 ? 16.362 -26.196 24.759 1.00 46.31 698 LYS A O 1
ATOM 5507 N N . LEU A 1 699 ? 15.830 -26.724 22.644 1.00 39.59 699 LEU A N 1
ATOM 5508 C CA . LEU A 1 699 ? 17.135 -27.209 22.166 1.00 39.59 699 LEU A CA 1
ATOM 5509 C C . LEU A 1 699 ? 18.232 -26.120 22.054 1.00 39.59 699 LEU A C 1
ATOM 5511 O O . LEU A 1 699 ? 19.321 -26.400 21.564 1.00 39.59 699 LEU A O 1
ATOM 5515 N N . PHE A 1 700 ? 17.956 -24.886 22.476 1.00 36.69 700 PHE A N 1
ATOM 5516 C CA . PHE A 1 700 ? 18.910 -23.779 22.455 1.00 36.69 700 PHE A CA 1
ATOM 5517 C C . PHE A 1 700 ? 18.872 -23.068 23.807 1.00 36.69 700 PHE A C 1
ATOM 5519 O O . PHE A 1 700 ? 17.810 -22.582 24.200 1.00 36.69 700 PHE A O 1
ATOM 5526 N N . ASP A 1 701 ? 20.019 -23.022 24.488 1.00 42.44 701 ASP A N 1
ATOM 5527 C CA . ASP A 1 701 ? 20.224 -22.292 25.741 1.00 42.44 701 ASP A CA 1
ATOM 5528 C C . ASP A 1 701 ? 19.973 -20.796 25.496 1.00 42.44 701 ASP A C 1
ATOM 5530 O O . ASP A 1 701 ? 20.825 -20.073 24.978 1.00 42.44 701 ASP A O 1
ATOM 5534 N N . ALA A 1 702 ? 18.768 -20.332 25.818 1.00 40.88 702 ALA A N 1
ATOM 5535 C CA . ALA A 1 702 ? 18.470 -18.915 25.970 1.00 40.88 702 ALA A CA 1
ATOM 5536 C C . ALA A 1 702 ? 18.820 -18.505 27.407 1.00 40.88 702 ALA A C 1
ATOM 5538 O O . ALA A 1 702 ? 17.950 -18.117 28.183 1.00 40.88 702 ALA A O 1
ATOM 5539 N N . ASP A 1 703 ? 20.094 -18.644 27.769 1.00 48.62 703 ASP A N 1
ATOM 5540 C CA . ASP A 1 703 ? 20.613 -18.128 29.030 1.00 48.62 703 ASP A CA 1
ATOM 5541 C C . ASP A 1 703 ? 20.756 -16.610 28.903 1.00 48.62 703 ASP A C 1
ATOM 5543 O O . ASP A 1 703 ? 21.785 -16.123 28.454 1.00 48.62 703 ASP A O 1
ATOM 5547 N N . GLU A 1 704 ? 19.689 -15.875 29.226 1.00 50.06 704 GLU A N 1
ATOM 5548 C CA . GLU A 1 704 ? 19.727 -14.551 29.867 1.00 50.06 704 GLU A CA 1
ATOM 5549 C C . GLU A 1 704 ? 18.282 -14.092 30.152 1.00 50.06 704 GLU A C 1
ATOM 5551 O O . GLU A 1 704 ? 17.606 -13.475 29.327 1.00 50.06 704 GLU A O 1
ATOM 5556 N N . GLU A 1 705 ? 17.775 -14.411 31.347 1.00 55.16 705 GLU A N 1
ATOM 5557 C CA . GLU A 1 705 ? 16.533 -13.825 31.861 1.00 55.16 705 GLU A CA 1
ATOM 5558 C C . GLU A 1 705 ? 16.776 -12.347 32.220 1.00 55.16 705 GLU A C 1
ATOM 5560 O O . GLU A 1 705 ? 17.529 -12.019 33.141 1.00 55.16 705 GLU A O 1
ATOM 5565 N N . PHE A 1 706 ? 16.144 -11.425 31.489 1.00 50.03 706 PHE A N 1
ATOM 5566 C CA . PHE A 1 706 ? 16.312 -9.987 31.704 1.00 50.03 706 PHE A CA 1
ATOM 5567 C C . PHE A 1 706 ? 15.460 -9.475 32.871 1.00 50.03 706 PHE A C 1
ATOM 5569 O O . PHE A 1 706 ? 14.232 -9.546 32.845 1.00 50.03 706 PHE A O 1
ATOM 5576 N N . VAL A 1 707 ? 16.105 -8.845 33.858 1.00 50.81 707 VAL A N 1
ATOM 5577 C CA . VAL A 1 707 ? 15.428 -8.085 34.922 1.00 50.81 707 VAL A CA 1
ATOM 5578 C C . VAL A 1 707 ? 15.621 -6.585 34.684 1.00 50.81 707 VAL A C 1
ATOM 5580 O O . VAL A 1 707 ? 16.738 -6.069 34.730 1.00 50.81 707 VAL A O 1
ATOM 5583 N N . TYR A 1 708 ? 14.525 -5.857 34.453 1.00 44.81 708 TYR A N 1
ATOM 5584 C CA . TYR A 1 708 ? 14.552 -4.410 34.215 1.00 44.81 708 TYR A CA 1
ATOM 5585 C C . TYR A 1 708 ? 14.449 -3.611 35.522 1.00 44.81 708 TYR A C 1
ATOM 5587 O O . TYR A 1 708 ? 13.463 -3.710 36.250 1.00 44.81 708 TYR A O 1
ATOM 5595 N N . LEU A 1 709 ? 15.428 -2.738 35.787 1.00 45.84 709 LEU A N 1
ATOM 5596 C CA . LEU A 1 709 ? 15.368 -1.747 36.867 1.00 45.84 709 LEU A CA 1
ATOM 5597 C C . LEU A 1 709 ? 15.096 -0.348 36.297 1.00 45.84 709 LEU A C 1
ATOM 5599 O O . LEU A 1 709 ? 15.970 0.273 35.691 1.00 45.84 709 LEU A O 1
ATOM 5603 N N . VAL A 1 710 ? 13.897 0.187 36.536 1.00 49.84 710 VAL A N 1
ATOM 5604 C CA . VAL A 1 710 ? 13.514 1.538 36.094 1.00 49.84 710 VAL A CA 1
ATOM 5605 C C . VAL A 1 710 ? 13.793 2.560 37.200 1.00 49.84 710 VAL A C 1
ATOM 5607 O O . VAL A 1 710 ? 13.130 2.575 38.235 1.00 49.84 710 VAL A O 1
ATOM 5610 N N . VAL A 1 711 ? 14.752 3.465 36.973 1.00 51.94 711 VAL A N 1
ATOM 5611 C CA . VAL A 1 711 ? 15.086 4.556 37.907 1.00 51.94 711 VAL A CA 1
ATOM 5612 C C . VAL A 1 711 ? 14.510 5.877 37.396 1.00 51.94 711 VAL A C 1
ATOM 5614 O O . VAL A 1 711 ? 14.933 6.393 36.366 1.00 51.94 711 VAL A O 1
ATOM 5617 N N . THR A 1 712 ? 13.561 6.459 38.134 1.00 51.12 712 THR A N 1
ATOM 5618 C CA . THR A 1 712 ? 12.932 7.750 37.804 1.00 51.12 712 THR A CA 1
ATOM 5619 C C . THR A 1 712 ? 13.225 8.809 38.867 1.00 51.12 712 THR A C 1
ATOM 5621 O O . THR A 1 712 ? 13.215 8.540 40.069 1.00 51.12 712 THR A O 1
ATOM 5624 N N . LEU A 1 713 ? 13.457 10.050 38.427 1.00 51.06 713 LEU A N 1
ATOM 5625 C CA . LEU A 1 713 ? 13.580 11.205 39.315 1.00 51.06 713 LEU A CA 1
ATOM 5626 C C . LEU A 1 713 ? 12.194 11.695 39.748 1.00 51.06 713 LEU A C 1
ATOM 5628 O O . LEU A 1 713 ? 11.328 11.966 38.922 1.00 51.06 713 LEU A O 1
ATOM 5632 N N . LYS A 1 714 ? 12.009 11.896 41.055 1.00 49.16 714 LYS A N 1
ATOM 5633 C CA . LYS A 1 714 ? 10.755 12.417 41.630 1.00 49.16 714 LYS A CA 1
ATOM 5634 C C . LYS A 1 714 ? 10.463 13.872 41.228 1.00 49.16 714 LYS A C 1
ATOM 5636 O O . LYS A 1 714 ? 9.329 14.328 41.342 1.00 49.16 714 LYS A O 1
ATOM 5641 N N . THR A 1 715 ? 11.475 14.618 40.785 1.00 51.59 715 THR A N 1
ATOM 5642 C CA . THR A 1 715 ? 11.349 16.013 40.352 1.00 51.59 715 THR A CA 1
ATOM 5643 C C . THR A 1 715 ? 12.142 16.269 39.078 1.00 51.59 715 THR A C 1
ATOM 5645 O O . THR A 1 715 ? 13.240 15.746 38.887 1.00 51.59 715 THR A O 1
ATOM 5648 N N . ILE A 1 716 ? 11.585 17.113 38.208 1.00 54.72 716 ILE A N 1
ATOM 5649 C CA . ILE A 1 716 ? 12.243 17.525 36.968 1.00 54.72 716 ILE A CA 1
ATOM 5650 C C . ILE A 1 716 ? 13.346 18.539 37.316 1.00 54.72 716 ILE A C 1
ATOM 5652 O O . ILE A 1 716 ? 13.052 19.549 37.968 1.00 54.72 716 ILE A O 1
ATOM 5656 N N . PRO A 1 717 ? 14.605 18.319 36.895 1.00 56.81 717 PRO A N 1
ATOM 5657 C CA . PRO A 1 717 ? 15.680 19.271 37.134 1.00 56.81 717 PRO A CA 1
ATOM 5658 C C . PRO A 1 717 ? 15.374 20.633 36.496 1.00 56.81 717 PRO A C 1
ATOM 5660 O O . PRO A 1 717 ? 15.036 20.727 35.321 1.00 56.81 717 PRO A O 1
ATOM 5663 N N . HIS A 1 718 ? 15.548 21.718 37.255 1.00 53.41 718 HIS A N 1
ATOM 5664 C CA . HIS A 1 718 ? 15.264 23.088 36.794 1.00 53.41 718 HIS A CA 1
ATOM 5665 C C . HIS A 1 718 ? 16.156 23.581 35.641 1.00 53.41 718 HIS A C 1
ATOM 5667 O O . HIS A 1 718 ? 15.863 24.613 35.040 1.00 53.41 718 HIS A O 1
ATOM 5673 N N . LYS A 1 719 ? 17.255 22.881 35.345 1.00 59.31 719 LYS A N 1
ATOM 5674 C CA . LYS A 1 719 ? 18.131 23.165 34.207 1.00 59.31 719 LYS A CA 1
ATOM 5675 C C . LYS A 1 719 ? 18.145 21.956 33.288 1.00 59.31 719 LYS A C 1
ATOM 5677 O O . LYS A 1 719 ? 18.610 20.892 33.689 1.00 59.31 719 LYS A O 1
ATOM 5682 N N . SER A 1 720 ? 17.682 22.162 32.058 1.00 54.03 720 SER A N 1
ATOM 5683 C CA . SER A 1 720 ? 17.865 21.200 30.975 1.00 54.03 720 SER A CA 1
ATOM 5684 C C . SER A 1 720 ? 19.365 20.968 30.770 1.00 54.03 720 SER A C 1
ATOM 5686 O O . SER A 1 720 ? 20.147 21.920 30.680 1.00 54.03 720 SER A O 1
ATOM 5688 N N . ARG A 1 721 ? 19.768 19.699 30.740 1.00 54.66 721 ARG A N 1
ATOM 5689 C CA . ARG A 1 721 ? 21.122 19.260 30.412 1.00 54.66 721 ARG A CA 1
ATOM 5690 C C . ARG A 1 721 ? 21.028 18.162 29.366 1.00 54.66 721 ARG A C 1
ATOM 5692 O O . ARG A 1 721 ? 20.197 17.274 29.487 1.00 54.66 721 ARG A O 1
ATOM 5699 N N . VAL A 1 722 ? 21.931 18.222 28.395 1.00 57.75 722 VAL A N 1
ATOM 5700 C CA . VAL A 1 722 ? 22.138 17.178 27.380 1.00 57.75 722 VAL A CA 1
ATOM 5701 C C . VAL A 1 722 ? 23.037 16.039 27.879 1.00 57.75 722 VAL A C 1
ATOM 5703 O O . VAL A 1 722 ? 23.023 14.955 27.313 1.00 57.75 722 VAL A O 1
ATOM 5706 N N . ASN A 1 723 ? 23.794 16.256 28.964 1.00 56.12 723 ASN A N 1
ATOM 5707 C CA . ASN A 1 723 ? 24.691 15.244 29.529 1.00 56.12 723 ASN A CA 1
ATOM 5708 C C . ASN A 1 723 ? 23.988 14.424 30.631 1.00 56.12 723 ASN A C 1
ATOM 5710 O O . ASN A 1 723 ? 23.378 15.041 31.514 1.00 56.12 723 ASN A O 1
ATOM 5714 N N . PRO A 1 724 ? 24.128 13.080 30.649 1.00 59.00 724 PRO A N 1
ATOM 5715 C CA . PRO A 1 724 ? 23.518 12.214 31.660 1.00 59.00 724 PRO A CA 1
ATOM 5716 C C . PRO A 1 724 ? 23.955 12.539 33.095 1.00 59.00 724 PRO A C 1
ATOM 5718 O O . PRO A 1 724 ? 25.104 12.920 33.347 1.00 59.00 724 PRO A O 1
ATOM 5721 N N . TYR A 1 725 ? 23.055 12.328 34.061 1.00 60.69 725 TYR A N 1
ATOM 5722 C CA . TYR A 1 725 ? 23.409 12.331 35.481 1.00 60.69 725 TYR A CA 1
ATOM 5723 C C . TYR A 1 725 ? 24.098 11.013 35.837 1.00 60.69 725 TYR A C 1
ATOM 5725 O O . TYR A 1 725 ? 23.502 9.946 35.728 1.00 60.69 725 TYR A O 1
ATOM 5733 N N . LYS A 1 726 ? 25.351 11.086 36.291 1.00 62.09 726 LYS A N 1
ATOM 5734 C CA . LYS A 1 726 ? 26.044 9.921 36.848 1.00 62.09 726 LYS A CA 1
ATOM 5735 C C . LYS A 1 726 ? 25.510 9.660 38.255 1.00 62.09 726 LYS A C 1
ATOM 5737 O O . LYS A 1 726 ? 25.685 10.504 39.132 1.00 62.09 726 LYS A O 1
ATOM 5742 N N . VAL A 1 727 ? 24.860 8.516 38.453 1.00 63.53 727 VAL A N 1
ATOM 5743 C CA . VAL A 1 727 ? 24.408 8.049 39.769 1.00 63.53 727 VAL A CA 1
ATOM 5744 C C . VAL A 1 727 ? 25.479 7.106 40.321 1.00 63.53 727 VAL A C 1
ATOM 5746 O O . VAL A 1 727 ? 25.657 6.024 39.765 1.00 63.53 727 VAL A O 1
ATOM 5749 N N . PRO A 1 728 ? 26.237 7.495 41.361 1.00 51.94 728 PRO A N 1
ATOM 5750 C CA . PRO A 1 728 ? 27.176 6.584 41.997 1.00 51.94 728 PRO A CA 1
ATOM 5751 C C . PRO A 1 728 ? 26.385 5.531 42.777 1.00 51.94 728 PRO A C 1
ATOM 5753 O O . PRO A 1 728 ? 25.606 5.869 43.670 1.00 51.94 728 PRO A O 1
ATOM 5756 N N . LEU A 1 729 ? 26.564 4.261 42.426 1.00 56.59 729 LEU A N 1
ATOM 5757 C CA . LEU A 1 729 ? 25.990 3.159 43.188 1.00 56.59 729 LEU A CA 1
ATOM 5758 C C . LEU A 1 729 ? 26.885 2.887 44.410 1.00 56.59 729 LEU A C 1
ATOM 5760 O O . LEU A 1 729 ? 28.099 2.774 44.244 1.00 56.59 729 LEU A O 1
ATOM 5764 N N . PRO A 1 730 ? 26.324 2.806 45.633 1.00 51.19 730 PRO A N 1
ATOM 5765 C CA . PRO A 1 730 ? 27.107 2.570 46.850 1.00 51.19 730 PRO A CA 1
ATOM 5766 C C . PRO A 1 730 ? 27.738 1.171 46.890 1.00 51.19 730 PRO A C 1
ATOM 5768 O O . PRO A 1 730 ? 28.746 0.973 47.563 1.00 51.19 730 PRO A O 1
ATOM 5771 N N . HIS A 1 731 ? 27.174 0.226 46.136 1.00 59.19 731 HIS A N 1
ATOM 5772 C CA . HIS A 1 731 ? 27.732 -1.097 45.889 1.00 59.19 731 HIS A CA 1
ATOM 5773 C C . HIS A 1 731 ? 27.800 -1.315 44.376 1.00 59.19 731 HIS A C 1
ATOM 5775 O O . HIS A 1 731 ? 26.856 -0.979 43.658 1.00 59.19 731 HIS A O 1
ATOM 5781 N N . SER A 1 732 ? 28.929 -1.831 43.890 1.00 58.69 732 SER A N 1
ATOM 5782 C CA . SER A 1 732 ? 29.096 -2.177 42.479 1.00 58.69 732 SER A CA 1
ATOM 5783 C C . SER A 1 732 ? 28.102 -3.277 42.097 1.00 58.69 732 SER A C 1
ATOM 5785 O O . SER A 1 732 ? 27.994 -4.269 42.811 1.00 58.69 732 SER A O 1
ATOM 5787 N N . LEU A 1 733 ? 27.397 -3.111 40.973 1.00 57.25 733 LEU A N 1
ATOM 5788 C CA . LEU A 1 733 ? 26.613 -4.197 40.362 1.00 57.25 733 LEU A CA 1
ATOM 5789 C C . LEU A 1 733 ? 27.519 -5.276 39.759 1.00 57.25 733 LEU A C 1
ATOM 5791 O O . LEU A 1 733 ? 27.081 -6.393 39.517 1.00 57.25 733 LEU A O 1
ATOM 5795 N N . LEU A 1 734 ? 28.785 -4.932 39.517 1.00 53.56 734 LEU A N 1
ATOM 5796 C CA . LEU A 1 734 ? 29.815 -5.870 39.107 1.00 53.56 734 LEU A CA 1
ATOM 5797 C C . LEU A 1 734 ? 30.388 -6.519 40.362 1.00 53.56 734 LEU A C 1
ATOM 5799 O O . LEU A 1 734 ? 30.861 -5.811 41.261 1.00 53.56 734 LEU A O 1
ATOM 5803 N N . SER A 1 735 ? 30.364 -7.848 40.403 1.00 58.00 735 SER A N 1
ATOM 5804 C CA . SER A 1 735 ? 31.088 -8.604 41.415 1.00 58.00 735 SER A CA 1
ATOM 5805 C C . SER A 1 735 ? 32.587 -8.299 41.291 1.00 58.00 735 SER A C 1
ATOM 5807 O O . SER A 1 735 ? 33.088 -8.161 40.172 1.00 58.00 735 SER A O 1
ATOM 5809 N N . PRO A 1 736 ? 33.350 -8.218 42.397 1.00 56.81 736 PRO A N 1
ATOM 5810 C CA . PRO A 1 736 ? 34.810 -8.100 42.339 1.00 56.81 736 PRO A CA 1
ATOM 5811 C C . PRO A 1 736 ? 35.492 -9.290 41.636 1.00 56.81 736 PRO A C 1
ATOM 5813 O O . PRO A 1 736 ? 36.691 -9.227 41.377 1.00 56.81 736 PRO A O 1
ATOM 5816 N N . PHE A 1 737 ? 34.739 -10.349 41.327 1.00 58.25 737 PHE A N 1
ATOM 5817 C CA . PHE A 1 737 ? 35.190 -11.525 40.588 1.00 58.25 737 PHE A CA 1
ATOM 5818 C C . PHE A 1 737 ? 34.920 -11.461 39.075 1.00 58.25 737 PHE A C 1
ATOM 5820 O O . PHE A 1 737 ? 35.355 -12.369 38.377 1.00 58.25 737 PHE A O 1
ATOM 5827 N N . ASN A 1 738 ? 34.251 -10.418 38.561 1.00 69.38 738 ASN A N 1
ATOM 5828 C CA . ASN A 1 738 ? 33.941 -10.324 37.132 1.00 69.38 738 ASN A CA 1
ATOM 5829 C C . ASN A 1 738 ? 35.207 -10.085 36.294 1.00 69.38 738 ASN A C 1
ATOM 5831 O O . ASN A 1 738 ? 35.921 -9.090 36.477 1.00 69.38 738 ASN A O 1
ATOM 5835 N N . GLU A 1 739 ? 35.456 -10.946 35.314 1.00 77.25 739 GLU A N 1
ATOM 5836 C CA . GLU A 1 739 ? 36.550 -10.796 34.372 1.00 77.25 739 GLU A CA 1
ATOM 5837 C C . GLU A 1 739 ? 36.200 -9.778 33.284 1.00 77.25 739 GLU A C 1
ATOM 5839 O O . GLU A 1 739 ? 35.403 -10.019 32.385 1.00 77.25 739 GLU A O 1
ATOM 5844 N N . THR A 1 740 ? 36.832 -8.608 33.338 1.00 80.38 740 THR A N 1
ATOM 5845 C CA . THR A 1 740 ? 36.533 -7.510 32.411 1.00 80.38 740 THR A CA 1
ATOM 5846 C C . THR A 1 740 ? 37.620 -7.363 31.344 1.00 80.38 740 THR A C 1
ATOM 5848 O O . THR A 1 740 ? 38.810 -7.277 31.661 1.00 80.38 740 THR A O 1
ATOM 5851 N N . CYS A 1 741 ? 37.246 -7.243 30.071 1.00 83.00 741 CYS A N 1
ATOM 5852 C CA . CYS A 1 741 ? 38.173 -7.013 28.964 1.00 83.00 741 CYS A CA 1
ATOM 5853 C C . CYS A 1 741 ? 37.976 -5.634 28.311 1.00 83.00 741 CYS A C 1
ATOM 5855 O O . CYS A 1 741 ? 36.907 -5.310 27.816 1.00 83.00 741 CYS A O 1
ATOM 5857 N N . LEU A 1 742 ? 39.033 -4.825 28.222 1.00 84.12 742 LEU A N 1
ATOM 5858 C CA . LEU A 1 742 ? 39.058 -3.559 27.483 1.00 84.12 742 LEU A CA 1
ATOM 5859 C C . LEU A 1 742 ? 39.602 -3.757 26.060 1.00 84.12 742 LEU A C 1
ATOM 5861 O O . LEU A 1 742 ? 40.727 -4.227 25.881 1.00 84.12 742 LEU A O 1
ATOM 5865 N N . ILE A 1 743 ? 38.856 -3.326 25.047 1.00 85.81 743 ILE A N 1
ATOM 5866 C CA . ILE A 1 743 ? 39.239 -3.357 23.633 1.00 85.81 743 ILE A CA 1
ATOM 5867 C C . ILE A 1 743 ? 39.664 -1.957 23.192 1.00 85.81 743 ILE A C 1
ATOM 5869 O O . ILE A 1 743 ? 38.837 -1.075 23.009 1.00 85.81 743 ILE A O 1
ATOM 5873 N N . ILE A 1 744 ? 40.956 -1.757 22.944 1.00 84.44 744 ILE A N 1
ATOM 5874 C CA . ILE A 1 744 ? 41.489 -0.470 22.489 1.00 84.44 744 ILE A CA 1
ATOM 5875 C C . ILE A 1 744 ? 41.580 -0.384 20.963 1.00 84.44 744 ILE A C 1
ATOM 5877 O O . ILE A 1 744 ? 41.964 -1.337 20.278 1.00 84.44 744 ILE A O 1
ATOM 5881 N N . TYR A 1 745 ? 41.276 0.798 20.429 1.00 79.94 745 TYR A N 1
ATOM 5882 C CA . TYR A 1 745 ? 41.390 1.101 19.004 1.00 79.94 745 TYR A CA 1
ATOM 5883 C C . TYR A 1 745 ? 42.837 1.437 18.621 1.00 79.94 745 TYR A C 1
ATOM 5885 O O . TYR A 1 745 ? 43.393 2.419 19.110 1.00 79.94 745 TYR A O 1
ATOM 5893 N N . ASP A 1 746 ? 43.443 0.654 17.726 1.00 72.88 746 ASP A N 1
ATOM 5894 C CA . ASP A 1 746 ? 44.871 0.746 17.391 1.00 72.88 746 ASP A CA 1
ATOM 5895 C C . ASP A 1 746 ? 45.174 0.890 15.884 1.00 72.88 746 ASP A C 1
ATOM 5897 O O . ASP A 1 746 ? 46.284 0.597 15.444 1.00 72.88 746 ASP A O 1
ATOM 5901 N N . ARG A 1 747 ? 44.220 1.373 15.068 1.00 70.38 747 ARG A N 1
ATOM 5902 C CA . ARG A 1 747 ? 44.495 1.706 13.651 1.00 70.38 747 ARG A CA 1
ATOM 5903 C C . ARG A 1 747 ? 45.447 2.908 13.533 1.00 70.38 747 ARG A C 1
ATOM 5905 O O . ARG A 1 747 ? 45.531 3.714 14.454 1.00 70.38 747 ARG A O 1
ATOM 5912 N N . SER A 1 748 ? 46.097 3.070 12.375 1.00 59.22 748 SER A N 1
ATOM 5913 C CA . SER A 1 748 ? 47.234 3.976 12.069 1.00 59.22 748 SER A CA 1
ATOM 5914 C C . SER A 1 748 ? 47.117 5.467 12.451 1.00 59.22 748 SER A C 1
ATOM 5916 O O . SER A 1 748 ? 48.101 6.193 12.350 1.00 59.22 748 SER A O 1
ATOM 5918 N N . LYS A 1 749 ? 45.954 5.937 12.920 1.00 58.88 749 LYS A N 1
ATOM 5919 C CA . LYS A 1 749 ? 45.729 7.301 13.440 1.00 58.88 749 LYS A CA 1
ATOM 5920 C C . LYS A 1 749 ? 45.509 7.368 14.964 1.00 58.88 749 LYS A C 1
ATOM 5922 O O . LYS A 1 749 ? 45.282 8.455 15.492 1.00 58.88 749 LYS A O 1
ATOM 5927 N N . SER A 1 750 ? 45.539 6.242 15.680 1.00 63.75 750 SER A N 1
ATOM 5928 C CA . SER A 1 750 ? 45.303 6.196 17.128 1.00 63.75 750 SER A CA 1
ATOM 5929 C C . SER A 1 750 ? 46.565 6.545 17.915 1.00 63.75 750 SER A C 1
ATOM 5931 O O . SER A 1 750 ? 47.617 5.944 17.715 1.00 63.75 750 SER A O 1
ATOM 5933 N N . LYS A 1 751 ? 46.448 7.504 18.841 1.00 64.44 751 LYS A N 1
ATOM 5934 C CA . LYS A 1 751 ? 47.513 7.878 19.786 1.00 64.44 751 LYS A CA 1
ATOM 5935 C C . LYS A 1 751 ? 47.542 7.001 21.044 1.00 64.44 751 LYS A C 1
ATOM 5937 O O . LYS A 1 751 ? 48.401 7.223 21.881 1.00 64.44 751 LYS A O 1
ATOM 5942 N N . LEU A 1 752 ? 46.597 6.069 21.209 1.00 71.38 752 LEU A N 1
ATOM 5943 C CA . LEU A 1 752 ? 46.437 5.302 22.445 1.00 71.38 752 LEU A CA 1
ATOM 5944 C C . LEU A 1 752 ? 47.098 3.926 22.329 1.00 71.38 752 LEU A C 1
ATOM 5946 O O . LEU A 1 752 ? 46.615 3.034 21.633 1.00 71.38 752 LEU A O 1
ATOM 5950 N N . THR A 1 753 ? 48.192 3.735 23.056 1.00 78.06 753 THR A N 1
ATOM 5951 C CA . THR A 1 753 ? 48.887 2.450 23.140 1.00 78.06 753 THR A CA 1
ATOM 5952 C C . THR A 1 753 ? 48.332 1.574 24.266 1.00 78.06 753 THR A C 1
ATOM 5954 O O . THR A 1 753 ? 47.773 2.044 25.259 1.00 78.06 753 THR A O 1
ATOM 5957 N N . LYS A 1 754 ? 48.551 0.254 24.165 1.00 79.00 754 LYS A N 1
ATOM 5958 C CA . LYS A 1 754 ? 48.195 -0.705 25.230 1.00 79.00 754 LYS A CA 1
ATOM 5959 C C . LYS A 1 754 ? 48.822 -0.348 26.584 1.00 79.00 754 LYS A C 1
ATOM 5961 O O . LYS A 1 754 ? 48.195 -0.563 27.616 1.00 79.00 754 LYS A O 1
ATOM 5966 N N . GLN A 1 755 ? 50.038 0.193 26.577 1.00 80.06 755 GLN A N 1
ATOM 5967 C CA . GLN A 1 755 ? 50.759 0.571 27.794 1.00 80.06 755 GLN A CA 1
ATOM 5968 C C . GLN A 1 755 ? 50.144 1.812 28.455 1.00 80.06 755 GLN A C 1
ATOM 5970 O O . GLN A 1 755 ? 49.987 1.838 29.673 1.00 80.06 755 GLN A O 1
ATOM 5975 N N . GLU A 1 756 ? 49.726 2.807 27.670 1.00 80.62 756 GLU A N 1
ATOM 5976 C CA . GLU A 1 756 ? 49.031 3.994 28.186 1.00 80.62 756 GLU A CA 1
ATOM 5977 C C . GLU A 1 756 ? 47.653 3.646 28.748 1.00 80.62 756 GLU A C 1
ATOM 5979 O O . GLU A 1 756 ? 47.295 4.123 29.825 1.00 80.62 756 GLU A O 1
ATOM 5984 N N . ALA A 1 757 ? 46.916 2.754 28.077 1.00 81.69 757 ALA A N 1
ATOM 5985 C CA . ALA A 1 757 ? 45.644 2.244 28.580 1.00 81.69 757 ALA A CA 1
ATOM 5986 C C . ALA A 1 757 ? 45.825 1.527 29.928 1.00 81.69 757 ALA A C 1
ATOM 5988 O O . ALA A 1 757 ? 45.126 1.833 30.888 1.00 81.69 757 ALA A O 1
ATOM 5989 N N . GLN A 1 758 ? 46.824 0.646 30.046 1.00 82.00 758 GLN A N 1
ATOM 5990 C CA . GLN A 1 758 ? 47.136 -0.039 31.307 1.00 82.00 758 GLN A CA 1
ATOM 5991 C C . GLN A 1 758 ? 47.573 0.923 32.418 1.00 82.00 758 GLN A C 1
ATOM 5993 O O . GLN A 1 758 ? 47.191 0.740 33.573 1.00 82.00 758 GLN A O 1
ATOM 5998 N N . LYS A 1 759 ? 48.354 1.958 32.088 1.00 83.50 759 LYS A N 1
ATOM 5999 C CA . LYS A 1 759 ? 48.768 2.983 33.054 1.00 83.50 759 LYS A CA 1
ATOM 6000 C C . LYS A 1 759 ? 47.564 3.757 33.589 1.00 83.50 759 LYS A C 1
ATOM 6002 O O . LYS A 1 759 ? 47.500 4.017 34.786 1.00 83.50 759 LYS A O 1
ATOM 6007 N N . LYS A 1 760 ? 46.606 4.081 32.719 1.00 80.25 760 LYS A N 1
ATOM 6008 C CA . LYS A 1 760 ? 45.377 4.782 33.094 1.00 80.25 760 LYS A CA 1
ATOM 6009 C C . LYS A 1 760 ? 44.422 3.902 33.901 1.00 80.25 760 LYS A C 1
ATOM 6011 O O . LYS A 1 760 ? 43.932 4.357 34.920 1.00 80.25 760 LYS A O 1
ATOM 6016 N N . ILE A 1 761 ? 44.259 2.629 33.529 1.00 81.56 761 ILE A N 1
ATOM 6017 C CA . ILE A 1 761 ? 43.495 1.640 34.313 1.00 81.56 761 ILE A CA 1
ATOM 6018 C C . ILE A 1 761 ? 44.014 1.571 35.755 1.00 81.56 761 ILE A C 1
ATOM 6020 O O . ILE A 1 761 ? 43.226 1.610 36.695 1.00 81.56 761 ILE A O 1
ATOM 6024 N N . LYS A 1 762 ? 45.344 1.517 35.933 1.00 79.69 762 LYS A N 1
ATOM 6025 C CA . LYS A 1 762 ? 45.969 1.515 37.264 1.00 79.69 762 LYS A CA 1
ATOM 6026 C C . LYS A 1 762 ? 45.781 2.834 38.012 1.00 79.69 762 LYS A C 1
ATOM 6028 O O . LYS A 1 762 ? 45.575 2.808 39.217 1.00 79.69 762 LYS A O 1
ATOM 6033 N N . ALA A 1 763 ? 45.872 3.969 37.318 1.00 78.25 763 ALA A N 1
ATOM 6034 C CA . ALA A 1 763 ? 45.683 5.286 37.926 1.00 78.25 763 ALA A CA 1
ATOM 6035 C C . ALA A 1 763 ? 44.233 5.514 38.385 1.00 78.25 763 ALA A C 1
ATOM 6037 O O . ALA A 1 763 ? 44.012 6.078 39.451 1.00 78.25 763 ALA A O 1
ATOM 6038 N N . ASP A 1 764 ? 43.268 5.030 37.602 1.00 75.19 764 ASP A N 1
ATOM 6039 C CA . ASP A 1 764 ? 41.833 5.203 37.845 1.00 75.19 764 ASP A CA 1
ATOM 6040 C C . ASP A 1 764 ? 41.236 4.051 38.689 1.00 75.19 764 ASP A C 1
ATOM 6042 O O . ASP A 1 764 ? 40.033 4.029 38.937 1.00 75.19 764 ASP A O 1
ATOM 6046 N N . ASN A 1 765 ? 42.072 3.099 39.131 1.00 71.12 765 ASN A N 1
ATOM 6047 C CA . ASN A 1 765 ? 41.708 1.908 39.909 1.00 71.12 765 ASN A CA 1
ATOM 6048 C C . ASN A 1 765 ? 40.519 1.117 39.320 1.00 71.12 765 ASN A C 1
ATOM 6050 O O . ASN A 1 765 ? 39.611 0.696 40.036 1.00 71.12 765 ASN A O 1
ATOM 6054 N N . VAL A 1 766 ? 40.510 0.939 37.995 1.00 71.94 766 VAL A N 1
ATOM 6055 C CA . VAL A 1 766 ? 39.448 0.214 37.279 1.00 71.94 766 VAL A CA 1
ATOM 6056 C C . VAL A 1 766 ? 39.807 -1.271 37.198 1.00 71.94 766 VAL A C 1
ATOM 6058 O O . VAL A 1 766 ? 40.908 -1.623 36.776 1.00 71.94 766 VAL A O 1
ATOM 6061 N N . ALA A 1 767 ? 38.880 -2.156 37.565 1.00 70.75 767 ALA A N 1
ATOM 6062 C CA . ALA A 1 767 ? 39.066 -3.600 37.448 1.00 70.75 767 ALA A CA 1
ATOM 6063 C C . ALA A 1 767 ? 38.963 -4.035 35.973 1.00 70.75 767 ALA A C 1
ATOM 6065 O O . ALA A 1 767 ? 37.873 -4.189 35.434 1.00 70.75 767 ALA A O 1
ATOM 6066 N N . VAL A 1 768 ? 40.109 -4.181 35.299 1.00 79.75 768 VAL A N 1
ATOM 6067 C CA . VAL A 1 768 ? 40.206 -4.700 33.924 1.00 79.75 768 VAL A CA 1
ATOM 6068 C C . VAL A 1 768 ? 41.198 -5.860 33.896 1.00 79.75 768 VAL A C 1
ATOM 6070 O O . VAL A 1 768 ? 42.403 -5.659 34.060 1.00 79.75 768 VAL A O 1
ATOM 6073 N N . SER A 1 769 ? 40.698 -7.064 33.633 1.00 82.25 769 SER A N 1
ATOM 6074 C CA . SER A 1 769 ? 41.462 -8.314 33.548 1.00 82.25 769 SER A CA 1
ATOM 6075 C C . SER A 1 769 ? 42.319 -8.393 32.282 1.00 82.25 769 SER A C 1
ATOM 6077 O O . SER A 1 769 ? 43.451 -8.884 32.311 1.00 82.25 769 SER A O 1
ATOM 6079 N N . LYS A 1 770 ? 41.830 -7.869 31.148 1.00 85.06 770 LYS A N 1
ATOM 6080 C CA . LYS A 1 770 ? 42.563 -7.915 29.872 1.00 85.06 770 LYS A CA 1
ATOM 6081 C C . LYS A 1 770 ? 42.442 -6.631 29.067 1.00 85.06 770 LYS A C 1
ATOM 6083 O O . LYS A 1 770 ? 41.390 -6.023 29.008 1.00 85.06 770 LYS A O 1
ATOM 6088 N N . VAL A 1 771 ? 43.523 -6.252 28.377 1.00 85.25 771 VAL A N 1
ATOM 6089 C CA . VAL A 1 771 ? 43.483 -5.232 27.315 1.00 85.25 771 VAL A CA 1
ATOM 6090 C C . VAL A 1 771 ? 43.796 -5.887 25.967 1.00 85.25 771 VAL A C 1
ATOM 6092 O O . VAL A 1 771 ? 44.929 -6.352 25.742 1.00 85.25 771 VAL A O 1
ATOM 6095 N N . LEU A 1 772 ? 42.799 -5.928 25.086 1.00 85.00 772 LEU A N 1
ATOM 6096 C CA . LEU A 1 772 ? 42.874 -6.408 23.708 1.00 85.00 772 LEU A CA 1
ATOM 6097 C C . LEU A 1 772 ? 42.937 -5.236 22.733 1.00 85.00 772 LEU A C 1
ATOM 6099 O O . LEU A 1 772 ? 42.420 -4.158 22.990 1.00 85.00 772 LEU A O 1
ATOM 6103 N N . ARG A 1 773 ? 43.614 -5.441 21.606 1.00 83.81 773 ARG A N 1
ATOM 6104 C CA . ARG A 1 773 ? 43.655 -4.466 20.514 1.00 83.81 773 ARG A CA 1
ATOM 6105 C C . ARG A 1 773 ? 42.630 -4.855 19.463 1.00 83.81 773 ARG A C 1
ATOM 6107 O O . ARG A 1 773 ? 42.482 -6.046 19.192 1.00 83.81 773 ARG A O 1
ATOM 6114 N N . LEU A 1 774 ? 41.981 -3.874 18.846 1.00 82.06 774 LEU A N 1
ATOM 6115 C CA . LEU A 1 774 ? 40.990 -4.135 17.805 1.00 82.06 774 LEU A CA 1
ATOM 6116 C C . LEU A 1 774 ? 41.602 -4.868 16.600 1.00 82.06 774 LEU A C 1
ATOM 6118 O O . LEU A 1 774 ? 40.981 -5.785 16.070 1.00 82.06 774 LEU A O 1
ATOM 6122 N N . SER A 1 775 ? 42.834 -4.528 16.207 1.00 79.44 775 SER A N 1
ATOM 6123 C CA . SER A 1 775 ? 43.568 -5.256 15.161 1.00 79.44 775 SER A CA 1
ATOM 6124 C C . SER A 1 775 ? 43.724 -6.749 15.479 1.00 79.44 775 SER A C 1
ATOM 6126 O O . SER A 1 775 ? 43.520 -7.593 14.611 1.00 79.44 775 SER A O 1
ATOM 6128 N N . LYS A 1 776 ? 44.003 -7.070 16.748 1.00 78.94 776 LYS A N 1
ATOM 6129 C CA . LYS A 1 776 ? 44.186 -8.436 17.246 1.00 78.94 776 LYS A CA 1
ATOM 6130 C C . LYS A 1 776 ? 42.867 -9.206 17.338 1.00 78.94 776 LYS A C 1
ATOM 6132 O O . LYS A 1 776 ? 42.851 -10.416 17.149 1.00 78.94 776 LYS A O 1
ATOM 6137 N N . LEU A 1 777 ? 41.758 -8.506 17.587 1.00 78.88 777 LEU A N 1
ATOM 6138 C CA . LEU A 1 777 ? 40.413 -9.079 17.511 1.00 78.88 777 LEU A CA 1
ATOM 6139 C C . LEU A 1 777 ? 40.096 -9.542 16.078 1.00 78.88 777 LEU A C 1
ATOM 6141 O O . LEU A 1 777 ? 39.564 -10.628 15.875 1.00 78.88 777 LEU A O 1
ATOM 6145 N N . ALA A 1 778 ? 40.478 -8.730 15.088 1.00 74.69 778 ALA A N 1
ATOM 6146 C CA . ALA A 1 778 ? 40.241 -9.011 13.675 1.00 74.69 778 ALA A CA 1
ATOM 6147 C C . ALA A 1 778 ? 41.134 -10.132 13.108 1.00 74.69 778 ALA A C 1
ATOM 6149 O O . ALA A 1 778 ? 40.701 -10.837 12.197 1.00 74.69 778 ALA A O 1
ATOM 6150 N N . SER A 1 779 ? 42.356 -10.309 13.629 1.00 79.50 779 SER A N 1
ATOM 6151 C CA . SER A 1 779 ? 43.275 -11.367 13.188 1.00 79.50 779 SER A CA 1
ATOM 6152 C C . SER A 1 779 ? 43.066 -12.692 13.923 1.00 79.50 779 SER A C 1
ATOM 6154 O O . SER A 1 779 ? 42.902 -13.727 13.280 1.00 79.50 779 SER A O 1
ATOM 6156 N N . ASP A 1 780 ? 43.046 -12.669 15.257 1.00 77.44 780 ASP A N 1
ATOM 6157 C CA . ASP A 1 780 ? 43.203 -13.879 16.078 1.00 77.44 780 ASP A CA 1
ATOM 6158 C C . ASP A 1 780 ? 41.858 -14.541 16.413 1.00 77.44 780 ASP A C 1
ATOM 6160 O O . ASP A 1 780 ? 41.816 -15.713 16.777 1.00 77.44 780 ASP A O 1
ATOM 6164 N N . TYR A 1 781 ? 40.750 -13.809 16.251 1.00 80.56 781 TYR A N 1
ATOM 6165 C CA . TYR A 1 781 ? 39.391 -14.272 16.552 1.00 80.56 781 TYR A CA 1
ATOM 6166 C C . TYR A 1 781 ? 38.493 -14.224 15.308 1.00 80.56 781 TYR A C 1
ATOM 6168 O O . TYR A 1 781 ? 37.298 -13.948 15.385 1.00 80.56 781 TYR A O 1
ATOM 6176 N N . ARG A 1 782 ? 39.067 -14.467 14.122 1.00 73.50 782 ARG A N 1
ATOM 6177 C CA . ARG A 1 782 ? 38.310 -14.550 12.862 1.00 73.50 782 ARG A CA 1
ATOM 6178 C C . ARG A 1 782 ? 37.329 -15.741 12.830 1.00 73.50 782 ARG A C 1
ATOM 6180 O O . ARG A 1 782 ? 36.190 -15.513 12.414 1.00 73.50 782 ARG A O 1
ATOM 6187 N N . PRO A 1 783 ? 37.703 -16.966 13.263 1.00 80.56 783 PRO A N 1
ATOM 6188 C CA . PRO A 1 783 ? 36.793 -18.114 13.289 1.00 80.56 783 PRO A CA 1
ATOM 6189 C C . PRO A 1 783 ? 35.671 -17.948 14.320 1.00 80.56 783 PRO A C 1
ATOM 6191 O O . PRO A 1 783 ? 35.893 -17.412 15.404 1.00 80.56 783 PRO A O 1
ATOM 6194 N N . PHE A 1 784 ? 34.475 -18.447 14.001 1.00 65.62 784 PHE A N 1
ATOM 6195 C CA . PHE A 1 784 ? 33.284 -18.327 14.854 1.00 65.62 784 PHE A CA 1
ATOM 6196 C C . PHE A 1 784 ? 33.484 -18.923 16.257 1.00 65.62 784 PHE A C 1
ATOM 6198 O O . PHE A 1 784 ? 33.153 -18.290 17.256 1.00 65.62 784 PHE A O 1
ATOM 6205 N N . GLU A 1 785 ? 34.113 -20.093 16.342 1.00 72.06 785 GLU A N 1
ATOM 6206 C CA . GLU A 1 785 ? 34.398 -20.779 17.607 1.00 72.06 785 GLU A CA 1
ATOM 6207 C C . GLU A 1 785 ? 35.324 -19.963 18.525 1.00 72.06 785 GLU A C 1
ATOM 6209 O O . GLU A 1 785 ? 35.098 -19.868 19.730 1.00 72.06 785 GLU A O 1
ATOM 6214 N N . ALA A 1 786 ? 36.319 -19.279 17.950 1.00 74.94 786 ALA A N 1
ATOM 6215 C CA . ALA A 1 786 ? 37.214 -18.402 18.700 1.00 74.94 786 ALA A CA 1
ATOM 6216 C C . ALA A 1 786 ? 36.483 -17.163 19.243 1.00 74.94 786 ALA A C 1
ATOM 6218 O O . ALA A 1 786 ? 36.799 -16.705 20.340 1.00 74.94 786 ALA A O 1
ATOM 6219 N N . LYS A 1 787 ? 35.492 -16.634 18.509 1.00 77.31 787 LYS A N 1
ATOM 6220 C CA . LYS A 1 787 ? 34.655 -15.515 18.973 1.00 77.31 787 LYS A CA 1
ATOM 6221 C C . LYS A 1 787 ? 33.765 -15.922 20.138 1.00 77.31 787 LYS A C 1
ATOM 6223 O O . LYS A 1 787 ? 33.709 -15.178 21.110 1.00 77.31 787 LYS A O 1
ATOM 6228 N N . ARG A 1 788 ? 33.125 -17.095 20.054 1.00 75.25 788 ARG A N 1
ATOM 6229 C CA . ARG A 1 788 ? 32.334 -17.649 21.162 1.00 75.25 788 ARG A CA 1
ATOM 6230 C C . ARG A 1 788 ? 33.196 -17.834 22.400 1.00 75.25 788 ARG A C 1
ATOM 6232 O O . ARG A 1 788 ? 32.925 -17.216 23.414 1.00 75.25 788 ARG A O 1
ATOM 6239 N N . LYS A 1 789 ? 34.325 -18.533 22.263 1.00 80.56 789 LYS A N 1
ATOM 6240 C CA . LYS A 1 789 ? 35.259 -18.741 23.374 1.00 80.56 789 LYS A CA 1
ATOM 6241 C C . LYS A 1 789 ? 35.740 -17.429 23.995 1.00 80.56 789 LYS A C 1
ATOM 6243 O O . LYS A 1 789 ? 35.911 -17.360 25.205 1.00 80.56 789 LYS A O 1
ATOM 6248 N N . LEU A 1 790 ? 35.985 -16.398 23.182 1.00 80.62 790 LEU A N 1
ATOM 6249 C CA . LEU A 1 790 ? 36.353 -15.079 23.690 1.00 80.62 790 LEU A CA 1
ATOM 6250 C C . LEU A 1 790 ? 35.207 -14.430 24.472 1.00 80.62 790 LEU A C 1
ATOM 6252 O O . LEU A 1 790 ? 35.473 -13.888 25.538 1.00 80.62 790 LEU A O 1
ATOM 6256 N N . CYS A 1 791 ? 33.982 -14.483 23.947 1.00 77.69 791 CYS A N 1
ATOM 6257 C CA . CYS A 1 791 ? 32.781 -13.978 24.613 1.00 77.69 791 CYS A CA 1
ATOM 6258 C C . CYS A 1 791 ? 32.575 -14.662 25.969 1.00 77.69 791 CYS A C 1
ATOM 6260 O O . CYS A 1 791 ? 32.387 -13.981 26.966 1.00 77.69 791 CYS A O 1
ATOM 6262 N N . ASP A 1 792 ? 32.758 -15.981 26.012 1.00 76.94 792 ASP A N 1
ATOM 6263 C CA . ASP A 1 792 ? 32.601 -16.801 27.218 1.00 76.94 792 ASP A CA 1
ATOM 6264 C C . ASP A 1 792 ? 33.755 -16.613 28.228 1.00 76.94 792 ASP A C 1
ATOM 6266 O O . ASP A 1 792 ? 33.689 -17.101 29.351 1.00 76.94 792 ASP A O 1
ATOM 6270 N N . SER A 1 793 ? 34.850 -15.942 27.839 1.00 79.25 793 SER A N 1
ATOM 6271 C CA . SER A 1 793 ? 36.027 -15.741 28.701 1.00 79.25 793 SER A CA 1
ATOM 6272 C C . SER A 1 793 ? 35.947 -14.489 29.577 1.00 79.25 793 SER A C 1
ATOM 6274 O O . SER A 1 793 ? 36.814 -14.313 30.428 1.00 79.25 793 SER A O 1
ATOM 6276 N N . TYR A 1 794 ? 35.004 -13.577 29.327 1.00 82.31 794 TYR A N 1
ATOM 6277 C CA . TYR A 1 794 ? 34.928 -12.295 30.028 1.00 82.31 794 TYR A CA 1
ATOM 6278 C C . TYR A 1 794 ? 33.473 -11.898 30.271 1.00 82.31 794 TYR A C 1
ATOM 6280 O O . TYR A 1 794 ? 32.691 -11.817 29.330 1.00 82.31 794 TYR A O 1
ATOM 6288 N N . ASP A 1 795 ? 33.144 -11.540 31.509 1.00 74.31 795 ASP A N 1
ATOM 6289 C CA . ASP A 1 795 ? 31.799 -11.112 31.909 1.00 74.31 795 ASP A CA 1
ATOM 6290 C C . ASP A 1 795 ? 31.425 -9.727 31.356 1.00 74.31 795 ASP A C 1
ATOM 6292 O O . ASP A 1 795 ? 30.254 -9.354 31.316 1.00 74.31 795 ASP A O 1
ATOM 6296 N N . LEU A 1 796 ? 32.417 -8.911 30.976 1.00 73.88 796 LEU A N 1
ATOM 6297 C CA . LEU A 1 796 ? 32.174 -7.565 30.460 1.00 73.88 796 LEU A CA 1
ATOM 6298 C C . LEU A 1 796 ? 33.255 -7.103 29.483 1.00 73.88 796 LEU A C 1
ATOM 6300 O O . LEU A 1 796 ? 34.452 -7.175 29.770 1.00 73.88 796 LEU A O 1
ATOM 6304 N N . PHE A 1 797 ? 32.828 -6.513 28.364 1.00 79.00 797 PHE A N 1
ATOM 6305 C CA . PHE A 1 797 ? 33.718 -5.857 27.408 1.00 79.00 797 PHE A CA 1
ATOM 6306 C C . PHE A 1 797 ? 33.556 -4.336 27.440 1.00 79.00 797 PHE A C 1
ATOM 6308 O O . PHE A 1 797 ? 32.481 -3.799 27.182 1.00 79.00 797 PHE A O 1
ATOM 6315 N N . PHE A 1 798 ? 34.653 -3.625 27.687 1.00 74.88 798 PHE A N 1
ATOM 6316 C CA . PHE A 1 798 ? 34.747 -2.181 27.489 1.00 74.88 798 PHE A CA 1
ATOM 6317 C C . PHE A 1 798 ? 35.412 -1.871 26.150 1.00 74.88 798 PHE A C 1
ATOM 6319 O O . PHE A 1 798 ? 36.278 -2.617 25.695 1.00 74.88 798 PHE A O 1
ATOM 6326 N N . ARG A 1 799 ? 35.052 -0.745 25.536 1.00 69.12 799 ARG A N 1
ATOM 6327 C CA . ARG A 1 799 ? 35.670 -0.242 24.307 1.00 69.12 799 ARG A CA 1
ATOM 6328 C C . ARG A 1 799 ? 36.193 1.174 24.501 1.00 69.12 799 ARG A C 1
ATOM 6330 O O . ARG A 1 799 ? 35.452 1.984 25.100 1.00 69.12 799 ARG A O 1
#

Foldseek 3Di:
DVVVVVVVVVVVVVVVVPPPDDDDDDDDDDDDDDPVVVPVVVPPDDPDQFAFAEEAEEQADDQLFLASVLLSLLLVVLLVLLVRDLLRYHYHDQPCHQQPPLHPHRNFAAQAQPGGGSNPPNDPQAHRQQQEPQNSLCQALVNLPSRPDGPSRHLQAALSYEYEYEYADEFAQQWDHHHHDDTDGLQVVLVSLVSSLVVSRYNAYEYEEHYFLQQLSFQLRHAQPSRYKYKYQAHNQGFWWADLADPWVVHHDLSDQAGRHTQLSCQLSVVQVQAFLQQDFLLLSQVSSQVLQCLVHVPQGHGMDMDHNCVNRRDGPCSHRRHRPVRVVHHDDSPDDDDRINGTHGSLCRSVSNLLSQLVPDDPPDPSNVVSVVVNLVVVLLLLLLVQLLQQLLCQLPNDPCSVCLQSDDDDTSHNLAPDPVQLVLLQVLLCVQRNHCPSNNSNSSSSSRSCVVVVPDSVSSNVSSNVSRVCVVVDDSCPLVVVLVVLLVCCVVVNDPPVRSLVSVCVSCPPCVVVSVVVNVRRDDDPVRVVPVVVVVVVSVVVVVVVVPDDDDDDDDDDDDDDDDDDDDPPDCVVVVVVVPDDDDDDPPPPVVVVVVVVVPPPDDPPPVVVVVVVVVVVPDDDDDDDDDDDDDDDDDDDDDDDDDDDDDDDDDDDDDDDPDPDLDDDDPPDDPVRVVVVVVVVVVVVVVVVVVDDDDPDPPPDDDDDDDDDDPDDDPDDDPDDDDDDDSDDPDDLPFAEEEEDEDPPPDPDDPVNVVVVCVVVVPDHNYYHYPVCCVPVQVDPVSVVVVVVVGPYYHD

InterPro domains:
  IPR001096 Peptidase C13, legumain [PF01650] (52-322)
  IPR001096 Peptidase C13, legumain [PIRSF019663] (17-474)
  IPR001096 Peptidase C13, legumain [PR00776] (53-77)
  IPR001096 Peptidase C13, legumain [PR00776] (78-107)
  IPR001096 Peptidase C13, legumain [PR00776] (125-140)
  IPR001096 Peptidase C13, legumain [PR00776] (153-172)
  IPR001096 Peptidase C13, legumain [PR00776] (202-218)
  IPR001096 Peptidase C13, legumain [PTHR12000] (20-472)
  IPR023674 Ribosomal protein uL1-like [SSF56808] (675-798)
  IPR028364 Ribosomal protein uL1/ribosomal biogenesis protein [PF00687] (695-798)
  IPR036600 Paired amphipathic helix superfamily [SSF47762] (478-526)
  IPR043577 Asparaginyl endopeptidase [PIRSF500139] (9-475)
  IPR046427 Legumain prodomain superfamily [G3DSA:1.10.132.130] (347-477)
  IPR048501 Legumain, prodomain [PF20985] (374-470)
  IPR048501 Legumain, prodomain [cd21115] (349-470)

Organism: Arachis hypogaea (NCBI:txid3818)

pLDDT: mean 72.33, std 26.29, range [21.88, 98.94]